Protein AF-A0A0F9SJK7-F1 (afdb_monomer)

Mean predicted aligned error: 19.74 Å

pLDDT: mean 71.4, std 22.25, range [22.94, 97.88]

Secondary structure (DSSP, 8-state):
------STHHHHHHHTT---------------SS---EEE-TTS-EEE---HHHHHHHHHTT---------S---------EEEEEEEE-SSGGGGHHHHHHHHHHHHHTT---EEEE-STT-EEEEEEESS---HHHHHHHHHHHHHHHHHHH-EEETTEEEEEEE-SSSEEEEE-TTSPBPTTS-GGGS--EEEEEEE------TTTTS----SS-SS----S--HHHHTT--TTSPPPHHHHHHHHHHHTTS-STTSHHHHTTS----------SS-THHHHGGG---------STTSHHHHHHS----HHHHHHHHHHHHHHHHHHHHHHHHHHHHHTSHHHHHHHHHHHHSTT-HHHHHHHHHHHHHTT--HHHHHHHIIIII--HHHHHTTTHHHHHHHHHHTTGGG-BSTTSS-TT--S-S-SS--SPBPGGGPPP-TTS--S--TTTSHHHHHHHHHHHHSS-SEEEEEE-TT-SHHHHHHHHHHHTT--EEEEES-HHHHHHHHHHHHHHHHHHH-----EEEE--HHHH-HHHHHHHHHHHHHHSS----SSPPPPP-GGG-HHHHTTTSPPPP--TTS-B-TTTT-TTS-HHHHHHHTGGG-SEEEEEHHHHHHHHH--SHHHHHHHHHHHT-SEEEEETTHHHHSS-SEEEEEEEEESSSSPPEEHHHHHHHHHHHHHHHSTT-HHHHHHHHHHHHHHHHH--GGGPPTT-EEE-SS-HHHHHHHHHHHHHHHHHHHHHHHHH----HHHHHHHHHHTSSEEEEEEE--SSEEEEEEEEEPP-HHHHHHHHHH-SSEEEEEESS--SS-HHHHSTTPEEEEEE-TT-TGGGEEEEE-SS---GGGTTTSHHHHHHHHHHHHHHH-GGGEEEEESSHHHHHHHHHH-TTS-TTTEEETTSTTTSS---S--EEEEES--PPPGGGGHHHHHHHHHH-HHHH-TT-SS--HHHHHHHIIIIIHHHHHHHHHHHHHHHHHGGGS-TTS-S-EEEEEET--HHHHHHHTTT-SSPPEEEEPP---SSSHHHHHHHHHHHHTT----HHHHHHHHHHHTT--HHHHHHHHTTTS-HHHHHHHHHHHTGGGSPPP--GGGSTTS----------

Nearest PDB structures (foldseek):
  2far-assembly2_B  TM=8.060E-01  e=1.080E-01  Pseudomonas aeruginosa
  4kyz-assembly1_A  TM=6.463E-01  e=8.881E-01  synthetic construct
  2r9l-assembly1_A  TM=4.038E-01  e=6.619E-01  Mycobacterium tuberculosis H37Rv
  4nez-assembly1_A-2  TM=4.259E-01  e=1.679E+00  synthetic construct

Sequence (1120 aa):
MGWIIASDALEATARLMGLPRAWGSTIQHRGTDEGVFKRRKAGGERHGILTAEAYGVLVNKGWPIQISITNYDGNNYTDFQRFAIYDFDSDQPDLCKIPLAMVCEFQDSSNVHYLNTDSGVKGYHNWVPFDASIHQDDVRKYQNWVFASLAKQYTTEENGVITGFIQLDENSWYWIPPEHPWNPQTNIKEHPHVHIETLITRGFGSMIKGIFSPHQKDRTRMSLPMTLAQIQKHDRSQPITDADIKRGENLVRRSKRNHYKHILELIGSRERDEPKSKEPRIFQWAREGRTKFTIPAPEEDITKLELLTNRSPEQEQELQTAIQLHNTLQYTLSEMVGRILNVPCLTQCFEISLSRPGVYWERVNLVIALANMGYSREQIAYLFRHEVNDAVDNANRGITEYQVDYWFRRKYRGRCEYFQELKSKHHCCDLPCGRRSPDQLDPDPDFPQLTRAADFSLAYDRSEEILDMDAKFILAEKGTRSGFTTALPITAKGKGLSILFSVPRTSISERTFPEAMRVGRRYKGQTMKGFVWSSNMKTCLIRAQQAADHEKRTGLPLVPSIPVPREDCDKCHYALKHGGRKCLPIVDQPLFQSDLDPSACMQETFRDEKDDFDVGFITYSKLYSLMNTPTDDALEMREYISSFDVIVLDEISQFIDVSPLELILRTVPKEDQPTYNFFDALDREMRQLLHQFPSNYMVEEIVEYIDDFTVTFQDLKWYDHGDPVDNYLNDSEREKLRQKTNPYLMLLYGYELDTGHKVSRIYNVLALLTEERWRVSKIESGNYEEQISFILPTKHMEMMAWLQSLPGKIIVTDATLPYTNMEKILPGIVRYHFGDPNNTAATQIVIADSRHISQSRIFKDMDRLRNYVEDVLRFHGNNNVMFVLPNTLSWKRFKQEFPHIPPENVTYQRSNETIGVANNLRAMVVVGGTYSPQEAFDWVALDMVDANPVDYFPNNPNPTDAEKHDYAIKVLSPKIWEINARNTFVQTIGRVKDPIAKTPSVVYCYGIRQARINQLMKDCVGIPKVIEIPDQPGEMMHVTVGEYWWNEHNVNFNRHEIQIIHLHRKGTTKAMIKRIVENRLPAAFVDNVFDKLRLDDMTFQSYEEKADERDNSDPSTATA

Structure (mmCIF, N/CA/C/O backbone):
data_AF-A0A0F9SJK7-F1
#
_entry.id   AF-A0A0F9SJK7-F1
#
loop_
_atom_site.group_PDB
_atom_site.id
_atom_site.type_symbol
_atom_site.label_atom_id
_atom_site.label_alt_id
_atom_site.label_comp_id
_atom_site.label_asym_id
_atom_site.label_entity_id
_atom_site.label_seq_id
_atom_site.pdbx_PDB_ins_code
_atom_site.Cartn_x
_atom_site.Cartn_y
_atom_site.Cartn_z
_atom_site.occupancy
_atom_site.B_iso_or_equiv
_atom_site.auth_seq_id
_atom_site.auth_comp_id
_atom_site.auth_asym_id
_atom_site.auth_atom_id
_atom_site.pdbx_PDB_model_num
ATOM 1 N N . MET A 1 1 ? -46.941 -20.644 -35.337 1.00 29.86 1 MET A N 1
ATOM 2 C CA . MET A 1 1 ? -45.986 -21.402 -34.495 1.00 29.86 1 MET A CA 1
ATOM 3 C C . MET A 1 1 ? -44.574 -21.003 -34.901 1.00 29.86 1 MET A C 1
ATOM 5 O O . MET A 1 1 ? -44.347 -20.908 -36.098 1.00 29.86 1 MET A O 1
ATOM 9 N N . GLY A 1 2 ? -43.684 -20.774 -33.925 1.00 26.84 2 GLY A N 1
ATOM 10 C CA . GLY A 1 2 ? -42.260 -20.413 -34.096 1.00 26.84 2 GLY A CA 1
ATOM 11 C C . GLY A 1 2 ? -42.011 -18.904 -33.971 1.00 26.84 2 GLY A C 1
ATOM 12 O O . GLY A 1 2 ? -42.116 -18.199 -34.961 1.00 26.84 2 GLY A O 1
ATOM 13 N N . TRP A 1 3 ? -42.055 -18.326 -32.765 1.00 24.39 3 TRP A N 1
ATOM 14 C CA . TRP A 1 3 ? -40.950 -18.107 -31.804 1.00 24.39 3 TRP A CA 1
ATOM 15 C C . TRP A 1 3 ? -39.818 -17.190 -32.305 1.00 24.39 3 TRP A C 1
ATOM 17 O O . TRP A 1 3 ? -39.004 -17.558 -33.144 1.00 24.39 3 TRP A O 1
ATOM 27 N N . ILE A 1 4 ? -39.825 -15.994 -31.708 1.00 30.20 4 ILE A N 1
ATOM 28 C CA . ILE A 1 4 ? -38.821 -14.921 -31.657 1.00 30.20 4 ILE A CA 1
ATOM 29 C C . ILE A 1 4 ? -37.819 -15.242 -30.529 1.00 30.20 4 ILE A C 1
ATOM 31 O O . ILE A 1 4 ? -38.272 -15.768 -29.518 1.00 30.20 4 ILE A O 1
ATOM 35 N N . ILE A 1 5 ? -36.526 -14.905 -30.698 1.00 28.19 5 ILE A N 1
ATOM 36 C CA . ILE A 1 5 ? -35.442 -14.596 -29.712 1.00 28.19 5 ILE A CA 1
ATOM 37 C C . ILE A 1 5 ? -34.135 -14.469 -30.541 1.00 28.19 5 ILE A C 1
ATOM 39 O O . ILE A 1 5 ? -33.936 -15.282 -31.435 1.00 28.19 5 ILE A O 1
ATOM 43 N N . ALA A 1 6 ? -33.146 -13.592 -30.337 1.00 27.98 6 ALA A N 1
ATOM 44 C CA . ALA A 1 6 ? -32.976 -12.283 -29.699 1.00 27.98 6 ALA A CA 1
ATOM 45 C C . ALA A 1 6 ? -31.588 -11.758 -30.152 1.00 27.98 6 ALA A C 1
ATOM 47 O O . ALA A 1 6 ? -30.645 -12.543 -30.258 1.00 27.98 6 ALA A O 1
ATOM 48 N N . SER A 1 7 ? -31.434 -10.449 -30.384 1.00 27.14 7 SER A N 1
ATOM 49 C CA . SER A 1 7 ? -30.139 -9.793 -30.660 1.00 27.14 7 SER A CA 1
ATOM 50 C C . SER A 1 7 ? -29.411 -9.339 -29.381 1.00 27.14 7 SER A C 1
ATOM 52 O O . SER A 1 7 ? -28.491 -8.526 -29.441 1.00 27.14 7 SER A O 1
ATOM 54 N N . ASP A 1 8 ? -29.806 -9.868 -28.220 1.00 28.38 8 ASP A N 1
ATOM 55 C CA . ASP A 1 8 ? -29.382 -9.409 -26.889 1.00 28.38 8 ASP A CA 1
ATOM 56 C C . ASP A 1 8 ? -27.981 -9.899 -26.452 1.00 28.38 8 ASP A C 1
ATOM 58 O O . ASP A 1 8 ? -27.480 -9.501 -25.401 1.00 28.38 8 ASP A O 1
ATOM 62 N N . ALA A 1 9 ? -27.295 -10.728 -27.247 1.00 27.83 9 ALA A N 1
ATOM 63 C CA . ALA A 1 9 ? -26.024 -11.344 -26.838 1.00 27.83 9 ALA A CA 1
ATOM 64 C C . ALA A 1 9 ? -24.772 -10.462 -27.056 1.00 27.83 9 ALA A C 1
ATOM 66 O O . ALA A 1 9 ? -23.782 -10.606 -26.334 1.00 27.83 9 ALA A O 1
ATOM 67 N N . LEU A 1 10 ? -24.784 -9.518 -28.006 1.00 32.28 10 LEU A N 1
ATOM 68 C CA . LEU A 1 10 ? -23.586 -8.711 -28.303 1.00 32.28 10 LEU A CA 1
ATOM 69 C C . LEU A 1 10 ? -23.434 -7.478 -27.395 1.00 32.28 10 LEU A C 1
ATOM 71 O O . LEU A 1 10 ? -22.315 -7.118 -27.033 1.00 32.28 10 LEU A O 1
ATOM 75 N N . GLU A 1 11 ? -24.534 -6.852 -26.967 1.00 33.50 11 GLU A N 1
ATOM 76 C CA . GLU A 1 11 ? -24.478 -5.628 -26.149 1.00 33.50 11 GLU A CA 1
ATOM 77 C C . GLU A 1 11 ? -24.277 -5.922 -24.648 1.00 33.50 11 GLU A C 1
ATOM 79 O O . GLU A 1 11 ? -23.646 -5.135 -23.935 1.00 33.50 11 GLU A O 1
ATOM 84 N N . ALA A 1 12 ? -24.692 -7.106 -24.176 1.00 31.34 12 ALA A N 1
ATOM 85 C CA . ALA A 1 12 ? -24.331 -7.616 -22.850 1.00 31.34 12 ALA A CA 1
ATOM 86 C C . ALA A 1 12 ? -22.808 -7.817 -22.704 1.00 31.34 12 ALA A C 1
ATOM 88 O O . ALA A 1 12 ? -22.242 -7.568 -21.640 1.00 31.34 12 ALA A O 1
ATOM 89 N N . THR A 1 13 ? -22.128 -8.170 -23.800 1.00 32.88 13 THR A N 1
ATOM 90 C CA . THR A 1 13 ? -20.681 -8.435 -23.835 1.00 32.88 13 THR A CA 1
ATOM 91 C C . THR A 1 13 ? -19.856 -7.146 -23.742 1.00 32.88 13 THR A C 1
ATOM 93 O O . THR A 1 13 ? -18.847 -7.108 -23.046 1.00 32.88 13 THR A O 1
ATOM 96 N N . ALA A 1 14 ? -20.314 -6.045 -24.347 1.00 30.39 14 ALA A N 1
ATOM 97 C CA . ALA A 1 14 ? -19.647 -4.744 -24.231 1.00 30.39 14 ALA A CA 1
ATOM 98 C C . ALA A 1 14 ? -19.829 -4.091 -22.845 1.00 30.39 14 ALA A C 1
ATOM 100 O O . ALA A 1 14 ? -18.947 -3.364 -22.389 1.00 30.39 14 ALA A O 1
ATOM 101 N N . ARG A 1 15 ? -20.942 -4.375 -22.146 1.00 28.58 15 ARG A N 1
ATOM 102 C CA . ARG A 1 15 ? -21.181 -3.918 -20.761 1.00 28.58 15 ARG A CA 1
ATOM 103 C C . ARG A 1 15 ? -20.434 -4.738 -19.705 1.00 28.58 15 ARG A C 1
ATOM 105 O O . ARG A 1 15 ? -20.113 -4.193 -18.659 1.00 28.58 15 ARG A O 1
ATOM 112 N N . LEU A 1 16 ? -20.102 -5.997 -19.990 1.00 30.30 16 LEU A N 1
ATOM 113 C CA . LEU A 1 16 ? -19.272 -6.844 -19.121 1.00 30.30 16 LEU A CA 1
ATOM 114 C C . LEU A 1 16 ? -17.769 -6.498 -19.160 1.00 30.30 16 LEU A C 1
ATOM 116 O O . LEU A 1 16 ? -17.026 -6.971 -18.307 1.00 30.30 16 LEU A O 1
ATOM 120 N N . MET A 1 17 ? -17.310 -5.677 -20.117 1.00 28.95 17 MET A N 1
ATOM 121 C CA . MET A 1 17 ? -15.877 -5.416 -20.362 1.00 28.95 17 MET A CA 1
ATOM 122 C C . MET A 1 17 ? -15.343 -4.057 -19.866 1.00 28.95 17 MET A C 1
ATOM 124 O O . MET A 1 17 ? -14.198 -3.728 -20.158 1.00 28.95 17 MET A O 1
ATOM 128 N N . GLY A 1 18 ? -16.129 -3.277 -19.112 1.00 27.56 18 GLY A N 1
ATOM 129 C CA . GLY A 1 18 ? -15.631 -2.185 -18.256 1.00 27.56 18 GLY A CA 1
ATOM 130 C C . GLY A 1 18 ? -14.599 -1.217 -18.860 1.00 27.56 18 GLY A C 1
ATOM 131 O O . GLY A 1 18 ? -13.552 -1.018 -18.257 1.00 27.56 18 GLY A O 1
ATOM 132 N N . LEU A 1 19 ? -14.854 -0.604 -20.024 1.00 26.53 19 LEU A N 1
ATOM 133 C CA . LEU A 1 19 ? -13.910 0.331 -20.665 1.00 26.53 19 LEU A CA 1
ATOM 134 C C . LEU A 1 19 ? -14.070 1.787 -20.157 1.00 26.53 19 LEU A C 1
ATOM 136 O O . LEU A 1 19 ? -15.098 2.410 -20.448 1.00 26.53 19 LEU A O 1
ATOM 140 N N . PRO A 1 20 ? -13.064 2.393 -19.484 1.00 24.22 20 PRO A N 1
ATOM 141 C CA . PRO A 1 20 ? -13.012 3.827 -19.203 1.00 24.22 20 PRO A CA 1
ATOM 142 C C . PRO A 1 20 ? -12.393 4.623 -20.366 1.00 24.22 20 PRO A C 1
ATOM 144 O O . PRO A 1 20 ? -11.614 4.117 -21.173 1.00 24.22 20 PRO A O 1
ATOM 147 N N . ARG A 1 21 ? -12.741 5.914 -20.428 1.00 25.55 21 ARG A N 1
ATOM 148 C CA . ARG A 1 21 ? -12.296 6.903 -21.424 1.00 25.55 21 ARG A CA 1
ATOM 149 C C . ARG A 1 21 ? -10.884 7.463 -21.151 1.00 25.55 21 ARG A C 1
ATOM 151 O O . ARG A 1 21 ? -10.551 7.747 -20.009 1.00 25.55 21 ARG A O 1
ATOM 158 N N . ALA A 1 22 ? -10.213 7.794 -22.264 1.00 28.59 22 ALA A N 1
ATOM 159 C CA . ALA A 1 22 ? -9.240 8.878 -22.505 1.00 28.59 22 ALA A CA 1
ATOM 160 C C . ALA A 1 22 ? -7.787 8.739 -22.006 1.00 28.59 22 ALA A C 1
ATOM 162 O O . ALA A 1 22 ? -7.517 8.966 -20.836 1.00 28.59 22 ALA A O 1
ATOM 163 N N . TRP A 1 23 ? -6.841 8.539 -22.940 1.00 23.27 23 TRP A N 1
ATOM 164 C CA . TRP A 1 23 ? -5.408 8.857 -22.792 1.00 23.27 23 TRP A CA 1
ATOM 165 C C . TRP A 1 23 ? -4.880 9.444 -24.117 1.00 23.27 23 TRP A C 1
ATOM 167 O O . TRP A 1 23 ? -4.962 8.790 -25.155 1.00 23.27 23 TRP A O 1
ATOM 177 N N . GLY A 1 24 ? -4.384 10.687 -24.090 1.00 26.08 24 GLY A N 1
ATOM 178 C CA . GLY A 1 24 ? -3.723 11.356 -25.220 1.00 26.08 24 GLY A CA 1
ATOM 179 C C . GLY A 1 24 ? -2.238 10.989 -25.321 1.00 26.08 24 GLY A C 1
ATOM 180 O O . GLY A 1 24 ? -1.607 10.647 -24.320 1.00 26.08 24 GLY A O 1
ATOM 181 N N . SER A 1 25 ? -1.680 11.018 -26.534 1.00 24.48 25 SER A N 1
ATOM 182 C CA . SER A 1 25 ? -0.238 10.900 -26.782 1.00 24.48 25 SER A CA 1
ATOM 183 C C . SER A 1 25 ? 0.115 11.331 -28.197 1.00 24.48 25 SER A C 1
ATOM 185 O O . SER A 1 25 ? -0.755 11.420 -29.066 1.00 24.48 25 SER A O 1
ATOM 187 N N . THR A 1 26 ? 1.402 11.556 -28.406 1.00 25.91 26 THR A N 1
ATOM 188 C CA . THR A 1 26 ? 1.855 12.527 -29.376 1.00 25.91 26 THR A CA 1
ATOM 189 C C . THR A 1 26 ? 3.380 12.368 -29.657 1.00 25.91 26 THR A C 1
ATOM 191 O O . THR A 1 26 ? 4.095 11.749 -28.862 1.00 25.91 26 THR A O 1
ATOM 194 N N . ILE A 1 27 ? 3.863 12.762 -30.852 1.00 27.23 27 ILE A N 1
ATOM 195 C CA . ILE A 1 27 ? 5.187 12.485 -31.467 1.00 27.23 27 ILE A CA 1
ATOM 196 C C . ILE A 1 27 ? 5.660 13.703 -32.303 1.00 27.23 27 ILE A C 1
ATOM 198 O O . ILE A 1 27 ? 4.853 14.254 -33.044 1.00 27.23 27 ILE A O 1
ATOM 202 N N . GLN A 1 28 ? 6.960 14.052 -32.222 1.00 27.44 28 GLN A N 1
ATOM 203 C CA . GLN A 1 28 ? 7.692 15.027 -33.067 1.00 27.44 28 GLN A CA 1
ATOM 204 C C . GLN A 1 28 ? 8.932 14.390 -33.751 1.00 27.44 28 GLN A C 1
ATOM 206 O O . GLN A 1 28 ? 9.659 13.620 -33.112 1.00 27.44 28 GLN A O 1
ATOM 211 N N . HIS A 1 29 ? 9.239 14.775 -35.000 1.00 29.69 29 HIS A N 1
ATOM 212 C CA . HIS A 1 29 ? 10.356 14.277 -35.823 1.00 29.69 29 HIS A CA 1
ATOM 213 C C . HIS A 1 29 ? 11.537 15.271 -35.852 1.00 29.69 29 HIS A C 1
ATOM 215 O O . HIS A 1 29 ? 11.373 16.442 -36.185 1.00 29.69 29 HIS A O 1
ATOM 221 N N . ARG A 1 30 ? 12.774 14.798 -35.627 1.00 30.83 30 ARG A N 1
ATOM 222 C CA . ARG A 1 30 ? 13.994 15.414 -36.196 1.00 30.83 30 ARG A CA 1
ATOM 223 C C . ARG A 1 30 ? 14.911 14.325 -36.746 1.00 30.83 30 ARG A C 1
ATOM 225 O O . ARG A 1 30 ? 15.092 13.289 -36.112 1.00 30.83 30 ARG A O 1
ATOM 232 N N . GLY A 1 31 ? 15.391 14.558 -37.965 1.00 46.06 31 GLY A N 1
ATOM 233 C CA . GLY A 1 31 ? 15.988 13.567 -38.857 1.00 46.06 31 GLY A CA 1
ATOM 234 C C . GLY A 1 31 ? 17.212 12.835 -38.312 1.00 46.06 31 GLY A C 1
ATOM 235 O O . GLY A 1 31 ? 18.063 13.432 -37.664 1.00 46.06 31 GLY A O 1
ATOM 236 N N . THR A 1 32 ? 17.262 11.536 -38.602 1.00 36.06 32 THR A N 1
ATOM 237 C CA . THR A 1 32 ? 18.455 10.734 -38.931 1.00 36.06 32 THR A CA 1
ATOM 238 C C . THR A 1 32 ? 17.972 9.470 -39.662 1.00 36.06 32 THR A C 1
ATOM 240 O O . THR A 1 32 ? 16.865 8.996 -39.402 1.00 36.06 32 THR A O 1
ATOM 243 N N . ASP A 1 33 ? 18.776 8.970 -40.600 1.00 39.88 33 ASP A N 1
ATOM 244 C CA . ASP A 1 33 ? 18.425 8.036 -41.688 1.00 39.88 33 ASP A CA 1
ATOM 245 C C . ASP A 1 33 ? 18.141 6.565 -41.299 1.00 39.88 33 ASP A C 1
ATOM 247 O O . ASP A 1 33 ? 18.283 5.661 -42.118 1.00 39.88 33 ASP A O 1
ATOM 251 N N . GLU A 1 34 ? 17.674 6.281 -40.082 1.00 36.66 34 GLU A N 1
ATOM 252 C CA . GLU A 1 34 ? 17.334 4.914 -39.659 1.00 36.66 34 GLU A CA 1
ATOM 253 C C . GLU A 1 34 ? 15.912 4.855 -39.082 1.00 36.66 34 GLU A C 1
ATOM 255 O O . GLU A 1 34 ? 15.624 5.348 -37.990 1.00 36.66 34 GLU A O 1
ATOM 260 N N . GLY A 1 35 ? 14.985 4.263 -39.842 1.00 36.41 35 GLY A N 1
ATOM 261 C CA . GLY A 1 35 ? 13.551 4.220 -39.545 1.00 36.41 35 GLY A CA 1
ATOM 262 C C . GLY A 1 35 ? 13.159 3.402 -38.306 1.00 36.41 35 GLY A C 1
ATOM 263 O O . GLY A 1 35 ? 12.636 2.300 -38.438 1.00 36.41 35 GLY A O 1
ATOM 264 N N . VAL A 1 36 ? 13.312 3.973 -37.104 1.00 34.31 36 VAL A N 1
ATOM 265 C CA . VAL A 1 36 ? 12.758 3.446 -35.840 1.00 34.31 36 VAL A CA 1
ATOM 266 C C . VAL A 1 36 ? 12.048 4.558 -35.057 1.00 34.31 36 VAL A C 1
ATOM 268 O O . VAL A 1 36 ? 12.667 5.547 -34.667 1.00 34.31 36 VAL A O 1
ATOM 271 N N . PHE A 1 37 ? 10.753 4.384 -34.760 1.00 34.34 37 PHE A N 1
ATOM 272 C CA . PHE A 1 37 ? 10.004 5.276 -33.865 1.00 34.34 37 PHE A CA 1
ATOM 273 C C . PHE A 1 37 ? 10.436 5.074 -32.406 1.00 34.34 37 PHE A C 1
ATOM 275 O O . PHE A 1 37 ? 10.399 3.952 -31.898 1.00 34.34 37 PHE A O 1
ATOM 282 N N . LYS A 1 38 ? 10.811 6.154 -31.708 1.00 34.91 38 LYS A N 1
ATOM 283 C CA . LYS A 1 38 ? 11.209 6.133 -30.289 1.00 34.91 38 LYS A CA 1
ATOM 284 C C . LYS A 1 38 ? 10.312 7.069 -29.476 1.00 34.91 38 LYS A C 1
ATOM 286 O O . LYS A 1 38 ? 10.111 8.214 -29.868 1.00 34.91 38 LYS A O 1
ATOM 291 N N . ARG A 1 39 ? 9.814 6.613 -28.321 1.00 35.94 39 ARG A N 1
ATOM 292 C CA . ARG A 1 39 ? 9.114 7.460 -27.331 1.00 35.94 39 ARG A CA 1
ATOM 293 C C . ARG A 1 39 ? 10.135 8.114 -26.391 1.00 35.94 39 ARG A C 1
ATOM 295 O O . ARG A 1 39 ? 11.097 7.452 -26.003 1.00 35.94 39 ARG A O 1
ATOM 302 N N . ARG A 1 40 ? 9.914 9.365 -25.969 1.00 31.42 40 ARG A N 1
ATOM 303 C CA . ARG A 1 40 ? 10.643 10.003 -24.851 1.00 31.42 40 ARG A CA 1
ATOM 304 C C . ARG A 1 40 ? 9.717 10.125 -23.633 1.00 31.42 40 ARG A C 1
ATOM 306 O O . ARG A 1 40 ? 8.572 10.537 -23.777 1.00 31.42 40 ARG A O 1
ATOM 313 N N . LYS A 1 41 ? 10.205 9.761 -22.442 1.00 39.06 41 LYS A N 1
ATOM 314 C CA . LYS A 1 41 ? 9.581 10.080 -21.139 1.00 39.06 41 LYS A CA 1
ATOM 315 C C . LYS A 1 41 ? 10.401 11.153 -20.413 1.00 39.06 41 LYS A C 1
ATOM 317 O O . LYS A 1 41 ? 11.550 11.396 -20.777 1.00 39.06 41 LYS A O 1
ATOM 322 N N . ALA A 1 42 ? 9.832 11.701 -19.337 1.00 32.84 42 ALA A N 1
ATOM 323 C CA . ALA A 1 42 ? 10.382 12.726 -18.438 1.00 32.84 42 ALA A CA 1
ATOM 324 C C . ALA A 1 42 ? 11.755 12.422 -17.771 1.00 32.84 42 ALA A C 1
ATOM 326 O O . ALA A 1 42 ? 12.187 13.186 -16.920 1.00 32.84 42 ALA A O 1
ATOM 327 N N . GLY A 1 43 ? 12.456 11.341 -18.151 1.00 35.25 43 GLY A N 1
ATOM 328 C CA . GLY A 1 43 ? 13.768 10.938 -17.616 1.00 35.25 43 GLY A CA 1
ATOM 329 C C . GLY A 1 43 ? 14.840 10.573 -18.661 1.00 35.25 43 GLY A C 1
ATOM 330 O O . GLY A 1 43 ? 15.893 10.078 -18.290 1.00 35.25 43 GLY A O 1
ATOM 331 N N . GLY A 1 44 ? 14.610 10.794 -19.962 1.00 34.88 44 GLY A N 1
ATOM 332 C CA . GLY A 1 44 ? 15.682 10.771 -20.978 1.00 34.88 44 GLY A CA 1
ATOM 333 C C . GLY A 1 44 ? 15.974 9.458 -21.729 1.00 34.88 44 GLY A C 1
ATOM 334 O O . GLY A 1 44 ? 16.519 9.541 -22.832 1.00 34.88 44 GLY A O 1
ATOM 335 N N . GLU A 1 45 ? 15.573 8.277 -21.249 1.00 35.38 45 GLU A N 1
ATOM 336 C CA . GLU A 1 45 ? 15.786 7.003 -21.974 1.00 35.38 45 GLU A CA 1
ATOM 337 C C . GLU A 1 45 ? 14.772 6.752 -23.117 1.00 35.38 45 GLU A C 1
ATOM 339 O O . GLU A 1 45 ? 13.652 7.276 -23.106 1.00 35.38 45 GLU A O 1
ATOM 344 N N . ARG A 1 46 ? 15.170 5.960 -24.134 1.00 33.31 46 ARG A N 1
ATOM 345 C CA . ARG A 1 46 ? 14.426 5.716 -25.393 1.00 33.31 46 ARG A CA 1
ATOM 346 C C . ARG A 1 46 ? 14.082 4.226 -25.585 1.00 33.31 46 ARG A C 1
ATOM 348 O O . ARG A 1 46 ? 14.983 3.397 -25.569 1.00 33.31 46 ARG A O 1
ATOM 355 N N . HIS A 1 47 ? 12.823 3.904 -25.909 1.00 34.91 47 HIS A N 1
ATOM 356 C CA . HIS A 1 47 ? 12.378 2.557 -26.331 1.00 34.91 47 HIS A CA 1
ATOM 357 C C . HIS A 1 47 ? 11.499 2.604 -27.602 1.00 34.91 47 HIS A C 1
ATOM 359 O O . HIS A 1 47 ? 10.893 3.641 -27.890 1.00 34.91 47 HIS A O 1
ATOM 365 N N . GLY A 1 48 ? 11.433 1.489 -28.349 1.00 35.88 48 GLY A N 1
ATOM 366 C CA . GLY A 1 48 ? 10.603 1.305 -29.557 1.00 35.88 48 GLY A CA 1
ATOM 367 C C . GLY A 1 48 ? 9.177 0.803 -29.268 1.00 35.88 48 GLY A C 1
ATOM 368 O O . GLY A 1 48 ? 8.931 0.232 -28.208 1.00 35.88 48 GLY A O 1
ATOM 369 N N . ILE A 1 49 ? 8.230 1.022 -30.194 1.00 33.91 49 ILE A N 1
ATOM 370 C CA . ILE A 1 49 ? 6.804 0.646 -30.057 1.00 33.91 49 ILE A CA 1
ATOM 371 C C . ILE A 1 49 ? 6.395 -0.327 -31.187 1.00 33.91 49 ILE A C 1
ATOM 373 O O . ILE A 1 49 ? 6.511 0.043 -32.348 1.00 33.91 49 ILE A O 1
ATOM 377 N N . LEU A 1 50 ? 5.925 -1.530 -30.802 1.00 32.00 50 LEU A N 1
ATOM 378 C CA . LEU A 1 50 ? 5.242 -2.626 -31.542 1.00 32.00 50 LEU A CA 1
ATOM 379 C C . LEU A 1 50 ? 5.699 -2.984 -32.981 1.00 32.00 50 LEU A C 1
ATOM 381 O O . LEU A 1 50 ? 5.641 -2.184 -33.908 1.00 32.00 50 LEU A O 1
ATOM 385 N N . THR A 1 51 ? 6.055 -4.258 -33.192 1.00 36.91 51 THR A N 1
ATOM 386 C CA . THR A 1 51 ? 6.433 -4.838 -34.496 1.00 36.91 51 THR A CA 1
ATOM 387 C C . THR A 1 51 ? 5.213 -5.200 -35.364 1.00 36.91 51 THR A C 1
ATOM 389 O O . THR A 1 51 ? 4.101 -5.382 -34.863 1.00 36.91 51 THR A O 1
ATOM 392 N N . ALA A 1 52 ? 5.416 -5.342 -36.682 1.00 33.66 52 ALA A N 1
ATOM 393 C CA . ALA A 1 52 ? 4.371 -5.635 -37.678 1.00 33.66 52 ALA A CA 1
ATOM 394 C C . ALA A 1 52 ? 3.558 -6.923 -37.401 1.00 33.66 52 ALA A C 1
ATOM 396 O O . ALA A 1 52 ? 2.402 -7.027 -37.813 1.00 33.66 52 ALA A O 1
ATOM 397 N N . GLU A 1 53 ? 4.126 -7.878 -36.663 1.00 35.91 53 GLU A N 1
ATOM 398 C CA . GLU A 1 53 ? 3.462 -9.127 -36.269 1.00 35.91 53 GLU A CA 1
ATOM 399 C C . GLU A 1 53 ? 2.375 -8.918 -35.208 1.00 35.91 53 GLU A C 1
ATOM 401 O O . GLU A 1 53 ? 1.287 -9.479 -35.327 1.00 35.91 53 GLU A O 1
ATOM 406 N N . ALA A 1 54 ? 2.606 -8.051 -34.218 1.00 35.69 54 ALA A N 1
ATOM 407 C CA . ALA A 1 54 ? 1.631 -7.788 -33.159 1.00 35.69 54 ALA A CA 1
ATOM 408 C C . ALA A 1 54 ? 0.389 -7.027 -33.673 1.00 35.69 54 ALA A C 1
ATOM 410 O O . ALA A 1 54 ? -0.709 -7.189 -33.142 1.00 35.69 54 ALA A O 1
ATOM 411 N N . TYR A 1 55 ? 0.537 -6.255 -34.756 1.00 34.22 55 TYR A N 1
ATOM 412 C CA . TYR A 1 55 ? -0.569 -5.584 -35.448 1.00 34.22 55 TYR A CA 1
ATOM 413 C C . TYR A 1 55 ? -1.387 -6.551 -36.328 1.00 34.22 55 TYR A C 1
ATOM 415 O O . TYR A 1 55 ? -2.617 -6.479 -36.357 1.00 34.22 55 TYR A O 1
ATOM 423 N N . GLY A 1 56 ? -0.731 -7.515 -36.989 1.00 34.78 56 GLY A N 1
ATOM 424 C CA . GLY A 1 56 ? -1.393 -8.550 -37.797 1.00 34.78 56 GLY A CA 1
ATOM 425 C C . GLY A 1 56 ? -2.309 -9.479 -36.988 1.00 34.78 56 GLY A C 1
ATOM 426 O O . GLY A 1 56 ? -3.356 -9.903 -37.481 1.00 34.78 56 GLY A O 1
ATOM 427 N N . VAL A 1 57 ? -1.971 -9.737 -35.722 1.00 35.50 57 VAL A N 1
ATOM 428 C CA . VAL A 1 57 ? -2.778 -10.571 -34.813 1.00 35.50 57 VAL A CA 1
ATOM 429 C C . VAL A 1 57 ? -4.083 -9.879 -34.390 1.00 35.50 57 VAL A C 1
ATOM 431 O O . VAL A 1 57 ? -5.107 -10.547 -34.251 1.00 35.50 57 VAL A O 1
ATOM 434 N N . LEU A 1 58 ? -4.086 -8.552 -34.226 1.00 34.94 58 LEU A N 1
ATOM 435 C CA . LEU A 1 58 ? -5.267 -7.800 -33.776 1.00 34.94 58 LEU A CA 1
ATOM 436 C C . LEU A 1 58 ? -6.314 -7.609 -34.893 1.00 34.94 58 LEU A C 1
ATOM 438 O O . LEU A 1 58 ? -7.511 -7.638 -34.616 1.00 34.94 58 LEU A O 1
ATOM 442 N N . VAL A 1 59 ? -5.882 -7.507 -36.158 1.00 33.06 59 VAL A N 1
ATOM 443 C CA . VAL A 1 59 ? -6.771 -7.409 -37.337 1.00 33.06 59 VAL A CA 1
ATOM 444 C C . VAL A 1 59 ? -7.387 -8.765 -37.714 1.00 33.06 59 VAL A C 1
ATOM 446 O O . VAL A 1 59 ? -8.566 -8.828 -38.058 1.00 33.06 59 VAL A O 1
ATOM 449 N N . ASN A 1 60 ? -6.639 -9.869 -37.598 1.00 34.97 60 ASN A N 1
ATOM 450 C CA . ASN A 1 60 ? -7.148 -11.214 -37.911 1.00 34.97 60 ASN A CA 1
ATOM 451 C C . ASN A 1 60 ? -8.211 -11.721 -36.914 1.00 34.97 60 ASN A C 1
ATOM 453 O O . ASN A 1 60 ? -9.012 -12.582 -37.269 1.00 34.97 60 ASN A O 1
ATOM 457 N N . LYS A 1 61 ? -8.264 -11.159 -35.696 1.00 33.69 61 LYS A N 1
ATOM 458 C CA . LYS A 1 61 ? -9.263 -11.497 -34.665 1.00 33.69 61 LYS A CA 1
ATOM 459 C C . LYS A 1 61 ? -10.579 -10.712 -34.769 1.00 33.69 61 LYS A C 1
ATOM 461 O O . LYS A 1 61 ? -11.455 -10.901 -33.931 1.00 33.69 61 LYS A O 1
ATOM 466 N N . GLY A 1 62 ? -10.735 -9.843 -35.773 1.00 30.56 62 GLY A N 1
ATOM 467 C CA . GLY A 1 62 ? -11.988 -9.117 -36.025 1.00 30.56 62 GLY A CA 1
ATOM 468 C C . GLY A 1 62 ? -12.343 -8.059 -34.974 1.00 30.56 62 GLY A C 1
ATOM 469 O O . GLY A 1 62 ? -13.502 -7.665 -34.872 1.00 30.56 62 GLY A O 1
ATOM 470 N N . TRP A 1 63 ? -11.375 -7.601 -34.176 1.00 31.27 63 TRP A N 1
ATOM 471 C CA . TRP A 1 63 ? -11.617 -6.556 -33.182 1.00 31.27 63 TRP A CA 1
ATOM 472 C C . TRP A 1 63 ? -11.697 -5.186 -33.876 1.00 31.27 63 TRP A C 1
ATOM 474 O O . TRP A 1 63 ? -10.821 -4.868 -34.685 1.00 31.27 63 TRP A O 1
ATOM 484 N N . PRO A 1 64 ? -12.711 -4.350 -33.586 1.00 28.77 64 PRO A N 1
ATOM 485 C CA . PRO A 1 64 ? -12.772 -3.000 -34.123 1.00 28.77 64 PRO A CA 1
ATOM 486 C C . PRO A 1 64 ? -11.658 -2.166 -33.490 1.00 28.77 64 PRO A C 1
ATOM 488 O O . PRO A 1 64 ? -11.700 -1.831 -32.308 1.00 28.77 64 PRO A O 1
ATOM 491 N N . ILE A 1 65 ? -10.646 -1.825 -34.279 1.00 30.69 65 ILE A N 1
ATOM 492 C CA . ILE A 1 65 ? -9.617 -0.875 -33.864 1.00 30.69 65 ILE A CA 1
ATOM 493 C C . ILE A 1 65 ? -10.084 0.509 -34.313 1.00 30.69 65 ILE A C 1
ATOM 495 O O . ILE A 1 65 ? -10.022 0.844 -35.495 1.00 30.69 65 ILE A O 1
ATOM 499 N N . GLN A 1 66 ? -10.569 1.321 -33.375 1.00 28.95 66 GLN A N 1
ATOM 500 C CA . GLN A 1 66 ? -10.876 2.723 -33.639 1.00 28.95 66 GLN A CA 1
ATOM 501 C C . GLN A 1 66 ? -9.578 3.535 -33.575 1.00 28.95 66 GLN A C 1
ATOM 503 O O . GLN A 1 66 ? -9.061 3.812 -32.496 1.00 28.95 66 GLN A O 1
ATOM 508 N N . ILE A 1 67 ? -9.045 3.924 -34.732 1.00 26.91 67 ILE A N 1
ATOM 509 C CA . ILE A 1 67 ? -7.928 4.872 -34.816 1.00 26.91 67 ILE A CA 1
ATOM 510 C C . ILE A 1 67 ? -8.526 6.254 -35.082 1.00 26.91 67 ILE A C 1
ATOM 512 O O . ILE A 1 67 ? -8.943 6.560 -36.195 1.00 26.91 67 ILE A O 1
ATOM 516 N N . SER A 1 68 ? -8.611 7.082 -34.043 1.00 25.39 68 SER A N 1
ATOM 517 C CA . SER A 1 68 ? -9.004 8.488 -34.161 1.00 25.39 68 SER A CA 1
ATOM 518 C C . SER A 1 68 ? -7.773 9.320 -34.514 1.00 25.39 68 SER A C 1
ATOM 520 O O . SER A 1 68 ? -6.980 9.634 -33.629 1.00 25.39 68 SER A O 1
ATOM 522 N N . ILE A 1 69 ? -7.616 9.700 -35.783 1.00 24.94 69 ILE A N 1
ATOM 523 C CA . ILE A 1 69 ? -6.665 10.747 -36.178 1.00 24.94 69 ILE A CA 1
ATOM 524 C C . ILE A 1 69 ? -7.445 12.055 -36.216 1.00 24.94 69 ILE A C 1
ATOM 526 O O . ILE A 1 69 ? -8.292 12.259 -37.080 1.00 24.94 69 ILE A O 1
ATOM 530 N N . THR A 1 70 ? -7.198 12.934 -35.255 1.00 26.41 70 THR A N 1
ATOM 531 C CA . THR A 1 70 ? -7.723 14.297 -35.285 1.00 26.41 70 THR A CA 1
ATOM 532 C C . THR A 1 70 ? -6.670 15.204 -35.930 1.00 26.41 70 THR A C 1
ATOM 534 O O . THR A 1 70 ? -5.503 15.144 -35.565 1.00 26.41 70 THR A O 1
ATOM 537 N N . ASN A 1 71 ? -7.059 16.120 -36.822 1.00 27.02 71 ASN A N 1
ATOM 538 C CA . ASN A 1 71 ? -6.363 17.402 -37.021 1.00 27.02 71 ASN A CA 1
ATOM 539 C C . ASN A 1 71 ? -7.282 18.533 -36.532 1.00 27.02 71 ASN A C 1
ATOM 541 O O . ASN A 1 71 ? -8.482 18.330 -36.364 1.00 27.02 71 ASN A O 1
ATOM 545 N N . TYR A 1 72 ? -6.676 19.623 -36.071 1.00 31.30 72 TYR A N 1
ATOM 546 C CA . TYR A 1 72 ? -7.304 20.661 -35.252 1.00 31.30 72 TYR A CA 1
ATOM 547 C C . TYR A 1 72 ? -8.191 21.540 -36.147 1.00 31.30 72 TYR A C 1
ATOM 549 O O . TYR A 1 72 ? -7.712 22.547 -36.627 1.00 31.30 72 TYR A O 1
ATOM 557 N N . ASP A 1 73 ? -9.408 21.079 -36.463 1.00 27.55 73 ASP A N 1
ATOM 558 C CA . ASP A 1 73 ? -10.611 21.867 -36.800 1.00 27.55 73 ASP A CA 1
ATOM 559 C C . ASP A 1 73 ? -11.744 20.909 -37.215 1.00 27.55 73 ASP A C 1
ATOM 561 O O . ASP A 1 73 ? -11.695 20.229 -38.237 1.00 27.55 73 ASP A O 1
ATOM 565 N N . GLY A 1 74 ? -12.763 20.784 -36.362 1.00 32.94 74 GLY A N 1
ATOM 566 C CA . GLY A 1 74 ? -13.855 19.817 -36.510 1.00 32.94 74 GLY A CA 1
ATOM 567 C C . GLY A 1 74 ? -14.953 20.215 -37.502 1.00 32.94 74 GLY A C 1
ATOM 568 O O . GLY A 1 74 ? -16.084 20.414 -37.073 1.00 32.94 74 GLY A O 1
ATOM 569 N N . ASN A 1 75 ? -14.652 20.302 -38.801 1.00 26.55 75 ASN A N 1
ATOM 570 C CA . ASN A 1 75 ? -15.675 20.328 -39.855 1.00 26.55 75 ASN A CA 1
ATOM 571 C C . ASN A 1 75 ? -15.675 18.988 -40.600 1.00 26.55 75 ASN A C 1
ATOM 573 O O . ASN A 1 75 ? -14.799 18.711 -41.416 1.00 26.55 75 ASN A O 1
ATOM 577 N N . ASN A 1 76 ? -16.682 18.154 -40.335 1.00 24.88 76 ASN A N 1
ATOM 578 C CA . ASN A 1 76 ? -16.973 16.981 -41.154 1.00 24.88 76 ASN A CA 1
ATOM 579 C C . ASN A 1 76 ? -17.767 17.417 -42.396 1.00 24.88 76 ASN A C 1
ATOM 581 O O . ASN A 1 76 ? -18.993 17.452 -42.355 1.00 24.88 76 ASN A O 1
ATOM 585 N N . TYR A 1 77 ? -17.082 17.687 -43.508 1.00 26.94 77 TYR A N 1
ATOM 586 C CA . TYR A 1 77 ? -17.673 17.557 -44.843 1.00 26.94 77 TYR A CA 1
ATOM 587 C C . TYR A 1 77 ? -17.089 16.298 -45.482 1.00 26.94 77 TYR A C 1
ATOM 589 O O . TYR A 1 77 ? -15.901 16.223 -45.783 1.00 26.94 77 TYR A O 1
ATOM 597 N N . THR A 1 78 ? -17.917 15.268 -45.626 1.00 27.64 78 THR A N 1
ATOM 598 C CA . THR A 1 78 ? -17.566 14.054 -46.367 1.00 27.64 78 THR A CA 1
ATOM 599 C C . THR A 1 78 ? -18.056 14.223 -47.797 1.00 27.64 78 THR A C 1
ATOM 601 O O . THR A 1 78 ? -19.197 13.902 -48.081 1.00 27.64 78 THR A O 1
ATOM 604 N N . ASP A 1 79 ? -17.212 14.829 -48.639 1.00 34.31 79 ASP A N 1
ATOM 605 C CA . ASP A 1 79 ? -17.075 14.578 -50.087 1.00 34.31 79 ASP A CA 1
ATOM 606 C C . ASP A 1 79 ? -16.136 15.639 -50.693 1.00 34.31 79 ASP A C 1
ATOM 608 O O . ASP A 1 79 ? -16.504 16.804 -50.818 1.00 34.31 79 ASP A O 1
ATOM 612 N N . PHE A 1 80 ? -14.905 15.265 -51.068 1.00 31.84 80 PHE A N 1
ATOM 613 C CA . PHE A 1 80 ? -13.950 16.196 -51.691 1.00 31.84 80 PHE A CA 1
ATOM 614 C C . PHE A 1 80 ? -13.777 15.934 -53.193 1.00 31.84 80 PHE A C 1
ATOM 616 O O . PHE A 1 80 ? -13.333 14.863 -53.617 1.00 31.84 80 PHE A O 1
ATOM 623 N N . GLN A 1 81 ? -14.070 16.966 -53.988 1.00 39.97 81 GLN A N 1
ATOM 624 C CA . GLN A 1 81 ? -13.570 17.169 -55.352 1.00 39.97 81 GLN A CA 1
ATOM 625 C C . GLN A 1 81 ? -12.130 17.740 -55.320 1.00 39.97 81 GLN A C 1
ATOM 627 O O . GLN A 1 81 ? -11.609 18.086 -54.262 1.00 39.97 81 GLN A O 1
ATOM 632 N N . ARG A 1 82 ? -11.444 17.781 -56.471 1.00 48.41 82 ARG A N 1
ATOM 633 C CA . ARG A 1 82 ? -10.007 18.117 -56.609 1.00 48.41 82 ARG A CA 1
ATOM 634 C C . ARG A 1 82 ? -9.778 19.636 -56.513 1.00 48.41 82 ARG A C 1
ATOM 636 O O . ARG A 1 82 ? -10.526 20.367 -57.150 1.00 48.41 82 ARG A O 1
ATOM 643 N N . PHE A 1 83 ? -8.736 20.110 -55.819 1.00 50.91 83 PHE A N 1
ATOM 644 C CA . PHE A 1 83 ? -8.398 21.546 -55.730 1.00 50.91 83 PHE A CA 1
ATOM 645 C C . PHE A 1 83 ? -6.876 21.825 -55.712 1.00 50.91 83 PHE A C 1
ATOM 647 O O . PHE A 1 83 ? -6.081 20.931 -55.412 1.00 50.91 83 PHE A O 1
ATOM 654 N N . ALA A 1 84 ? -6.466 23.063 -56.011 1.00 52.97 84 ALA A N 1
ATOM 655 C CA . ALA A 1 84 ? -5.111 23.601 -55.791 1.00 52.97 84 ALA A CA 1
ATOM 656 C C . ALA A 1 84 ? -5.086 24.552 -54.590 1.00 52.97 84 ALA A C 1
ATOM 658 O O . ALA A 1 84 ? -6.092 25.204 -54.337 1.00 52.97 84 ALA A O 1
ATOM 659 N N . ILE A 1 85 ? -3.956 24.648 -53.881 1.00 65.81 85 ILE A N 1
ATOM 660 C CA . ILE A 1 85 ? -3.795 25.553 -52.736 1.00 65.81 85 ILE A CA 1
ATOM 661 C C . ILE A 1 85 ? -2.632 26.513 -52.992 1.00 65.81 85 ILE A C 1
ATOM 663 O O . ILE A 1 85 ? -1.536 26.092 -53.375 1.00 65.81 85 ILE A O 1
ATOM 667 N N . TYR A 1 86 ? -2.869 27.791 -52.734 1.00 74.88 86 TYR A N 1
ATOM 668 C CA . TYR A 1 86 ? -1.834 28.800 -52.546 1.00 74.88 86 TYR A CA 1
ATOM 669 C C . TYR A 1 86 ? -1.716 29.090 -51.057 1.00 74.88 86 TYR A C 1
ATOM 671 O O . TYR A 1 86 ? -2.704 29.503 -50.454 1.00 74.88 86 TYR A O 1
ATOM 679 N N . ASP A 1 87 ? -0.548 28.845 -50.477 1.00 77.62 87 ASP A N 1
ATOM 680 C CA . ASP A 1 87 ? -0.269 29.104 -49.069 1.00 77.62 87 ASP A CA 1
ATOM 681 C C . ASP A 1 87 ? 0.601 30.356 -48.942 1.00 77.62 87 ASP A C 1
ATOM 683 O O . ASP A 1 87 ? 1.685 30.397 -49.507 1.00 77.62 87 ASP A O 1
ATOM 687 N N . PHE A 1 88 ? 0.115 31.391 -48.264 1.00 80.31 88 PHE A N 1
ATOM 688 C CA . PHE A 1 88 ? 0.782 32.681 -48.098 1.00 80.31 88 PHE A CA 1
ATOM 689 C C . PHE A 1 88 ? 1.277 32.803 -46.654 1.00 80.31 88 PHE A C 1
ATOM 691 O O . PHE A 1 88 ? 0.516 33.246 -45.793 1.00 80.31 88 PHE A O 1
ATOM 698 N N . ASP A 1 89 ? 2.541 32.459 -46.404 1.00 80.38 89 ASP A N 1
ATOM 699 C CA . ASP A 1 89 ? 3.180 32.443 -45.083 1.00 80.38 89 ASP A CA 1
ATOM 700 C C . ASP A 1 89 ? 4.098 33.659 -44.864 1.00 80.38 89 ASP A C 1
ATOM 702 O O . ASP A 1 89 ? 4.892 34.046 -45.724 1.00 80.38 89 ASP A O 1
ATOM 706 N N . SER A 1 90 ? 3.986 34.291 -43.698 1.00 76.00 90 SER A N 1
ATOM 707 C CA . SER A 1 90 ? 4.860 35.383 -43.267 1.00 76.00 90 SER A CA 1
ATOM 708 C C . SER A 1 90 ? 4.861 35.497 -41.746 1.00 76.00 90 SER A C 1
ATOM 710 O O . SER A 1 90 ? 3.816 35.381 -41.102 1.00 76.00 90 SER A O 1
ATOM 712 N N . ASP A 1 91 ? 6.013 35.864 -41.180 1.00 74.06 91 ASP A N 1
ATOM 713 C CA . ASP A 1 91 ? 6.149 36.237 -39.765 1.00 74.06 91 ASP A CA 1
ATOM 714 C C . ASP A 1 91 ? 5.351 37.515 -39.414 1.00 74.06 91 ASP A C 1
ATOM 716 O O . ASP A 1 91 ? 5.176 37.846 -38.239 1.00 74.06 91 ASP A O 1
ATOM 720 N N . GLN A 1 92 ? 4.844 38.235 -40.427 1.00 78.62 92 GLN A N 1
ATOM 721 C CA . GLN A 1 92 ? 3.899 39.347 -40.295 1.00 78.62 92 GLN A CA 1
ATOM 722 C C . GLN A 1 92 ? 2.618 39.052 -41.104 1.00 78.62 92 GLN A C 1
ATOM 724 O O . GLN A 1 92 ? 2.491 39.509 -42.241 1.00 78.62 92 GLN A O 1
ATOM 729 N N . PRO A 1 93 ? 1.637 38.320 -40.537 1.00 71.62 93 PRO A N 1
ATOM 730 C CA . PRO A 1 93 ? 0.470 37.800 -41.265 1.00 71.62 93 PRO A CA 1
ATOM 731 C C . PRO A 1 93 ? -0.373 38.854 -41.997 1.00 71.62 93 PRO A C 1
ATOM 733 O O . PRO A 1 93 ? -1.014 38.554 -43.003 1.00 71.62 93 PRO A O 1
ATOM 736 N N . ASP A 1 94 ? -0.364 40.106 -41.529 1.00 76.88 94 ASP A N 1
ATOM 737 C CA . ASP A 1 94 ? -1.065 41.205 -42.198 1.00 76.88 94 ASP A CA 1
ATOM 738 C C . ASP A 1 94 ? -0.498 41.512 -43.595 1.00 76.88 94 ASP A C 1
ATOM 740 O O . ASP A 1 94 ? -1.263 41.898 -44.481 1.00 76.88 94 ASP A O 1
ATOM 744 N N . LEU A 1 95 ? 0.797 41.264 -43.833 1.00 78.31 95 LEU A N 1
ATOM 745 C CA . LEU A 1 95 ? 1.419 41.433 -45.150 1.00 78.31 95 LEU A CA 1
ATOM 746 C C . LEU A 1 95 ? 0.875 40.434 -46.180 1.00 78.31 95 LEU A C 1
ATOM 748 O O . LEU A 1 95 ? 0.855 40.746 -47.369 1.00 78.31 95 LEU A O 1
ATOM 752 N N . CYS A 1 96 ? 0.378 39.269 -45.746 1.00 78.94 96 CYS A N 1
ATOM 753 C CA . CYS A 1 96 ? -0.172 38.230 -46.622 1.00 78.94 96 CYS A CA 1
ATOM 754 C C . CYS A 1 96 ? -1.522 38.615 -47.251 1.00 78.94 96 CYS A C 1
ATOM 756 O O . CYS A 1 96 ? -1.901 38.057 -48.281 1.00 78.94 96 CYS A O 1
ATOM 758 N N . LYS A 1 97 ? -2.245 39.589 -46.676 1.00 80.12 97 LYS A N 1
ATOM 759 C CA . LYS A 1 97 ? -3.564 40.028 -47.173 1.00 80.12 97 LYS A CA 1
ATOM 760 C C . LYS A 1 97 ? -3.487 40.649 -48.564 1.00 80.12 97 LYS A C 1
ATOM 762 O O . LYS A 1 97 ? -4.394 40.461 -49.368 1.00 80.12 97 LYS A O 1
ATOM 767 N N . ILE A 1 98 ? -2.410 41.384 -48.838 1.00 83.00 98 ILE A N 1
ATOM 768 C CA . ILE A 1 98 ? -2.201 42.100 -50.100 1.00 83.00 98 ILE A CA 1
ATOM 769 C C . ILE A 1 98 ? -2.010 41.117 -51.272 1.00 83.00 98 ILE A C 1
ATOM 771 O O . ILE A 1 98 ? -2.822 41.159 -52.199 1.00 83.00 98 ILE A O 1
ATOM 775 N N . PRO A 1 99 ? -1.025 40.194 -51.253 1.00 81.12 99 PRO A N 1
ATOM 776 C CA . PRO A 1 99 ? -0.853 39.233 -52.339 1.00 81.12 99 PRO A CA 1
ATOM 777 C C . PRO A 1 99 ? -2.021 38.245 -52.461 1.00 81.12 99 PRO A C 1
ATOM 779 O O . PRO A 1 99 ? -2.357 37.850 -53.576 1.00 81.12 99 PRO A O 1
ATOM 782 N N . LEU A 1 100 ? -2.699 37.902 -51.358 1.00 81.75 100 LEU A N 1
ATOM 783 C CA . LEU A 1 100 ? -3.932 37.111 -51.404 1.00 81.75 100 LEU A CA 1
ATOM 784 C C . LEU A 1 100 ? -5.046 37.838 -52.166 1.00 81.75 100 LEU A C 1
ATOM 786 O O . LEU A 1 100 ? -5.668 37.240 -53.041 1.00 81.75 100 LEU A O 1
ATOM 790 N N . ALA A 1 101 ? -5.296 39.115 -51.854 1.00 82.62 101 ALA A N 1
ATOM 791 C CA . ALA A 1 101 ? -6.319 39.908 -52.532 1.00 82.62 101 ALA A CA 1
ATOM 792 C C . ALA A 1 101 ? -6.042 40.012 -54.040 1.00 82.62 101 ALA A C 1
ATOM 794 O O . ALA A 1 101 ? -6.962 39.843 -54.835 1.00 82.62 101 ALA A O 1
ATOM 795 N N . MET A 1 102 ? -4.775 40.189 -54.430 1.00 87.31 102 MET A N 1
ATOM 796 C CA . MET A 1 102 ? -4.361 40.221 -55.838 1.00 87.31 102 MET A CA 1
ATOM 797 C C . MET A 1 102 ? -4.606 38.884 -56.555 1.00 87.31 102 MET A C 1
ATOM 799 O O . MET A 1 102 ? -5.080 38.873 -57.690 1.00 87.31 102 MET A O 1
ATOM 803 N N . VAL A 1 103 ? -4.331 37.748 -55.902 1.00 82.56 103 VAL A N 1
ATOM 804 C CA . VAL A 1 103 ? -4.631 36.416 -56.461 1.00 82.56 103 VAL A CA 1
ATOM 805 C C . VAL A 1 103 ? -6.137 36.190 -56.599 1.00 82.56 103 VAL A C 1
ATOM 807 O O . VAL A 1 103 ? -6.577 35.668 -57.621 1.00 82.56 103 VAL A O 1
ATOM 810 N N . CYS A 1 104 ? -6.928 36.628 -55.621 1.00 80.81 104 CYS A N 1
ATOM 811 C CA . CYS A 1 104 ? -8.388 36.526 -55.655 1.00 80.81 104 CYS A CA 1
ATOM 812 C C . CYS A 1 104 ? -8.992 37.372 -56.786 1.00 80.81 104 CYS A C 1
ATOM 814 O O . CYS A 1 104 ? -9.789 36.866 -57.569 1.00 80.81 104 CYS A O 1
ATOM 816 N N . GLU A 1 105 ? -8.551 38.624 -56.938 1.00 82.94 105 GLU A N 1
ATOM 817 C CA . GLU A 1 105 ? -8.988 39.515 -58.023 1.00 82.94 105 GLU A CA 1
ATOM 818 C C . GLU A 1 105 ? -8.620 38.946 -59.407 1.00 82.94 105 GLU A C 1
ATOM 820 O O . GLU A 1 105 ? -9.419 38.970 -60.352 1.00 82.94 105 GLU A O 1
ATOM 825 N N . PHE A 1 106 ? -7.428 38.356 -59.528 1.00 83.19 106 PHE A N 1
ATOM 826 C CA . PHE A 1 106 ? -7.005 37.661 -60.743 1.00 83.19 106 PHE A CA 1
ATOM 827 C C . PHE A 1 106 ? -7.875 36.428 -61.049 1.00 83.19 106 PHE A C 1
ATOM 829 O O . PHE A 1 106 ? -8.211 36.169 -62.206 1.00 83.19 106 PHE A O 1
ATOM 836 N N . GLN A 1 107 ? -8.271 35.664 -60.031 1.00 79.19 107 GLN A N 1
ATOM 837 C CA . GLN A 1 107 ? -9.133 34.490 -60.195 1.00 79.19 107 GLN A CA 1
ATOM 838 C C . GLN A 1 107 ? -10.585 34.866 -60.511 1.00 79.19 107 GLN A C 1
ATOM 840 O O . GLN A 1 107 ? -11.173 34.251 -61.402 1.00 79.19 107 GLN A O 1
ATOM 845 N N . ASP A 1 108 ? -11.128 35.909 -59.877 1.00 74.69 108 ASP A N 1
ATOM 846 C CA . ASP A 1 108 ? -12.462 36.446 -60.172 1.00 74.69 108 ASP A CA 1
ATOM 847 C C . ASP A 1 108 ? -12.548 36.951 -61.615 1.00 74.69 108 ASP A C 1
ATOM 849 O O . ASP A 1 108 ? -13.468 36.592 -62.351 1.00 74.69 108 ASP A O 1
ATOM 853 N N . SER A 1 109 ? -11.551 37.719 -62.070 1.00 73.38 109 SER A N 1
ATOM 854 C CA . SER A 1 109 ? -11.480 38.171 -63.470 1.00 73.38 109 SER A CA 1
ATOM 855 C C . SER A 1 109 ? -11.286 37.020 -64.467 1.00 73.38 109 SER A C 1
ATOM 857 O O . SER A 1 109 ? -11.678 37.135 -65.630 1.00 73.38 109 SER A O 1
ATOM 859 N N . SER A 1 110 ? -10.754 35.887 -64.004 1.00 68.44 110 SER A N 1
ATOM 860 C CA . SER A 1 110 ? -10.616 34.649 -64.776 1.00 68.44 110 SER A CA 1
ATOM 861 C C . SER A 1 110 ? -11.829 33.708 -64.658 1.00 68.44 110 SER A C 1
ATOM 863 O O . SER A 1 110 ? -11.797 32.626 -65.244 1.00 68.44 110 SER A O 1
ATOM 865 N N . ASN A 1 111 ? -12.895 34.098 -63.938 1.00 74.44 111 ASN A N 1
ATOM 866 C CA . ASN A 1 111 ? -14.067 33.268 -63.612 1.00 74.44 111 ASN A CA 1
ATOM 867 C C . ASN A 1 111 ? -13.709 31.906 -62.988 1.00 74.44 111 ASN A C 1
ATOM 869 O O . ASN A 1 111 ? -14.348 30.888 -63.263 1.00 74.44 111 ASN A O 1
ATOM 873 N N . VAL A 1 112 ? -12.668 31.870 -62.162 1.00 65.69 112 VAL A N 1
ATOM 874 C CA . VAL A 1 112 ? -12.239 30.657 -61.469 1.00 65.69 112 VAL A CA 1
ATOM 875 C C . VAL A 1 112 ? -12.843 30.660 -60.074 1.00 65.69 112 VAL A C 1
ATOM 877 O O . VAL A 1 112 ? -12.641 31.598 -59.314 1.00 65.69 112 VAL A O 1
ATOM 880 N N . HIS A 1 113 ? -13.593 29.614 -59.727 1.00 61.50 113 HIS A N 1
ATOM 881 C CA . HIS A 1 113 ? -14.129 29.466 -58.377 1.00 61.50 113 HIS A CA 1
ATOM 882 C C . HIS A 1 113 ? -12.992 29.212 -57.385 1.00 61.50 113 HIS A C 1
ATOM 884 O O . HIS A 1 113 ? -12.119 28.389 -57.655 1.00 61.50 113 HIS A O 1
ATOM 890 N N . TYR A 1 114 ? -13.016 29.887 -56.235 1.00 62.81 114 TYR A N 1
ATOM 891 C CA . TYR A 1 114 ? -12.034 29.701 -55.169 1.00 62.81 114 TYR A CA 1
ATOM 892 C C . TYR A 1 114 ? -12.647 29.875 -53.770 1.00 62.81 114 TYR A C 1
ATOM 894 O O . TYR A 1 114 ? -13.754 30.391 -53.610 1.00 62.81 114 TYR A O 1
ATOM 902 N N . LEU A 1 115 ? -11.925 29.419 -52.748 1.00 55.97 115 LEU A N 1
ATOM 903 C CA . LEU A 1 115 ? -12.266 29.521 -51.331 1.00 55.97 115 LEU A CA 1
ATOM 904 C C . LEU A 1 115 ? -11.039 30.011 -50.556 1.00 55.97 115 LEU A C 1
ATOM 906 O O . LEU A 1 115 ? -9.964 29.448 -50.708 1.00 55.97 115 LEU A O 1
ATOM 910 N N . ASN A 1 116 ? -11.189 31.007 -49.685 1.00 59.34 116 ASN A N 1
ATOM 911 C CA . ASN A 1 116 ? -10.097 31.481 -48.828 1.00 59.34 116 ASN A CA 1
ATOM 912 C C . ASN A 1 116 ? -10.266 31.008 -47.386 1.00 59.34 116 ASN A C 1
ATOM 914 O O . ASN A 1 116 ? -11.378 31.002 -46.858 1.00 59.34 116 ASN A O 1
ATOM 918 N N . THR A 1 117 ? -9.158 30.674 -46.730 1.00 50.31 117 THR A N 1
ATOM 919 C CA . THR A 1 117 ? -9.130 30.296 -45.312 1.00 50.31 117 THR A CA 1
ATOM 920 C C . THR A 1 117 ? -7.951 30.965 -44.608 1.00 50.31 117 THR A C 1
ATOM 922 O O . THR A 1 117 ? -6.855 30.998 -45.158 1.00 50.31 117 THR A O 1
ATOM 925 N N . ASP A 1 118 ? -8.157 31.479 -43.397 1.00 53.97 118 ASP A N 1
ATOM 926 C CA . ASP A 1 118 ? -7.107 32.089 -42.567 1.00 53.97 118 ASP A CA 1
ATOM 927 C C . ASP A 1 118 ? -6.511 31.026 -41.626 1.00 53.97 118 ASP A C 1
ATOM 929 O O . ASP A 1 118 ? -7.249 30.399 -40.862 1.00 53.97 118 ASP A O 1
ATOM 933 N N . SER A 1 119 ? -5.194 30.803 -41.687 1.00 52.75 119 SER A N 1
ATOM 934 C CA . SER A 1 119 ? -4.498 29.831 -40.825 1.00 52.75 119 SER A CA 1
ATOM 935 C C . SER A 1 119 ? -4.160 30.397 -39.434 1.00 52.75 119 SER A C 1
ATOM 937 O O . SER A 1 119 ? -3.666 29.690 -38.548 1.00 52.75 119 SER A O 1
ATOM 939 N N . GLY A 1 120 ? -4.429 31.686 -39.208 1.00 60.84 120 GLY A N 1
ATOM 940 C CA . GLY A 1 120 ? -4.131 32.415 -37.988 1.00 60.84 120 GLY A CA 1
ATOM 941 C C . GLY A 1 120 ? -2.680 32.888 -37.934 1.00 60.84 120 GLY A C 1
ATOM 942 O O . GLY A 1 120 ? -2.324 33.916 -38.496 1.00 60.84 120 GLY A O 1
ATOM 943 N N . VAL A 1 121 ? -1.832 32.181 -37.181 1.00 48.66 121 VAL A N 1
ATOM 944 C CA . VAL A 1 121 ? -0.500 32.681 -36.769 1.00 48.66 121 VAL A CA 1
ATOM 945 C C . VAL A 1 121 ? 0.515 32.717 -37.928 1.00 48.66 121 VAL A C 1
ATOM 947 O O . VAL A 1 121 ? 1.578 33.301 -37.765 1.00 48.66 121 VAL A O 1
ATOM 950 N N . LYS A 1 122 ? 0.198 32.106 -39.080 1.00 51.78 122 LYS A N 1
ATOM 951 C CA . LYS A 1 122 ? 1.129 31.882 -40.200 1.00 51.78 122 LYS A CA 1
ATOM 952 C C . LYS A 1 122 ? 0.583 32.280 -41.584 1.00 51.78 122 LYS A C 1
ATOM 954 O O . LYS A 1 122 ? 1.103 31.834 -42.589 1.00 51.78 122 LYS A O 1
ATOM 959 N N . GLY A 1 123 ? -0.465 33.106 -41.663 1.00 64.19 123 GLY A N 1
ATOM 960 C CA . GLY A 1 123 ? -0.952 33.661 -42.938 1.00 64.19 123 GLY A CA 1
ATOM 961 C C . GLY A 1 123 ? -2.163 32.944 -43.561 1.00 64.19 123 GLY A C 1
ATOM 962 O O . GLY A 1 123 ? -2.987 32.384 -42.837 1.00 64.19 123 GLY A O 1
ATOM 963 N N . TYR A 1 124 ? -2.341 33.023 -44.884 1.00 69.38 124 TYR A N 1
ATOM 964 C CA . TYR A 1 124 ? -3.614 32.714 -45.567 1.00 69.38 124 TYR A CA 1
ATOM 965 C C . TYR A 1 124 ? -3.498 31.574 -46.579 1.00 69.38 124 TYR A C 1
ATOM 967 O O . TYR A 1 124 ? -2.457 31.406 -47.198 1.00 69.38 124 TYR A O 1
ATOM 975 N N . HIS A 1 125 ? -4.597 30.859 -46.835 1.00 67.62 125 HIS A N 1
ATOM 976 C CA . HIS A 1 125 ? -4.688 29.888 -47.926 1.00 67.62 125 HIS A CA 1
ATOM 977 C C . HIS A 1 125 ? -5.801 30.249 -48.918 1.00 67.62 125 HIS A C 1
ATOM 979 O O . HIS A 1 125 ? -6.907 30.607 -48.505 1.00 67.62 125 HIS A O 1
ATOM 985 N N . ASN A 1 126 ? -5.539 30.086 -50.215 1.00 70.94 126 ASN A N 1
ATOM 986 C CA . ASN A 1 126 ? -6.529 30.182 -51.294 1.00 70.94 126 ASN A CA 1
ATOM 987 C C . ASN A 1 126 ? -6.661 28.822 -51.993 1.00 70.94 126 ASN A C 1
ATOM 989 O O . ASN A 1 126 ? -5.675 28.270 -52.476 1.00 70.94 126 ASN A O 1
ATOM 993 N N . TRP A 1 127 ? -7.875 28.278 -52.022 1.00 67.69 127 TRP A N 1
ATOM 994 C CA . TRP A 1 127 ? -8.217 26.956 -52.539 1.00 67.69 127 TRP A CA 1
ATOM 995 C C . TRP A 1 127 ? -8.992 27.098 -53.844 1.00 67.69 127 TRP A C 1
ATOM 997 O O . TRP A 1 127 ? -10.055 27.706 -53.855 1.00 67.69 127 TRP A O 1
ATOM 1007 N N . VAL A 1 128 ? -8.523 26.483 -54.924 1.00 65.38 128 VAL A N 1
ATOM 1008 C CA . VAL A 1 128 ? -9.168 26.538 -56.243 1.00 65.38 128 VAL A CA 1
ATOM 1009 C C . VAL A 1 128 ? -9.709 25.161 -56.621 1.00 65.38 128 VAL A C 1
ATOM 1011 O O . VAL A 1 128 ? -8.903 24.294 -56.971 1.00 65.38 128 VAL A O 1
ATOM 1014 N N . PRO A 1 129 ? -11.028 24.907 -56.537 1.00 58.59 129 PRO A N 1
ATOM 1015 C CA . PRO A 1 129 ? -11.641 23.682 -57.040 1.00 58.59 129 PRO A CA 1
ATOM 1016 C C . PRO A 1 129 ? -11.564 23.561 -58.568 1.00 58.59 129 PRO A C 1
ATOM 1018 O O . PRO A 1 129 ? -11.705 24.537 -59.299 1.00 58.59 129 PRO A O 1
ATOM 1021 N N . PHE A 1 130 ? -11.391 22.328 -59.048 1.00 54.38 130 PHE A N 1
ATOM 1022 C CA . PHE A 1 130 ? -11.471 21.984 -60.467 1.00 54.38 130 PHE A CA 1
ATOM 1023 C C . PHE A 1 130 ? -12.595 20.979 -60.715 1.00 54.38 130 PHE A C 1
ATOM 1025 O O . PHE A 1 130 ? -12.629 19.899 -60.120 1.00 54.38 130 PHE A O 1
ATOM 1032 N N . ASP A 1 131 ? -13.445 21.291 -61.690 1.00 45.97 131 ASP A N 1
ATOM 1033 C CA . ASP A 1 131 ? -14.604 20.468 -62.063 1.00 45.97 131 ASP A CA 1
ATOM 1034 C C . ASP A 1 131 ? -14.221 19.159 -62.779 1.00 45.97 131 ASP A C 1
ATOM 1036 O O . ASP A 1 131 ? -15.041 18.254 -62.943 1.00 45.97 131 ASP A O 1
ATOM 1040 N N . ALA A 1 132 ? -12.961 19.033 -63.213 1.00 48.97 132 ALA A N 1
ATOM 1041 C CA . ALA A 1 132 ? -12.451 17.885 -63.951 1.00 48.97 132 ALA A CA 1
ATOM 1042 C C . ALA A 1 132 ? -11.068 17.434 -63.465 1.00 48.97 132 ALA A C 1
ATOM 1044 O O . ALA A 1 132 ? -10.337 18.120 -62.749 1.00 48.97 132 ALA A O 1
ATOM 1045 N N . SER A 1 133 ? -10.685 16.227 -63.874 1.00 49.09 133 SER A N 1
ATOM 1046 C CA . SER A 1 133 ? -9.390 15.646 -63.549 1.00 49.09 133 SER A CA 1
ATOM 1047 C C . SER A 1 133 ? -8.233 16.382 -64.232 1.00 49.09 133 SER A C 1
ATOM 1049 O O . SER A 1 133 ? -7.973 16.131 -65.405 1.00 49.09 133 SER A O 1
ATOM 1051 N N . ILE A 1 134 ? -7.511 17.223 -63.491 1.00 51.09 134 ILE A N 1
ATOM 1052 C CA . ILE A 1 134 ? -6.309 17.930 -63.960 1.00 51.09 134 ILE A CA 1
ATOM 1053 C C . ILE A 1 134 ? -5.019 17.234 -63.476 1.00 51.09 134 ILE A C 1
ATOM 1055 O O . ILE A 1 134 ? -4.988 16.666 -62.379 1.00 51.09 134 ILE A O 1
ATOM 1059 N N . HIS A 1 135 ? -3.970 17.201 -64.309 1.00 61.75 135 HIS A N 1
ATOM 1060 C CA . HIS A 1 135 ? -2.675 16.606 -63.951 1.00 61.75 135 HIS A CA 1
ATOM 1061 C C . HIS A 1 135 ? -1.908 17.538 -63.003 1.00 61.75 135 HIS A C 1
ATOM 1063 O O . HIS A 1 135 ? -2.009 18.756 -63.110 1.00 61.75 135 HIS A O 1
ATOM 1069 N N . GLN A 1 136 ? -1.103 16.984 -62.092 1.00 59.09 136 GLN A N 1
ATOM 1070 C CA . GLN A 1 136 ? -0.343 17.785 -61.121 1.00 59.09 136 GLN A CA 1
ATOM 1071 C C . GLN A 1 136 ? 0.579 18.802 -61.804 1.00 59.09 136 GLN A C 1
ATOM 1073 O O . GLN A 1 136 ? 0.682 19.939 -61.357 1.00 59.09 136 GLN A O 1
ATOM 1078 N N . ASP A 1 137 ? 1.212 18.412 -62.907 1.00 68.00 137 ASP A N 1
ATOM 1079 C CA . ASP A 1 137 ? 2.070 19.327 -63.662 1.00 68.00 137 ASP A CA 1
ATOM 1080 C C . ASP A 1 137 ? 1.270 20.461 -64.308 1.00 68.00 137 ASP A C 1
ATOM 1082 O O . ASP A 1 137 ? 1.784 21.564 -64.448 1.00 68.00 137 ASP A O 1
ATOM 1086 N N . ASP A 1 138 ? 0.005 20.225 -64.656 1.00 67.94 138 ASP A N 1
ATOM 1087 C CA . ASP A 1 138 ? -0.865 21.248 -65.236 1.00 67.94 138 ASP A CA 1
ATOM 1088 C C . ASP A 1 138 ? -1.411 22.195 -64.162 1.00 67.94 138 ASP A C 1
ATOM 1090 O O . ASP A 1 138 ? -1.515 23.393 -64.407 1.00 67.94 138 ASP A O 1
ATOM 1094 N N . VAL A 1 139 ? -1.642 21.700 -62.941 1.00 66.69 139 VAL A N 1
ATOM 1095 C CA . VAL A 1 139 ? -1.922 22.552 -61.774 1.00 66.69 139 VAL A CA 1
ATOM 1096 C C . VAL A 1 139 ? -0.707 23.409 -61.422 1.00 66.69 139 VAL A C 1
ATOM 1098 O O . VAL A 1 139 ? -0.854 24.608 -61.235 1.00 66.69 139 VAL A O 1
ATOM 1101 N N . ARG A 1 140 ? 0.504 22.838 -61.412 1.00 72.06 140 ARG A N 1
ATOM 1102 C CA . ARG A 1 140 ? 1.755 23.592 -61.199 1.00 72.06 140 ARG A CA 1
ATOM 1103 C C . ARG A 1 140 ? 1.952 24.660 -62.266 1.00 72.06 140 ARG A C 1
ATOM 1105 O O . ARG A 1 140 ? 2.264 25.800 -61.943 1.00 72.06 140 ARG A O 1
ATOM 1112 N N . LYS A 1 141 ? 1.736 24.310 -63.539 1.00 78.19 141 LYS A N 1
ATOM 1113 C CA . LYS A 1 141 ? 1.778 25.273 -64.648 1.00 78.19 141 LYS A CA 1
ATOM 1114 C C . LYS A 1 141 ? 0.742 26.374 -64.468 1.00 78.19 141 LYS A C 1
ATOM 1116 O O . LYS A 1 141 ? 1.070 27.525 -64.715 1.00 78.19 141 LYS A O 1
ATOM 1121 N N . TYR A 1 142 ? -0.468 26.040 -64.023 1.00 80.00 142 TYR A N 1
ATOM 1122 C CA . TYR A 1 142 ? -1.509 27.021 -63.728 1.00 80.00 142 TYR A CA 1
ATOM 1123 C C . TYR A 1 142 ? -1.110 27.941 -62.564 1.00 80.00 142 TYR A C 1
ATOM 1125 O O . TYR A 1 142 ? -1.176 29.156 -62.706 1.00 80.00 142 TYR A O 1
ATOM 1133 N N . GLN A 1 143 ? -0.605 27.395 -61.455 1.00 78.31 143 GLN A N 1
ATOM 1134 C CA . GLN A 1 143 ? -0.135 28.171 -60.302 1.00 78.31 143 GLN A CA 1
ATOM 1135 C C . GLN A 1 143 ? 1.016 29.114 -60.680 1.00 78.31 143 GLN A C 1
ATOM 1137 O O . GLN A 1 143 ? 0.946 30.311 -60.409 1.00 78.31 143 GLN A O 1
ATOM 1142 N N . ASN A 1 144 ? 2.027 28.602 -61.387 1.00 82.06 144 ASN A N 1
ATOM 1143 C CA . ASN A 1 144 ? 3.130 29.417 -61.894 1.00 82.06 144 ASN A CA 1
ATOM 1144 C C . ASN A 1 144 ? 2.661 30.447 -62.925 1.00 82.06 144 ASN A C 1
ATOM 1146 O O . ASN A 1 144 ? 3.197 31.548 -62.968 1.00 82.06 144 ASN A O 1
ATOM 1150 N N . TRP A 1 145 ? 1.650 30.133 -63.739 1.00 87.19 145 TRP A N 1
ATOM 1151 C CA . TRP A 1 145 ? 1.067 31.090 -64.676 1.00 87.19 145 TRP A CA 1
ATOM 1152 C C . TRP A 1 145 ? 0.341 32.237 -63.962 1.00 87.19 145 TRP A C 1
ATOM 1154 O O . TRP A 1 145 ? 0.523 33.387 -64.364 1.00 87.19 145 TRP A O 1
ATOM 1164 N N . VAL A 1 146 ? -0.418 31.955 -62.895 1.00 84.12 146 VAL A N 1
ATOM 1165 C CA . VAL A 1 146 ? -1.077 32.983 -62.067 1.00 84.12 146 VAL A CA 1
ATOM 1166 C C . VAL A 1 146 ? -0.032 33.940 -61.491 1.00 84.12 146 VAL A C 1
ATOM 1168 O O . VAL A 1 146 ? -0.098 35.141 -61.747 1.00 84.12 146 VAL A O 1
ATOM 1171 N N . PHE A 1 147 ? 0.990 33.428 -60.801 1.00 89.81 147 PHE A N 1
ATOM 1172 C CA . PHE A 1 147 ? 1.997 34.300 -60.188 1.00 89.81 147 PHE A CA 1
ATOM 1173 C C . PHE A 1 147 ? 2.920 34.980 -61.194 1.00 89.81 147 PHE A C 1
ATOM 1175 O O . PHE A 1 147 ? 3.262 36.139 -60.994 1.00 89.81 147 PHE A O 1
ATOM 1182 N N . ALA A 1 148 ? 3.261 34.342 -62.316 1.00 88.06 148 ALA A N 1
ATOM 1183 C CA . ALA A 1 148 ? 4.010 35.008 -63.381 1.00 88.06 148 ALA A CA 1
ATOM 1184 C C . ALA A 1 148 ? 3.201 36.136 -64.042 1.00 88.06 148 ALA A C 1
ATOM 1186 O O . ALA A 1 148 ? 3.776 37.125 -64.498 1.00 88.06 148 ALA A O 1
ATOM 1187 N N . SER A 1 149 ? 1.873 36.000 -64.105 1.00 88.81 149 SER A N 1
ATOM 1188 C CA . SER A 1 149 ? 0.986 37.049 -64.616 1.00 88.81 149 SER A CA 1
ATOM 1189 C C . SER A 1 149 ? 0.886 38.211 -63.630 1.00 88.81 149 SER A C 1
ATOM 1191 O O . SER A 1 149 ? 1.033 39.361 -64.037 1.00 88.81 149 SER A O 1
ATOM 1193 N N . LEU A 1 150 ? 0.750 37.913 -62.335 1.00 88.62 150 LEU A N 1
ATOM 1194 C CA . LEU A 1 150 ? 0.779 38.925 -61.280 1.00 88.62 150 LEU A CA 1
ATOM 1195 C C . LEU A 1 150 ? 2.142 39.626 -61.188 1.00 88.62 150 LEU A C 1
ATOM 1197 O O . LEU A 1 150 ? 2.192 40.847 -61.106 1.00 88.62 150 LEU A O 1
ATOM 1201 N N . ALA A 1 151 ? 3.253 38.899 -61.295 1.00 90.38 151 ALA A N 1
ATOM 1202 C CA . ALA A 1 151 ? 4.594 39.481 -61.295 1.00 90.38 151 ALA A CA 1
ATOM 1203 C C . ALA A 1 151 ? 4.793 40.477 -62.445 1.00 90.38 151 ALA A C 1
ATOM 1205 O O . ALA A 1 151 ? 5.318 41.565 -62.246 1.00 90.38 151 ALA A O 1
ATOM 1206 N N . LYS A 1 152 ? 4.302 40.170 -63.652 1.00 90.81 152 LYS A N 1
ATOM 1207 C CA . LYS A 1 152 ? 4.376 41.114 -64.783 1.00 90.81 152 LYS A CA 1
ATOM 1208 C C . LYS A 1 152 ? 3.623 42.419 -64.539 1.00 90.81 152 LYS A C 1
ATOM 1210 O O . LYS A 1 152 ? 3.980 43.433 -65.128 1.00 90.81 152 LYS A O 1
ATOM 1215 N N . GLN A 1 153 ? 2.558 42.371 -63.746 1.00 88.88 153 GLN A N 1
ATOM 1216 C CA . GLN A 1 153 ? 1.685 43.513 -63.510 1.00 88.88 153 GLN A CA 1
ATOM 1217 C C . GLN A 1 153 ? 2.099 44.325 -62.279 1.00 88.88 153 GLN A C 1
ATOM 1219 O O . GLN A 1 153 ? 1.920 45.540 -62.272 1.00 88.88 153 GLN A O 1
ATOM 1224 N N . TYR A 1 154 ? 2.645 43.664 -61.257 1.00 87.81 154 TYR A N 1
ATOM 1225 C CA . TYR A 1 154 ? 2.843 44.251 -59.933 1.00 87.81 154 TYR A CA 1
ATOM 1226 C C . TYR A 1 154 ? 4.301 44.262 -59.458 1.00 87.81 154 TYR A C 1
ATOM 1228 O O . TYR A 1 154 ? 4.559 44.776 -58.373 1.00 87.81 154 TYR A O 1
ATOM 1236 N N . THR A 1 155 ? 5.250 43.730 -60.237 1.00 92.44 155 THR A N 1
ATOM 1237 C CA . THR A 1 155 ? 6.679 43.786 -59.897 1.00 92.44 155 THR A CA 1
ATOM 1238 C C . THR A 1 155 ? 7.351 44.986 -60.546 1.00 92.44 155 THR A C 1
ATOM 1240 O O . THR A 1 155 ? 7.317 45.145 -61.766 1.00 92.44 155 THR A O 1
ATOM 1243 N N . THR A 1 156 ? 7.994 45.820 -59.730 1.00 92.12 156 THR A N 1
ATOM 1244 C CA . THR A 1 156 ? 8.790 46.964 -60.188 1.00 92.12 156 THR A CA 1
ATOM 1245 C C . THR A 1 156 ? 10.233 46.819 -59.733 1.00 92.12 156 THR A C 1
ATOM 1247 O O . THR A 1 156 ? 10.494 46.482 -58.579 1.00 92.12 156 THR A O 1
ATOM 1250 N N . GLU A 1 157 ? 11.167 47.090 -60.644 1.00 92.62 157 GLU A N 1
ATOM 1251 C CA . GLU A 1 157 ? 12.594 47.186 -60.351 1.00 92.62 157 GLU A CA 1
ATOM 1252 C C . GLU A 1 157 ? 13.051 48.615 -60.648 1.00 92.62 157 GLU A C 1
ATOM 1254 O O . GLU A 1 157 ? 13.147 49.030 -61.804 1.00 92.62 157 GLU A O 1
ATOM 1259 N N . GLU A 1 158 ? 13.316 49.383 -59.595 1.00 91.12 158 GLU A N 1
ATOM 1260 C CA . GLU A 1 158 ? 13.822 50.750 -59.697 1.00 91.12 158 GLU A CA 1
ATOM 1261 C C . GLU A 1 158 ? 15.085 50.877 -58.847 1.00 91.12 158 GLU A C 1
ATOM 1263 O O . GLU A 1 158 ? 15.125 50.455 -57.696 1.00 91.12 158 GLU A O 1
ATOM 1268 N N . ASN A 1 159 ? 16.148 51.456 -59.411 1.00 89.88 159 ASN A N 1
ATOM 1269 C CA . ASN A 1 159 ? 17.428 51.667 -58.721 1.00 89.88 159 ASN A CA 1
ATOM 1270 C C . ASN A 1 159 ? 18.065 50.393 -58.119 1.00 89.88 159 ASN A C 1
ATOM 1272 O O . ASN A 1 159 ? 18.792 50.472 -57.129 1.00 89.88 159 ASN A O 1
ATOM 1276 N N . GLY A 1 160 ? 17.824 49.225 -58.725 1.00 87.31 160 GLY A N 1
ATOM 1277 C CA . GLY A 1 160 ? 18.411 47.948 -58.301 1.00 87.31 160 GLY A CA 1
ATOM 1278 C C . GLY A 1 160 ? 17.765 47.327 -57.058 1.00 87.31 160 GLY A C 1
ATOM 1279 O O . GLY A 1 160 ? 18.350 46.423 -56.462 1.00 87.31 160 GLY A O 1
ATOM 1280 N N . VAL A 1 161 ? 16.581 47.801 -56.660 1.00 89.62 161 VAL A N 1
ATOM 1281 C CA . VAL A 1 161 ? 15.738 47.158 -55.647 1.00 89.62 161 VAL A CA 1
ATOM 1282 C C . VAL A 1 161 ? 14.405 46.734 -56.261 1.00 89.62 161 VAL A C 1
ATOM 1284 O O . VAL A 1 161 ? 13.904 47.382 -57.180 1.00 89.62 161 VAL A O 1
ATOM 1287 N N . ILE A 1 162 ? 13.850 45.629 -55.766 1.00 91.75 162 ILE A N 1
ATOM 1288 C CA . ILE A 1 162 ? 12.658 44.973 -56.305 1.00 91.75 162 ILE A CA 1
ATOM 1289 C C . ILE A 1 162 ? 11.524 45.031 -55.283 1.00 91.75 162 ILE A C 1
ATOM 1291 O O . ILE A 1 162 ? 11.715 44.722 -54.106 1.00 91.75 162 ILE A O 1
ATOM 1295 N N . THR A 1 163 ? 10.327 45.368 -55.749 1.00 91.94 163 THR A N 1
ATOM 1296 C CA . THR A 1 163 ? 9.058 45.205 -55.024 1.00 91.94 163 THR A CA 1
ATOM 1297 C C . THR A 1 163 ? 8.101 44.398 -55.893 1.00 91.94 163 THR A C 1
ATOM 1299 O O . THR A 1 163 ? 8.185 44.462 -57.118 1.00 91.94 163 THR A O 1
ATOM 1302 N N . GLY A 1 164 ? 7.208 43.621 -55.283 1.00 91.62 164 GLY A N 1
ATOM 1303 C CA . GLY A 1 164 ? 6.215 42.807 -55.984 1.00 91.62 164 GLY A CA 1
ATOM 1304 C C . GLY A 1 164 ? 6.451 41.293 -55.919 1.00 91.62 164 GLY A C 1
ATOM 1305 O O . GLY A 1 164 ? 7.139 40.801 -55.022 1.00 91.62 164 GLY A O 1
ATOM 1306 N N . PHE A 1 165 ? 5.856 40.530 -56.848 1.00 93.31 165 PHE A N 1
ATOM 1307 C CA . PHE A 1 165 ? 5.997 39.068 -56.895 1.00 93.31 165 PHE A CA 1
ATOM 1308 C C . PHE A 1 165 ? 7.305 38.672 -57.580 1.00 93.31 165 PHE A C 1
ATOM 1310 O O . PHE A 1 165 ? 7.568 39.051 -58.724 1.00 93.31 165 PHE A O 1
ATOM 1317 N N . ILE A 1 166 ? 8.098 37.842 -56.917 1.00 92.06 166 ILE A N 1
ATOM 1318 C CA . ILE A 1 166 ? 9.331 37.288 -57.467 1.00 92.06 166 ILE A CA 1
ATOM 1319 C C . ILE A 1 166 ? 9.370 35.780 -57.268 1.00 92.06 166 ILE A C 1
ATOM 1321 O O . ILE A 1 166 ? 8.935 35.255 -56.245 1.00 92.06 166 ILE A O 1
ATOM 1325 N N . GLN A 1 167 ? 9.913 35.082 -58.256 1.00 91.19 167 GLN A N 1
ATOM 1326 C CA . GLN A 1 167 ? 10.193 33.660 -58.160 1.00 91.19 167 GLN A CA 1
ATOM 1327 C C . GLN A 1 167 ? 11.689 33.485 -57.932 1.00 91.19 167 GLN A C 1
ATOM 1329 O O . GLN A 1 167 ? 12.488 33.926 -58.758 1.00 91.19 167 GLN A O 1
ATOM 1334 N N . LEU A 1 168 ? 12.068 32.869 -56.814 1.00 80.31 168 LEU A N 1
ATOM 1335 C CA . LEU A 1 168 ? 13.480 32.620 -56.506 1.00 80.31 168 LEU A CA 1
ATOM 1336 C C . LEU A 1 168 ? 13.916 31.193 -56.829 1.00 80.31 168 LEU A C 1
ATOM 1338 O O . LEU A 1 168 ? 15.090 30.968 -57.114 1.00 80.31 168 LEU A O 1
ATOM 1342 N N . ASP A 1 169 ? 12.980 30.246 -56.826 1.00 80.12 169 ASP A N 1
ATOM 1343 C CA . ASP A 1 169 ? 13.212 28.877 -57.265 1.00 80.12 169 ASP A CA 1
ATOM 1344 C C . ASP A 1 169 ? 11.974 28.296 -57.966 1.00 80.12 169 ASP A C 1
ATOM 1346 O O . ASP A 1 169 ? 10.918 28.923 -58.062 1.00 80.12 169 ASP A O 1
ATOM 1350 N N . GLU A 1 170 ? 12.110 27.088 -58.508 1.00 68.56 170 GLU A N 1
ATOM 1351 C CA . GLU A 1 170 ? 11.080 26.460 -59.340 1.00 68.56 170 GLU A CA 1
ATOM 1352 C C . GLU A 1 170 ? 9.751 26.186 -58.608 1.00 68.56 170 GLU A C 1
ATOM 1354 O O . GLU A 1 170 ? 8.742 25.953 -59.279 1.00 68.56 170 GLU A O 1
ATOM 1359 N N . ASN A 1 171 ? 9.725 26.221 -57.267 1.00 65.94 171 ASN A N 1
ATOM 1360 C CA . ASN A 1 171 ? 8.569 25.825 -56.455 1.00 65.94 171 ASN A CA 1
ATOM 1361 C C . ASN A 1 171 ? 8.062 26.910 -55.487 1.00 65.94 171 ASN A C 1
ATOM 1363 O O . ASN A 1 171 ? 6.953 26.763 -54.966 1.00 65.94 171 ASN A O 1
ATOM 1367 N N . SER A 1 172 ? 8.820 27.989 -55.283 1.00 77.06 172 SER A N 1
ATOM 1368 C CA . SER A 1 172 ? 8.501 29.034 -54.310 1.00 77.06 172 SER A CA 1
ATOM 1369 C C . SER A 1 172 ? 8.411 30.422 -54.937 1.00 77.06 172 SER A C 1
ATOM 1371 O O . SER A 1 172 ? 9.333 30.906 -55.604 1.00 77.06 172 SER A O 1
ATOM 1373 N N . TRP A 1 173 ? 7.292 31.091 -54.659 1.00 90.50 173 TRP A N 1
ATOM 1374 C CA . TRP A 1 173 ? 7.074 32.496 -54.983 1.00 90.50 173 TRP A CA 1
ATOM 1375 C C . TRP A 1 173 ? 7.176 33.342 -53.721 1.00 90.50 173 TRP A C 1
ATOM 1377 O O . TRP A 1 173 ? 6.895 32.880 -52.622 1.00 90.50 173 TRP A O 1
ATOM 1387 N N . TYR A 1 174 ? 7.580 34.594 -53.874 1.00 91.50 174 TYR A N 1
ATOM 1388 C CA . TYR A 1 174 ? 7.685 35.549 -52.783 1.00 91.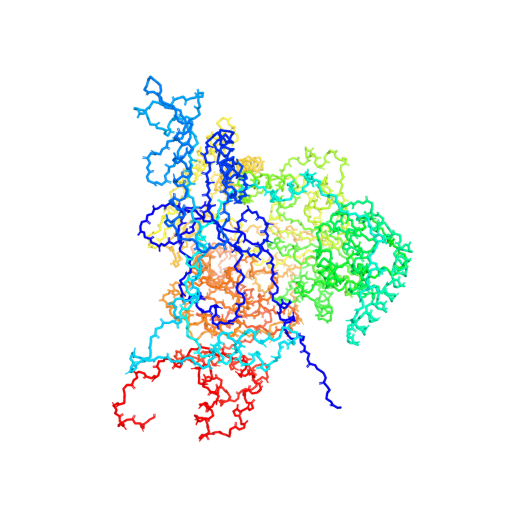50 174 TYR A CA 1
ATOM 1389 C C . TYR A 1 174 ? 6.995 36.844 -53.182 1.00 91.50 174 TYR A C 1
ATOM 1391 O O . TYR A 1 174 ? 7.116 37.283 -54.324 1.00 91.50 174 TYR A O 1
ATOM 1399 N N . TRP A 1 175 ? 6.296 37.471 -52.244 1.00 93.31 175 TRP A N 1
ATOM 1400 C CA . TRP A 1 175 ? 5.798 38.833 -52.395 1.00 93.31 175 TRP A CA 1
ATOM 1401 C C . TRP A 1 175 ? 6.606 39.780 -51.512 1.00 93.31 175 TRP A C 1
ATOM 1403 O O . TRP A 1 175 ? 6.660 39.617 -50.289 1.00 93.31 175 TRP A O 1
ATOM 1413 N N . ILE A 1 176 ? 7.237 40.766 -52.150 1.00 92.44 176 ILE A N 1
ATOM 1414 C CA . ILE A 1 176 ? 8.002 41.824 -51.494 1.00 92.44 176 ILE A CA 1
ATOM 1415 C C . ILE A 1 176 ? 7.130 43.082 -51.402 1.00 92.44 176 ILE A C 1
ATOM 1417 O O . ILE A 1 176 ? 6.773 43.644 -52.444 1.00 92.44 176 ILE A O 1
ATOM 1421 N N . PRO A 1 177 ? 6.776 43.542 -50.192 1.00 88.56 177 PRO A N 1
ATOM 1422 C CA . PRO A 1 177 ? 5.892 44.687 -50.036 1.00 88.56 177 PRO A CA 1
ATOM 1423 C C . PRO A 1 177 ? 6.573 45.994 -50.498 1.00 88.56 177 PRO A C 1
ATOM 1425 O O . PRO A 1 177 ? 7.763 46.180 -50.241 1.00 88.56 177 PRO A O 1
ATOM 1428 N N . PRO A 1 178 ? 5.857 46.928 -51.155 1.00 88.75 178 PRO A N 1
ATOM 1429 C CA . PRO A 1 178 ? 6.438 48.176 -51.664 1.00 88.75 178 PRO A CA 1
ATOM 1430 C C . PRO A 1 178 ? 7.153 49.038 -50.615 1.00 88.75 178 PRO A C 1
ATOM 1432 O O . PRO A 1 178 ? 8.149 49.691 -50.919 1.00 88.75 178 PRO A O 1
ATOM 1435 N N . GLU A 1 179 ? 6.663 49.028 -49.377 1.00 87.38 179 GLU A N 1
ATOM 1436 C CA . GLU A 1 179 ? 7.242 49.724 -48.224 1.00 87.38 179 GLU A CA 1
ATOM 1437 C C . GLU A 1 179 ? 8.603 49.164 -47.778 1.00 87.38 179 GLU A C 1
ATOM 1439 O O . GLU A 1 179 ? 9.358 49.848 -47.082 1.00 87.38 179 GLU A O 1
ATOM 1444 N N . HIS A 1 180 ? 8.943 47.948 -48.210 1.00 87.69 180 HIS A N 1
ATOM 1445 C CA . HIS A 1 180 ? 10.227 47.310 -47.964 1.00 87.69 180 HIS A CA 1
ATOM 1446 C C . HIS A 1 180 ? 10.770 46.755 -49.295 1.00 87.69 180 HIS A C 1
ATOM 1448 O O . HIS A 1 180 ? 10.617 45.567 -49.579 1.00 87.69 180 HIS A O 1
ATOM 1454 N N . PRO A 1 181 ? 11.398 47.592 -50.140 1.00 90.19 181 PRO A N 1
ATOM 1455 C CA . PRO A 1 181 ? 11.993 47.133 -51.389 1.00 90.19 181 PRO A CA 1
ATOM 1456 C C . PRO A 1 181 ? 13.232 46.273 -51.115 1.00 90.19 181 PRO A C 1
ATOM 1458 O O . PRO A 1 181 ? 14.121 46.663 -50.356 1.00 90.19 181 PRO A O 1
ATOM 1461 N N . TRP A 1 182 ? 13.304 45.103 -51.744 1.00 93.88 182 TRP A N 1
ATOM 1462 C CA . TRP A 1 182 ? 14.378 44.136 -51.523 1.00 93.88 182 TRP A CA 1
ATOM 1463 C C . TRP A 1 182 ? 15.538 44.362 -52.497 1.00 93.88 182 TRP A C 1
ATOM 1465 O O . TRP A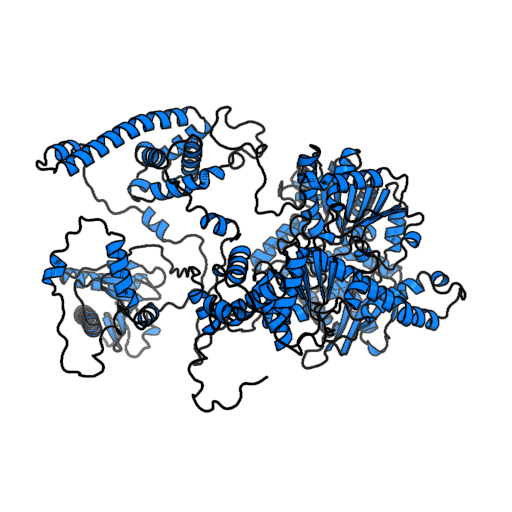 1 182 ? 15.336 44.474 -53.703 1.00 93.88 182 TRP A O 1
ATOM 1475 N N . ASN A 1 183 ? 16.771 44.401 -51.989 1.00 91.00 183 ASN A N 1
ATOM 1476 C CA . ASN A 1 183 ? 17.973 44.403 -52.824 1.00 91.00 183 ASN A CA 1
ATOM 1477 C C . ASN A 1 183 ? 18.384 42.949 -53.122 1.00 91.00 183 ASN A C 1
ATOM 1479 O O . ASN A 1 183 ? 18.736 42.241 -52.179 1.00 91.00 183 ASN A O 1
ATOM 1483 N N . PRO A 1 184 ? 18.444 42.507 -54.392 1.00 89.69 184 PRO A N 1
ATOM 1484 C CA . PRO A 1 184 ? 18.799 41.127 -54.740 1.00 89.69 184 PRO A CA 1
ATOM 1485 C C . PRO A 1 184 ? 20.172 40.653 -54.242 1.00 89.69 184 PRO A C 1
ATOM 1487 O O . PRO A 1 184 ? 20.454 39.456 -54.246 1.00 89.69 184 PRO A O 1
ATOM 1490 N N . GLN A 1 185 ? 21.048 41.572 -53.823 1.00 88.75 185 GLN A N 1
ATOM 1491 C CA . GLN A 1 185 ? 22.348 41.247 -53.234 1.00 88.75 185 GLN A CA 1
ATOM 1492 C C . GLN A 1 185 ? 22.267 40.807 -51.761 1.00 88.75 185 GLN A C 1
ATOM 1494 O O . GLN A 1 185 ? 23.273 40.349 -51.218 1.00 88.75 185 GLN A O 1
ATOM 1499 N N . THR A 1 186 ? 21.113 40.939 -51.098 1.00 83.12 186 THR A N 1
ATOM 1500 C CA . THR A 1 186 ? 20.913 40.534 -49.698 1.00 83.12 186 THR A CA 1
ATOM 1501 C C . THR A 1 186 ? 20.019 39.300 -49.588 1.00 83.12 186 THR A C 1
ATOM 1503 O O . THR A 1 186 ? 19.202 39.011 -50.459 1.00 83.12 186 THR A O 1
ATOM 1506 N N . ASN A 1 187 ? 20.170 38.533 -48.506 1.00 85.50 187 ASN A N 1
ATOM 1507 C CA . ASN A 1 187 ? 19.387 37.318 -48.292 1.00 85.50 187 ASN A CA 1
ATOM 1508 C C . ASN A 1 187 ? 17.911 37.660 -48.037 1.00 85.50 187 ASN A C 1
ATOM 1510 O O . ASN A 1 187 ? 17.584 38.270 -47.020 1.00 85.50 187 ASN A O 1
ATOM 1514 N N . ILE A 1 188 ? 17.014 37.218 -48.924 1.00 82.12 188 ILE A N 1
ATOM 1515 C CA . ILE A 1 188 ? 15.571 37.482 -48.812 1.00 82.12 188 ILE A CA 1
ATOM 1516 C C . ILE A 1 188 ? 14.981 37.009 -47.477 1.00 82.12 188 ILE A C 1
ATOM 1518 O O . ILE A 1 188 ? 14.065 37.637 -46.960 1.00 82.12 188 ILE A O 1
ATOM 1522 N N . LYS A 1 189 ? 15.537 35.945 -46.873 1.00 79.50 189 LYS A N 1
ATOM 1523 C CA . LYS A 1 189 ? 15.042 35.385 -45.604 1.00 79.50 189 LYS A CA 1
ATOM 1524 C C . LYS A 1 189 ? 15.195 36.337 -44.419 1.00 79.50 189 LYS A C 1
ATOM 1526 O O . LYS A 1 189 ? 14.542 36.143 -43.404 1.00 79.50 189 LYS A O 1
ATOM 1531 N N . GLU A 1 190 ? 16.055 37.341 -44.546 1.00 79.56 190 GLU A N 1
ATOM 1532 C CA . GLU A 1 190 ? 16.297 38.367 -43.526 1.00 79.56 190 GLU A CA 1
ATOM 1533 C C . GLU A 1 190 ? 15.496 39.650 -43.799 1.00 79.56 190 GLU A C 1
ATOM 1535 O O . GLU A 1 190 ? 15.577 40.615 -43.041 1.00 79.56 190 GLU A O 1
ATOM 1540 N N . HIS A 1 191 ? 14.718 39.668 -44.882 1.00 80.12 191 HIS A N 1
ATOM 1541 C CA . HIS A 1 191 ? 13.938 40.807 -45.336 1.00 80.12 191 HIS A CA 1
ATOM 1542 C C . HIS A 1 191 ? 12.443 40.575 -45.071 1.00 80.12 191 HIS A C 1
ATOM 1544 O O . HIS A 1 191 ? 11.994 39.443 -45.220 1.00 80.12 191 HIS A O 1
ATOM 1550 N N . PRO A 1 192 ? 11.627 41.587 -44.725 1.00 83.56 192 PRO A N 1
ATOM 1551 C CA . PRO A 1 192 ? 10.175 41.418 -44.675 1.00 83.56 192 PRO A CA 1
ATOM 1552 C C . PRO A 1 192 ? 9.640 40.966 -46.040 1.00 83.56 192 PRO A C 1
ATOM 1554 O O . PRO A 1 192 ? 9.823 41.661 -47.042 1.00 83.56 192 PRO A O 1
ATOM 1557 N N . HIS A 1 193 ? 9.027 39.786 -46.084 1.00 83.06 193 HIS A N 1
ATOM 1558 C CA . HIS A 1 193 ? 8.441 39.195 -47.283 1.00 83.06 193 HIS A CA 1
ATOM 1559 C C . HIS A 1 193 ? 7.278 38.277 -46.901 1.00 83.06 193 HIS A C 1
ATOM 1561 O O . HIS A 1 193 ? 7.141 37.852 -45.751 1.00 83.06 193 HIS A O 1
ATOM 1567 N N . VAL A 1 194 ? 6.449 37.955 -47.886 1.00 80.06 194 VAL A N 1
ATOM 1568 C CA . VAL A 1 194 ? 5.483 36.858 -47.799 1.00 80.06 194 VAL A CA 1
ATOM 1569 C C . VAL A 1 194 ? 5.997 35.724 -48.672 1.00 80.06 194 VAL A C 1
ATOM 1571 O O . VAL A 1 194 ? 6.181 35.909 -49.874 1.00 80.06 194 VAL A O 1
ATOM 1574 N N . HIS A 1 195 ? 6.270 34.570 -48.073 1.00 82.69 195 HIS A N 1
ATOM 1575 C CA . HIS A 1 195 ? 6.597 33.349 -48.795 1.00 82.69 195 HIS A CA 1
ATOM 1576 C C . HIS A 1 195 ? 5.302 32.686 -49.252 1.00 82.69 195 HIS A C 1
ATOM 1578 O O . HIS A 1 195 ? 4.377 32.506 -48.469 1.00 82.69 195 HIS A O 1
ATOM 1584 N N . ILE A 1 196 ? 5.227 32.341 -50.529 1.00 78.00 196 ILE A N 1
ATOM 1585 C CA . ILE A 1 196 ? 4.038 31.772 -51.139 1.00 78.00 196 ILE A CA 1
ATOM 1586 C C . ILE A 1 196 ? 4.370 30.364 -51.610 1.00 78.00 196 ILE A C 1
ATOM 1588 O O . ILE A 1 196 ? 5.018 30.165 -52.644 1.00 78.00 196 ILE A O 1
ATOM 1592 N N . GLU A 1 197 ? 3.935 29.385 -50.826 1.00 69.81 197 GLU A N 1
ATOM 1593 C CA . GLU A 1 197 ? 4.144 27.974 -51.102 1.00 69.81 197 GLU A CA 1
ATOM 1594 C C . GLU A 1 197 ? 2.971 27.423 -51.922 1.00 69.81 197 GLU A C 1
ATOM 1596 O O . GLU A 1 197 ? 1.791 27.618 -51.619 1.00 69.81 197 GLU A O 1
ATOM 1601 N N . THR A 1 198 ? 3.293 26.735 -53.016 1.00 57.56 198 THR A N 1
ATOM 1602 C CA . THR A 1 198 ? 2.281 26.130 -53.886 1.00 57.56 198 THR A CA 1
ATOM 1603 C C . THR A 1 198 ? 2.070 24.673 -53.503 1.00 57.56 198 THR A C 1
ATOM 1605 O O . THR A 1 198 ? 2.913 23.805 -53.735 1.00 57.56 198 THR A O 1
ATOM 1608 N N . LEU A 1 199 ? 0.905 24.378 -52.927 1.00 55.03 199 LEU A N 1
ATOM 1609 C CA . LEU A 1 199 ? 0.565 23.034 -52.479 1.00 55.03 199 LEU A CA 1
ATOM 1610 C C . LEU A 1 199 ? -0.452 22.410 -53.439 1.00 55.03 199 LEU A C 1
ATOM 1612 O O . LEU A 1 199 ? -1.571 22.891 -53.623 1.00 55.03 199 LEU A O 1
ATOM 1616 N N . ILE A 1 200 ? -0.063 21.295 -54.062 1.00 49.28 200 ILE A N 1
ATOM 1617 C CA . ILE A 1 200 ? -0.977 20.464 -54.850 1.00 49.28 200 ILE A CA 1
ATOM 1618 C C . ILE A 1 200 ? -1.323 19.241 -54.025 1.00 49.28 200 ILE A C 1
ATOM 1620 O O . ILE A 1 200 ? -0.502 18.335 -53.864 1.00 49.28 200 ILE A O 1
ATOM 1624 N N . THR A 1 201 ? -2.561 19.179 -53.547 1.00 39.53 201 THR A N 1
ATOM 1625 C CA . THR A 1 201 ? -3.053 17.958 -52.921 1.00 39.53 201 THR A CA 1
ATOM 1626 C C . THR A 1 201 ? -3.504 16.989 -54.013 1.00 39.53 201 THR A C 1
ATOM 1628 O O . THR A 1 201 ? -4.358 17.276 -54.853 1.00 39.53 201 THR A O 1
ATOM 1631 N N . ARG A 1 202 ? -2.902 15.800 -54.052 1.00 36.34 202 ARG A N 1
ATOM 1632 C CA . ARG A 1 202 ? -3.457 14.689 -54.826 1.00 36.34 202 ARG A CA 1
ATOM 1633 C C . ARG A 1 202 ? -4.564 14.071 -53.977 1.00 36.34 202 ARG A C 1
ATOM 1635 O O . ARG A 1 202 ? -4.280 13.445 -52.961 1.00 36.34 202 ARG A O 1
ATOM 1642 N N . GLY A 1 203 ? -5.813 14.205 -54.422 1.00 36.50 203 GLY A N 1
ATOM 1643 C CA . GLY A 1 203 ? -6.899 13.320 -54.000 1.00 36.50 203 GLY A CA 1
ATOM 1644 C C . GLY A 1 203 ? -6.533 11.903 -54.426 1.00 36.50 203 GLY A C 1
ATOM 1645 O O . GLY A 1 203 ? -6.712 11.499 -55.575 1.00 36.50 203 GLY A O 1
ATOM 1646 N N . PHE A 1 204 ? -5.869 11.186 -53.542 1.00 30.47 204 PHE A N 1
ATOM 1647 C CA . PHE A 1 204 ? -5.118 10.019 -53.926 1.00 30.47 204 PHE A CA 1
ATOM 1648 C C . PHE A 1 204 ? -5.995 8.761 -53.790 1.00 30.47 204 PHE A C 1
ATOM 1650 O O . PHE A 1 204 ? -6.151 8.154 -52.732 1.00 30.47 204 PHE A O 1
ATOM 1657 N N . GLY A 1 205 ? -6.577 8.386 -54.930 1.00 31.11 205 GLY A N 1
ATOM 1658 C CA . GLY A 1 205 ? -7.250 7.121 -55.178 1.00 31.11 205 GLY A CA 1
ATOM 1659 C C . GLY A 1 205 ? -6.256 6.020 -55.524 1.00 31.11 205 GLY A C 1
ATOM 1660 O O . GLY A 1 205 ? -5.696 5.951 -56.616 1.00 31.11 205 GLY A O 1
ATOM 1661 N N . SER A 1 206 ? -6.082 5.106 -54.597 1.00 28.78 206 SER A N 1
ATOM 1662 C CA . SER A 1 206 ? -5.154 3.987 -54.728 1.00 28.78 206 SER A CA 1
ATOM 1663 C C . SER A 1 206 ? -5.785 2.645 -54.420 1.00 28.78 206 SER A C 1
ATOM 1665 O O . SER A 1 206 ? -5.145 1.614 -54.560 1.00 28.78 206 SER A O 1
ATOM 1667 N N . MET A 1 207 ? -7.099 2.609 -54.231 1.00 29.25 207 MET A N 1
ATOM 1668 C CA . MET A 1 207 ? -7.853 1.359 -54.177 1.00 29.25 207 MET A CA 1
ATOM 1669 C C . MET A 1 207 ? -7.871 0.561 -55.499 1.00 29.25 207 MET A C 1
ATOM 1671 O O . MET A 1 207 ? -8.537 -0.461 -55.559 1.00 29.25 207 MET A O 1
ATOM 1675 N N . ILE A 1 208 ? -7.213 0.998 -56.587 1.00 30.27 208 ILE A N 1
ATOM 1676 C CA . ILE A 1 208 ? -7.526 0.515 -57.955 1.00 30.27 208 ILE A CA 1
ATOM 1677 C C . ILE A 1 208 ? -6.323 -0.067 -58.740 1.00 30.27 208 ILE A C 1
ATOM 1679 O O . ILE A 1 208 ? -6.515 -0.718 -59.767 1.00 30.27 208 ILE A O 1
ATOM 1683 N N . LYS A 1 209 ? -5.070 0.047 -58.271 1.00 26.72 209 LYS A N 1
ATOM 1684 C CA . LYS A 1 209 ? -3.883 -0.347 -59.075 1.00 26.72 209 LYS A CA 1
ATOM 1685 C C . LYS A 1 209 ? -3.476 -1.832 -59.060 1.00 26.72 209 LYS A C 1
ATOM 1687 O O . LYS A 1 209 ? -2.394 -2.178 -59.521 1.00 26.72 209 LYS A O 1
ATOM 1692 N N . GLY A 1 210 ? -4.344 -2.723 -58.602 1.00 29.53 210 GLY A N 1
ATOM 1693 C CA . GLY A 1 210 ? -4.192 -4.179 -58.729 1.00 29.53 210 GLY A CA 1
ATOM 1694 C C . GLY A 1 210 ? -5.350 -4.889 -59.461 1.00 29.53 210 GLY A C 1
ATOM 1695 O O . GLY A 1 210 ? -5.372 -6.118 -59.438 1.00 29.53 210 GLY A O 1
ATOM 1696 N N . ILE A 1 211 ? -6.338 -4.176 -60.047 1.00 30.25 211 ILE A N 1
ATOM 1697 C CA . ILE A 1 211 ? -7.518 -4.813 -60.682 1.00 30.25 211 ILE A CA 1
ATOM 1698 C C . ILE A 1 211 ? -7.209 -5.162 -62.140 1.00 30.25 211 ILE A C 1
ATOM 1700 O O . ILE A 1 211 ? -7.925 -5.959 -62.734 1.00 30.25 211 ILE A O 1
ATOM 1704 N N . PHE A 1 212 ? -6.117 -4.671 -62.731 1.00 33.16 212 PHE A N 1
ATOM 1705 C CA . PHE A 1 212 ? -5.840 -4.946 -64.141 1.00 33.16 212 PHE A CA 1
ATOM 1706 C C . PHE A 1 212 ? -4.405 -5.418 -64.389 1.00 33.16 212 PHE A C 1
ATOM 1708 O O . PHE A 1 212 ? -3.505 -4.618 -64.632 1.00 33.16 212 PHE A O 1
ATOM 1715 N N . SER A 1 213 ? -4.205 -6.741 -64.397 1.00 28.00 213 SER A N 1
ATOM 1716 C CA . SER A 1 213 ? -3.187 -7.391 -65.237 1.00 28.00 213 SER A CA 1
ATOM 1717 C C . SER A 1 213 ? -3.629 -8.824 -65.651 1.00 28.00 213 SER A C 1
ATOM 1719 O O . SER A 1 213 ? -4.541 -9.380 -65.038 1.00 28.00 213 SER A O 1
ATOM 1721 N N . PRO A 1 214 ? -3.094 -9.367 -66.767 1.00 30.58 214 PRO A N 1
ATOM 1722 C CA . PRO A 1 214 ? -3.823 -10.149 -67.785 1.00 30.58 214 PRO A CA 1
ATOM 1723 C C . PRO A 1 214 ? -3.874 -11.681 -67.579 1.00 30.58 214 PRO A C 1
ATOM 1725 O O . PRO A 1 214 ? -3.160 -12.244 -66.753 1.00 30.58 214 PRO A O 1
ATOM 1728 N N . HIS A 1 215 ? -4.696 -12.362 -68.395 1.00 35.12 215 HIS A N 1
ATOM 1729 C CA . HIS A 1 215 ? -4.918 -13.818 -68.389 1.00 35.12 215 HIS A CA 1
ATOM 1730 C C . HIS A 1 215 ? -3.608 -14.631 -68.505 1.00 35.12 215 HIS A C 1
ATOM 1732 O O . HIS A 1 215 ? -2.763 -14.366 -69.360 1.00 35.12 215 HIS A O 1
ATOM 1738 N N . GLN A 1 216 ? -3.443 -15.656 -67.659 1.00 41.56 216 GLN A N 1
ATOM 1739 C CA . GLN A 1 216 ? -2.159 -16.339 -67.414 1.00 41.56 216 GLN A CA 1
ATOM 1740 C C . GLN A 1 216 ? -1.674 -17.314 -68.510 1.00 41.56 216 GLN A C 1
ATOM 1742 O O . GLN A 1 216 ? -0.607 -17.901 -68.347 1.00 41.56 216 GLN A O 1
ATOM 1747 N N . LYS A 1 217 ? -2.388 -17.492 -69.632 1.00 39.47 217 LYS A N 1
ATOM 1748 C CA . LYS A 1 217 ? -1.929 -18.372 -70.737 1.00 39.47 217 LYS A CA 1
ATOM 1749 C C . LYS A 1 217 ? -2.075 -17.824 -72.163 1.00 39.47 217 LYS A C 1
ATOM 1751 O O . LYS A 1 217 ? -1.500 -18.408 -73.069 1.00 39.47 217 LYS A O 1
ATOM 1756 N N . ASP A 1 218 ? -2.760 -16.702 -72.374 1.00 36.75 218 ASP A N 1
ATOM 1757 C CA . ASP A 1 218 ? -2.794 -16.017 -73.676 1.00 36.75 218 ASP A CA 1
ATOM 1758 C C . ASP A 1 218 ? -3.109 -14.535 -73.446 1.00 36.75 218 ASP A C 1
ATOM 1760 O O . ASP A 1 218 ? -4.080 -14.193 -72.771 1.00 36.75 218 ASP A O 1
ATOM 1764 N N . ARG A 1 219 ? -2.240 -13.658 -73.957 1.00 34.97 219 ARG A N 1
ATOM 1765 C CA . ARG A 1 219 ? -2.249 -12.211 -73.703 1.00 34.97 219 ARG A CA 1
ATOM 1766 C C . ARG A 1 219 ? -3.057 -11.408 -74.723 1.00 34.97 219 ARG A C 1
ATOM 1768 O O . ARG A 1 219 ? -3.056 -10.185 -74.630 1.00 34.97 219 ARG A O 1
ATOM 1775 N N . THR A 1 220 ? -3.735 -12.040 -75.682 1.00 34.06 220 THR A N 1
ATOM 1776 C CA . THR A 1 220 ? -4.314 -11.291 -76.812 1.00 34.06 220 THR A CA 1
ATOM 1777 C C . THR A 1 220 ? -5.830 -11.084 -76.794 1.00 34.06 220 THR A C 1
ATOM 1779 O O . THR A 1 220 ? -6.329 -10.390 -77.678 1.00 34.06 220 THR A O 1
ATOM 1782 N N . ARG A 1 221 ? -6.593 -11.568 -75.798 1.00 30.81 221 ARG A N 1
ATOM 1783 C CA . ARG A 1 221 ? -8.043 -11.275 -75.715 1.00 30.81 221 ARG A CA 1
ATOM 1784 C C . ARG A 1 221 ? -8.605 -11.180 -74.293 1.00 30.81 221 ARG A C 1
ATOM 1786 O O . ARG A 1 221 ? -8.398 -12.076 -73.484 1.00 30.81 221 ARG A O 1
ATOM 1793 N N . MET A 1 222 ? -9.436 -10.159 -74.057 1.00 30.91 222 MET A N 1
ATOM 1794 C CA . MET A 1 222 ? -10.600 -10.221 -73.161 1.00 30.91 222 MET A CA 1
ATOM 1795 C C . MET A 1 222 ? -11.761 -9.420 -73.769 1.00 30.91 222 MET A C 1
ATOM 1797 O O . MET A 1 222 ? -11.578 -8.283 -74.197 1.00 30.91 222 MET A O 1
ATOM 1801 N N . SER A 1 223 ? -12.953 -10.015 -73.785 1.00 28.67 223 SER A N 1
ATOM 1802 C CA . SER A 1 223 ? -14.240 -9.365 -74.059 1.00 28.67 223 SER A CA 1
ATOM 1803 C C . SER A 1 223 ? -15.116 -9.428 -72.802 1.00 28.67 223 SER A C 1
ATOM 1805 O O . SER A 1 223 ? -15.129 -10.448 -72.113 1.00 28.67 223 SER A O 1
ATOM 1807 N N . LEU A 1 224 ? -15.839 -8.344 -72.509 1.00 31.11 224 LEU A N 1
ATOM 1808 C CA . LEU A 1 224 ? -16.734 -8.180 -71.352 1.00 31.11 224 LEU A CA 1
ATOM 1809 C C . LEU A 1 224 ? -18.064 -8.939 -71.530 1.00 31.11 224 LEU A C 1
ATOM 1811 O O . LEU A 1 224 ? -18.556 -8.991 -72.657 1.00 31.11 224 LEU A O 1
ATOM 1815 N N . PRO A 1 225 ? -18.723 -9.416 -70.451 1.00 29.77 225 PRO A N 1
ATOM 1816 C CA . PRO A 1 225 ? -20.101 -9.888 -70.542 1.00 29.77 225 PRO A CA 1
ATOM 1817 C C . PRO A 1 225 ? -21.174 -8.825 -70.246 1.00 29.77 225 PRO A C 1
ATOM 1819 O O . PRO A 1 225 ? -22.345 -9.138 -70.424 1.00 29.77 225 PRO A O 1
ATOM 1822 N N . MET A 1 226 ? -20.848 -7.583 -69.850 1.00 30.06 226 MET A N 1
ATOM 1823 C CA . MET A 1 226 ? -21.858 -6.511 -69.750 1.00 30.06 226 MET A CA 1
ATOM 1824 C C . MET A 1 226 ? -21.312 -5.126 -70.126 1.00 30.06 226 MET A C 1
ATOM 1826 O O . MET A 1 226 ? -20.170 -4.793 -69.814 1.00 30.06 226 MET A O 1
ATOM 1830 N N . THR A 1 227 ? -22.132 -4.324 -70.809 1.00 36.22 227 THR A N 1
ATOM 1831 C CA . THR A 1 227 ? -21.790 -2.977 -71.311 1.00 36.22 227 THR A CA 1
ATOM 1832 C C . THR A 1 227 ? -22.427 -1.872 -70.459 1.00 36.22 227 THR A C 1
ATOM 1834 O O . THR A 1 227 ? -23.427 -2.101 -69.780 1.00 36.22 227 THR A O 1
ATOM 1837 N N . LEU A 1 228 ? -21.880 -0.647 -70.522 1.00 34.41 228 LEU A N 1
ATOM 1838 C CA . LEU A 1 228 ? -22.351 0.537 -69.774 1.00 34.41 228 LEU A CA 1
ATOM 1839 C C . LEU A 1 228 ? -23.862 0.822 -69.926 1.00 34.41 228 LEU A C 1
ATOM 1841 O O . LEU A 1 228 ? -24.493 1.318 -68.995 1.00 34.41 228 LEU A O 1
ATOM 1845 N N . ALA A 1 229 ? -24.458 0.449 -71.061 1.00 33.81 229 ALA A N 1
ATOM 1846 C CA . ALA A 1 229 ? -25.889 0.605 -71.325 1.00 33.81 229 ALA A CA 1
ATOM 1847 C C . ALA A 1 229 ? -26.784 -0.282 -70.432 1.00 33.81 229 ALA A C 1
ATOM 1849 O O . ALA A 1 229 ? -27.958 0.025 -70.236 1.00 33.81 229 ALA A O 1
ATOM 1850 N N . GLN A 1 230 ? -26.250 -1.373 -69.870 1.00 39.72 230 GLN A N 1
ATOM 1851 C CA . GLN A 1 230 ? -26.980 -2.244 -68.939 1.00 39.72 230 GLN A CA 1
ATOM 1852 C C . GLN A 1 230 ? -26.940 -1.719 -67.497 1.00 39.72 230 GLN A C 1
ATOM 1854 O O . GLN A 1 230 ? -27.864 -1.975 -66.734 1.00 39.72 230 GLN A O 1
ATOM 1859 N N . ILE A 1 231 ? -25.915 -0.938 -67.141 1.00 36.84 231 ILE A N 1
ATOM 1860 C CA . ILE A 1 231 ? -25.784 -0.283 -65.828 1.00 36.84 231 ILE A CA 1
ATOM 1861 C C . ILE A 1 231 ? -26.740 0.916 -65.727 1.00 36.84 231 ILE A C 1
ATOM 1863 O O . ILE A 1 231 ? -27.332 1.153 -64.679 1.00 36.84 231 ILE A O 1
ATOM 1867 N N . GLN A 1 232 ? -26.960 1.631 -66.833 1.00 37.69 232 GLN A N 1
ATOM 1868 C CA . GLN A 1 232 ? -27.879 2.775 -66.886 1.00 37.69 232 GLN A CA 1
ATOM 1869 C C . GLN A 1 232 ? -29.369 2.398 -66.785 1.00 37.69 232 GLN A C 1
ATOM 1871 O O . GLN A 1 232 ? -30.192 3.277 -66.559 1.00 37.69 232 GLN A O 1
ATOM 1876 N N . LYS A 1 233 ? -29.730 1.115 -66.929 1.00 37.28 233 LYS A N 1
ATOM 1877 C CA . LYS A 1 233 ? -31.117 0.626 -66.811 1.00 37.28 233 LYS A CA 1
ATOM 1878 C C . LYS A 1 233 ? -31.489 0.096 -65.419 1.00 37.28 233 LYS A C 1
ATOM 1880 O O . LYS A 1 233 ? -32.588 -0.426 -65.263 1.00 37.28 233 LYS A O 1
ATOM 1885 N N . HIS A 1 234 ? -30.611 0.205 -64.421 1.00 36.38 234 HIS A N 1
ATOM 1886 C CA . HIS A 1 234 ? -30.941 -0.223 -63.062 1.00 36.38 234 HIS A CA 1
ATOM 1887 C C . HIS A 1 234 ? -31.750 0.868 -62.344 1.00 36.38 234 HIS A C 1
ATOM 1889 O O . HIS A 1 234 ? -31.219 1.924 -61.999 1.00 36.38 234 HIS A O 1
ATOM 1895 N N . ASP A 1 235 ? -33.043 0.614 -62.155 1.00 38.31 235 ASP A N 1
ATOM 1896 C CA . ASP A 1 235 ? -33.961 1.483 -61.417 1.00 38.31 235 ASP A CA 1
ATOM 1897 C C . ASP A 1 235 ? -33.546 1.546 -59.934 1.00 38.31 235 ASP A C 1
ATOM 1899 O O . ASP A 1 235 ? -33.272 0.516 -59.314 1.00 38.31 235 ASP A O 1
ATOM 1903 N N . ARG A 1 236 ? -33.438 2.762 -59.386 1.00 35.28 236 ARG A N 1
ATOM 1904 C CA . ARG A 1 236 ? -32.935 3.050 -58.029 1.00 35.28 236 ARG A CA 1
ATOM 1905 C C . ARG A 1 236 ? -34.016 2.973 -56.944 1.00 35.28 236 ARG A C 1
ATOM 1907 O O . ARG A 1 236 ? -33.725 3.275 -55.792 1.00 35.28 236 ARG A O 1
ATOM 1914 N N . SER A 1 237 ? -35.242 2.601 -57.299 1.00 32.12 237 SER A N 1
ATOM 1915 C CA . SER A 1 237 ? -36.385 2.586 -56.376 1.00 32.12 237 SER A CA 1
ATOM 1916 C C . SER A 1 237 ? -36.638 1.244 -55.671 1.00 32.12 237 SER A C 1
ATOM 1918 O O . SER A 1 237 ? -37.479 1.191 -54.779 1.00 32.12 237 SER A O 1
ATOM 1920 N N . GLN A 1 238 ? -35.909 0.167 -55.989 1.00 35.44 238 GLN A N 1
ATOM 1921 C CA . GLN A 1 238 ? -36.036 -1.096 -55.247 1.00 35.44 238 GLN A CA 1
ATOM 1922 C C . GLN A 1 238 ? -35.021 -1.200 -54.094 1.00 35.44 238 GLN A C 1
ATOM 1924 O O . GLN A 1 238 ? -33.834 -0.930 -54.306 1.00 35.44 238 GLN A O 1
ATOM 1929 N N . PRO A 1 239 ? -35.447 -1.608 -52.879 1.00 36.72 239 PRO A N 1
ATOM 1930 C CA . PRO A 1 239 ? -34.534 -1.803 -51.762 1.00 36.72 239 PRO A CA 1
ATOM 1931 C C . PRO A 1 239 ? -33.595 -2.982 -52.033 1.00 36.72 239 PRO A C 1
ATOM 1933 O O . PRO A 1 239 ? -34.006 -4.027 -52.537 1.00 36.72 239 PRO A O 1
ATOM 1936 N N . ILE A 1 240 ? -32.323 -2.797 -51.678 1.00 33.12 240 ILE A N 1
ATOM 1937 C CA . ILE A 1 240 ? -31.266 -3.803 -51.812 1.00 33.12 240 ILE A CA 1
ATOM 1938 C C . ILE A 1 240 ? -31.680 -5.060 -51.043 1.00 33.12 240 ILE A C 1
ATOM 1940 O O . ILE A 1 240 ? -31.921 -4.998 -49.837 1.00 33.12 240 ILE A O 1
ATOM 1944 N N . THR A 1 241 ? -31.755 -6.198 -51.732 1.00 37.41 241 THR A N 1
ATOM 1945 C CA . THR A 1 241 ? -32.168 -7.460 -51.111 1.00 37.41 241 THR A CA 1
ATOM 1946 C C . THR A 1 241 ? -30.966 -8.252 -50.599 1.00 37.41 241 THR A C 1
ATOM 1948 O O . THR A 1 241 ? -29.851 -8.128 -51.111 1.00 37.41 241 THR A O 1
ATOM 1951 N N . ASP A 1 242 ? -31.185 -9.161 -49.647 1.00 36.94 242 ASP A N 1
ATOM 1952 C CA . ASP A 1 242 ? -30.139 -10.077 -49.164 1.00 36.94 242 ASP A CA 1
ATOM 1953 C C . ASP A 1 242 ? -29.556 -10.963 -50.283 1.00 36.94 242 ASP A C 1
ATOM 1955 O O . ASP A 1 242 ? -28.425 -11.442 -50.183 1.00 36.94 242 ASP A O 1
ATOM 1959 N N . ALA A 1 243 ? -30.295 -11.163 -51.382 1.00 39.25 243 ALA A N 1
ATOM 1960 C CA . ALA A 1 243 ? -29.812 -11.860 -52.570 1.00 39.25 243 ALA A CA 1
ATOM 1961 C C . ALA A 1 243 ? -28.826 -11.007 -53.389 1.00 39.25 243 ALA A C 1
ATOM 1963 O O . ALA A 1 243 ? -27.863 -11.557 -53.927 1.00 39.25 243 ALA A O 1
ATOM 1964 N N . ASP A 1 244 ? -29.014 -9.684 -53.431 1.00 38.09 244 ASP A N 1
ATOM 1965 C CA . ASP A 1 244 ? -28.096 -8.723 -54.058 1.00 38.09 244 ASP A CA 1
ATOM 1966 C C . ASP A 1 244 ? -26.836 -8.526 -53.213 1.00 38.09 244 ASP A C 1
ATOM 1968 O O . ASP A 1 244 ? -25.727 -8.485 -53.754 1.00 38.09 244 ASP A O 1
ATOM 1972 N N . ILE A 1 245 ? -26.987 -8.539 -51.885 1.00 35.75 245 ILE A N 1
ATOM 1973 C CA . ILE A 1 245 ? -25.875 -8.556 -50.927 1.00 35.75 245 ILE A CA 1
ATOM 1974 C C . ILE A 1 245 ? -25.067 -9.850 -51.087 1.00 35.75 245 ILE A C 1
ATOM 1976 O O . ILE A 1 245 ? -23.857 -9.782 -51.284 1.00 35.75 245 ILE A O 1
ATOM 1980 N N . LYS A 1 246 ? -25.707 -11.028 -51.170 1.00 38.25 246 LYS A N 1
ATOM 1981 C CA . LYS A 1 246 ? -25.016 -12.302 -51.466 1.00 38.25 246 LYS A CA 1
ATOM 1982 C C . LYS A 1 246 ? -24.366 -12.337 -52.852 1.00 38.25 246 LYS A C 1
ATOM 1984 O O . LYS A 1 246 ? -23.360 -13.027 -53.046 1.00 38.25 246 LYS A O 1
ATOM 1989 N N . ARG A 1 247 ? -24.923 -11.625 -53.838 1.00 36.66 247 ARG A N 1
ATOM 1990 C CA . ARG A 1 247 ? -24.328 -11.476 -55.179 1.00 36.66 247 ARG A CA 1
ATOM 1991 C C . ARG A 1 247 ? -23.078 -10.600 -55.129 1.00 36.66 247 ARG A C 1
ATOM 1993 O O . ARG A 1 247 ? -22.066 -10.988 -55.712 1.00 36.66 247 ARG A O 1
ATOM 2000 N N . GLY A 1 248 ? -23.127 -9.490 -54.391 1.00 35.06 248 GLY A N 1
ATOM 2001 C CA . GLY A 1 248 ? -21.992 -8.609 -54.109 1.00 35.06 248 GLY A CA 1
ATOM 2002 C C . GLY A 1 248 ? -20.897 -9.297 -53.291 1.00 35.06 248 GLY A C 1
ATOM 2003 O O . GLY A 1 248 ? -19.724 -9.228 -53.646 1.00 35.06 248 GLY A O 1
ATOM 2004 N N . GLU A 1 249 ? -21.265 -10.073 -52.274 1.00 36.16 249 GLU A N 1
ATOM 2005 C CA . GLU A 1 249 ? -20.338 -10.871 -51.465 1.00 36.16 249 GLU A CA 1
ATOM 2006 C C . GLU A 1 249 ? -19.657 -11.976 -52.278 1.00 36.16 249 GLU A C 1
ATOM 2008 O O . GLU A 1 249 ? -18.455 -12.192 -52.133 1.00 36.16 249 GLU A O 1
ATOM 2013 N N . ASN A 1 250 ? -20.376 -12.651 -53.180 1.00 37.09 250 ASN A N 1
ATOM 2014 C CA . ASN A 1 250 ? -19.774 -13.629 -54.093 1.00 37.09 250 ASN A CA 1
ATOM 2015 C C . ASN A 1 250 ? -18.841 -12.978 -55.133 1.00 37.09 250 ASN A C 1
ATOM 2017 O O . ASN A 1 250 ? -17.901 -13.628 -55.599 1.00 37.09 250 ASN A O 1
ATOM 2021 N N . LEU A 1 251 ? -19.068 -11.704 -55.472 1.00 35.53 251 LEU A N 1
ATOM 2022 C CA . LEU A 1 251 ? -18.197 -10.887 -56.325 1.00 35.53 251 LEU A CA 1
ATOM 2023 C C . LEU A 1 251 ? -16.926 -10.442 -55.579 1.00 35.53 251 LEU A C 1
ATOM 2025 O O . LEU A 1 251 ? -15.828 -10.563 -56.122 1.00 35.53 251 LEU A O 1
ATOM 2029 N N . VAL A 1 252 ? -17.050 -10.031 -54.313 1.00 35.03 252 VAL A N 1
ATOM 2030 C CA . VAL A 1 252 ? -15.926 -9.629 -53.448 1.00 35.03 252 VAL A CA 1
ATOM 2031 C C . VAL A 1 252 ? -15.070 -10.833 -53.038 1.00 35.03 252 VAL A C 1
ATOM 2033 O O . VAL A 1 252 ? -13.844 -10.759 -53.133 1.00 35.03 252 VAL A O 1
ATOM 2036 N N . ARG A 1 253 ? -15.687 -11.983 -52.712 1.00 36.75 253 ARG A N 1
ATOM 2037 C CA . ARG A 1 253 ? -15.002 -13.259 -52.397 1.00 36.75 253 ARG A CA 1
ATOM 2038 C C . ARG A 1 253 ? -14.106 -13.780 -53.523 1.00 36.75 253 ARG A C 1
ATOM 2040 O O . ARG A 1 253 ? -13.249 -14.622 -53.274 1.00 36.75 253 ARG A O 1
ATOM 2047 N N . ARG A 1 254 ? -14.283 -13.293 -54.754 1.00 32.44 254 ARG A N 1
ATOM 2048 C CA . ARG A 1 254 ? -13.477 -13.679 -55.921 1.00 32.44 254 ARG A CA 1
ATOM 2049 C C . ARG A 1 254 ? -12.381 -12.663 -56.292 1.00 32.44 254 ARG A C 1
ATOM 2051 O O . ARG A 1 254 ? -11.639 -12.924 -57.236 1.00 32.44 254 ARG A O 1
ATOM 2058 N N . SER A 1 255 ? -12.217 -11.552 -55.562 1.00 32.38 255 SER A N 1
ATOM 2059 C CA . SER A 1 255 ? -11.232 -10.490 -55.869 1.00 32.38 255 SER A CA 1
ATOM 2060 C C . SER A 1 255 ? -10.076 -10.414 -54.842 1.00 32.38 255 SER A C 1
ATOM 2062 O O . SER A 1 255 ? -10.304 -10.540 -53.643 1.00 32.38 255 SER A O 1
ATOM 2064 N N . LYS A 1 256 ? -8.809 -10.268 -55.289 1.00 30.88 256 LYS A N 1
ATOM 2065 C CA . LYS A 1 256 ? -7.585 -10.409 -54.450 1.00 30.88 256 LYS A CA 1
ATOM 2066 C C . LYS A 1 256 ? -7.012 -9.090 -53.871 1.00 30.88 256 LYS A C 1
ATOM 2068 O O . LYS A 1 256 ? -7.183 -8.001 -54.411 1.00 30.88 256 LYS A O 1
ATOM 2073 N N . ARG A 1 257 ? -6.243 -9.267 -52.783 1.00 36.72 257 ARG A N 1
ATOM 2074 C CA . ARG A 1 257 ? -5.805 -8.375 -51.675 1.00 36.72 257 ARG A CA 1
ATOM 2075 C C . ARG A 1 257 ? -4.926 -7.130 -51.970 1.00 36.72 257 ARG A C 1
ATOM 2077 O O . ARG A 1 257 ? -4.595 -6.423 -51.025 1.00 36.72 257 ARG A O 1
ATOM 2084 N N . ASN A 1 258 ? -4.564 -6.801 -53.216 1.00 34.41 258 ASN A N 1
ATOM 2085 C CA . ASN A 1 258 ? -3.570 -5.736 -53.506 1.00 34.41 258 ASN A CA 1
ATOM 2086 C C . ASN A 1 258 ? -4.130 -4.307 -53.676 1.00 34.41 258 ASN A C 1
ATOM 2088 O O . ASN A 1 258 ? -3.380 -3.384 -53.977 1.00 34.41 258 ASN A O 1
ATOM 2092 N N . HIS A 1 259 ? -5.422 -4.093 -53.430 1.00 33.50 259 HIS A N 1
ATOM 2093 C CA . HIS A 1 259 ? -6.055 -2.775 -53.562 1.00 33.50 259 HIS A CA 1
ATOM 2094 C C . HIS A 1 259 ? -5.960 -1.883 -52.340 1.00 33.50 259 HIS A C 1
ATOM 2096 O O . HIS A 1 259 ? -5.906 -0.670 -52.466 1.00 33.50 259 HIS A O 1
ATOM 2102 N N . TYR A 1 260 ? -5.905 -2.458 -51.148 1.00 35.19 260 TYR A N 1
ATOM 2103 C CA . TYR A 1 260 ? -6.134 -1.671 -49.941 1.00 35.19 260 TYR A CA 1
ATOM 2104 C C . TYR A 1 260 ? -4.867 -0.984 -49.403 1.00 35.19 260 TYR A C 1
ATOM 2106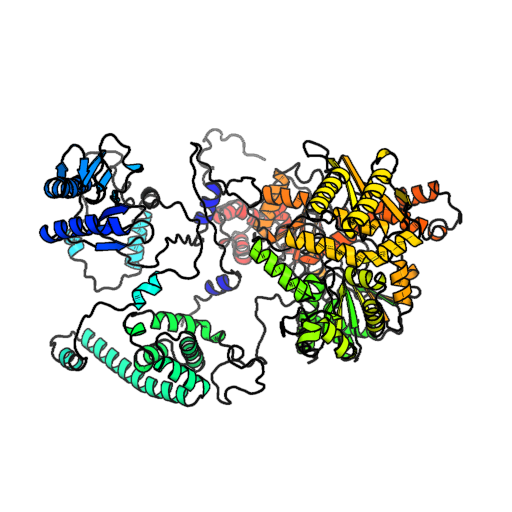 O O . TYR A 1 260 ? -4.932 0.087 -48.807 1.00 35.19 260 TYR A O 1
ATOM 2114 N N . LYS A 1 261 ? -3.691 -1.564 -49.684 1.00 34.44 261 LYS A N 1
ATOM 2115 C CA . LYS A 1 261 ? -2.377 -1.073 -49.229 1.00 34.44 261 LYS A CA 1
ATOM 2116 C C . LYS A 1 261 ? -2.027 0.312 -49.775 1.00 34.44 261 LYS A C 1
ATOM 2118 O O . LYS A 1 261 ? -1.359 1.098 -49.122 1.00 34.44 261 LYS A O 1
ATOM 2123 N N . HIS A 1 262 ? -2.514 0.621 -50.962 1.00 33.25 262 HIS A N 1
ATOM 2124 C CA . HIS A 1 262 ? -2.106 1.805 -51.690 1.00 33.25 262 HIS A CA 1
ATOM 2125 C C . HIS A 1 262 ? -2.868 3.049 -51.135 1.00 33.25 262 HIS A C 1
ATOM 2127 O O . HIS A 1 262 ? -2.400 4.169 -51.310 1.00 33.25 262 HIS A O 1
ATOM 2133 N N . ILE A 1 263 ? -3.988 2.886 -50.396 1.00 33.16 263 ILE A N 1
ATOM 2134 C CA . ILE A 1 263 ? -4.859 3.967 -49.837 1.00 33.16 263 ILE A CA 1
ATOM 2135 C C . ILE A 1 263 ? -4.300 4.645 -48.605 1.00 33.16 263 ILE A C 1
ATOM 2137 O O . ILE A 1 263 ? -4.441 5.855 -48.460 1.00 33.16 263 ILE A O 1
ATOM 2141 N N . LEU A 1 264 ? -3.642 3.896 -47.729 1.00 35.62 264 LEU A N 1
ATOM 2142 C CA . LEU A 1 264 ? -3.133 4.456 -46.478 1.00 35.62 264 LEU A CA 1
ATOM 2143 C C . LEU A 1 264 ? -1.776 5.155 -46.659 1.00 35.62 264 LEU A C 1
ATOM 2145 O O . LEU A 1 264 ? -1.449 6.048 -45.886 1.00 35.62 264 LEU A O 1
ATOM 2149 N N . GLU A 1 265 ? -1.033 4.839 -47.727 1.00 34.16 265 GLU A N 1
ATOM 2150 C CA . GLU A 1 265 ? 0.198 5.551 -48.124 1.00 34.16 265 GLU A CA 1
ATOM 2151 C C . GLU A 1 265 ? -0.067 6.990 -48.607 1.00 34.16 265 GLU A C 1
ATOM 2153 O O . GLU A 1 265 ? 0.865 7.773 -48.765 1.00 34.16 265 GLU A O 1
ATOM 2158 N N . LEU A 1 266 ? -1.331 7.360 -48.822 1.00 32.25 266 LEU A N 1
ATOM 2159 C CA . LEU A 1 266 ? -1.704 8.570 -49.548 1.00 32.25 266 LEU A CA 1
ATOM 2160 C C . LEU A 1 266 ? -2.292 9.705 -48.734 1.00 32.25 266 LEU A C 1
ATOM 2162 O O . LEU A 1 266 ? -2.442 10.815 -49.236 1.00 32.25 266 LEU A O 1
ATOM 2166 N N . ILE A 1 267 ? -2.575 9.428 -47.474 1.00 32.44 267 ILE A N 1
ATOM 2167 C CA .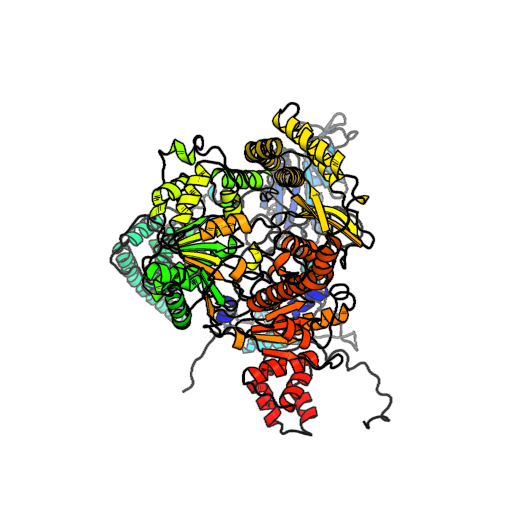 ILE A 1 267 ? -3.141 10.400 -46.543 1.00 32.44 267 ILE A CA 1
ATOM 2168 C C . ILE A 1 267 ? -2.157 10.788 -45.435 1.00 32.44 267 ILE A C 1
ATOM 2170 O O . ILE A 1 267 ? -2.509 11.549 -44.547 1.00 32.44 267 ILE A O 1
ATOM 2174 N N . GLY A 1 268 ? -0.902 10.330 -45.537 1.00 38.16 268 GLY A N 1
ATOM 2175 C CA . GLY A 1 268 ? 0.296 11.090 -45.166 1.00 38.16 268 GLY A CA 1
ATOM 2176 C C . GLY A 1 268 ? 0.436 11.680 -43.756 1.00 38.16 268 GLY A C 1
ATOM 2177 O O . GLY A 1 268 ? 1.354 12.466 -43.568 1.00 38.16 268 GLY A O 1
ATOM 2178 N N . SER A 1 269 ? -0.388 11.350 -42.757 1.00 35.19 269 SER A N 1
ATOM 2179 C CA . SER A 1 269 ? -0.285 11.978 -41.430 1.00 35.19 269 SER A CA 1
ATOM 2180 C C . SER A 1 269 ? 0.470 11.112 -40.407 1.00 35.19 269 SER A C 1
ATOM 2182 O O . SER A 1 269 ? -0.095 10.211 -39.783 1.00 35.19 269 SER A O 1
ATOM 2184 N N . ARG A 1 270 ? 1.752 11.435 -40.198 1.00 31.84 270 ARG A N 1
ATOM 2185 C CA . ARG A 1 270 ? 2.371 11.578 -38.860 1.00 31.84 270 ARG A CA 1
ATOM 2186 C C . ARG A 1 270 ? 2.301 13.094 -38.591 1.00 31.84 270 ARG A C 1
ATOM 2188 O O . ARG A 1 270 ? 2.708 13.840 -39.467 1.00 31.84 270 ARG A O 1
ATOM 2195 N N . GLU A 1 271 ? 1.659 13.644 -37.568 1.00 35.19 271 GLU A N 1
ATOM 2196 C CA . GLU A 1 271 ? 2.033 13.703 -36.149 1.00 35.19 271 GLU A CA 1
ATOM 2197 C C . GLU A 1 271 ? 0.924 14.444 -35.374 1.00 35.19 271 GLU A C 1
ATOM 2199 O O . GLU A 1 271 ? 0.132 15.180 -35.960 1.00 35.19 271 GLU A O 1
ATOM 2204 N N . ARG A 1 272 ? 0.940 14.352 -34.044 1.00 37.44 272 ARG A N 1
ATOM 2205 C CA . ARG A 1 272 ? 0.549 15.468 -33.169 1.00 37.44 272 ARG A CA 1
ATOM 2206 C C . ARG A 1 272 ? 1.524 15.532 -32.004 1.00 37.44 272 ARG A C 1
ATOM 2208 O O . ARG A 1 272 ? 1.893 14.461 -31.559 1.00 37.44 272 ARG A O 1
ATOM 2215 N N . ASP A 1 273 ? 1.857 16.734 -31.528 1.00 32.44 273 ASP A N 1
ATOM 2216 C CA . ASP A 1 273 ? 2.066 17.169 -30.123 1.00 32.44 273 ASP A CA 1
ATOM 2217 C C . ASP A 1 273 ? 2.123 18.709 -30.119 1.00 32.44 273 ASP A C 1
ATOM 2219 O O . ASP A 1 273 ? 3.129 19.268 -30.539 1.00 32.44 273 ASP A O 1
ATOM 2223 N N . GLU A 1 274 ? 0.984 19.418 -30.081 1.00 41.81 274 GLU A N 1
ATOM 2224 C CA . GLU A 1 274 ? 0.367 20.083 -28.900 1.00 41.81 274 GLU A CA 1
ATOM 2225 C C . GLU A 1 274 ? 1.213 21.260 -28.339 1.00 41.81 274 GLU A C 1
ATOM 2227 O O . GLU A 1 274 ? 2.432 21.118 -28.278 1.00 41.81 274 GLU A O 1
ATOM 2232 N N . PRO A 1 275 ? 0.637 22.404 -27.855 1.00 43.91 275 PRO A N 1
ATOM 2233 C CA . PRO A 1 275 ? -0.445 22.348 -26.855 1.00 43.91 275 PRO A CA 1
ATOM 2234 C C . PRO A 1 275 ? -1.350 23.615 -26.651 1.00 43.91 275 PRO A C 1
ATOM 2236 O O . PRO A 1 275 ? -1.128 24.680 -27.218 1.00 43.91 275 PRO A O 1
ATOM 2239 N N . LYS A 1 276 ? -2.308 23.514 -25.706 1.00 32.88 276 LYS A N 1
ATOM 2240 C CA . LYS A 1 276 ? -2.893 24.614 -24.879 1.00 32.88 276 LYS A CA 1
ATOM 2241 C C . LYS A 1 276 ? -4.080 25.462 -25.407 1.00 32.88 276 LYS A C 1
ATOM 2243 O O . LYS A 1 276 ? -3.987 26.684 -25.420 1.00 32.88 276 LYS A O 1
ATOM 2248 N N . SER A 1 277 ? -5.267 24.881 -25.610 1.00 33.47 277 SER A N 1
ATOM 2249 C CA . SER A 1 277 ? -6.535 25.502 -25.144 1.00 33.47 277 SER A CA 1
ATOM 2250 C C . SER A 1 277 ? -7.692 24.491 -25.119 1.00 33.47 277 SER A C 1
ATOM 2252 O O . SER A 1 277 ? -7.741 23.559 -25.915 1.00 33.47 277 SER A O 1
ATOM 2254 N N . LYS A 1 278 ? -8.617 24.655 -24.163 1.00 37.22 278 LYS A N 1
ATOM 2255 C CA . LYS A 1 278 ? -9.741 23.743 -23.866 1.00 37.22 278 LYS A CA 1
ATOM 2256 C C . LYS A 1 278 ? -10.969 23.905 -24.791 1.00 37.22 278 LYS A C 1
ATOM 2258 O O . LYS A 1 278 ? -12.045 23.446 -24.428 1.00 37.22 278 LYS A O 1
ATOM 2263 N N . GLU A 1 279 ? -10.831 24.489 -25.982 1.00 34.03 279 GLU A N 1
ATOM 2264 C CA . GLU A 1 279 ? -11.928 24.580 -26.963 1.00 34.03 279 GLU A CA 1
ATOM 2265 C C . GLU A 1 279 ? -11.379 24.734 -28.404 1.00 34.03 279 GLU A C 1
ATOM 2267 O O . GLU A 1 279 ? -10.542 25.611 -28.636 1.00 34.03 279 GLU A O 1
ATOM 2272 N N . PRO A 1 280 ? -11.806 23.911 -29.387 1.00 36.62 280 PRO A N 1
ATOM 2273 C CA . PRO A 1 280 ? -11.542 24.147 -30.809 1.00 36.62 280 PRO A CA 1
ATOM 2274 C C . PRO A 1 280 ? -12.248 25.425 -31.294 1.00 36.62 280 PRO A C 1
ATOM 2276 O O . PRO A 1 280 ? -13.458 25.575 -31.113 1.00 36.62 280 PRO A O 1
ATOM 2279 N N . ARG A 1 281 ? -11.506 26.324 -31.958 1.00 34.69 281 ARG A N 1
ATOM 2280 C CA . ARG A 1 281 ? -11.957 27.641 -32.470 1.00 34.69 281 ARG A CA 1
ATOM 2281 C C . ARG A 1 281 ? -13.140 27.594 -33.447 1.00 34.69 281 ARG A C 1
ATOM 2283 O O . ARG A 1 281 ? -13.764 28.623 -33.694 1.00 34.69 281 ARG A O 1
ATOM 2290 N N . ILE A 1 282 ? -13.514 26.412 -33.930 1.00 30.84 282 ILE A N 1
ATOM 2291 C CA . ILE A 1 282 ? -14.651 26.202 -34.831 1.00 30.84 282 ILE A CA 1
ATOM 2292 C C . ILE A 1 282 ? -16.005 26.612 -34.228 1.00 30.84 282 ILE A C 1
ATOM 2294 O O . ILE A 1 282 ? -16.904 27.038 -34.949 1.00 30.84 282 ILE A O 1
ATOM 2298 N N . PHE A 1 283 ? -16.131 26.582 -32.896 1.00 35.66 283 PHE A N 1
ATOM 2299 C CA . PHE A 1 283 ? -17.317 27.069 -32.183 1.00 35.66 283 PHE A CA 1
ATOM 2300 C C . PHE A 1 283 ? -17.336 28.594 -31.983 1.00 35.66 283 PHE A C 1
ATOM 2302 O O . PHE A 1 283 ? -18.386 29.158 -31.675 1.00 35.66 283 PHE A O 1
ATOM 2309 N N . GLN A 1 284 ? -16.207 29.285 -32.176 1.00 34.31 284 GLN A N 1
ATOM 2310 C CA . GLN A 1 284 ? -16.115 30.732 -31.979 1.00 34.31 284 GLN A CA 1
ATOM 2311 C C . GLN A 1 284 ? -16.536 31.515 -33.236 1.00 34.31 284 GLN A C 1
ATOM 2313 O O . GLN A 1 284 ? -17.197 32.540 -33.108 1.00 34.31 284 GLN A O 1
ATOM 2318 N N . TRP A 1 285 ? -16.267 31.005 -34.444 1.00 36.38 285 TRP A N 1
ATOM 2319 C CA . TRP A 1 285 ? -16.610 31.693 -35.704 1.00 36.38 285 TRP A CA 1
ATOM 2320 C C . TRP A 1 285 ? -18.037 31.454 -36.202 1.00 36.38 285 TRP A C 1
ATOM 2322 O O . TRP A 1 285 ? -18.640 32.354 -36.783 1.00 36.38 285 TRP A O 1
ATOM 2332 N N . ALA A 1 286 ? -18.640 30.307 -35.878 1.00 32.00 286 ALA A N 1
ATOM 2333 C CA . ALA A 1 286 ? -20.078 30.097 -36.078 1.00 32.00 286 ALA A CA 1
ATOM 2334 C C . ALA A 1 286 ? -20.933 31.112 -35.284 1.00 32.00 286 ALA A C 1
ATOM 2336 O O . ALA A 1 286 ? -22.070 31.406 -35.649 1.00 32.00 286 ALA A O 1
ATOM 2337 N N . ARG A 1 287 ? -20.370 31.674 -34.204 1.00 33.75 287 ARG A N 1
ATOM 2338 C CA . ARG A 1 287 ? -21.037 32.575 -33.257 1.00 33.75 287 ARG A CA 1
ATOM 2339 C C . ARG A 1 287 ? -21.159 34.027 -33.735 1.00 33.75 287 ARG A C 1
ATOM 2341 O O . ARG A 1 287 ? -21.947 34.769 -33.159 1.00 33.75 287 ARG A O 1
ATOM 2348 N N . GLU A 1 288 ? -20.426 34.443 -34.769 1.00 34.94 288 GLU A N 1
ATOM 2349 C CA . GLU A 1 288 ? -20.349 35.863 -35.165 1.00 34.94 288 GLU A CA 1
ATOM 2350 C C . GLU A 1 288 ? -21.216 36.252 -36.376 1.00 34.94 288 GLU A C 1
ATOM 2352 O O . GLU A 1 288 ? -21.227 37.416 -36.770 1.00 34.94 288 GLU A O 1
ATOM 2357 N N . GLY A 1 289 ? -22.015 35.322 -36.912 1.00 32.59 289 GLY A N 1
ATOM 2358 C CA . GLY A 1 289 ? -23.275 35.622 -37.608 1.00 32.59 289 GLY A CA 1
ATOM 2359 C C . GLY A 1 289 ? -23.276 36.804 -38.590 1.00 32.59 289 GLY A C 1
ATOM 2360 O O . GLY A 1 289 ? -24.103 37.708 -38.461 1.00 32.59 289 GLY A O 1
ATOM 2361 N N . ARG A 1 290 ? -22.402 36.811 -39.606 1.00 29.22 290 ARG A N 1
ATOM 2362 C CA . ARG A 1 290 ? -22.494 37.768 -40.723 1.00 29.22 290 ARG A CA 1
ATOM 2363 C C . ARG A 1 290 ? -22.456 37.076 -42.076 1.00 29.22 290 ARG A C 1
ATOM 2365 O O . ARG A 1 290 ? -21.445 37.079 -42.760 1.00 29.22 290 ARG A O 1
ATOM 2372 N N . THR A 1 291 ? -23.609 36.573 -42.493 1.00 25.91 291 THR A N 1
ATOM 2373 C CA . THR A 1 291 ? -24.058 36.651 -43.890 1.00 25.91 291 THR A CA 1
ATOM 2374 C C . THR A 1 291 ? -25.574 36.474 -43.908 1.00 25.91 291 THR A C 1
ATOM 2376 O O . THR A 1 291 ? -26.116 35.446 -43.515 1.00 25.91 291 THR A O 1
ATOM 2379 N N . LYS A 1 292 ? -26.273 37.546 -44.289 1.00 27.97 292 LYS A N 1
ATOM 2380 C CA . LYS A 1 292 ? -27.722 37.567 -44.487 1.00 27.97 292 LYS A CA 1
ATOM 2381 C C . LYS A 1 292 ? -28.062 36.738 -45.722 1.00 27.97 292 LYS A C 1
ATOM 2383 O O . LYS A 1 292 ? -27.612 37.084 -46.808 1.00 27.97 292 LYS A O 1
ATOM 2388 N N . PHE A 1 293 ? -28.933 35.751 -45.563 1.00 22.94 293 PHE A N 1
ATOM 2389 C CA . PHE A 1 293 ? -29.747 35.234 -46.656 1.00 22.94 293 PHE A CA 1
ATOM 2390 C C . PHE A 1 293 ? -31.212 35.287 -46.233 1.00 22.94 293 PHE A C 1
ATOM 2392 O O . PHE A 1 293 ? -31.606 34.729 -45.213 1.00 22.94 293 PHE A O 1
ATOM 2399 N N . THR A 1 294 ? -32.000 36.028 -47.001 1.00 31.64 294 THR A N 1
ATOM 2400 C CA . THR A 1 294 ? -33.445 36.175 -46.829 1.00 31.64 294 THR A CA 1
ATOM 2401 C C . THR A 1 294 ? -34.132 35.118 -47.688 1.00 31.64 294 THR A C 1
ATOM 2403 O O . THR A 1 294 ? -33.928 35.114 -48.899 1.00 31.64 294 THR A O 1
ATOM 2406 N N . ILE A 1 295 ? -34.946 34.243 -47.092 1.00 29.02 295 ILE A N 1
ATOM 2407 C CA . ILE A 1 295 ? -35.831 33.286 -47.787 1.00 29.02 295 ILE A CA 1
ATOM 2408 C C . ILE A 1 295 ? -37.179 33.265 -47.017 1.00 29.02 295 ILE A C 1
ATOM 2410 O O . ILE A 1 295 ? -37.150 33.434 -45.797 1.00 29.02 295 ILE A O 1
ATOM 2414 N N . PRO A 1 296 ? -38.348 33.208 -47.698 1.00 28.67 296 PRO A N 1
ATOM 2415 C CA . PRO A 1 296 ? -39.596 33.839 -47.245 1.00 28.67 296 PRO A CA 1
ATOM 2416 C C . PRO A 1 296 ? -40.421 33.015 -46.238 1.00 28.67 296 PRO A C 1
ATOM 2418 O O . PRO A 1 296 ? -40.122 31.860 -45.953 1.00 28.67 296 PRO A O 1
ATOM 2421 N N . ALA A 1 297 ? -41.460 33.660 -45.693 1.00 30.62 297 ALA A N 1
ATOM 2422 C CA . ALA A 1 297 ? -42.363 33.154 -44.656 1.00 30.62 297 ALA A CA 1
ATOM 2423 C C . ALA A 1 297 ? -43.112 31.846 -45.034 1.00 30.62 297 ALA A C 1
ATOM 2425 O O . ALA A 1 297 ? -43.319 31.583 -46.218 1.00 30.62 297 ALA A O 1
ATOM 2426 N N . PRO A 1 298 ? -43.560 31.042 -44.043 1.00 38.56 298 PRO A N 1
ATOM 2427 C CA . PRO A 1 298 ? -43.912 29.627 -44.204 1.00 38.56 298 PRO A CA 1
ATOM 2428 C C . PRO A 1 298 ? -45.376 29.326 -44.581 1.00 38.56 298 PRO A C 1
ATOM 2430 O O . PRO A 1 298 ? -45.795 28.175 -44.505 1.00 38.56 298 PRO A O 1
ATOM 2433 N N . GLU A 1 299 ? -46.182 30.308 -44.987 1.00 37.03 299 GLU A N 1
ATOM 2434 C CA . GLU A 1 299 ? -47.633 30.098 -45.153 1.00 37.03 299 GLU A CA 1
ATOM 2435 C C . GLU A 1 299 ? -48.073 29.535 -46.521 1.00 37.03 299 GLU A C 1
ATOM 2437 O O . GLU A 1 299 ? -49.258 29.279 -46.712 1.00 37.03 299 GLU A O 1
ATOM 2442 N N . GLU A 1 300 ? -47.165 29.273 -47.471 1.00 39.59 300 GLU A N 1
ATOM 2443 C CA . GLU A 1 300 ? -47.571 28.954 -48.855 1.00 39.59 300 GLU A CA 1
ATOM 2444 C C . GLU A 1 300 ? -47.464 27.490 -49.339 1.00 39.59 300 GLU A C 1
ATOM 2446 O O . GLU A 1 300 ? -47.875 27.239 -50.474 1.00 39.59 300 GLU A O 1
ATOM 2451 N N . ASP A 1 301 ? -46.980 26.506 -48.564 1.00 48.47 301 ASP A N 1
ATOM 2452 C CA . ASP A 1 301 ? -46.558 25.221 -49.181 1.00 48.47 301 ASP A CA 1
ATOM 2453 C C . ASP A 1 301 ? -47.386 23.947 -48.908 1.00 48.47 301 ASP A C 1
ATOM 2455 O O . ASP A 1 301 ? -47.232 22.970 -49.641 1.00 48.47 301 ASP A O 1
ATOM 2459 N N . ILE A 1 302 ? -48.337 23.917 -47.964 1.00 44.34 302 ILE A N 1
ATOM 2460 C CA . ILE A 1 302 ? -49.228 22.735 -47.840 1.00 44.34 302 ILE A CA 1
ATOM 2461 C C . ILE A 1 302 ? -50.287 22.736 -48.954 1.00 44.34 302 ILE A C 1
ATOM 2463 O O . ILE A 1 302 ? -50.528 21.712 -49.592 1.00 44.34 302 ILE A O 1
ATOM 2467 N N . THR A 1 303 ? -50.830 23.905 -49.292 1.00 43.94 303 THR A N 1
ATOM 2468 C CA . THR A 1 303 ? -51.812 24.071 -50.375 1.00 43.94 303 THR A CA 1
ATOM 2469 C C . THR A 1 303 ? -51.202 23.817 -51.764 1.00 43.94 303 THR A C 1
ATOM 2471 O O . THR A 1 303 ? -51.901 23.411 -52.690 1.00 43.94 303 THR A O 1
ATOM 2474 N N . LYS A 1 304 ? -49.879 23.992 -51.929 1.00 44.78 304 LYS A N 1
ATOM 2475 C CA . LYS A 1 304 ? -49.150 23.638 -53.165 1.00 44.78 304 LYS A CA 1
ATOM 2476 C C . LYS A 1 304 ? -48.883 22.135 -53.297 1.00 44.78 304 LYS A C 1
ATOM 2478 O O . LYS A 1 304 ? -48.824 21.640 -54.423 1.00 44.78 304 LYS A O 1
ATOM 2483 N N . LEU A 1 305 ? -48.798 21.387 -52.192 1.00 44.69 305 LEU A N 1
ATOM 2484 C CA . LEU A 1 305 ? -48.677 19.923 -52.229 1.00 44.69 305 LEU A CA 1
ATOM 2485 C C . LEU A 1 305 ? -49.964 19.244 -52.733 1.00 44.69 305 LEU A C 1
ATOM 2487 O O . LEU A 1 305 ? -49.859 18.223 -53.415 1.00 44.69 305 LEU A O 1
ATOM 2491 N N . GLU A 1 306 ? -51.141 19.824 -52.483 1.00 48.62 306 GLU A N 1
ATOM 2492 C CA . GLU A 1 306 ? -52.424 19.361 -53.047 1.00 48.62 306 GLU A CA 1
ATOM 2493 C C . GLU A 1 306 ? -52.569 19.675 -54.550 1.00 48.62 306 GLU A C 1
ATOM 2495 O O . GLU A 1 306 ? -53.252 18.951 -55.274 1.00 48.62 306 GLU A O 1
ATOM 2500 N N . LEU A 1 307 ? -51.898 20.720 -55.052 1.00 47.22 307 LEU A N 1
ATOM 2501 C CA . LEU A 1 307 ? -52.029 21.190 -56.440 1.00 47.22 307 LEU A CA 1
ATOM 2502 C C . LEU A 1 307 ? -51.104 20.488 -57.453 1.00 47.22 307 LEU A C 1
ATOM 2504 O O . LEU A 1 307 ? -51.272 20.669 -58.662 1.00 47.22 307 LEU A O 1
ATOM 2508 N N . LEU A 1 308 ? -50.168 19.645 -57.007 1.00 44.81 308 LEU A N 1
ATOM 2509 C CA . LEU A 1 308 ? -49.328 18.829 -57.893 1.00 44.81 308 LEU A CA 1
ATOM 2510 C C . LEU A 1 308 ? -50.012 17.487 -58.195 1.00 44.81 308 LEU A C 1
ATOM 2512 O O . LEU A 1 308 ? -49.816 16.471 -57.527 1.00 44.81 308 LEU A O 1
ATOM 2516 N N . THR A 1 309 ? -50.850 17.521 -59.228 1.00 49.88 309 THR A N 1
ATOM 2517 C CA . THR A 1 309 ? -51.648 16.407 -59.749 1.00 49.88 309 THR A CA 1
ATOM 2518 C C . THR A 1 309 ? -50.801 15.410 -60.550 1.00 49.88 309 THR A C 1
ATOM 2520 O O . THR A 1 309 ? -50.354 15.703 -61.655 1.00 49.88 309 THR A O 1
ATOM 2523 N N . ASN A 1 310 ? -50.589 14.232 -59.948 1.00 56.81 310 ASN A N 1
ATOM 2524 C CA . ASN A 1 310 ? -50.459 12.869 -60.513 1.00 56.81 310 ASN A CA 1
ATOM 2525 C C . ASN A 1 310 ? -49.605 12.013 -59.562 1.00 56.81 310 ASN A C 1
ATOM 2527 O O . ASN A 1 310 ? -48.506 11.580 -59.908 1.00 56.81 310 ASN A O 1
ATOM 2531 N N . ARG A 1 311 ? -50.098 11.800 -58.336 1.00 60.56 311 ARG A N 1
ATOM 2532 C CA . ARG A 1 311 ? -49.468 10.883 -57.377 1.00 60.56 311 ARG A CA 1
ATOM 2533 C C . ARG A 1 311 ? -49.939 9.458 -57.654 1.00 60.56 311 ARG A C 1
ATOM 2535 O O . ARG A 1 311 ? -51.117 9.241 -57.942 1.00 60.56 311 ARG A O 1
ATOM 2542 N N . SER A 1 312 ? -49.028 8.489 -57.605 1.00 75.00 312 SER A N 1
ATOM 2543 C CA . SER A 1 312 ? -49.416 7.076 -57.656 1.00 75.00 312 SER A CA 1
ATOM 2544 C C . SER A 1 312 ? -50.240 6.707 -56.406 1.00 75.00 312 SER A C 1
ATOM 2546 O O . SER A 1 312 ? -50.117 7.377 -55.379 1.00 75.00 312 SER A O 1
ATOM 2548 N N . PRO A 1 313 ? -51.055 5.634 -56.436 1.00 71.94 313 PRO A N 1
ATOM 2549 C CA . PRO A 1 313 ? -51.778 5.162 -55.251 1.00 71.94 313 PRO A CA 1
ATOM 2550 C C . PRO A 1 313 ? -50.872 4.915 -54.032 1.00 71.94 313 PRO A C 1
ATOM 2552 O O . PRO A 1 313 ? -51.295 5.133 -52.902 1.00 71.94 313 PRO A O 1
ATOM 2555 N N . GLU A 1 314 ? -49.616 4.518 -54.258 1.00 66.69 314 GLU A N 1
ATOM 2556 C CA . GLU A 1 314 ? -48.607 4.339 -53.206 1.00 66.69 314 GLU A CA 1
ATOM 2557 C C . GLU A 1 314 ? -48.168 5.677 -52.597 1.00 66.69 314 GLU A C 1
ATOM 2559 O O . GLU A 1 314 ? -48.123 5.800 -51.378 1.00 66.69 314 GLU A O 1
ATOM 2564 N N . GLN A 1 315 ? -47.940 6.708 -53.415 1.00 64.50 315 GLN A N 1
ATOM 2565 C CA . GLN A 1 315 ? -47.605 8.055 -52.932 1.00 64.50 315 GLN A CA 1
ATOM 2566 C C . GLN A 1 315 ? -48.777 8.723 -52.200 1.00 64.50 315 GLN A C 1
ATOM 2568 O O . GLN A 1 315 ? -48.565 9.492 -51.262 1.00 64.50 315 GLN A O 1
ATOM 2573 N N . GLU A 1 316 ? -50.012 8.432 -52.613 1.00 73.88 316 GLU A N 1
ATOM 2574 C CA . GLU A 1 316 ? -51.215 8.877 -51.906 1.00 73.88 316 GLU A CA 1
ATOM 2575 C C . GLU A 1 316 ? -51.343 8.162 -50.554 1.00 73.88 316 GLU A C 1
ATOM 2577 O O . GLU A 1 316 ? -51.598 8.796 -49.536 1.00 73.88 316 GLU A O 1
ATOM 2582 N N . GLN A 1 317 ? -51.080 6.854 -50.502 1.00 71.25 317 GLN A N 1
ATOM 2583 C CA . GLN A 1 317 ? -51.089 6.095 -49.253 1.00 71.25 317 GLN A CA 1
ATOM 2584 C C . GLN A 1 317 ? -49.967 6.529 -48.294 1.00 71.25 317 GLN A C 1
ATOM 2586 O O . GLN A 1 317 ? -50.207 6.642 -47.089 1.00 71.25 317 GLN A O 1
ATOM 2591 N N . GLU A 1 318 ? -48.767 6.822 -48.798 1.00 63.22 318 GLU A N 1
ATOM 2592 C CA . GLU A 1 318 ? -47.673 7.407 -48.014 1.00 63.22 318 GLU A CA 1
ATOM 2593 C C . GLU A 1 318 ? -48.047 8.791 -47.469 1.00 63.22 318 GLU A C 1
ATOM 2595 O O . GLU A 1 318 ? -47.809 9.068 -46.292 1.00 63.22 318 GLU A O 1
ATOM 2600 N N . LEU A 1 319 ? -48.701 9.633 -48.278 1.00 69.31 319 LEU A N 1
ATOM 2601 C CA . LEU A 1 319 ? -49.191 10.943 -47.848 1.00 69.31 319 LEU A CA 1
ATOM 2602 C C . LEU A 1 319 ? -50.266 10.817 -46.762 1.00 69.31 319 LEU A C 1
ATOM 2604 O O . LEU A 1 319 ? -50.164 11.477 -45.731 1.00 69.31 319 LEU A O 1
ATOM 2608 N N . GLN A 1 320 ? -51.262 9.949 -46.951 1.00 71.81 320 GLN A N 1
ATOM 2609 C CA . GLN A 1 320 ? -52.312 9.704 -45.957 1.00 71.81 320 GLN A CA 1
ATOM 2610 C C . GLN A 1 320 ? -51.726 9.146 -44.653 1.00 71.81 320 GLN A C 1
ATOM 2612 O O . GLN A 1 320 ? -52.118 9.568 -43.565 1.00 71.81 320 GLN A O 1
ATOM 2617 N N . THR A 1 321 ? -50.721 8.269 -44.744 1.00 69.19 321 THR A N 1
ATOM 2618 C CA . THR A 1 321 ? -49.989 7.747 -43.578 1.00 69.19 321 THR A CA 1
ATOM 2619 C C . THR A 1 321 ? -49.209 8.857 -42.867 1.00 69.19 321 THR A C 1
ATOM 2621 O O . THR A 1 321 ? -49.236 8.935 -41.639 1.00 69.19 321 THR A O 1
ATOM 2624 N N . ALA A 1 322 ? -48.557 9.754 -43.612 1.00 63.84 322 ALA A N 1
ATOM 2625 C CA . ALA A 1 322 ? -47.836 10.896 -43.055 1.00 63.84 322 ALA A CA 1
ATOM 2626 C C . ALA A 1 322 ? -48.780 11.914 -42.389 1.00 63.84 322 ALA A C 1
ATOM 2628 O O . ALA A 1 322 ? -48.482 12.388 -41.294 1.00 63.84 322 ALA A O 1
ATOM 2629 N N . ILE A 1 323 ? -49.939 12.197 -42.997 1.00 71.88 323 ILE A N 1
ATOM 2630 C CA . ILE A 1 323 ? -50.988 13.062 -42.432 1.00 71.88 323 ILE A CA 1
ATOM 2631 C C . ILE A 1 323 ? -51.555 12.443 -41.149 1.00 71.88 323 ILE A C 1
ATOM 2633 O O . ILE A 1 323 ? -51.672 13.118 -40.127 1.00 71.88 323 ILE A O 1
ATOM 2637 N N . GLN A 1 324 ? -51.861 11.144 -41.161 1.00 73.12 324 GLN A N 1
ATOM 2638 C CA . GLN A 1 324 ? -52.382 10.445 -39.987 1.00 73.12 324 GLN A CA 1
ATOM 2639 C C . GLN A 1 324 ? -51.353 10.395 -38.845 1.00 73.12 324 GLN A C 1
ATOM 2641 O O . GLN A 1 324 ? -51.710 10.592 -37.679 1.00 73.12 324 GLN A O 1
ATOM 2646 N N . LEU A 1 325 ? -50.072 10.194 -39.170 1.00 70.75 325 LEU A N 1
ATOM 2647 C CA . LEU A 1 325 ? -48.971 10.242 -38.209 1.00 70.75 325 LEU A CA 1
ATOM 2648 C C . LEU A 1 325 ? -48.791 11.653 -37.630 1.00 70.75 325 LEU A C 1
ATOM 2650 O O . LEU A 1 325 ? -48.665 11.790 -36.415 1.00 70.75 325 LEU A O 1
ATOM 2654 N N . HIS A 1 326 ? -48.844 12.695 -38.464 1.00 73.00 326 HIS A N 1
ATOM 2655 C CA . HIS A 1 326 ? -48.764 14.091 -38.028 1.00 73.00 326 HIS A CA 1
ATOM 2656 C C . HIS A 1 326 ? -49.901 14.448 -37.061 1.00 73.00 326 HIS A C 1
ATOM 2658 O O . HIS A 1 326 ? -49.638 14.932 -35.962 1.00 73.00 326 HIS A O 1
ATOM 2664 N N . ASN A 1 327 ? -51.146 14.105 -37.406 1.00 74.25 327 ASN A N 1
ATOM 2665 C CA . ASN A 1 327 ? -52.314 14.354 -36.555 1.00 74.25 327 ASN A CA 1
ATOM 2666 C C . ASN A 1 327 ? -52.218 13.612 -35.207 1.00 74.25 327 ASN A C 1
ATOM 2668 O O . ASN A 1 327 ? -52.548 14.164 -34.157 1.00 74.25 327 ASN A O 1
ATOM 2672 N N . THR A 1 328 ? -51.711 12.374 -35.217 1.00 73.94 328 THR A N 1
ATOM 2673 C CA . THR A 1 328 ? -51.489 11.579 -33.994 1.00 73.94 328 THR A CA 1
ATOM 2674 C C . THR A 1 328 ? -50.397 12.195 -33.113 1.00 73.94 328 THR A C 1
ATOM 2676 O O . THR A 1 328 ? -50.541 12.269 -31.890 1.00 73.94 328 THR A O 1
ATOM 2679 N N . LEU A 1 329 ? -49.308 12.678 -33.714 1.00 73.06 329 LEU A N 1
ATOM 2680 C CA . LEU A 1 329 ? -48.213 13.321 -32.989 1.00 73.06 329 LEU A CA 1
ATOM 2681 C C . LEU A 1 329 ? -48.609 14.706 -32.458 1.00 73.06 329 LEU A C 1
ATOM 2683 O O . LEU A 1 329 ? -48.202 15.054 -31.355 1.00 73.06 329 LEU A O 1
ATOM 2687 N N . GLN A 1 330 ? -49.458 15.455 -33.167 1.00 74.69 330 GLN A N 1
ATOM 2688 C CA . GLN A 1 330 ? -49.969 16.753 -32.718 1.00 74.69 330 GLN A CA 1
ATOM 2689 C C . GLN A 1 330 ? -50.883 16.629 -31.487 1.00 74.69 330 GLN A C 1
ATOM 2691 O O . GLN A 1 330 ? -50.745 17.406 -30.546 1.00 74.69 330 GLN A O 1
ATOM 2696 N N . TYR A 1 331 ? -51.761 15.621 -31.436 1.00 75.88 331 TYR A N 1
ATOM 2697 C CA . TYR A 1 331 ? -52.550 15.335 -30.229 1.00 75.88 331 TYR A CA 1
ATOM 2698 C C . TYR A 1 331 ? -51.649 14.944 -29.044 1.00 75.88 331 TYR A C 1
ATOM 2700 O O . TYR A 1 331 ? -51.804 15.452 -27.932 1.00 75.88 331 TYR A O 1
ATOM 2708 N N . THR A 1 332 ? -50.654 14.090 -29.308 1.00 80.19 332 THR A N 1
ATOM 2709 C CA . THR A 1 332 ? -49.656 13.666 -28.313 1.00 80.19 332 THR A CA 1
ATOM 2710 C C . THR A 1 332 ? -48.841 14.853 -27.782 1.00 80.19 332 THR A C 1
ATOM 2712 O O . THR A 1 332 ? -48.503 14.898 -26.601 1.00 80.19 332 THR A O 1
ATOM 2715 N N . LEU A 1 333 ? -48.545 15.837 -28.634 1.00 85.94 333 LEU A N 1
ATOM 2716 C CA . LEU A 1 333 ? -47.757 17.017 -28.290 1.00 85.94 333 LEU A CA 1
ATOM 2717 C C . LEU A 1 333 ? -48.418 17.844 -27.182 1.00 85.94 333 LEU A C 1
ATOM 2719 O O . LEU A 1 333 ? -47.777 18.158 -26.179 1.00 85.94 333 LEU A O 1
ATOM 2723 N N . SER A 1 334 ? -49.713 18.137 -27.326 1.00 84.19 334 SER A N 1
ATOM 2724 C CA . SER A 1 334 ? -50.475 18.878 -26.317 1.00 84.19 334 SER A CA 1
ATOM 2725 C C . SER A 1 334 ? -50.560 18.123 -24.987 1.00 84.19 334 SER A C 1
ATOM 2727 O O . SER A 1 334 ? -50.462 18.739 -23.925 1.00 84.19 334 SER A O 1
ATOM 2729 N N . GLU A 1 335 ? -50.679 16.790 -25.020 1.00 90.94 335 GLU A N 1
ATOM 2730 C CA . GLU A 1 335 ? -50.624 15.959 -23.810 1.00 90.94 335 GLU A CA 1
ATOM 2731 C C . GLU A 1 335 ? -49.246 16.043 -23.129 1.00 90.94 335 GLU A C 1
ATOM 2733 O O . GLU A 1 335 ? -49.163 16.260 -21.917 1.00 90.94 335 GLU A O 1
ATOM 2738 N N . MET A 1 336 ? -48.160 15.905 -23.898 1.00 91.19 336 MET A N 1
ATOM 2739 C CA . MET A 1 336 ? -46.785 15.966 -23.392 1.00 91.19 336 MET A CA 1
ATOM 2740 C C . MET A 1 336 ? -46.485 17.310 -22.729 1.00 91.19 336 MET A C 1
ATOM 2742 O O . MET A 1 336 ? -45.988 17.325 -21.602 1.00 91.19 336 MET A O 1
ATOM 2746 N N . VAL A 1 337 ? -46.836 18.422 -23.383 1.00 92.81 337 VAL A N 1
ATOM 2747 C CA . VAL A 1 337 ? -46.693 19.770 -22.813 1.00 92.81 337 VAL A CA 1
ATOM 2748 C C . VAL A 1 337 ? -47.530 19.899 -21.540 1.00 92.81 337 VAL A C 1
ATOM 2750 O O . VAL A 1 337 ? -47.009 20.329 -20.515 1.00 92.81 337 VAL A O 1
ATOM 2753 N N . GLY A 1 338 ? -48.781 19.426 -21.539 1.00 90.00 338 GLY A N 1
ATOM 2754 C CA . GLY A 1 338 ? -49.623 19.421 -20.339 1.00 90.00 338 GLY A CA 1
ATOM 2755 C C . GLY A 1 338 ? -48.998 18.661 -19.162 1.00 90.00 338 GLY A C 1
ATOM 2756 O O . GLY A 1 338 ? -49.016 19.144 -18.030 1.00 90.00 338 GLY A O 1
ATOM 2757 N N . ARG A 1 339 ? -48.382 17.495 -19.403 1.00 86.06 339 ARG A N 1
ATOM 2758 C CA . ARG A 1 339 ? -47.678 16.740 -18.349 1.00 86.06 339 ARG A CA 1
ATOM 2759 C C . ARG A 1 339 ? -46.412 17.435 -17.860 1.00 86.06 339 ARG A C 1
ATOM 2761 O O . ARG A 1 339 ? -46.131 17.369 -16.667 1.00 86.06 339 ARG A O 1
ATOM 2768 N N . ILE A 1 340 ? -45.667 18.087 -18.753 1.00 89.88 340 ILE A N 1
ATOM 2769 C CA . ILE A 1 340 ? -44.483 18.872 -18.386 1.00 89.88 340 ILE A CA 1
ATOM 2770 C C . ILE A 1 340 ? -44.885 20.028 -17.470 1.00 89.88 340 ILE A C 1
ATOM 2772 O O . ILE A 1 340 ? -44.311 20.161 -16.394 1.00 89.88 340 ILE A O 1
ATOM 2776 N N . LEU A 1 341 ? -45.908 20.796 -17.859 1.00 88.38 341 LEU A N 1
ATOM 2777 C CA . LEU A 1 341 ? -46.373 21.973 -17.120 1.00 88.38 341 LEU A CA 1
ATOM 2778 C C . LEU A 1 341 ? -46.971 21.631 -15.742 1.00 88.38 341 LEU A C 1
ATOM 2780 O O . LEU A 1 341 ? -46.943 22.464 -14.837 1.00 88.38 341 LEU A O 1
ATOM 2784 N N . ASN A 1 342 ? -47.457 20.398 -15.557 1.00 82.44 342 ASN A N 1
ATOM 2785 C CA . ASN A 1 342 ? -47.971 19.896 -14.278 1.00 82.44 342 ASN A CA 1
ATOM 2786 C C . ASN A 1 342 ? -46.873 19.438 -13.293 1.00 82.44 342 ASN A C 1
ATOM 2788 O O . ASN A 1 342 ? -47.188 19.090 -12.155 1.00 82.44 342 ASN A O 1
ATOM 2792 N N . VAL A 1 343 ? -45.597 19.415 -13.698 1.00 78.06 343 VAL A N 1
ATOM 2793 C CA . VAL A 1 343 ? -44.468 19.021 -12.840 1.00 78.06 343 VAL A CA 1
ATOM 2794 C C . VAL A 1 343 ? -43.504 20.208 -12.713 1.00 78.06 343 VAL A C 1
ATOM 2796 O O . VAL A 1 343 ? -42.722 20.434 -13.634 1.00 78.06 343 VAL A O 1
ATOM 2799 N N . PRO A 1 344 ? -43.471 20.931 -11.572 1.00 79.25 344 PRO A N 1
ATOM 2800 C CA . PRO A 1 344 ? -42.782 22.224 -11.453 1.00 79.25 344 PRO A CA 1
ATOM 2801 C C . PRO A 1 344 ? -41.326 22.242 -11.941 1.00 79.25 344 PRO A C 1
ATOM 2803 O O . PRO A 1 344 ? -40.898 23.174 -12.618 1.00 79.25 344 PRO A O 1
ATOM 2806 N N . CYS A 1 345 ? -40.556 21.189 -11.652 1.00 73.19 345 CYS A N 1
ATOM 2807 C CA . CYS A 1 345 ? -39.161 21.100 -12.083 1.00 73.19 345 CYS A CA 1
ATOM 2808 C C . CYS A 1 345 ? -38.998 20.829 -13.591 1.00 73.19 345 CYS A C 1
ATOM 2810 O O . CYS A 1 345 ? -37.996 21.240 -14.176 1.00 73.19 345 CYS A O 1
ATOM 2812 N N . LEU A 1 346 ? -39.962 20.158 -14.233 1.00 84.69 346 LEU A N 1
ATOM 2813 C CA . LEU A 1 346 ? -39.977 19.979 -15.687 1.00 84.69 346 LEU A CA 1
ATOM 2814 C C . LEU A 1 346 ? -40.496 21.235 -16.385 1.00 84.69 346 LEU A C 1
ATOM 2816 O O . LEU A 1 346 ? -39.921 21.601 -17.405 1.00 84.69 346 LEU A O 1
ATOM 2820 N N . THR A 1 347 ? -41.484 21.927 -15.807 1.00 88.38 347 THR A N 1
ATOM 2821 C CA . THR A 1 347 ? -41.925 23.262 -16.242 1.00 88.38 347 THR A CA 1
ATOM 2822 C C . THR A 1 347 ? -40.739 24.211 -16.327 1.00 88.38 347 THR A C 1
ATOM 2824 O O . THR A 1 347 ? -40.488 24.781 -17.382 1.00 88.38 347 THR A O 1
ATOM 2827 N N . GLN A 1 348 ? -39.929 24.287 -15.267 1.00 82.88 348 GLN A N 1
ATOM 2828 C CA . GLN A 1 348 ? -38.734 25.128 -15.252 1.00 82.88 348 GLN A CA 1
ATOM 2829 C C . GLN A 1 348 ? -37.721 24.727 -16.339 1.00 82.88 348 GLN A C 1
ATOM 2831 O O . GLN A 1 348 ? -37.198 25.590 -17.040 1.00 82.88 348 GLN A O 1
ATOM 2836 N N . CYS A 1 349 ? -37.449 23.427 -16.519 1.00 84.44 349 CYS A N 1
ATOM 2837 C CA . CYS A 1 349 ? -36.550 22.963 -17.585 1.00 84.44 349 CYS A CA 1
ATOM 2838 C C . CYS A 1 349 ? -37.087 23.327 -18.978 1.00 84.44 349 CYS A C 1
ATOM 2840 O O . CYS A 1 349 ? -36.315 23.712 -19.855 1.00 84.44 349 CYS A O 1
ATOM 2842 N N . PHE A 1 350 ? -38.399 23.213 -19.180 1.00 92.19 350 PHE A N 1
ATOM 2843 C CA . PHE A 1 350 ? -39.079 23.546 -20.426 1.00 92.19 350 PHE A CA 1
ATOM 2844 C C . PHE A 1 350 ? -39.021 25.043 -20.713 1.00 92.19 350 PHE A C 1
ATOM 2846 O O . PHE A 1 350 ? -38.504 25.430 -21.753 1.00 92.19 350 PHE A O 1
ATOM 2853 N N . GLU A 1 351 ? -39.402 25.890 -19.760 1.00 88.75 351 GLU A N 1
ATOM 2854 C CA . GLU A 1 351 ? -39.325 27.349 -19.884 1.00 88.75 351 GLU A CA 1
ATOM 2855 C C . GLU A 1 351 ? -37.892 27.843 -20.132 1.00 88.75 351 GLU A C 1
ATOM 2857 O O . GLU A 1 351 ? -37.674 28.720 -20.971 1.00 88.75 351 GLU A O 1
ATOM 2862 N N . ILE A 1 352 ? -36.888 27.261 -19.463 1.00 82.31 352 ILE A N 1
ATOM 2863 C CA . ILE A 1 352 ? -35.474 27.574 -19.724 1.00 82.31 352 ILE A CA 1
ATOM 2864 C C . ILE A 1 352 ? -35.081 27.146 -21.143 1.00 82.31 352 ILE A C 1
ATOM 2866 O O . ILE A 1 352 ? -34.418 27.910 -21.843 1.00 82.31 352 ILE A O 1
ATOM 2870 N N . SER A 1 353 ? -35.526 25.965 -21.583 1.00 85.38 353 SER A N 1
ATOM 2871 C CA . SER A 1 353 ? -35.245 25.445 -22.928 1.00 85.38 353 SER A CA 1
ATOM 2872 C C . SER A 1 353 ? -35.875 26.276 -24.047 1.00 85.38 353 SER A C 1
ATOM 2874 O O . SER A 1 353 ? -35.299 26.322 -25.133 1.00 85.38 353 SER A O 1
ATOM 2876 N N . LEU A 1 354 ? -37.005 26.939 -23.770 1.00 85.19 354 LEU A N 1
ATOM 2877 C CA . LEU A 1 354 ? -37.683 27.876 -24.673 1.00 85.19 354 LEU A CA 1
ATOM 2878 C C . LEU A 1 354 ? -37.042 29.268 -24.679 1.00 85.19 354 LEU A C 1
ATOM 2880 O O . LEU A 1 354 ? -36.935 29.911 -25.719 1.00 85.19 354 LEU A O 1
ATOM 2884 N N . SER A 1 355 ? -36.649 29.766 -23.505 1.00 80.06 355 SER A N 1
ATOM 2885 C CA . SER A 1 355 ? -36.216 31.160 -23.333 1.00 80.06 355 SER A CA 1
ATOM 2886 C C . SER A 1 355 ? -34.725 31.387 -23.584 1.00 80.06 355 SER A C 1
ATOM 2888 O O . SER A 1 355 ? -34.311 32.529 -23.802 1.00 80.06 355 SER A O 1
ATOM 2890 N N . ARG A 1 356 ? -33.895 30.335 -23.543 1.00 80.31 356 ARG A N 1
ATOM 2891 C CA . ARG A 1 356 ? -32.434 30.443 -23.661 1.00 80.31 356 ARG A CA 1
ATOM 2892 C C . ARG A 1 356 ? -31.907 29.515 -24.762 1.00 80.31 356 ARG A C 1
ATOM 2894 O O . ARG A 1 356 ? -31.919 28.300 -24.576 1.00 80.31 356 ARG A O 1
ATOM 2901 N N . PRO A 1 357 ? -31.385 30.060 -25.876 1.00 74.44 357 PRO A N 1
ATOM 2902 C CA . PRO A 1 357 ? -30.835 29.238 -26.946 1.00 74.44 357 PRO A CA 1
ATOM 2903 C C . PRO A 1 357 ? -29.645 28.391 -26.479 1.00 74.44 357 PRO A C 1
ATOM 2905 O O . PRO A 1 357 ? -28.787 28.879 -25.737 1.00 74.44 357 PRO A O 1
ATOM 2908 N N . GLY A 1 358 ? -29.566 27.139 -26.937 1.00 64.00 358 GLY A N 1
ATOM 2909 C CA . GLY A 1 358 ? -28.405 26.264 -26.708 1.00 64.00 358 GLY A CA 1
ATOM 2910 C C . GLY A 1 358 ? -28.228 25.722 -25.280 1.00 64.00 358 GLY A C 1
ATOM 2911 O O . GLY A 1 358 ? -27.131 25.282 -24.925 1.00 64.00 358 GLY A O 1
ATOM 2912 N N . VAL A 1 359 ? -29.270 25.737 -24.443 1.00 78.06 359 VAL A N 1
ATOM 2913 C CA . VAL A 1 359 ? -29.220 25.126 -23.103 1.00 78.06 359 VAL A CA 1
ATOM 2914 C C . VAL A 1 359 ? -29.283 23.602 -23.185 1.00 78.06 359 VAL A C 1
ATOM 2916 O O . VAL A 1 359 ? -30.276 23.004 -23.590 1.00 78.06 359 VAL A O 1
ATOM 2919 N N . TYR A 1 360 ? -28.181 22.953 -22.824 1.00 76.69 360 TYR A N 1
ATOM 2920 C CA . TYR A 1 360 ? -28.022 21.517 -23.026 1.00 76.69 360 TYR A CA 1
ATOM 2921 C C . TYR A 1 360 ? -28.696 20.681 -21.931 1.00 76.69 360 TYR A C 1
ATOM 2923 O O . TYR A 1 360 ? -29.436 19.746 -22.227 1.00 76.69 360 TYR A O 1
ATOM 2931 N N . TRP A 1 361 ? -28.459 20.991 -20.655 1.00 75.38 361 TRP A N 1
ATOM 2932 C CA . TRP A 1 361 ? -28.806 20.085 -19.554 1.00 75.38 361 TRP A CA 1
ATOM 2933 C C . TRP A 1 361 ? -30.306 20.024 -19.257 1.00 75.38 361 TRP A C 1
ATOM 2935 O O . TRP A 1 361 ? -30.842 18.948 -18.996 1.00 75.38 361 TRP A O 1
ATOM 2945 N N . GLU A 1 362 ? -31.005 21.147 -19.362 1.00 83.75 362 GLU A N 1
ATOM 2946 C CA . GLU A 1 362 ? -32.454 21.250 -19.200 1.00 83.75 362 GLU A CA 1
ATOM 2947 C C . GLU A 1 362 ? -33.183 20.424 -20.268 1.00 83.75 362 GLU A C 1
ATOM 2949 O O . GLU A 1 362 ? -34.143 19.709 -19.971 1.00 83.75 362 GLU A O 1
ATOM 2954 N N . ARG A 1 363 ? -32.640 20.412 -21.488 1.00 86.38 363 ARG A N 1
ATOM 2955 C CA . ARG A 1 363 ? -33.110 19.584 -22.600 1.00 86.38 363 ARG A CA 1
ATOM 2956 C C . ARG A 1 363 ? -32.856 18.098 -22.368 1.00 86.38 363 ARG A C 1
ATOM 2958 O O . ARG A 1 363 ? -33.771 17.292 -22.537 1.00 86.38 363 ARG A O 1
ATOM 2965 N N . VAL A 1 364 ? -31.662 17.723 -21.897 1.00 81.31 364 VAL A N 1
ATOM 2966 C CA . VAL A 1 364 ? -31.363 16.335 -21.485 1.00 81.31 364 VAL A CA 1
ATOM 2967 C C . VAL A 1 364 ? -32.362 15.845 -20.434 1.00 81.31 364 VAL A C 1
ATOM 2969 O O . VAL A 1 364 ? -32.858 14.718 -20.518 1.00 81.31 364 VAL A O 1
ATOM 2972 N N . ASN A 1 365 ? -32.702 16.704 -19.474 1.00 78.19 365 ASN A N 1
ATOM 2973 C CA . ASN A 1 365 ? -33.631 16.375 -18.400 1.00 78.19 365 ASN A CA 1
ATOM 2974 C C . ASN A 1 365 ? -35.056 16.130 -18.906 1.00 78.19 365 ASN A C 1
ATOM 2976 O O . ASN A 1 365 ? -35.686 15.162 -18.474 1.00 78.19 365 ASN A O 1
ATOM 2980 N N . LEU A 1 366 ? -35.544 16.940 -19.850 1.00 87.81 366 LEU A N 1
ATOM 2981 C CA . LEU A 1 366 ? -36.845 16.720 -20.487 1.00 87.81 366 LEU A CA 1
ATOM 2982 C C . LEU A 1 366 ? -36.885 15.380 -21.231 1.00 87.81 366 LEU A C 1
ATOM 2984 O O . LEU A 1 366 ? -37.821 14.607 -21.036 1.00 87.81 366 LEU A O 1
ATOM 2988 N N . VAL A 1 367 ? -35.847 15.058 -22.014 1.00 89.06 367 VAL A N 1
ATOM 2989 C CA . VAL A 1 367 ? -35.769 13.785 -22.754 1.00 89.06 367 VAL A CA 1
ATOM 2990 C C . VAL A 1 367 ? -35.812 12.586 -21.807 1.00 89.06 367 VAL A C 1
ATOM 2992 O O . VAL A 1 367 ? -36.586 11.654 -22.025 1.00 89.06 367 VAL A O 1
ATOM 2995 N N . ILE A 1 368 ? -35.011 12.601 -20.737 1.00 83.25 368 ILE A N 1
ATOM 2996 C CA . ILE A 1 368 ? -34.955 11.496 -19.770 1.00 83.25 368 ILE A CA 1
ATOM 2997 C C . ILE A 1 368 ? -36.284 11.345 -19.019 1.00 83.25 368 ILE A C 1
ATOM 2999 O O . ILE A 1 368 ? -36.764 10.222 -18.848 1.00 83.25 368 ILE A O 1
ATOM 3003 N N . ALA A 1 369 ? -36.888 12.451 -18.576 1.00 84.69 369 ALA A N 1
ATOM 3004 C CA . ALA A 1 369 ? -38.148 12.421 -17.841 1.00 84.69 369 ALA A CA 1
ATOM 3005 C C . ALA A 1 369 ? -39.295 11.889 -18.711 1.00 84.69 369 ALA A C 1
ATOM 3007 O O . ALA A 1 369 ? -39.981 10.950 -18.310 1.00 84.69 369 ALA A O 1
ATOM 3008 N N . LEU A 1 370 ? -39.447 12.403 -19.935 1.00 88.88 370 LEU A N 1
ATOM 3009 C CA . LEU A 1 370 ? -40.484 11.953 -20.867 1.00 88.88 370 LEU A CA 1
ATOM 3010 C C . LEU A 1 370 ? -40.299 10.479 -21.260 1.00 88.88 370 LEU A C 1
ATOM 3012 O O . LEU A 1 370 ? -41.271 9.725 -21.318 1.00 88.88 370 LEU A O 1
ATOM 3016 N N . ALA A 1 371 ? -39.055 10.028 -21.439 1.00 86.38 371 ALA A N 1
ATOM 3017 C CA . ALA A 1 371 ? -38.759 8.627 -21.730 1.00 86.38 371 ALA A CA 1
ATOM 3018 C C . ALA A 1 371 ? -39.118 7.678 -20.568 1.00 86.38 371 ALA A C 1
ATOM 3020 O O . ALA A 1 371 ? -39.467 6.517 -20.805 1.00 86.38 371 ALA A O 1
ATOM 3021 N N . ASN A 1 372 ? -39.026 8.151 -19.318 1.00 78.44 372 ASN A N 1
ATOM 3022 C CA . ASN A 1 372 ? -39.462 7.414 -18.126 1.00 78.44 372 ASN A CA 1
ATOM 3023 C C . ASN A 1 372 ? -40.980 7.507 -17.894 1.00 78.44 372 ASN A C 1
ATOM 3025 O O . ASN A 1 372 ? -41.555 6.593 -17.313 1.00 78.44 372 ASN A O 1
ATOM 3029 N N . MET A 1 373 ? -41.642 8.554 -18.399 1.00 83.81 373 MET A N 1
ATOM 3030 C CA . MET A 1 373 ? -43.109 8.663 -18.435 1.00 83.81 373 MET A CA 1
ATOM 3031 C C . MET A 1 373 ? -43.762 7.769 -19.503 1.00 83.81 373 MET A C 1
ATOM 3033 O O . MET A 1 373 ? -44.987 7.693 -19.564 1.00 83.81 373 MET A O 1
ATOM 3037 N N . GLY A 1 374 ? -42.959 7.075 -20.317 1.00 86.19 374 GLY A N 1
ATOM 3038 C CA . GLY A 1 374 ? -43.422 6.098 -21.303 1.00 86.19 374 GLY A CA 1
ATOM 3039 C C . GLY A 1 374 ? -43.581 6.639 -22.723 1.00 86.19 374 GLY A C 1
ATOM 3040 O O . GLY A 1 374 ? -44.000 5.882 -23.595 1.00 86.19 374 GLY A O 1
ATOM 3041 N N . TYR A 1 375 ? -43.221 7.899 -22.983 1.00 90.56 375 TYR A N 1
ATOM 3042 C CA . TYR A 1 375 ? -43.244 8.446 -24.340 1.00 90.56 375 TYR A CA 1
ATOM 3043 C C . TYR A 1 375 ? -42.170 7.791 -25.212 1.00 90.56 375 TYR A C 1
ATOM 3045 O O . TYR A 1 375 ? -41.078 7.468 -24.734 1.00 90.56 375 TYR A O 1
ATOM 3053 N N . SER A 1 376 ? -42.474 7.579 -26.492 1.00 88.56 376 SER A N 1
ATOM 3054 C CA . SER A 1 376 ? -41.528 7.036 -27.463 1.00 88.56 376 SER A CA 1
ATOM 3055 C C . SER A 1 376 ? -40.476 8.074 -27.852 1.00 88.56 376 SER A C 1
ATOM 3057 O O . SER A 1 376 ? -40.647 9.284 -27.677 1.00 88.56 376 SER A O 1
ATOM 3059 N N . ARG A 1 377 ? -39.370 7.599 -28.426 1.00 86.88 377 ARG A N 1
ATOM 3060 C CA . ARG A 1 377 ? -38.309 8.464 -28.945 1.00 86.88 377 ARG A CA 1
ATOM 3061 C C . ARG A 1 377 ? -38.846 9.429 -30.005 1.00 86.88 377 ARG A C 1
ATOM 3063 O O . ARG A 1 377 ? -38.477 10.597 -30.008 1.00 86.88 377 ARG A O 1
ATOM 3070 N N . GLU A 1 378 ? -39.718 8.944 -30.882 1.00 84.06 378 GLU A N 1
ATOM 3071 C CA . GLU A 1 378 ? -40.317 9.705 -31.979 1.00 84.06 378 GLU A CA 1
ATOM 3072 C C . GLU A 1 378 ? -41.231 10.815 -31.448 1.00 84.06 378 GLU A C 1
ATOM 3074 O O . GLU A 1 378 ? -41.164 11.939 -31.936 1.00 84.06 378 GLU A O 1
ATOM 3079 N N . GLN A 1 379 ? -42.013 10.536 -30.399 1.00 86.62 379 GLN A N 1
ATOM 3080 C CA . GLN A 1 379 ? -42.861 11.529 -29.729 1.00 86.62 379 GLN A CA 1
ATOM 3081 C C . GLN A 1 379 ? -42.023 12.630 -29.059 1.00 86.62 379 GLN A C 1
ATOM 3083 O O . GLN A 1 379 ? -42.329 13.814 -29.185 1.00 86.62 379 GLN A O 1
ATOM 3088 N N . ILE A 1 380 ? -40.919 12.262 -28.401 1.00 91.38 380 ILE A N 1
ATOM 3089 C CA . ILE A 1 380 ? -40.007 13.225 -27.763 1.00 91.38 380 ILE A CA 1
ATOM 3090 C C . ILE A 1 380 ? -39.270 14.060 -28.809 1.00 91.38 380 ILE A C 1
ATOM 3092 O O . ILE A 1 380 ? -39.190 15.275 -28.664 1.00 91.38 380 ILE A O 1
ATOM 3096 N N . ALA A 1 381 ? -38.777 13.451 -29.888 1.00 85.44 381 ALA A N 1
ATOM 3097 C CA . ALA A 1 381 ? -38.158 14.190 -30.985 1.00 85.44 381 ALA A CA 1
ATOM 3098 C C . ALA A 1 381 ? -39.151 15.167 -31.636 1.00 85.44 381 ALA A C 1
ATOM 3100 O O . ALA A 1 381 ? -38.776 16.287 -31.975 1.00 85.44 381 ALA A O 1
ATOM 3101 N N . TYR A 1 382 ? -40.421 14.770 -31.760 1.00 84.62 382 TYR A N 1
ATOM 3102 C CA . TYR A 1 382 ? -41.486 15.631 -32.265 1.00 84.62 382 TYR A CA 1
ATOM 3103 C C . TYR A 1 382 ? -41.751 16.831 -31.341 1.00 84.62 382 TYR A C 1
ATOM 3105 O O . TYR A 1 382 ? -41.759 17.961 -31.822 1.00 84.62 382 TYR A O 1
ATOM 3113 N N . LEU A 1 383 ? -41.853 16.620 -30.019 1.00 91.00 383 LEU A N 1
ATOM 3114 C CA . LEU A 1 383 ? -41.913 17.714 -29.036 1.00 91.00 383 LEU A CA 1
ATOM 3115 C C . LEU A 1 383 ? -40.738 18.674 -29.198 1.00 91.00 383 LEU A C 1
ATOM 3117 O O . LEU A 1 383 ? -40.921 19.889 -29.237 1.00 91.00 383 LEU A O 1
ATOM 3121 N N . PHE A 1 384 ? -39.531 18.127 -29.317 1.00 89.38 384 PHE A N 1
ATOM 3122 C CA . PHE A 1 384 ? -38.344 18.949 -29.445 1.00 89.38 384 PHE A CA 1
ATOM 3123 C C . PHE A 1 384 ? -38.356 19.779 -30.720 1.00 89.38 384 PHE A C 1
ATOM 3125 O O . PHE A 1 384 ? -38.064 20.956 -30.626 1.00 89.38 384 PHE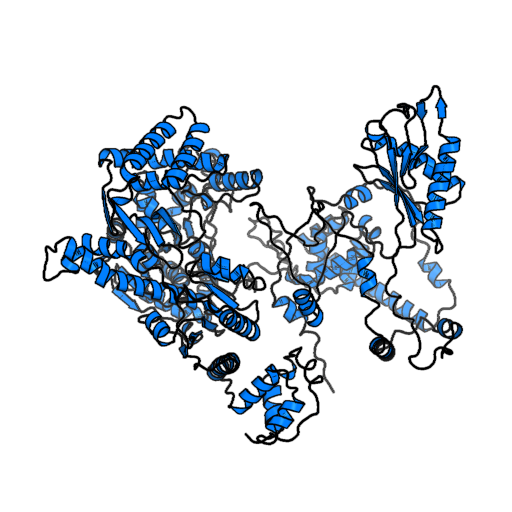 A O 1
ATOM 3132 N N . ARG A 1 385 ? -38.758 19.222 -31.868 1.00 82.62 385 ARG A N 1
ATOM 3133 C CA . ARG A 1 385 ? -38.829 19.940 -33.153 1.00 82.62 385 ARG A CA 1
ATOM 3134 C C . ARG A 1 385 ? -39.852 21.072 -33.189 1.00 82.62 385 ARG A C 1
ATOM 3136 O O . ARG A 1 385 ? -39.608 22.054 -33.886 1.00 82.62 385 ARG A O 1
ATOM 3143 N N . HIS A 1 386 ? -40.989 20.893 -32.520 1.00 83.38 386 HIS A N 1
ATOM 3144 C CA . HIS A 1 386 ? -42.142 21.785 -32.656 1.00 83.38 386 HIS A CA 1
ATOM 3145 C C . HIS A 1 386 ? -42.290 22.784 -31.510 1.00 83.38 386 HIS A C 1
ATOM 3147 O O . HIS A 1 386 ? -42.748 23.893 -31.754 1.00 83.38 386 HIS A O 1
ATOM 3153 N N . GLU A 1 387 ? -41.876 22.418 -30.296 1.00 87.94 387 GLU A N 1
ATOM 3154 C CA . GLU A 1 387 ? -42.052 23.269 -29.116 1.00 87.94 387 GLU A CA 1
ATOM 3155 C C . GLU A 1 387 ? -40.716 23.782 -28.577 1.00 87.94 387 GLU A C 1
ATOM 3157 O O . GLU A 1 387 ? -40.628 24.946 -28.229 1.00 87.94 387 GLU A O 1
ATOM 3162 N N . VAL A 1 388 ? -39.661 22.957 -28.527 1.00 83.94 388 VAL A N 1
ATOM 3163 C CA . VAL A 1 388 ? -38.383 23.325 -27.866 1.00 83.94 388 VAL A CA 1
ATOM 3164 C C . VAL A 1 388 ? -37.344 23.926 -28.826 1.00 83.94 388 VAL A C 1
ATOM 3166 O O . VAL A 1 388 ? -36.442 24.640 -28.391 1.00 83.94 388 VAL A O 1
ATOM 3169 N N . ASN A 1 389 ? -37.456 23.607 -30.114 1.00 77.75 389 ASN A N 1
ATOM 3170 C CA . ASN A 1 389 ? -36.508 23.924 -31.181 1.00 77.75 389 ASN A CA 1
ATOM 3171 C C . ASN A 1 389 ? -36.264 25.433 -31.277 1.00 77.75 389 ASN A C 1
ATOM 3173 O O . ASN A 1 389 ? -37.197 26.206 -31.493 1.00 77.75 389 ASN A O 1
ATOM 3177 N N . ASP A 1 390 ? -35.007 25.851 -31.161 1.00 72.62 390 ASP A N 1
ATOM 3178 C CA . ASP A 1 390 ? -34.621 27.251 -31.318 1.00 72.62 390 ASP A CA 1
ATOM 3179 C C . ASP A 1 390 ? -33.979 27.525 -32.696 1.00 72.62 390 ASP A C 1
ATOM 3181 O O . ASP A 1 390 ? -33.887 26.664 -33.576 1.00 72.62 390 ASP A O 1
ATOM 3185 N N . ALA A 1 391 ? -33.554 28.766 -32.941 1.00 66.19 391 ALA A N 1
ATOM 3186 C CA . ALA A 1 391 ? -32.894 29.130 -34.198 1.00 66.19 391 ALA A CA 1
ATOM 3187 C C . ALA A 1 391 ? -31.560 28.382 -34.420 1.00 66.19 391 ALA A C 1
ATOM 3189 O O . ALA A 1 391 ? -31.147 28.199 -35.565 1.00 66.19 391 ALA A O 1
ATOM 3190 N N . VAL A 1 392 ? -30.894 27.944 -33.346 1.00 60.12 392 VAL A N 1
ATOM 3191 C CA . VAL A 1 392 ? -29.623 27.208 -33.384 1.00 60.12 392 VAL A CA 1
ATOM 3192 C C . VAL A 1 392 ? -29.864 25.749 -33.761 1.00 60.12 392 VAL A C 1
ATOM 3194 O O . VAL A 1 392 ? -29.136 25.212 -34.591 1.00 60.12 392 VAL A O 1
ATOM 3197 N N . ASP A 1 393 ? -30.891 25.111 -33.213 1.00 59.03 393 ASP A N 1
ATOM 3198 C CA . ASP A 1 393 ? -31.301 23.752 -33.581 1.00 59.03 393 ASP A CA 1
ATOM 3199 C C . ASP A 1 393 ? -31.799 23.686 -35.037 1.00 59.03 393 ASP A C 1
ATOM 3201 O O . ASP A 1 393 ? -31.405 22.800 -35.798 1.00 59.03 393 ASP A O 1
ATOM 3205 N N . ASN A 1 394 ? -32.586 24.677 -35.473 1.00 57.84 394 ASN A N 1
ATOM 3206 C CA . ASN A 1 394 ? -33.036 24.791 -36.864 1.00 57.84 394 ASN A CA 1
ATOM 3207 C C . ASN A 1 394 ? -31.875 24.978 -37.854 1.00 57.84 394 ASN A C 1
ATOM 3209 O O . ASN A 1 394 ? -31.939 24.469 -38.977 1.00 57.84 394 ASN A O 1
ATOM 3213 N N . ALA A 1 395 ? -30.809 25.670 -37.436 1.00 50.28 395 ALA A N 1
ATOM 3214 C CA . ALA A 1 395 ? -29.568 25.791 -38.201 1.00 50.28 395 ALA A CA 1
ATOM 3215 C C . ALA A 1 395 ? -28.751 24.483 -38.225 1.00 50.28 395 ALA A C 1
ATOM 3217 O O . ALA A 1 395 ? -27.920 24.297 -39.110 1.00 50.28 395 ALA A O 1
ATOM 3218 N N . ASN A 1 396 ? -29.016 23.559 -37.296 1.00 51.94 396 ASN A N 1
ATOM 3219 C CA . ASN A 1 396 ? -28.269 22.322 -37.071 1.00 51.94 396 ASN A CA 1
ATOM 3220 C C . ASN A 1 396 ? -29.158 21.067 -37.205 1.00 51.94 396 ASN A C 1
ATOM 3222 O O . ASN A 1 396 ? -29.189 20.203 -36.319 1.00 51.94 396 ASN A O 1
ATOM 3226 N N . ARG A 1 397 ? -29.889 20.953 -38.325 1.00 50.78 397 ARG A N 1
ATOM 3227 C CA . ARG A 1 397 ? -30.816 19.832 -38.588 1.00 50.78 397 ARG A CA 1
ATOM 3228 C C . ARG A 1 397 ? -30.167 18.464 -38.317 1.00 50.78 397 ARG A C 1
ATOM 3230 O O . ARG A 1 397 ? -29.107 18.161 -38.858 1.00 50.78 397 ARG A O 1
ATOM 3237 N N . GLY A 1 398 ? -30.832 17.618 -37.522 1.00 52.59 398 GLY A N 1
ATOM 3238 C CA . GLY A 1 398 ? -30.399 16.250 -37.200 1.00 52.59 398 GLY A CA 1
ATOM 3239 C C . GLY A 1 398 ? -29.661 16.098 -35.863 1.00 52.59 398 GLY A C 1
ATOM 3240 O O . GLY A 1 398 ? -29.605 14.991 -35.319 1.00 52.59 398 GLY A O 1
ATOM 3241 N N . ILE A 1 399 ? -29.110 17.183 -35.301 1.00 62.41 399 ILE A N 1
ATOM 3242 C CA . ILE A 1 399 ? -28.399 17.133 -34.011 1.00 62.41 399 ILE A CA 1
ATOM 3243 C C . ILE A 1 399 ? -29.379 16.916 -32.856 1.00 62.41 399 ILE A C 1
ATOM 3245 O O . ILE A 1 399 ? -29.106 16.115 -31.959 1.00 62.41 399 ILE A O 1
ATOM 3249 N N . THR A 1 400 ? -30.532 17.582 -32.887 1.00 64.25 400 THR A N 1
ATOM 3250 C CA . THR A 1 400 ? -31.563 17.462 -31.852 1.00 64.25 400 THR A CA 1
ATOM 3251 C C . THR A 1 400 ? -32.084 16.025 -31.761 1.00 64.25 400 THR A C 1
ATOM 3253 O O . THR A 1 400 ? -32.180 15.466 -30.672 1.00 64.25 400 THR A O 1
ATOM 3256 N N . GLU A 1 401 ? -32.330 15.363 -32.891 1.00 67.88 401 GLU A N 1
ATOM 3257 C CA . GLU A 1 401 ? -32.772 13.967 -32.945 1.00 67.88 401 GLU A CA 1
ATOM 3258 C C . GLU A 1 401 ? -31.707 12.996 -32.444 1.00 67.88 401 GLU A C 1
ATOM 3260 O O . GLU A 1 401 ? -32.024 12.048 -31.722 1.00 67.88 401 GLU A O 1
ATOM 3265 N N . TYR A 1 402 ? -30.441 13.248 -32.782 1.00 69.94 402 TYR A N 1
ATOM 3266 C CA . TYR A 1 402 ? -29.320 12.475 -32.259 1.00 69.94 402 TYR A CA 1
ATOM 3267 C C . TYR A 1 402 ? -29.208 12.609 -30.734 1.00 69.94 402 TYR A C 1
ATOM 3269 O O . TYR A 1 402 ? -29.017 11.612 -30.036 1.00 69.94 402 TYR A O 1
ATOM 3277 N N . GLN A 1 403 ? -29.364 13.820 -30.194 1.00 72.88 403 GLN A N 1
ATOM 3278 C CA . GLN A 1 403 ? -29.337 14.056 -28.750 1.00 72.88 403 GLN A CA 1
ATOM 3279 C C . GLN A 1 403 ? -30.524 13.393 -28.046 1.00 72.88 403 GLN A C 1
ATOM 3281 O O . GLN A 1 403 ? -30.327 12.732 -27.022 1.00 72.88 403 GLN A O 1
ATOM 3286 N N . VAL A 1 404 ? -31.732 13.502 -28.609 1.00 81.12 404 VAL A N 1
ATOM 3287 C CA . VAL A 1 404 ? -32.917 12.805 -28.095 1.00 81.12 404 VAL A CA 1
ATOM 3288 C C . VAL A 1 404 ? -32.666 11.297 -28.067 1.00 81.12 404 VAL A C 1
ATOM 3290 O O . VAL A 1 404 ? -32.832 10.688 -27.016 1.00 81.12 404 VAL A O 1
ATOM 3293 N N . ASP A 1 405 ? -32.181 10.686 -29.152 1.00 73.19 405 ASP A N 1
ATOM 3294 C CA . ASP A 1 405 ? -31.874 9.247 -29.200 1.00 73.19 405 ASP A CA 1
ATOM 3295 C C . ASP A 1 405 ? -30.788 8.841 -28.186 1.00 73.19 405 ASP A C 1
ATOM 3297 O O . ASP A 1 405 ? -30.945 7.870 -27.437 1.00 73.19 405 ASP A O 1
ATOM 3301 N N . TYR A 1 406 ? -29.706 9.617 -28.100 1.00 75.62 406 TYR A N 1
ATOM 3302 C CA . TYR A 1 406 ? -28.588 9.369 -27.190 1.00 75.62 406 TYR A CA 1
ATOM 3303 C C . TYR A 1 406 ? -29.021 9.358 -25.717 1.00 75.62 406 TYR A C 1
ATOM 3305 O O . TYR A 1 406 ? -28.563 8.509 -24.937 1.00 75.62 406 TYR A O 1
ATOM 3313 N N . TRP A 1 407 ? -29.889 10.293 -25.326 1.00 76.69 407 TRP A N 1
ATOM 3314 C CA . TRP A 1 407 ? -30.354 10.436 -23.946 1.00 76.69 407 TRP A CA 1
ATOM 3315 C C . TRP A 1 407 ? -31.553 9.548 -23.626 1.00 76.69 407 TRP A C 1
ATOM 3317 O O . TRP A 1 407 ? -31.611 8.993 -22.528 1.00 76.69 407 TRP A O 1
ATOM 3327 N N . PHE A 1 408 ? -32.426 9.287 -24.599 1.00 82.31 408 PHE A N 1
ATOM 3328 C CA . PHE A 1 408 ? -33.510 8.312 -24.486 1.00 82.31 408 PHE A CA 1
ATOM 3329 C C . PHE A 1 408 ? -32.980 6.923 -24.104 1.00 82.31 408 PHE A C 1
ATOM 3331 O O . PHE A 1 408 ? -33.480 6.286 -23.174 1.00 82.31 408 PHE A O 1
ATOM 3338 N N . ARG A 1 409 ? -31.883 6.481 -24.739 1.00 73.50 409 ARG A N 1
ATOM 3339 C CA . ARG A 1 409 ? -31.196 5.213 -24.416 1.00 73.50 409 ARG A CA 1
ATOM 3340 C C . ARG A 1 409 ? -30.533 5.203 -23.032 1.00 73.50 409 ARG A C 1
ATOM 3342 O O . ARG A 1 409 ? -30.190 4.140 -22.518 1.00 73.50 409 ARG A O 1
ATOM 3349 N N . ARG A 1 410 ? -30.355 6.372 -22.408 1.00 70.25 410 ARG A N 1
ATOM 3350 C CA . ARG A 1 410 ? -29.755 6.560 -21.075 1.00 70.25 410 ARG A CA 1
ATOM 3351 C C . ARG A 1 410 ? -30.765 6.972 -20.007 1.00 70.25 410 ARG A C 1
ATOM 3353 O O . ARG A 1 410 ? -30.346 7.364 -18.922 1.00 70.25 410 ARG A O 1
ATOM 3360 N N . LYS A 1 411 ? -32.070 6.826 -20.257 1.00 68.50 411 LYS A N 1
ATOM 3361 C CA . LYS A 1 411 ? -33.139 7.225 -19.323 1.00 68.50 411 LYS A CA 1
ATOM 3362 C C . LYS A 1 411 ? -33.002 6.676 -17.893 1.00 68.50 411 LYS A C 1
ATOM 3364 O O . LYS A 1 411 ? -33.426 7.323 -16.943 1.00 68.50 411 LYS A O 1
ATOM 3369 N N . TYR A 1 412 ? -32.315 5.544 -17.722 1.00 59.44 412 TYR A N 1
ATOM 3370 C CA . TYR A 1 412 ? -32.011 4.935 -16.419 1.00 59.44 412 TYR A CA 1
ATOM 3371 C C . TYR A 1 412 ? -30.894 5.631 -15.619 1.00 59.44 412 TYR A C 1
ATOM 3373 O O . TYR A 1 412 ? -30.658 5.268 -14.471 1.00 59.44 412 TYR A O 1
ATOM 3381 N N . ARG A 1 413 ? -30.183 6.603 -16.209 1.00 58.72 413 ARG A N 1
ATOM 3382 C CA . ARG A 1 413 ? -29.092 7.358 -15.566 1.00 58.72 413 ARG A CA 1
ATOM 3383 C C . ARG A 1 413 ? -29.527 8.719 -15.009 1.00 58.72 413 ARG A C 1
ATOM 3385 O O . ARG A 1 413 ? -28.707 9.399 -14.401 1.00 58.72 413 ARG A O 1
ATOM 3392 N N . GLY A 1 414 ? -30.783 9.127 -15.200 1.00 56.88 414 GLY A N 1
ATOM 3393 C CA . GLY A 1 414 ? -31.305 10.367 -14.621 1.00 56.88 414 GLY A CA 1
ATOM 3394 C C . GLY A 1 414 ? -31.538 10.228 -13.119 1.00 56.88 414 GLY A C 1
ATOM 3395 O O . GLY A 1 414 ? -32.457 9.522 -12.709 1.00 56.88 414 GLY A O 1
ATOM 3396 N N . ARG A 1 415 ? -30.720 10.898 -12.301 1.00 56.22 415 ARG A N 1
ATOM 3397 C CA . ARG A 1 415 ? -30.835 10.897 -10.833 1.00 56.22 415 ARG A CA 1
ATOM 3398 C C . ARG A 1 415 ? -31.442 12.214 -10.340 1.00 56.22 415 ARG A C 1
ATOM 3400 O O . ARG A 1 415 ? -31.172 13.257 -10.927 1.00 56.22 415 ARG A O 1
ATOM 3407 N N . CYS A 1 416 ? -32.241 12.186 -9.270 1.00 51.19 416 CYS A N 1
ATOM 3408 C CA . CYS A 1 416 ? -32.717 13.419 -8.620 1.00 51.19 416 CYS A CA 1
ATOM 3409 C C . CYS A 1 416 ? -31.591 14.169 -7.885 1.00 51.19 416 CYS A C 1
ATOM 3411 O O . CYS A 1 416 ? -31.622 15.395 -7.825 1.00 51.19 416 CYS A O 1
ATOM 3413 N N . GLU A 1 417 ? -30.585 13.445 -7.382 1.00 46.34 417 GLU A N 1
ATOM 3414 C CA . GLU A 1 417 ? -29.493 13.980 -6.551 1.00 46.34 417 GLU A CA 1
ATOM 3415 C C . GLU A 1 417 ? -28.609 15.019 -7.255 1.00 46.34 417 GLU A C 1
ATOM 3417 O O . GLU A 1 417 ? -28.096 15.920 -6.605 1.00 46.34 417 GLU A O 1
ATOM 3422 N N . TYR A 1 418 ? -28.477 14.961 -8.583 1.00 46.72 418 TYR A N 1
ATOM 3423 C CA . TYR A 1 418 ? -27.692 15.949 -9.334 1.00 46.72 418 TYR A CA 1
ATOM 3424 C C . TYR A 1 418 ? -28.350 17.336 -9.395 1.00 46.72 418 TYR A C 1
ATOM 3426 O O . TYR A 1 418 ? -27.741 18.273 -9.903 1.00 46.72 418 TYR A O 1
ATOM 3434 N N . PHE A 1 419 ? -29.593 17.467 -8.917 1.00 50.19 419 PHE A N 1
ATOM 3435 C CA . PHE A 1 419 ? -30.429 18.648 -9.144 1.00 50.19 419 PHE A CA 1
ATOM 3436 C C . PHE A 1 419 ? -31.165 19.143 -7.892 1.00 50.19 419 PHE A C 1
ATOM 3438 O O . PHE A 1 419 ? -31.917 20.111 -7.975 1.00 50.19 419 PHE A O 1
ATOM 3445 N N . GLN A 1 420 ? -30.970 18.500 -6.739 1.00 48.53 420 GLN A N 1
ATOM 3446 C CA . GLN A 1 420 ? -31.315 19.100 -5.452 1.00 48.53 420 GLN A CA 1
ATOM 3447 C C . GLN A 1 420 ? -30.140 19.972 -5.003 1.00 48.53 420 GLN A C 1
ATOM 3449 O O . GLN A 1 420 ? -28.983 19.595 -5.186 1.00 48.53 420 GLN A O 1
ATOM 3454 N N . GLU A 1 421 ? -30.408 21.119 -4.371 1.00 42.91 421 GLU A N 1
ATOM 3455 C CA . GLU A 1 421 ? -29.389 21.684 -3.486 1.00 42.91 421 GLU A CA 1
ATOM 3456 C C . GLU A 1 421 ? -28.981 20.574 -2.513 1.00 42.91 421 GLU A C 1
ATOM 3458 O O . GLU A 1 421 ? -29.855 19.947 -1.913 1.00 42.91 421 GLU A O 1
ATOM 3463 N N . LEU A 1 422 ? -27.672 20.348 -2.346 1.00 41.34 422 LEU A N 1
ATOM 3464 C CA . LEU A 1 422 ? -27.061 19.312 -1.492 1.00 41.34 422 LEU A CA 1
ATOM 3465 C C . LEU A 1 422 ? -27.618 19.250 -0.049 1.00 41.34 422 LEU A C 1
ATOM 3467 O O . LEU A 1 422 ? -27.295 18.334 0.700 1.00 41.34 422 LEU A O 1
ATOM 3471 N N . LYS A 1 423 ? -28.446 20.223 0.352 1.00 36.38 423 LYS A N 1
ATOM 3472 C CA . LYS A 1 423 ? -29.060 20.384 1.673 1.00 36.38 423 LYS A CA 1
ATOM 3473 C C . LYS A 1 423 ? -30.578 20.129 1.720 1.00 36.38 423 LYS A C 1
ATOM 3475 O O . LYS A 1 423 ? -31.144 20.178 2.812 1.00 36.38 423 LYS A O 1
ATOM 3480 N N . SER A 1 424 ? -31.262 19.877 0.599 1.00 38.59 424 SER A N 1
ATOM 3481 C CA . SER A 1 424 ? -32.722 19.688 0.605 1.00 38.59 424 SER A CA 1
ATOM 3482 C C . SER A 1 424 ? -33.118 18.301 1.120 1.00 38.59 424 SER A C 1
ATOM 3484 O O . SER A 1 424 ? -32.785 17.285 0.518 1.00 38.59 424 SER A O 1
ATOM 3486 N N . LYS A 1 425 ? -33.889 18.260 2.216 1.00 37.59 425 LYS A N 1
ATOM 3487 C CA . LYS A 1 425 ? -34.517 17.038 2.758 1.00 37.59 425 LYS A CA 1
ATOM 3488 C C . LYS A 1 425 ? -35.885 16.721 2.128 1.00 37.59 425 LYS A C 1
ATOM 3490 O O . LYS A 1 425 ? -36.536 15.772 2.556 1.00 37.59 425 LYS A O 1
ATOM 3495 N N . HIS A 1 426 ? -36.344 17.506 1.149 1.00 41.62 426 HIS A N 1
ATOM 3496 C CA . HIS A 1 426 ? -37.677 17.374 0.552 1.00 41.62 426 HIS A CA 1
ATOM 3497 C C . HIS A 1 426 ? -37.620 16.993 -0.932 1.00 41.62 426 HIS A C 1
ATOM 3499 O O . HIS A 1 426 ? -36.736 17.429 -1.677 1.00 41.62 426 HIS A O 1
ATOM 3505 N N . HIS A 1 427 ? -38.590 16.178 -1.359 1.00 51.25 427 HIS A N 1
ATOM 3506 C CA . HIS A 1 427 ? -38.827 15.826 -2.759 1.00 51.25 427 HIS A CA 1
ATOM 3507 C C . HIS A 1 427 ? -38.915 17.100 -3.615 1.00 51.25 427 HIS A C 1
ATOM 3509 O O . HIS A 1 427 ? -39.535 18.076 -3.203 1.00 51.25 427 HIS A O 1
ATOM 3515 N N . CYS A 1 428 ? -38.322 17.121 -4.815 1.00 56.06 428 CYS A N 1
ATOM 3516 C CA . CYS A 1 428 ? -38.514 18.273 -5.708 1.00 56.06 428 CYS A CA 1
ATOM 3517 C C . CYS A 1 428 ? -39.938 18.329 -6.301 1.00 56.06 428 CYS A C 1
ATOM 3519 O O . CYS A 1 428 ? -40.334 19.370 -6.819 1.00 56.06 428 CYS A O 1
ATOM 3521 N N . CYS A 1 429 ? -40.699 17.225 -6.235 1.00 54.66 429 CYS A N 1
ATOM 3522 C CA . CYS A 1 429 ? -42.142 17.156 -6.494 1.00 54.66 429 CYS A CA 1
ATOM 3523 C C . CYS A 1 429 ? -42.736 15.828 -5.970 1.00 54.66 429 CYS A C 1
ATOM 3525 O O . CYS A 1 429 ? -42.059 14.802 -6.016 1.00 54.66 429 CYS A O 1
ATOM 3527 N N . ASP A 1 430 ? -43.998 15.843 -5.521 1.00 52.19 430 ASP A N 1
ATOM 3528 C CA . ASP A 1 430 ? -44.749 14.656 -5.051 1.00 52.19 430 ASP A CA 1
ATOM 3529 C C . ASP A 1 430 ? -45.364 13.827 -6.200 1.00 52.19 430 ASP A C 1
ATOM 3531 O O . ASP A 1 430 ? -45.983 12.785 -5.984 1.00 52.19 430 ASP A O 1
ATOM 3535 N N . LEU A 1 431 ? -45.207 14.289 -7.444 1.00 53.97 431 LEU A N 1
ATOM 3536 C CA . LEU A 1 431 ? -45.733 13.640 -8.644 1.00 53.97 431 LEU A CA 1
ATOM 3537 C C . LEU A 1 431 ? -44.645 12.795 -9.332 1.00 53.97 431 LEU A C 1
ATOM 3539 O O . LEU A 1 431 ? -43.475 13.189 -9.344 1.00 53.97 431 LEU A O 1
ATOM 3543 N N . PRO A 1 432 ? -44.995 11.646 -9.945 1.00 55.19 432 PRO A N 1
ATOM 3544 C CA . PRO A 1 432 ? -44.031 10.734 -10.552 1.00 55.19 432 PRO A CA 1
ATOM 3545 C C . PRO A 1 432 ? -43.374 11.364 -11.787 1.00 55.19 432 PRO A C 1
ATOM 3547 O O . PRO A 1 432 ? -43.819 11.196 -12.918 1.00 55.19 432 PRO A O 1
ATOM 3550 N N . CYS A 1 433 ? -42.253 12.056 -11.581 1.00 58.44 433 CYS A N 1
ATOM 3551 C CA . CYS A 1 433 ? -41.406 12.559 -12.664 1.00 58.44 433 CYS A CA 1
ATOM 3552 C C . CYS A 1 433 ? -40.527 11.462 -13.308 1.00 58.44 433 CYS A C 1
ATOM 3554 O O . CYS A 1 433 ? -39.700 11.760 -14.168 1.00 58.44 433 CYS A O 1
ATOM 3556 N N . GLY A 1 434 ? -40.677 10.199 -12.876 1.00 54.69 434 GLY A N 1
ATOM 3557 C CA . GLY A 1 434 ? -39.979 9.031 -13.425 1.00 54.69 434 GLY A CA 1
ATOM 3558 C C . GLY A 1 434 ? -38.524 8.838 -12.965 1.00 54.69 434 GLY A C 1
ATOM 3559 O O . GLY A 1 434 ? -37.852 7.943 -13.471 1.00 54.69 434 GLY A O 1
ATOM 3560 N N . ARG A 1 435 ? -38.018 9.649 -12.023 1.00 60.09 435 ARG A N 1
ATOM 3561 C CA . ARG A 1 435 ? -36.652 9.553 -11.460 1.00 60.09 435 ARG A CA 1
ATOM 3562 C C . ARG A 1 435 ? -36.639 8.716 -10.166 1.00 60.09 435 ARG A C 1
ATOM 3564 O O . ARG A 1 435 ? -37.576 8.810 -9.381 1.00 60.09 435 ARG A O 1
ATOM 3571 N N . ARG A 1 436 ? -35.599 7.892 -9.947 1.00 51.38 436 ARG A N 1
ATOM 3572 C CA . ARG A 1 436 ? -35.459 7.004 -8.763 1.00 51.38 436 ARG A CA 1
ATOM 3573 C C . ARG A 1 436 ? -35.085 7.790 -7.500 1.00 51.38 436 ARG A C 1
ATOM 3575 O O . ARG A 1 436 ? -34.299 8.737 -7.601 1.00 51.38 436 ARG A O 1
ATOM 3582 N N . SER A 1 437 ? -35.596 7.383 -6.333 1.00 51.81 437 SER A N 1
ATOM 3583 C CA . SER A 1 437 ? -35.146 7.939 -5.048 1.00 51.81 437 SER A CA 1
ATOM 3584 C C . SER A 1 437 ? -33.733 7.440 -4.687 1.00 51.81 437 SER A C 1
ATOM 3586 O O . SER A 1 437 ? -33.349 6.353 -5.133 1.00 51.81 437 SER A O 1
ATOM 3588 N N . PRO A 1 438 ? -32.943 8.196 -3.897 1.00 46.78 438 PRO A N 1
ATOM 3589 C CA . PRO A 1 438 ? -31.639 7.742 -3.387 1.00 46.78 438 PRO A CA 1
ATOM 3590 C C . PRO A 1 438 ? -31.714 6.407 -2.621 1.00 46.78 438 PRO A C 1
ATOM 3592 O O . PRO A 1 438 ? -30.803 5.587 -2.655 1.00 46.78 438 PRO A O 1
ATOM 3595 N N . ASP A 1 439 ? -32.841 6.182 -1.961 1.00 42.47 439 ASP A N 1
ATOM 3596 C CA . ASP A 1 439 ? -33.224 5.018 -1.163 1.00 42.47 439 ASP A CA 1
ATOM 3597 C C . ASP A 1 439 ? -33.698 3.814 -2.009 1.00 42.47 439 ASP A C 1
ATOM 3599 O O . ASP A 1 439 ? -33.726 2.688 -1.518 1.00 42.47 439 ASP A O 1
ATOM 3603 N N . GLN A 1 440 ? -33.988 4.015 -3.301 1.00 43.06 440 GLN A N 1
ATOM 3604 C CA . GLN A 1 440 ? -34.332 2.967 -4.278 1.00 43.06 440 GLN A CA 1
ATOM 3605 C C . GLN A 1 440 ? -33.132 2.500 -5.125 1.00 43.06 440 GLN A C 1
ATOM 3607 O O . GLN A 1 440 ? -33.303 1.843 -6.159 1.00 43.06 440 GLN A O 1
ATOM 3612 N N . LEU A 1 441 ? -31.908 2.851 -4.728 1.00 49.47 441 LEU A N 1
ATOM 3613 C CA . LEU A 1 441 ? -30.696 2.482 -5.451 1.00 49.47 441 LEU A CA 1
ATOM 3614 C C . LEU A 1 441 ? -30.165 1.114 -4.993 1.00 49.47 441 LEU A C 1
ATOM 3616 O O . LEU A 1 441 ? -29.678 0.964 -3.875 1.00 49.47 441 LEU A O 1
ATOM 3620 N N . ASP A 1 442 ? -30.155 0.137 -5.902 1.00 39.06 442 ASP A N 1
ATOM 3621 C CA . ASP A 1 442 ? -29.087 -0.868 -5.906 1.00 39.06 442 ASP A CA 1
ATOM 3622 C C . ASP A 1 442 ? -27.804 -0.166 -6.411 1.00 39.06 442 ASP A C 1
ATOM 3624 O O . ASP A 1 442 ? -27.858 0.496 -7.455 1.00 39.06 442 ASP A O 1
ATOM 3628 N N . PRO A 1 443 ? -26.667 -0.243 -5.694 1.00 40.62 443 PRO A N 1
ATOM 3629 C CA . PRO A 1 443 ? -25.440 0.446 -6.088 1.00 40.62 443 PRO A CA 1
ATOM 3630 C C . PRO A 1 443 ? -24.821 -0.145 -7.365 1.00 40.62 443 PRO A C 1
ATOM 3632 O O . PRO A 1 443 ? -25.000 -1.325 -7.671 1.00 40.62 443 PRO A O 1
ATOM 3635 N N . ASP A 1 444 ? -24.087 0.713 -8.083 1.00 39.75 444 ASP A N 1
ATOM 3636 C CA . ASP A 1 444 ? -23.429 0.471 -9.376 1.00 39.75 444 ASP A CA 1
ATOM 3637 C C . ASP A 1 444 ? -22.738 -0.912 -9.459 1.00 39.75 444 ASP A C 1
ATOM 3639 O O . ASP A 1 444 ? -21.961 -1.255 -8.562 1.00 39.75 444 ASP A O 1
ATOM 3643 N N . PRO A 1 445 ? -22.950 -1.702 -10.532 1.00 39.84 445 PRO A N 1
ATOM 3644 C CA . PRO A 1 445 ? -22.275 -2.988 -10.739 1.00 39.84 445 PRO A CA 1
ATOM 3645 C C . PRO A 1 445 ? -20.745 -2.892 -10.901 1.00 39.84 445 PRO A C 1
ATOM 3647 O O . PRO A 1 445 ? -20.078 -3.924 -10.842 1.00 39.84 445 PRO A O 1
ATOM 3650 N N . ASP A 1 446 ? -20.183 -1.690 -11.072 1.00 38.06 446 ASP A N 1
ATOM 3651 C CA . ASP A 1 446 ? -18.747 -1.479 -11.313 1.00 38.06 446 ASP A CA 1
ATOM 3652 C C . ASP A 1 446 ? -17.870 -1.625 -10.052 1.00 38.06 446 ASP A C 1
ATOM 3654 O O . ASP A 1 446 ? -16.647 -1.748 -10.162 1.00 38.06 446 ASP A O 1
ATOM 3658 N N . PHE A 1 447 ? -18.465 -1.683 -8.853 1.00 39.47 447 PHE A N 1
ATOM 3659 C CA . PHE A 1 447 ? -17.749 -2.102 -7.648 1.00 39.47 447 PHE A CA 1
ATOM 3660 C C . PHE A 1 447 ? -18.088 -3.564 -7.329 1.00 39.47 447 PHE A C 1
ATOM 3662 O O . PHE A 1 447 ? -19.238 -3.853 -6.983 1.00 39.47 447 PHE A O 1
ATOM 3669 N N . PRO A 1 448 ? -17.125 -4.506 -7.402 1.00 43.50 448 PRO A N 1
ATOM 3670 C CA . PRO A 1 448 ? -17.348 -5.867 -6.922 1.00 43.50 448 PRO A CA 1
ATOM 3671 C C . PRO A 1 448 ? -17.839 -5.793 -5.475 1.00 43.50 448 PRO A C 1
ATOM 3673 O O . PRO A 1 448 ? -17.141 -5.290 -4.594 1.00 43.50 448 PRO A O 1
ATOM 3676 N N . GLN A 1 449 ? -19.060 -6.262 -5.225 1.00 47.81 449 GLN A N 1
ATOM 3677 C CA . GLN A 1 449 ? -19.600 -6.324 -3.872 1.00 47.81 449 GLN A CA 1
ATOM 3678 C C . GLN A 1 449 ? -18.688 -7.233 -3.041 1.00 47.81 449 GLN A C 1
ATOM 3680 O O . GLN A 1 449 ? -18.688 -8.448 -3.230 1.00 47.81 449 GLN A O 1
ATOM 3685 N N . LEU A 1 450 ? -17.900 -6.638 -2.143 1.00 48.38 450 LEU A N 1
ATOM 3686 C CA . LEU A 1 450 ? -16.989 -7.353 -1.244 1.00 48.38 450 LEU A CA 1
ATOM 3687 C C . LEU A 1 450 ? -17.754 -8.247 -0.265 1.00 48.38 450 LEU A C 1
ATOM 3689 O O . LEU A 1 450 ? -17.234 -9.266 0.172 1.00 48.38 450 LEU A O 1
ATOM 3693 N N . THR A 1 451 ? -19.008 -7.902 0.024 1.00 51.00 451 THR A N 1
ATOM 3694 C CA . THR A 1 451 ? -19.856 -8.679 0.924 1.00 51.00 451 THR A CA 1
ATOM 3695 C C . THR A 1 451 ? -21.321 -8.573 0.501 1.00 51.00 451 THR A C 1
ATOM 3697 O O . THR A 1 451 ? -21.852 -7.467 0.321 1.00 51.00 451 THR A O 1
ATOM 3700 N N . ARG A 1 452 ? -21.995 -9.720 0.314 1.00 49.66 452 ARG A N 1
ATOM 3701 C CA . ARG A 1 452 ? -23.463 -9.788 0.207 1.00 49.66 452 ARG A CA 1
ATOM 3702 C C . ARG A 1 452 ? -24.047 -10.064 1.589 1.00 49.66 452 ARG A C 1
ATOM 3704 O O . ARG A 1 452 ? -23.527 -10.894 2.320 1.00 49.66 452 ARG A O 1
ATOM 3711 N N . ALA A 1 453 ? -25.168 -9.416 1.901 1.00 50.69 453 ALA A N 1
ATOM 3712 C CA . ALA A 1 453 ? -25.832 -9.497 3.205 1.00 50.69 453 ALA A CA 1
ATOM 3713 C C . ALA A 1 453 ? -26.153 -10.936 3.670 1.00 50.69 453 ALA A C 1
ATOM 3715 O O . ALA A 1 453 ? -26.104 -11.205 4.861 1.00 50.69 453 ALA A O 1
ATOM 3716 N N . ALA A 1 454 ? -26.443 -11.859 2.744 1.00 49.56 454 ALA A N 1
ATOM 3717 C CA . ALA A 1 454 ? -26.755 -13.254 3.073 1.00 49.56 454 ALA A CA 1
ATOM 3718 C C . ALA A 1 454 ? -25.531 -14.079 3.518 1.00 49.56 454 ALA A C 1
ATOM 3720 O O . ALA A 1 454 ? -25.690 -15.010 4.294 1.00 49.56 454 ALA A O 1
ATOM 3721 N N . ASP A 1 455 ? -24.329 -13.720 3.055 1.00 62.22 455 ASP A N 1
ATOM 3722 C CA . ASP A 1 455 ? -23.082 -14.445 3.347 1.00 62.22 455 ASP A CA 1
ATOM 3723 C C . ASP A 1 455 ? -22.315 -13.796 4.523 1.00 62.22 455 ASP A C 1
ATOM 3725 O O . ASP A 1 455 ? -21.289 -14.290 4.968 1.00 62.22 455 ASP A O 1
ATOM 3729 N N . PHE A 1 456 ? -22.814 -12.666 5.036 1.00 78.56 456 PHE A N 1
ATOM 3730 C CA . PHE A 1 456 ? -22.175 -11.845 6.067 1.00 78.56 456 PHE A CA 1
ATOM 3731 C C . PHE A 1 456 ? -22.585 -12.223 7.503 1.00 78.56 456 PHE A C 1
ATOM 3733 O O . PHE A 1 456 ? -21.891 -11.853 8.449 1.00 78.56 456 PHE A O 1
ATOM 3740 N N . SER A 1 457 ? -23.682 -12.971 7.683 1.00 84.00 457 SER A N 1
ATOM 3741 C CA . SER A 1 457 ? -24.226 -13.293 9.010 1.00 84.00 457 SER A CA 1
ATOM 3742 C C . SER A 1 457 ? -23.223 -14.028 9.893 1.00 84.00 457 SER A C 1
ATOM 3744 O O . SER A 1 457 ? -23.023 -13.631 11.028 1.00 84.00 457 SER A O 1
ATOM 3746 N N . LEU A 1 458 ? -22.508 -15.020 9.355 1.00 86.50 458 LEU A N 1
ATOM 3747 C CA . LEU A 1 458 ? -21.550 -15.789 10.147 1.00 86.50 458 LEU A CA 1
ATOM 3748 C C . LEU A 1 458 ? -20.363 -14.934 10.614 1.00 86.50 458 LEU A C 1
ATOM 3750 O O . LEU A 1 458 ? -19.917 -15.076 11.748 1.00 86.50 458 LEU A O 1
ATOM 3754 N N . ALA A 1 459 ? -19.853 -14.035 9.766 1.00 89.44 459 ALA A N 1
ATOM 3755 C CA . ALA A 1 459 ? -18.794 -13.112 10.169 1.00 89.44 459 ALA A CA 1
ATOM 3756 C C . ALA A 1 459 ? -19.279 -12.141 11.260 1.00 89.44 459 ALA A C 1
ATOM 3758 O O . ALA A 1 459 ? -18.528 -11.853 12.188 1.00 89.44 459 ALA A O 1
ATOM 3759 N N . TYR A 1 460 ? -20.531 -11.680 11.166 1.00 92.44 460 TYR A N 1
ATOM 3760 C CA . TYR A 1 460 ? -21.181 -10.851 12.182 1.00 92.44 460 TYR A CA 1
ATOM 3761 C C . TYR A 1 460 ? -21.338 -11.596 13.515 1.00 92.44 460 TYR A C 1
ATOM 3763 O O . TYR A 1 460 ? -20.867 -11.107 14.535 1.00 92.44 460 TYR A O 1
ATOM 3771 N N . ASP A 1 461 ? -21.902 -12.806 13.500 1.00 93.12 461 ASP A N 1
ATOM 3772 C CA . ASP A 1 461 ? -22.132 -13.620 14.700 1.00 93.12 461 ASP A CA 1
ATOM 3773 C C . ASP A 1 461 ? -20.801 -13.939 15.414 1.00 93.12 461 ASP A C 1
ATOM 3775 O O . ASP A 1 461 ? -20.677 -13.814 16.630 1.00 93.12 461 ASP A O 1
ATOM 3779 N N . ARG A 1 462 ? -19.746 -14.258 14.651 1.00 93.38 462 ARG A N 1
ATOM 3780 C CA . ARG A 1 462 ? -18.390 -14.467 15.189 1.00 93.38 462 ARG A CA 1
ATOM 3781 C C . ARG A 1 462 ? -17.781 -13.189 15.770 1.00 93.38 462 ARG A C 1
ATOM 3783 O O . ARG A 1 462 ? -17.052 -13.241 16.758 1.00 93.38 462 ARG A O 1
ATOM 3790 N N . SER A 1 463 ? -18.061 -12.032 15.171 1.00 95.50 463 SER A N 1
ATOM 3791 C CA . SER A 1 463 ? -17.685 -10.744 15.756 1.00 95.50 463 SER A CA 1
ATOM 3792 C C . SER A 1 463 ? -18.460 -10.453 17.046 1.00 95.50 463 SER A C 1
ATOM 3794 O O . SER A 1 463 ? -17.872 -9.873 17.955 1.00 95.50 463 SER A O 1
ATOM 3796 N N . GLU A 1 464 ? -19.724 -10.879 17.169 1.00 96.44 464 GLU A N 1
ATOM 3797 C CA . GLU A 1 464 ? -20.487 -10.757 18.422 1.00 96.44 464 GLU A CA 1
ATOM 3798 C C . GLU A 1 464 ? -19.845 -11.590 19.524 1.00 96.44 464 GLU A C 1
ATOM 3800 O O . GLU A 1 464 ? -19.565 -11.051 20.593 1.00 96.44 464 GLU A O 1
ATOM 3805 N N . GLU A 1 465 ? -19.518 -12.852 19.227 1.00 96.94 465 GLU A N 1
ATOM 3806 C CA . GLU A 1 465 ? -18.825 -13.748 20.156 1.00 96.94 465 GLU A CA 1
ATOM 3807 C C . GLU A 1 465 ? -17.527 -13.117 20.686 1.00 96.94 465 GLU A C 1
ATOM 3809 O O . GLU A 1 465 ? -17.332 -13.057 21.897 1.00 96.94 465 GLU A O 1
ATOM 3814 N N . ILE A 1 466 ? -16.664 -12.584 19.808 1.00 96.50 466 ILE A N 1
ATOM 3815 C CA . ILE A 1 466 ? -15.409 -11.916 20.210 1.00 96.50 466 ILE A CA 1
ATOM 3816 C C . ILE A 1 466 ? -15.674 -10.717 21.131 1.00 96.50 466 ILE A C 1
ATOM 3818 O O . ILE A 1 466 ? -14.973 -10.508 22.130 1.00 96.50 466 ILE A O 1
ATOM 3822 N N . LEU A 1 467 ? -16.670 -9.895 20.795 1.00 97.38 467 LEU A N 1
ATOM 3823 C CA . LEU A 1 467 ? -17.004 -8.711 21.582 1.00 97.38 467 LEU A CA 1
ATOM 3824 C C . LEU A 1 467 ? -17.613 -9.071 22.944 1.00 97.38 467 LEU A C 1
ATOM 3826 O O . LEU A 1 467 ? -17.367 -8.336 23.897 1.00 97.38 467 LEU A O 1
ATOM 3830 N N . ASP A 1 468 ? -18.279 -10.220 23.069 1.00 97.50 468 ASP A N 1
ATOM 3831 C CA . ASP A 1 468 ? -18.866 -10.717 24.323 1.00 97.50 468 ASP A CA 1
ATOM 3832 C C . ASP A 1 468 ? -17.892 -11.490 25.224 1.00 97.50 468 ASP A C 1
ATOM 3834 O O . ASP A 1 468 ? -18.190 -11.727 26.393 1.00 97.50 468 ASP A O 1
ATOM 3838 N N . MET A 1 469 ? -16.713 -11.875 24.723 1.00 96.94 469 MET A N 1
ATOM 3839 C CA . MET A 1 469 ? -15.705 -12.557 25.543 1.00 96.94 469 MET A CA 1
ATOM 3840 C C . MET A 1 469 ? -15.243 -11.685 26.717 1.00 96.94 469 MET A C 1
ATOM 3842 O O . MET A 1 469 ? -14.817 -10.547 26.517 1.00 96.94 469 MET A O 1
ATOM 3846 N N . ASP A 1 470 ? -15.217 -12.245 27.925 1.00 96.50 470 ASP A N 1
ATOM 3847 C CA . ASP A 1 470 ? -14.639 -11.603 29.114 1.00 96.50 470 ASP A CA 1
ATOM 3848 C C . ASP A 1 470 ? -13.103 -11.721 29.110 1.00 96.50 470 ASP A C 1
ATOM 3850 O O . ASP A 1 470 ? -12.484 -12.413 29.916 1.00 96.50 470 ASP A O 1
ATOM 3854 N N . ALA A 1 471 ? -12.483 -11.126 28.092 1.00 96.56 471 ALA A N 1
ATOM 3855 C CA . ALA A 1 471 ? -11.044 -11.116 27.891 1.00 96.56 471 ALA A CA 1
ATOM 3856 C C . ALA A 1 471 ? -10.602 -9.732 27.424 1.00 96.56 471 ALA A C 1
ATOM 3858 O O . ALA A 1 471 ? -11.117 -9.206 26.434 1.00 96.56 471 ALA A O 1
ATOM 3859 N N . LYS A 1 472 ? -9.615 -9.156 28.120 1.00 96.12 472 LYS A N 1
ATOM 3860 C CA . LYS A 1 472 ? -9.029 -7.867 27.738 1.00 96.12 472 LYS A CA 1
ATOM 3861 C C . LYS A 1 472 ? -8.273 -7.966 26.416 1.00 96.12 472 LYS A C 1
ATOM 3863 O O . LYS A 1 472 ? -8.449 -7.112 25.556 1.00 96.12 472 LYS A O 1
ATOM 3868 N N . PHE A 1 473 ? -7.443 -8.995 26.258 1.00 97.25 473 PHE A N 1
ATOM 3869 C CA . PHE A 1 473 ? -6.643 -9.224 25.058 1.00 97.25 473 PHE A CA 1
ATOM 3870 C C . PHE A 1 473 ? -7.181 -10.445 24.313 1.00 97.25 473 PHE A C 1
ATOM 3872 O O . PHE A 1 473 ? -7.312 -11.522 24.898 1.00 97.25 473 PHE A O 1
ATOM 3879 N N . ILE A 1 474 ? -7.472 -10.296 23.022 1.00 97.25 474 ILE A N 1
ATOM 3880 C CA . ILE A 1 474 ? -7.980 -11.379 22.174 1.00 97.25 474 ILE A CA 1
ATOM 3881 C C . ILE A 1 474 ? -7.112 -11.493 20.926 1.00 97.25 474 ILE A C 1
ATOM 3883 O O . ILE A 1 474 ? -6.902 -10.508 20.225 1.00 97.25 474 ILE A O 1
ATOM 3887 N N . LEU A 1 475 ? -6.647 -12.701 20.614 1.00 95.19 475 LEU A N 1
ATOM 3888 C CA . LEU A 1 475 ? -5.995 -13.021 19.347 1.00 95.19 475 LEU A CA 1
ATOM 3889 C C . LEU A 1 475 ? -7.008 -13.673 18.407 1.00 95.19 475 LEU A C 1
ATOM 3891 O O . LEU A 1 475 ? -7.305 -14.859 18.548 1.00 95.19 475 LEU A O 1
ATOM 3895 N N . ALA A 1 476 ? -7.536 -12.906 17.457 1.00 94.06 476 ALA A N 1
ATOM 3896 C CA . ALA A 1 476 ? -8.485 -13.388 16.461 1.00 94.06 476 ALA A CA 1
ATOM 3897 C C . ALA A 1 476 ? -7.744 -14.003 15.260 1.00 94.06 476 ALA A C 1
ATOM 3899 O O . ALA A 1 476 ? -7.231 -13.290 14.392 1.00 94.06 476 ALA A O 1
ATOM 3900 N N . GLU A 1 477 ? -7.709 -15.334 15.200 1.00 90.56 477 GLU A N 1
ATOM 3901 C CA . GLU A 1 477 ? -7.105 -16.105 14.108 1.00 90.56 477 GLU A CA 1
ATOM 3902 C C . GLU A 1 477 ? -8.084 -16.206 12.932 1.00 90.56 477 GLU A C 1
ATOM 3904 O O . GLU A 1 477 ? -9.043 -16.985 12.969 1.00 90.56 477 GLU A O 1
ATOM 3909 N N . LYS A 1 478 ? -7.857 -15.409 11.882 1.00 89.56 478 LYS A N 1
ATOM 3910 C CA . LYS A 1 478 ? -8.748 -15.312 10.715 1.00 89.56 478 LYS A CA 1
ATOM 3911 C C . LYS A 1 478 ? -8.060 -15.753 9.429 1.00 89.56 478 LYS A C 1
ATOM 3913 O O . LYS A 1 478 ? -6.866 -15.552 9.254 1.00 89.56 478 LYS A O 1
ATOM 3918 N N . GLY A 1 479 ? -8.830 -16.279 8.480 1.00 85.25 479 GLY A N 1
ATOM 3919 C CA . GLY A 1 479 ? -8.373 -16.411 7.097 1.00 85.25 479 GLY A CA 1
ATOM 3920 C C . GLY A 1 479 ? -8.291 -15.053 6.388 1.00 85.25 479 GLY A C 1
ATOM 3921 O O . GLY A 1 479 ? -8.937 -14.072 6.774 1.00 85.25 479 GLY A O 1
ATOM 3922 N N . THR A 1 480 ? -7.541 -14.988 5.287 1.00 84.75 480 THR A N 1
ATOM 3923 C CA . THR A 1 480 ? -7.638 -13.847 4.364 1.00 84.75 480 THR A CA 1
ATOM 3924 C C . THR A 1 480 ? -9.060 -13.760 3.808 1.00 84.75 480 THR A C 1
ATOM 3926 O O . THR A 1 480 ? -9.632 -14.777 3.433 1.00 84.75 480 THR A O 1
ATOM 3929 N N . ARG A 1 481 ? -9.628 -12.547 3.725 1.00 80.88 481 ARG A N 1
ATOM 3930 C CA . ARG A 1 481 ? -11.010 -12.301 3.242 1.00 80.88 481 ARG A CA 1
ATOM 3931 C C . ARG A 1 481 ? -12.133 -12.901 4.088 1.00 80.88 481 ARG A C 1
ATOM 3933 O O . ARG A 1 481 ? -13.241 -13.055 3.592 1.00 80.88 481 ARG A O 1
ATOM 3940 N N . SER A 1 482 ? -11.895 -13.138 5.371 1.00 84.38 482 SER A N 1
ATOM 3941 C CA . SER A 1 482 ? -12.908 -13.672 6.287 1.00 84.38 482 SER A CA 1
ATOM 3942 C C . SER A 1 482 ? -14.114 -12.747 6.546 1.00 84.38 482 SER A C 1
ATOM 3944 O O . SER A 1 482 ? -15.043 -13.142 7.237 1.00 84.38 482 SER A O 1
ATOM 3946 N N . GLY A 1 483 ? -14.097 -11.497 6.070 1.00 86.06 483 GLY A N 1
ATOM 3947 C CA . GLY A 1 483 ? -15.123 -10.492 6.380 1.00 86.06 483 GLY A CA 1
ATOM 3948 C C . GLY A 1 483 ? -14.976 -9.839 7.762 1.00 86.06 483 GLY A C 1
ATOM 3949 O O . GLY A 1 483 ? -15.703 -8.894 8.053 1.00 86.06 483 GLY A O 1
ATOM 3950 N N . PHE A 1 484 ? -14.005 -10.270 8.578 1.00 89.75 484 PHE A N 1
ATOM 3951 C CA . PHE A 1 484 ? -13.785 -9.786 9.948 1.00 89.75 484 PHE A CA 1
ATOM 3952 C C . PHE A 1 484 ? -13.685 -8.257 10.063 1.00 89.75 484 PHE A C 1
ATOM 3954 O O . PHE A 1 484 ? -14.456 -7.646 10.797 1.00 89.75 484 PHE A O 1
ATOM 3961 N N . THR A 1 485 ? -12.782 -7.623 9.304 1.00 89.44 485 THR A N 1
ATOM 3962 C CA . THR A 1 485 ? -12.533 -6.170 9.395 1.00 89.44 485 THR A CA 1
ATOM 3963 C C . THR A 1 485 ? -13.752 -5.337 8.956 1.00 89.44 485 THR A C 1
ATOM 3965 O O . THR A 1 485 ? -13.879 -4.178 9.334 1.00 89.44 485 THR A O 1
ATOM 3968 N N . THR A 1 486 ? -14.677 -5.924 8.186 1.00 89.50 486 THR A N 1
ATOM 3969 C CA . THR A 1 486 ? -15.960 -5.303 7.819 1.00 89.50 486 THR A CA 1
ATOM 3970 C C . THR A 1 486 ? -17.038 -5.580 8.868 1.00 89.50 486 THR A C 1
ATOM 3972 O O . THR A 1 486 ? -17.827 -4.691 9.170 1.00 89.50 486 THR A O 1
ATOM 3975 N N . ALA A 1 487 ? -17.073 -6.789 9.438 1.00 92.31 487 ALA A N 1
ATOM 3976 C CA . ALA A 1 487 ? -18.113 -7.223 10.367 1.00 92.31 487 ALA A CA 1
ATOM 3977 C C . ALA A 1 487 ? -17.987 -6.632 11.767 1.00 92.31 487 ALA A C 1
ATOM 3979 O O . ALA A 1 487 ? -18.980 -6.203 12.360 1.00 92.31 487 ALA A O 1
ATOM 3980 N N . LEU A 1 488 ? -16.761 -6.561 12.270 1.00 95.44 488 LEU A N 1
ATOM 3981 C CA . LEU A 1 488 ? -16.485 -6.109 13.620 1.00 95.44 488 LEU A CA 1
ATOM 3982 C C . LEU A 1 488 ? -16.973 -4.673 13.918 1.00 95.44 488 LEU A C 1
ATOM 3984 O O . LEU A 1 488 ? -17.630 -4.516 14.945 1.00 95.44 488 LEU A O 1
ATOM 3988 N N . PRO A 1 489 ? -16.770 -3.643 13.063 1.00 95.25 489 PRO A N 1
ATOM 3989 C CA . PRO A 1 489 ? -17.279 -2.299 13.359 1.00 95.25 489 PRO A CA 1
ATOM 3990 C C . PRO A 1 489 ? -18.809 -2.212 13.383 1.00 95.25 489 PRO A C 1
ATOM 3992 O O . PRO A 1 489 ? -19.376 -1.543 14.242 1.00 95.25 489 PRO A O 1
ATOM 3995 N N . ILE A 1 490 ? -19.489 -2.940 12.492 1.00 95.19 490 ILE A N 1
ATOM 3996 C CA . ILE A 1 490 ? -20.960 -3.017 12.459 1.00 95.19 490 ILE A CA 1
ATOM 3997 C C . ILE A 1 490 ? -21.470 -3.665 13.755 1.00 95.19 490 ILE A C 1
ATOM 3999 O O . ILE A 1 490 ? -22.453 -3.242 14.363 1.00 95.19 490 ILE A O 1
ATOM 4003 N N . THR A 1 491 ? -20.772 -4.702 14.208 1.00 96.56 491 THR A N 1
ATOM 4004 C CA . THR A 1 491 ? -21.126 -5.419 15.430 1.00 96.56 491 THR A CA 1
ATOM 4005 C C . THR A 1 491 ? -20.911 -4.562 16.676 1.00 96.56 491 THR A C 1
ATOM 4007 O O . THR A 1 491 ? -21.815 -4.461 17.505 1.00 96.56 491 THR A O 1
ATOM 4010 N N . ALA A 1 492 ? -19.761 -3.887 16.770 1.00 96.94 492 ALA A N 1
ATOM 4011 C CA . ALA A 1 492 ? -19.445 -2.955 17.849 1.00 96.94 492 ALA A CA 1
ATOM 4012 C C . ALA A 1 492 ? -20.507 -1.852 17.954 1.00 96.94 492 ALA A C 1
ATOM 4014 O O . ALA A 1 492 ? -21.104 -1.684 19.019 1.00 96.94 492 ALA A O 1
ATOM 4015 N N . LYS A 1 493 ? -20.867 -1.215 16.827 1.00 95.62 493 LYS A N 1
ATOM 4016 C CA . LYS A 1 493 ? -21.951 -0.223 16.787 1.00 95.62 493 LYS A CA 1
ATOM 4017 C C . LYS A 1 493 ? -23.278 -0.788 17.295 1.00 95.62 493 LYS A C 1
ATOM 4019 O O . LYS A 1 493 ? -23.984 -0.115 18.042 1.00 95.62 493 LYS A O 1
ATOM 4024 N N . GLY A 1 494 ? -23.626 -2.017 16.908 1.00 95.62 494 GLY A N 1
ATOM 4025 C CA . GLY A 1 494 ? -24.845 -2.689 17.372 1.00 95.62 494 GLY A CA 1
ATOM 4026 C C . GLY A 1 494 ? -24.904 -2.911 18.882 1.00 95.62 494 GLY A C 1
ATOM 4027 O O . GLY A 1 494 ? -25.994 -2.900 19.448 1.00 95.62 494 GLY A O 1
ATOM 4028 N N . LYS A 1 495 ? -23.743 -3.051 19.526 1.00 96.75 495 LYS A N 1
ATOM 4029 C CA . LYS A 1 495 ? -23.597 -3.164 20.982 1.00 96.75 495 LYS A CA 1
ATOM 4030 C C . LYS A 1 495 ? -23.404 -1.810 21.680 1.00 96.75 495 LYS A C 1
ATOM 4032 O O . LYS A 1 495 ? -23.272 -1.783 22.897 1.00 96.75 495 LYS A O 1
ATOM 4037 N N . GLY A 1 496 ? -23.404 -0.701 20.935 1.00 96.38 496 GLY A N 1
ATOM 4038 C CA . GLY A 1 496 ? -23.139 0.634 21.476 1.00 96.38 496 GLY A CA 1
ATOM 4039 C C . GLY A 1 496 ? -21.679 0.856 21.877 1.00 96.38 496 GLY A C 1
ATOM 4040 O O . GLY A 1 496 ? -21.426 1.689 22.737 1.00 96.38 496 GLY A O 1
ATOM 4041 N N . LEU A 1 497 ? -20.746 0.106 21.284 1.00 97.00 497 LEU A N 1
ATOM 4042 C CA . LEU A 1 497 ? -19.309 0.216 21.527 1.00 97.00 497 LEU A CA 1
ATOM 4043 C C . LEU A 1 497 ? -18.641 1.051 20.432 1.00 97.00 497 LEU A C 1
ATOM 4045 O O . LEU A 1 497 ? -18.930 0.877 19.243 1.00 97.00 497 LEU A O 1
ATOM 4049 N N . SER A 1 498 ? -17.702 1.894 20.838 1.00 96.25 498 SER A N 1
ATOM 4050 C CA . SER A 1 498 ? -16.757 2.583 19.963 1.00 96.25 498 SER A CA 1
ATOM 4051 C C . SER A 1 498 ? -15.578 1.667 19.613 1.00 96.25 498 SER A C 1
ATOM 4053 O O . SER A 1 498 ? -15.104 0.877 20.435 1.00 96.25 498 SER A O 1
ATOM 4055 N N . ILE A 1 499 ? -15.084 1.744 18.374 1.00 97.31 499 ILE A N 1
ATOM 4056 C CA . ILE A 1 499 ? -13.972 0.899 17.916 1.00 97.31 499 ILE A CA 1
ATOM 4057 C C . ILE A 1 499 ? -12.920 1.662 17.111 1.00 97.31 499 ILE A C 1
ATOM 4059 O O . ILE A 1 499 ? -13.247 2.425 16.207 1.00 97.31 499 ILE A O 1
ATOM 4063 N N . LEU A 1 500 ? -11.639 1.409 17.384 1.00 96.00 500 LEU A N 1
ATOM 4064 C CA . LEU A 1 500 ? -10.507 1.965 16.643 1.00 96.00 500 LEU A CA 1
ATOM 4065 C C . LEU A 1 500 ? -9.693 0.857 15.971 1.00 96.00 500 LEU A C 1
ATOM 4067 O O . LEU A 1 500 ? -9.143 -0.014 16.636 1.00 96.00 500 LEU A O 1
ATOM 4071 N N . PHE A 1 501 ? -9.533 0.931 14.654 1.00 96.00 501 PHE A N 1
ATOM 4072 C CA . PHE A 1 501 ? -8.649 0.057 13.888 1.00 96.00 501 PHE A CA 1
ATOM 4073 C C . PHE A 1 501 ? -7.279 0.697 13.680 1.00 96.00 501 PHE A C 1
ATOM 4075 O O . PHE A 1 501 ? -7.169 1.721 13.012 1.00 96.00 501 PHE A O 1
ATOM 4082 N N . SER A 1 502 ? -6.224 0.049 14.162 1.00 93.94 502 SER A N 1
ATOM 4083 C CA . SER A 1 502 ? -4.845 0.319 13.766 1.00 93.94 502 SER A CA 1
ATOM 4084 C C . SER A 1 502 ? -4.441 -0.637 12.647 1.00 93.94 502 SER A C 1
ATOM 4086 O O . SER A 1 502 ? -4.462 -1.855 12.825 1.00 93.94 502 SER A O 1
ATOM 4088 N N . VAL A 1 503 ? -4.125 -0.085 11.476 1.00 91.75 503 VAL A N 1
ATOM 4089 C CA . VAL A 1 503 ? -3.828 -0.842 10.250 1.00 91.75 503 VAL A CA 1
ATOM 4090 C C . VAL A 1 503 ? -2.447 -0.481 9.697 1.00 91.75 503 VAL A C 1
ATOM 4092 O O . VAL A 1 503 ? -1.964 0.636 9.898 1.00 91.75 503 VAL A O 1
ATOM 4095 N N . PRO A 1 504 ? -1.796 -1.343 8.902 1.00 85.81 504 PRO A N 1
ATOM 4096 C CA . PRO A 1 504 ? -0.480 -1.021 8.354 1.00 85.81 504 PRO A CA 1
ATOM 4097 C C . PRO A 1 504 ? -0.521 0.071 7.282 1.00 85.81 504 PRO A C 1
ATOM 4099 O O . PRO A 1 504 ? 0.476 0.755 7.059 1.00 85.81 504 PRO A O 1
ATOM 4102 N N . ARG A 1 505 ? -1.650 0.239 6.577 1.00 84.12 505 ARG A N 1
ATOM 4103 C CA . ARG A 1 505 ? -1.744 1.126 5.407 1.00 84.12 505 ARG A CA 1
ATOM 4104 C C . ARG A 1 505 ? -3.085 1.838 5.330 1.00 84.12 505 ARG A C 1
ATOM 4106 O O . ARG A 1 505 ? -4.133 1.225 5.500 1.00 84.12 505 ARG A O 1
ATOM 4113 N N . THR A 1 506 ? -3.053 3.109 4.936 1.00 83.00 506 THR A N 1
ATOM 4114 C CA . THR A 1 506 ? -4.252 3.942 4.741 1.00 83.00 506 THR A CA 1
ATOM 4115 C C . THR A 1 506 ? -5.233 3.364 3.720 1.00 83.00 506 THR A C 1
ATOM 4117 O O . THR A 1 506 ? -6.439 3.502 3.885 1.00 83.00 506 THR A O 1
ATOM 4120 N N . SER A 1 507 ? -4.736 2.679 2.685 1.00 80.19 507 SER A N 1
ATOM 4121 C CA . SER A 1 507 ? -5.581 2.076 1.647 1.00 80.19 507 SER A CA 1
ATOM 4122 C C . SER A 1 507 ? -6.522 0.994 2.182 1.00 80.19 507 SER A C 1
ATOM 4124 O O . SER A 1 507 ? -7.533 0.710 1.542 1.00 80.19 507 SER A O 1
ATOM 4126 N N . ILE A 1 508 ? -6.192 0.380 3.326 1.00 83.38 508 ILE A N 1
ATOM 4127 C CA . ILE A 1 508 ? -7.076 -0.562 4.019 1.00 83.38 508 ILE A CA 1
ATOM 4128 C C . ILE A 1 508 ? -8.252 0.219 4.606 1.00 83.38 508 ILE A C 1
ATOM 4130 O O . ILE A 1 508 ? -9.398 -0.084 4.297 1.00 83.38 508 ILE A O 1
ATOM 4134 N N . SER A 1 509 ? -7.979 1.283 5.362 1.00 85.25 509 SER A N 1
ATOM 4135 C CA . SER A 1 509 ? -9.003 2.150 5.956 1.00 85.25 509 SER A CA 1
ATOM 4136 C C . SER A 1 509 ? -9.937 2.767 4.908 1.00 85.25 509 SER A C 1
ATOM 4138 O O . SER A 1 509 ? -11.155 2.705 5.056 1.00 85.25 509 SER A O 1
ATOM 4140 N N . GLU A 1 510 ? -9.373 3.300 3.816 1.00 80.06 510 GLU A N 1
ATOM 4141 C CA . GLU A 1 510 ? -10.115 3.942 2.715 1.00 80.06 510 GLU A CA 1
ATOM 4142 C C . GLU A 1 510 ? -11.102 2.996 2.016 1.00 80.06 510 GLU A C 1
ATOM 4144 O O . GLU A 1 510 ? -12.086 3.447 1.435 1.00 80.06 510 GLU A O 1
ATOM 4149 N N . ARG A 1 511 ? -10.860 1.681 2.067 1.00 78.81 511 ARG A N 1
ATOM 4150 C CA . ARG A 1 511 ? -11.718 0.669 1.433 1.00 78.81 511 ARG A CA 1
ATOM 4151 C C . ARG A 1 511 ? -12.654 -0.006 2.420 1.00 78.81 511 ARG A C 1
ATOM 4153 O O . ARG A 1 511 ? -13.815 -0.236 2.094 1.00 78.81 511 ARG A O 1
ATOM 4160 N N . THR A 1 512 ? -12.153 -0.340 3.604 1.00 83.44 512 THR A N 1
ATOM 4161 C CA . THR A 1 512 ? -12.904 -1.107 4.597 1.00 83.44 512 THR A CA 1
ATOM 4162 C C . THR A 1 512 ? -14.007 -0.278 5.231 1.00 83.44 512 THR A C 1
ATOM 4164 O O . THR A 1 512 ? -15.104 -0.798 5.411 1.00 83.44 512 THR A O 1
ATOM 4167 N N . PHE A 1 513 ? -13.760 1.005 5.525 1.00 86.06 513 PHE A N 1
ATOM 4168 C CA . PHE A 1 513 ? -14.772 1.832 6.176 1.00 86.06 513 PHE A CA 1
ATOM 4169 C C . PHE A 1 513 ? -16.033 1.994 5.310 1.00 86.06 513 PHE A C 1
ATOM 4171 O O . PHE A 1 513 ? -17.101 1.607 5.785 1.00 86.06 513 PHE A O 1
ATOM 4178 N N . PRO A 1 514 ? -15.969 2.475 4.045 1.00 83.06 514 PRO A N 1
ATOM 4179 C CA . PRO A 1 514 ? -17.179 2.641 3.234 1.00 83.06 514 PRO A CA 1
ATOM 4180 C C . PRO A 1 514 ? -17.936 1.325 3.026 1.00 83.06 514 PRO A C 1
ATOM 4182 O O . PRO A 1 514 ? -19.166 1.305 2.991 1.00 83.06 514 PRO A O 1
ATOM 4185 N N . GLU A 1 515 ? -17.206 0.211 2.934 1.00 82.06 515 GLU A N 1
ATOM 4186 C CA . GLU A 1 515 ? -17.804 -1.116 2.831 1.00 82.06 515 GLU A CA 1
ATOM 4187 C C . GLU A 1 515 ? -18.540 -1.517 4.118 1.00 82.06 515 GLU A C 1
ATOM 4189 O O . GLU A 1 515 ? -19.673 -1.989 4.038 1.00 82.06 515 GLU A O 1
ATOM 4194 N N . ALA A 1 516 ? -17.958 -1.277 5.297 1.00 87.62 516 ALA A N 1
ATOM 4195 C CA . ALA A 1 516 ? -18.622 -1.516 6.578 1.00 87.62 516 ALA A CA 1
ATOM 4196 C C . ALA A 1 516 ? -19.899 -0.677 6.723 1.00 87.62 516 ALA A C 1
ATOM 4198 O O . ALA A 1 516 ? -20.932 -1.203 7.125 1.00 87.62 516 ALA A O 1
ATOM 4199 N N . MET A 1 517 ? -19.879 0.595 6.316 1.00 84.75 517 MET A N 1
ATOM 4200 C CA . MET A 1 517 ? -21.080 1.443 6.326 1.00 84.75 517 MET A CA 1
ATOM 4201 C C . MET A 1 517 ? -22.180 0.866 5.437 1.00 84.75 517 MET A C 1
ATOM 4203 O O . MET A 1 517 ? -23.320 0.666 5.858 1.00 84.75 517 MET A O 1
ATOM 4207 N N . ARG A 1 518 ? -21.818 0.545 4.190 1.00 82.88 518 ARG A N 1
ATOM 4208 C CA . ARG A 1 518 ? -22.734 0.003 3.184 1.00 82.88 518 ARG A CA 1
ATOM 4209 C C . ARG A 1 518 ? -23.364 -1.307 3.654 1.00 82.88 518 ARG A C 1
ATOM 4211 O O . ARG A 1 518 ? -24.574 -1.498 3.512 1.00 82.88 518 ARG A O 1
ATOM 4218 N N . VAL A 1 519 ? -22.550 -2.213 4.198 1.00 83.94 519 VAL A N 1
ATOM 4219 C CA . VAL A 1 519 ? -23.009 -3.509 4.707 1.00 83.94 519 VAL A CA 1
ATOM 4220 C C . VAL A 1 519 ? -23.849 -3.324 5.971 1.00 83.94 519 VAL A C 1
ATOM 4222 O O . VAL A 1 519 ? -24.927 -3.907 6.042 1.00 83.94 519 VAL A O 1
ATOM 4225 N N . GLY A 1 520 ? -23.439 -2.470 6.911 1.00 87.75 520 GLY A N 1
ATOM 4226 C CA . GLY A 1 520 ? -24.179 -2.182 8.144 1.00 87.75 520 GLY A CA 1
ATOM 4227 C C . GLY A 1 520 ? -25.565 -1.595 7.883 1.00 87.75 520 GLY A C 1
ATOM 4228 O O . GLY A 1 520 ? -26.558 -2.091 8.425 1.00 87.75 520 GLY A O 1
ATOM 4229 N N . ARG A 1 521 ? -25.666 -0.632 6.958 1.00 85.00 521 ARG A N 1
ATOM 4230 C CA . ARG A 1 521 ? -26.947 -0.050 6.535 1.00 85.00 521 ARG A CA 1
ATOM 4231 C C . ARG A 1 521 ? -27.860 -1.100 5.905 1.00 85.00 521 ARG A C 1
ATOM 4233 O O . ARG A 1 521 ? -29.034 -1.185 6.248 1.00 85.00 521 ARG A O 1
ATOM 4240 N N . ARG A 1 522 ? -27.326 -1.935 5.008 1.00 82.81 522 ARG A N 1
ATOM 4241 C CA . ARG A 1 522 ? -28.111 -2.966 4.309 1.00 82.81 522 ARG A CA 1
ATOM 4242 C C . ARG A 1 522 ? -28.531 -4.122 5.220 1.00 82.81 522 ARG A C 1
ATOM 4244 O O . ARG A 1 522 ? -29.623 -4.650 5.047 1.00 82.81 522 ARG A O 1
ATOM 4251 N N . TYR A 1 523 ? -27.652 -4.555 6.120 1.00 82.56 523 TYR A N 1
ATOM 4252 C CA . TYR A 1 523 ? -27.841 -5.765 6.924 1.00 82.56 523 TYR A CA 1
ATOM 4253 C C . TYR A 1 523 ? -28.549 -5.491 8.257 1.00 82.56 523 TYR A C 1
ATOM 4255 O O . TYR A 1 523 ? -29.369 -6.300 8.682 1.00 82.56 523 TYR A O 1
ATOM 4263 N N . LYS A 1 524 ? -28.264 -4.356 8.911 1.00 87.88 524 LYS A N 1
ATOM 4264 C CA . LYS A 1 524 ? -28.800 -4.008 10.242 1.00 87.88 524 LYS A CA 1
ATOM 4265 C C . LYS A 1 524 ? -29.534 -2.666 10.291 1.00 87.88 524 LYS A C 1
ATOM 4267 O O . LYS A 1 524 ? -29.994 -2.287 11.363 1.00 87.88 524 LYS A O 1
ATOM 4272 N N . GLY A 1 525 ? -29.635 -1.932 9.178 1.00 87.94 525 GLY A N 1
ATOM 4273 C CA . GLY A 1 525 ? -30.191 -0.573 9.183 1.00 87.94 525 GLY A CA 1
ATOM 4274 C C . GLY A 1 525 ? -29.354 0.413 10.003 1.00 87.94 525 GLY A C 1
ATOM 4275 O O . GLY A 1 525 ? -29.858 1.456 10.407 1.00 87.94 525 GLY A O 1
ATOM 4276 N N . GLN A 1 526 ? -28.097 0.067 10.289 1.00 89.44 526 GLN A N 1
ATOM 4277 C CA . GLN A 1 526 ? -27.218 0.869 11.125 1.00 89.44 526 GLN A CA 1
ATOM 4278 C C . GLN A 1 526 ? -26.534 1.948 10.303 1.00 89.44 526 GLN A C 1
ATOM 4280 O O . GLN A 1 526 ? -26.070 1.707 9.190 1.00 89.44 526 GLN A O 1
ATOM 4285 N N . THR A 1 527 ? -26.444 3.118 10.911 1.00 89.12 527 THR A N 1
ATOM 4286 C CA . THR A 1 527 ? -25.658 4.252 10.447 1.00 89.12 527 THR A CA 1
ATOM 4287 C C . THR A 1 527 ? -24.499 4.457 11.404 1.00 89.12 527 THR A C 1
ATOM 4289 O O . THR A 1 527 ? -24.714 4.402 12.619 1.00 89.12 527 THR A O 1
ATOM 4292 N N . MET A 1 528 ? -23.302 4.719 10.891 1.00 88.94 528 MET A N 1
ATOM 4293 C CA . MET A 1 528 ? -22.133 4.969 11.735 1.00 88.94 528 MET A CA 1
ATOM 4294 C C . MET A 1 528 ? -21.467 6.295 11.369 1.00 88.94 528 MET A C 1
ATOM 4296 O O . MET A 1 528 ? -21.428 6.709 10.206 1.00 88.94 528 MET A O 1
ATOM 4300 N N . LYS A 1 529 ? -20.930 6.960 12.389 1.00 89.69 529 LYS A N 1
ATOM 4301 C CA . LYS A 1 529 ? -19.997 8.076 12.247 1.00 89.69 529 LYS A CA 1
ATOM 4302 C C . LYS A 1 529 ? -18.581 7.548 12.418 1.00 89.69 529 LYS A C 1
ATOM 4304 O O . LYS A 1 529 ? -18.319 6.733 13.299 1.00 89.69 529 LYS A O 1
ATOM 4309 N N . GLY A 1 530 ? -17.645 8.033 11.617 1.00 89.81 530 GLY A N 1
ATOM 4310 C CA . GLY A 1 530 ? -16.258 7.644 11.813 1.00 89.81 530 GLY A CA 1
ATOM 4311 C C . GLY A 1 530 ? -15.249 8.515 11.106 1.00 89.81 530 GLY A C 1
ATOM 4312 O O . GLY A 1 530 ? -15.601 9.470 10.416 1.00 89.81 530 GLY A O 1
ATOM 4313 N N . PHE A 1 531 ? -13.979 8.175 11.283 1.00 89.12 531 PHE A N 1
ATOM 4314 C CA . PHE A 1 531 ? -12.856 8.913 10.715 1.00 89.12 531 PHE A CA 1
ATOM 4315 C C . PHE A 1 531 ? -11.763 7.972 10.221 1.00 89.12 531 PHE A C 1
ATOM 4317 O O . PHE A 1 531 ? -11.614 6.843 10.696 1.00 89.12 531 PHE A O 1
ATOM 4324 N N . VAL A 1 532 ? -10.946 8.471 9.292 1.00 87.94 532 VAL A N 1
ATOM 4325 C CA . VAL A 1 532 ? -9.698 7.814 8.899 1.00 87.94 532 VAL A CA 1
ATOM 4326 C C . VAL A 1 532 ? -8.536 8.773 9.079 1.00 87.94 532 VAL A C 1
ATOM 4328 O O . VAL A 1 532 ? -8.351 9.734 8.331 1.00 87.94 532 VAL A O 1
ATOM 4331 N N . TRP A 1 533 ? -7.695 8.458 10.052 1.00 85.19 533 TRP A N 1
ATOM 4332 C CA . TRP A 1 533 ? -6.518 9.228 10.378 1.00 85.19 533 TRP A CA 1
ATOM 4333 C C . TRP A 1 533 ? -5.277 8.661 9.686 1.00 85.19 533 TRP A C 1
ATOM 4335 O O . TRP A 1 533 ? -4.675 7.671 10.103 1.00 85.19 533 TRP A O 1
ATOM 4345 N N . SER A 1 534 ? -4.890 9.318 8.595 1.00 81.81 534 SER A N 1
ATOM 4346 C CA . SER A 1 534 ? -3.774 8.910 7.743 1.00 81.81 534 SER A CA 1
ATOM 4347 C C . SER A 1 534 ? -2.622 9.925 7.741 1.00 81.81 534 SER A C 1
ATOM 4349 O O . SER A 1 534 ? -2.412 10.654 8.712 1.00 81.81 534 SER A O 1
ATOM 4351 N N . SER A 1 535 ? -1.831 9.959 6.661 1.00 78.06 535 SER A N 1
ATOM 4352 C CA . SER A 1 535 ? -0.742 10.922 6.486 1.00 78.06 535 SER A CA 1
ATOM 4353 C C . SER A 1 535 ? -1.257 12.362 6.488 1.00 78.06 535 SER A C 1
ATOM 4355 O O . SER A 1 535 ? -2.296 12.642 5.889 1.00 78.06 535 SER A O 1
ATOM 4357 N N . ASN A 1 536 ? -0.473 13.295 7.035 1.00 80.12 536 ASN A N 1
ATOM 4358 C CA . ASN A 1 536 ? -0.829 14.716 7.027 1.00 80.12 536 ASN A CA 1
ATOM 4359 C C . ASN A 1 536 ? -1.016 15.276 5.603 1.00 80.12 536 ASN A C 1
ATOM 4361 O O . ASN A 1 536 ? -1.806 16.196 5.435 1.00 80.12 536 ASN A O 1
ATOM 4365 N N . MET A 1 537 ? -0.375 14.689 4.581 1.00 77.88 537 MET A N 1
ATOM 4366 C CA . MET A 1 537 ? -0.604 15.043 3.170 1.00 77.88 537 MET A CA 1
ATOM 4367 C C . MET A 1 537 ? -2.066 14.874 2.746 1.00 77.88 537 MET A C 1
ATOM 4369 O O . MET A 1 537 ? -2.592 15.656 1.963 1.00 77.88 537 MET A O 1
ATOM 4373 N N . LYS A 1 538 ? -2.715 13.832 3.274 1.00 75.19 538 LYS A N 1
ATOM 4374 C CA . LYS A 1 538 ? -4.117 13.522 3.007 1.00 75.19 538 LYS A CA 1
ATOM 4375 C C . LYS A 1 538 ? -5.043 14.219 3.997 1.00 75.19 538 LYS A C 1
ATOM 4377 O O . LYS A 1 538 ? -6.123 14.620 3.617 1.00 75.19 538 LYS A O 1
ATOM 4382 N N . THR A 1 539 ? -4.669 14.378 5.263 1.00 75.94 539 THR A N 1
ATOM 4383 C CA . THR A 1 539 ? -5.612 14.899 6.272 1.00 75.94 539 THR A CA 1
ATOM 4384 C C . THR A 1 539 ? -5.550 16.415 6.488 1.00 75.94 539 THR A C 1
ATOM 4386 O O . THR A 1 539 ? -6.447 16.958 7.122 1.00 75.94 539 THR A O 1
ATOM 4389 N N . CYS A 1 540 ? -4.505 17.112 6.025 1.00 80.88 540 CYS A N 1
ATOM 4390 C CA . CYS A 1 540 ? -4.340 18.556 6.223 1.00 80.88 540 CYS A CA 1
ATOM 4391 C C . CYS A 1 540 ? -4.569 19.338 4.923 1.00 80.88 540 CYS A C 1
ATOM 4393 O O . CYS A 1 540 ? -3.819 19.169 3.962 1.00 80.88 540 CYS A O 1
ATOM 4395 N N . LEU A 1 541 ? -5.541 20.258 4.935 1.00 78.94 541 LEU A N 1
ATOM 4396 C CA . LEU A 1 541 ? -5.873 21.150 3.814 1.00 78.94 541 LEU A CA 1
ATOM 4397 C C . LEU A 1 541 ? -4.678 21.906 3.259 1.00 78.94 541 LEU A C 1
ATOM 4399 O O . LEU A 1 541 ? -4.465 21.931 2.053 1.00 78.94 541 LEU A O 1
ATOM 4403 N N . ILE A 1 542 ? -3.889 22.513 4.146 1.00 83.50 542 ILE A N 1
ATOM 4404 C CA . ILE A 1 542 ? -2.725 23.305 3.744 1.00 83.50 542 ILE A CA 1
ATOM 4405 C C . ILE A 1 542 ? -1.734 22.426 2.984 1.00 83.50 542 ILE A C 1
ATOM 4407 O O . ILE A 1 542 ? -1.203 22.839 1.958 1.00 83.50 542 ILE A O 1
ATOM 4411 N N . ARG A 1 543 ? -1.524 21.190 3.447 1.00 85.62 543 ARG A N 1
ATOM 4412 C CA . ARG A 1 543 ? -0.585 20.255 2.817 1.00 85.62 543 ARG A CA 1
ATOM 4413 C C . ARG A 1 543 ? -1.115 19.708 1.501 1.00 85.62 543 ARG A C 1
ATOM 4415 O O . ARG A 1 543 ? -0.361 19.664 0.535 1.00 85.62 543 ARG A O 1
ATOM 4422 N N . ALA A 1 544 ? -2.400 19.373 1.440 1.00 81.75 544 ALA A N 1
ATOM 4423 C CA . ALA A 1 544 ? -3.054 18.974 0.200 1.00 81.75 544 ALA A CA 1
ATOM 4424 C C . ALA A 1 544 ? -2.993 20.097 -0.853 1.00 81.75 544 ALA A C 1
ATOM 4426 O O . ALA A 1 544 ? -2.638 19.840 -2.002 1.00 81.75 544 ALA A O 1
ATOM 4427 N N . GLN A 1 545 ? -3.250 21.347 -0.452 1.00 84.31 545 GLN A N 1
ATOM 4428 C CA . GLN A 1 545 ? -3.153 22.515 -1.328 1.00 84.31 545 GLN A CA 1
ATOM 4429 C C . GLN A 1 545 ? -1.714 22.740 -1.808 1.00 84.31 545 GLN A C 1
ATOM 4431 O O . GLN A 1 545 ? -1.493 22.906 -3.001 1.00 84.31 545 GLN A O 1
ATOM 4436 N N . GLN A 1 546 ? -0.729 22.663 -0.910 1.00 86.56 546 GLN A N 1
ATOM 4437 C CA . GLN A 1 546 ? 0.691 22.757 -1.265 1.00 86.56 546 GLN A CA 1
ATOM 4438 C C . GLN A 1 546 ? 1.109 21.668 -2.263 1.00 86.56 546 GLN A C 1
ATOM 4440 O O . GLN A 1 546 ? 1.809 21.961 -3.229 1.00 86.56 546 GLN A O 1
ATOM 4445 N N . ALA A 1 547 ? 0.657 20.426 -2.076 1.00 84.00 547 ALA A N 1
ATOM 4446 C CA . ALA A 1 547 ? 0.920 19.340 -3.015 1.00 84.00 547 ALA A CA 1
ATOM 4447 C C . ALA A 1 547 ? 0.280 19.586 -4.390 1.00 84.00 547 ALA A C 1
ATOM 4449 O O . ALA A 1 547 ? 0.933 19.370 -5.411 1.00 84.00 547 ALA A O 1
ATOM 4450 N N . ALA A 1 548 ? -0.960 20.083 -4.420 1.00 85.00 548 ALA A N 1
ATOM 4451 C CA . ALA A 1 548 ? -1.649 20.443 -5.656 1.00 85.00 548 ALA A CA 1
ATOM 4452 C C . ALA A 1 548 ? -0.968 21.622 -6.375 1.00 85.00 548 ALA A C 1
ATOM 4454 O O . ALA A 1 548 ? -0.809 21.599 -7.597 1.00 85.00 548 ALA A O 1
ATOM 4455 N N . ASP A 1 549 ? -0.518 22.634 -5.632 1.00 87.38 549 ASP A N 1
ATOM 4456 C CA . ASP A 1 549 ? 0.219 23.779 -6.173 1.00 87.38 549 ASP A CA 1
ATOM 4457 C C . ASP A 1 549 ? 1.594 23.356 -6.707 1.00 87.38 549 ASP A C 1
ATOM 4459 O O . ASP A 1 549 ? 2.007 23.808 -7.780 1.00 87.38 549 ASP A O 1
ATOM 4463 N N . HIS A 1 550 ? 2.275 22.435 -6.016 1.00 86.69 550 HIS A N 1
ATOM 4464 C CA . HIS A 1 550 ? 3.500 21.810 -6.504 1.00 86.69 550 HIS A CA 1
ATOM 4465 C C . HIS A 1 550 ? 3.253 21.082 -7.827 1.00 86.69 550 HIS A C 1
ATOM 4467 O O . HIS A 1 550 ? 3.943 21.371 -8.801 1.00 86.69 550 HIS A O 1
ATOM 4473 N N . GLU A 1 551 ? 2.247 20.206 -7.899 1.00 86.94 551 GLU A N 1
ATOM 4474 C CA . GLU A 1 551 ? 1.910 19.465 -9.120 1.00 86.94 551 GLU A CA 1
ATOM 4475 C C . GLU A 1 551 ? 1.538 20.397 -10.274 1.00 86.94 551 GLU A C 1
ATOM 4477 O O . GLU A 1 551 ? 1.991 20.211 -11.403 1.00 86.94 551 GLU A O 1
ATOM 4482 N N . LYS A 1 552 ? 0.788 21.464 -9.992 1.00 86.81 552 LYS A N 1
ATOM 4483 C CA . LYS A 1 552 ? 0.458 22.495 -10.980 1.00 86.81 552 LYS A CA 1
ATOM 4484 C C . LYS A 1 552 ? 1.703 23.217 -11.505 1.00 86.81 552 LYS A C 1
ATOM 4486 O O . LYS A 1 552 ? 1.740 23.572 -12.683 1.00 86.81 552 LYS A O 1
ATOM 4491 N N . ARG A 1 553 ? 2.705 23.455 -10.651 1.00 88.38 553 ARG A N 1
ATOM 4492 C CA . ARG A 1 553 ? 3.957 24.142 -11.011 1.00 88.38 553 ARG A CA 1
ATOM 4493 C C . ARG A 1 553 ? 4.934 23.232 -11.757 1.00 88.38 553 ARG A C 1
ATOM 4495 O O . ARG A 1 553 ? 5.568 23.692 -12.702 1.00 88.38 553 ARG A O 1
ATOM 4502 N N . THR A 1 554 ? 5.079 21.975 -11.340 1.00 83.12 554 THR A N 1
ATOM 4503 C CA . THR A 1 554 ? 6.111 21.050 -11.850 1.00 83.12 554 THR A CA 1
ATOM 4504 C C . THR A 1 554 ? 5.588 20.067 -12.898 1.00 83.12 554 THR A C 1
ATOM 4506 O O . THR A 1 554 ? 6.379 19.476 -13.631 1.00 83.12 554 THR A O 1
ATOM 4509 N N . GLY A 1 555 ? 4.269 19.877 -12.985 1.00 84.44 555 GLY A N 1
ATOM 4510 C CA . GLY A 1 555 ? 3.641 18.823 -13.783 1.00 84.44 555 GLY A CA 1
ATOM 4511 C C . GLY A 1 555 ? 3.832 17.416 -13.205 1.00 84.44 555 GLY A C 1
ATOM 4512 O O . GLY A 1 555 ? 3.544 16.438 -13.896 1.00 84.44 555 GLY A O 1
ATOM 4513 N N . LEU A 1 556 ? 4.346 17.297 -11.976 1.00 78.94 556 LEU A N 1
ATOM 4514 C CA . LEU A 1 556 ? 4.604 16.031 -11.293 1.00 78.94 556 LEU A CA 1
ATOM 4515 C C . LEU A 1 556 ? 3.925 16.031 -9.917 1.00 78.94 556 LEU A C 1
ATOM 4517 O O . LEU A 1 556 ? 4.057 17.012 -9.187 1.00 78.94 556 LEU A O 1
ATOM 4521 N N . PRO A 1 557 ? 3.244 14.942 -9.517 1.00 82.31 557 PRO A N 1
ATOM 4522 C CA . PRO A 1 557 ? 2.651 14.865 -8.190 1.00 82.31 557 PRO A CA 1
ATOM 4523 C C . PRO A 1 557 ? 3.744 14.945 -7.121 1.00 82.31 557 PRO A C 1
ATOM 4525 O O . PRO A 1 557 ? 4.789 14.295 -7.242 1.00 82.31 557 PRO A O 1
ATOM 4528 N N . LEU A 1 558 ? 3.491 15.709 -6.056 1.00 81.69 558 LEU A N 1
ATOM 4529 C CA . LEU A 1 558 ? 4.383 15.738 -4.902 1.00 81.69 558 LEU A CA 1
ATOM 4530 C C . LEU A 1 558 ? 4.351 14.368 -4.215 1.00 81.69 558 LEU A C 1
ATOM 4532 O O . LEU A 1 558 ? 3.347 13.974 -3.620 1.00 81.69 558 LEU A O 1
ATOM 4536 N N . VAL A 1 559 ? 5.464 13.643 -4.292 1.00 83.12 559 VAL A N 1
ATOM 4537 C CA . VAL A 1 559 ? 5.669 12.387 -3.565 1.00 83.12 559 VAL A CA 1
ATOM 4538 C C . VAL A 1 559 ? 6.684 12.676 -2.463 1.00 83.12 559 VAL A C 1
ATOM 4540 O O . VAL A 1 559 ? 7.880 12.538 -2.724 1.00 83.12 559 VAL A O 1
ATOM 4543 N N . PRO A 1 560 ? 6.228 13.120 -1.275 1.00 77.94 560 PRO A N 1
ATOM 4544 C CA . PRO A 1 560 ? 7.124 13.559 -0.215 1.00 77.94 560 PRO A CA 1
ATOM 4545 C C . PRO A 1 560 ? 8.058 12.415 0.177 1.00 77.94 560 PRO A C 1
ATOM 4547 O O . PRO A 1 560 ? 7.618 11.288 0.418 1.00 77.94 560 PRO A O 1
ATOM 4550 N N . SER A 1 561 ? 9.353 12.708 0.219 1.00 83.12 561 SER A N 1
ATOM 4551 C CA . SER A 1 561 ? 10.388 11.752 0.605 1.00 83.12 561 SER A CA 1
ATOM 4552 C C . SER A 1 561 ? 10.536 11.616 2.127 1.00 83.12 561 SER A C 1
ATOM 4554 O O . SER A 1 561 ? 11.172 10.675 2.599 1.00 83.12 561 SER A O 1
ATOM 4556 N N . ILE A 1 562 ? 9.900 12.515 2.884 1.00 84.44 562 ILE A N 1
ATOM 4557 C CA . ILE A 1 562 ? 9.910 12.593 4.351 1.00 84.44 562 ILE A CA 1
ATOM 4558 C C . ILE A 1 562 ? 8.481 12.683 4.914 1.00 84.44 562 ILE A C 1
ATOM 4560 O O . ILE A 1 562 ? 7.544 13.016 4.177 1.00 84.44 562 ILE A O 1
ATOM 4564 N N . PRO A 1 563 ? 8.264 12.415 6.216 1.00 83.81 563 PRO A N 1
ATOM 4565 C CA . PRO A 1 563 ? 6.971 12.644 6.848 1.00 83.81 563 PRO A CA 1
ATOM 4566 C C . PRO A 1 563 ? 6.512 14.092 6.682 1.00 83.81 563 PRO A C 1
ATOM 4568 O O . PRO A 1 563 ? 7.271 15.032 6.879 1.00 83.81 563 PRO A O 1
ATOM 4571 N N . VAL A 1 564 ? 5.247 14.291 6.324 1.00 82.12 564 VAL A N 1
ATOM 4572 C CA . VAL A 1 564 ? 4.716 15.643 6.122 1.00 82.12 564 VAL A CA 1
ATOM 4573 C C . VAL A 1 564 ? 4.444 16.279 7.484 1.00 82.12 564 VAL A C 1
ATOM 4575 O O . VAL A 1 564 ? 3.573 15.777 8.202 1.00 82.12 564 VAL A O 1
ATOM 4578 N N . PRO A 1 565 ? 5.129 17.367 7.862 1.00 81.88 565 PRO A N 1
ATOM 4579 C CA . PRO A 1 565 ? 4.938 18.001 9.159 1.00 81.88 565 PRO A CA 1
ATOM 4580 C C . PRO A 1 565 ? 3.607 18.758 9.209 1.00 81.88 565 PRO A C 1
ATOM 4582 O O . PRO A 1 565 ? 3.045 19.151 8.178 1.00 81.88 565 PRO A O 1
ATOM 4585 N N . ARG A 1 566 ? 3.092 19.003 10.415 1.00 72.38 566 ARG A N 1
ATOM 4586 C CA . ARG A 1 566 ? 1.963 19.926 10.616 1.00 72.38 566 ARG A CA 1
ATOM 4587 C C . ARG A 1 566 ? 2.497 21.339 10.846 1.00 72.38 566 ARG A C 1
ATOM 4589 O O . ARG A 1 566 ? 3.542 21.502 11.461 1.00 72.38 566 ARG A O 1
ATOM 4596 N N . GLU A 1 567 ? 1.792 22.336 10.317 1.00 70.19 567 GLU A N 1
ATOM 4597 C CA . GLU A 1 567 ? 1.993 23.725 10.749 1.00 70.19 567 GLU A CA 1
ATOM 4598 C C . GLU A 1 567 ? 1.469 23.915 12.177 1.00 70.19 567 GLU A C 1
ATOM 4600 O O . GLU A 1 567 ? 0.671 23.099 12.649 1.00 70.19 567 GLU A O 1
ATOM 4605 N N . ASP A 1 568 ? 1.882 25.009 12.827 1.00 68.06 568 ASP A N 1
ATOM 4606 C CA . ASP A 1 568 ? 1.252 25.502 14.056 1.00 68.06 568 ASP A CA 1
ATOM 4607 C C . ASP A 1 568 ? -0.252 25.663 13.798 1.00 68.06 568 ASP A C 1
ATOM 4609 O O . ASP A 1 568 ? -0.690 26.620 13.149 1.00 68.06 568 ASP A O 1
ATOM 4613 N N . CYS A 1 569 ? -1.052 24.710 14.283 1.00 70.25 569 CYS A N 1
ATOM 4614 C CA . CYS A 1 569 ? -2.501 24.713 14.085 1.00 70.25 569 CYS A CA 1
ATOM 4615 C C . CYS A 1 569 ? -3.130 25.979 14.683 1.00 70.25 569 CYS A C 1
ATOM 4617 O O . CYS A 1 569 ? -4.047 26.541 14.089 1.00 70.25 569 CYS A O 1
ATOM 4619 N N . ASP A 1 570 ? -2.526 26.516 15.743 1.00 67.44 570 ASP A N 1
ATOM 4620 C CA . ASP A 1 570 ? -2.892 27.779 16.388 1.00 67.44 570 ASP A CA 1
ATOM 4621 C C . ASP A 1 570 ? -2.798 28.998 15.468 1.00 67.44 570 ASP A C 1
ATOM 4623 O O . ASP A 1 570 ? -3.424 30.017 15.734 1.00 67.44 570 ASP A O 1
ATOM 4627 N N . LYS A 1 571 ? -2.010 28.921 14.389 1.00 72.44 571 LYS A N 1
ATOM 4628 C CA . LYS A 1 571 ? -1.858 29.979 13.374 1.00 72.44 571 LYS A CA 1
ATOM 4629 C C . LYS A 1 571 ? -2.527 29.608 12.051 1.00 72.44 571 LYS A C 1
ATOM 4631 O O . LYS A 1 571 ? -2.523 30.400 11.106 1.00 72.44 571 LYS A O 1
ATOM 4636 N N . CYS A 1 572 ? -3.102 28.411 11.961 1.00 76.75 572 CYS A N 1
ATOM 4637 C CA . CYS A 1 572 ? -3.732 27.911 10.753 1.00 76.75 572 CYS A CA 1
ATOM 4638 C C . CYS A 1 572 ? -4.996 28.720 10.451 1.00 76.75 572 CYS A C 1
ATOM 4640 O O . CYS A 1 572 ? -5.935 28.769 11.242 1.00 76.75 572 CYS A O 1
ATOM 4642 N N . HIS A 1 573 ? -5.074 29.321 9.265 1.00 75.31 573 HIS A N 1
ATOM 4643 C CA . HIS A 1 573 ? -6.254 30.095 8.876 1.00 75.31 573 HIS A CA 1
ATOM 4644 C C . HIS A 1 573 ? -7.515 29.230 8.713 1.00 75.31 573 HIS A C 1
ATOM 4646 O O . HIS A 1 573 ? -8.610 29.757 8.865 1.00 75.31 573 HIS A O 1
ATOM 4652 N N . TYR A 1 574 ? -7.394 27.922 8.470 1.00 75.00 574 TYR A N 1
ATOM 4653 C CA . TYR A 1 574 ? -8.550 27.017 8.497 1.00 75.00 574 TYR A CA 1
ATOM 4654 C C . TYR A 1 574 ? -9.057 26.748 9.919 1.00 75.00 574 TYR A C 1
ATOM 4656 O O . TYR A 1 574 ? -10.252 26.543 10.100 1.00 75.00 574 TYR A O 1
ATOM 4664 N N . ALA A 1 575 ? -8.183 26.806 10.930 1.00 71.44 575 ALA A N 1
ATOM 4665 C CA . ALA A 1 575 ? -8.589 26.752 12.334 1.00 71.44 575 ALA A CA 1
ATOM 4666 C C . ALA A 1 575 ? -9.159 28.110 12.805 1.00 71.44 575 ALA A C 1
ATOM 4668 O O . ALA A 1 575 ? -10.230 28.173 13.404 1.00 71.44 575 ALA A O 1
ATOM 4669 N N . LEU A 1 576 ? -8.495 29.221 12.454 1.00 65.38 576 LEU A N 1
ATOM 4670 C CA . LEU A 1 576 ? -8.791 30.562 12.976 1.00 65.38 576 LEU A CA 1
ATOM 4671 C C . LEU A 1 576 ? -9.851 31.366 12.192 1.00 65.38 576 LEU A C 1
ATOM 4673 O O . LEU A 1 576 ? -10.727 31.996 12.783 1.00 65.38 576 LEU A O 1
ATOM 4677 N N . LYS A 1 577 ? -9.768 31.417 10.853 1.00 53.34 577 LYS A N 1
ATOM 4678 C CA . LYS A 1 577 ? -10.426 32.448 10.012 1.00 53.34 577 LYS A CA 1
ATOM 4679 C C . LYS A 1 577 ? -11.936 32.250 9.849 1.00 53.34 577 LYS A C 1
ATOM 4681 O O . LYS A 1 577 ? -12.635 33.174 9.440 1.00 53.34 577 LYS A O 1
ATOM 4686 N N . HIS A 1 578 ? -12.445 31.070 10.185 1.00 52.59 578 HIS A N 1
ATOM 4687 C CA . HIS A 1 578 ? -13.867 30.744 10.097 1.00 52.59 578 HIS A CA 1
ATOM 4688 C C . HIS A 1 578 ? -14.533 30.531 11.463 1.00 52.59 578 HIS A C 1
ATOM 4690 O O . HIS A 1 578 ? -15.652 30.029 11.508 1.00 52.59 578 HIS A O 1
ATOM 4696 N N . GLY A 1 579 ? -13.877 30.922 12.563 1.00 57.53 579 GLY A N 1
ATOM 4697 C CA . GLY A 1 579 ? -14.412 30.739 13.916 1.00 57.53 579 GLY A CA 1
ATOM 4698 C C . GLY A 1 579 ? -14.566 29.266 14.301 1.00 57.53 579 GLY A C 1
ATOM 4699 O O . GLY A 1 579 ? -15.567 28.916 14.917 1.00 57.53 579 GLY A O 1
ATOM 4700 N N . GLY A 1 580 ? -13.637 28.402 13.873 1.00 57.19 580 GLY A N 1
ATOM 4701 C CA . GLY A 1 580 ? -13.740 26.961 14.107 1.00 57.19 580 GLY A CA 1
ATOM 4702 C C . GLY A 1 580 ? -14.860 26.290 13.307 1.00 57.19 580 GLY A C 1
ATOM 4703 O O . GLY A 1 580 ? -15.576 25.447 13.843 1.00 57.19 580 GLY A O 1
ATOM 4704 N N . ARG A 1 581 ? -15.070 26.661 12.030 1.00 61.53 581 ARG A N 1
ATOM 4705 C CA . ARG A 1 581 ? -15.991 25.893 11.173 1.00 61.53 581 ARG A CA 1
ATOM 4706 C C . ARG A 1 581 ? -15.514 24.446 11.093 1.00 61.53 581 ARG A C 1
ATOM 4708 O O . ARG A 1 581 ? -14.396 24.169 10.661 1.00 61.53 581 ARG A O 1
ATOM 4715 N N . LYS A 1 582 ? -16.401 23.551 11.509 1.00 69.19 582 LYS A N 1
ATOM 4716 C CA . LYS A 1 582 ? -16.185 22.110 11.566 1.00 69.19 582 LYS A CA 1
ATOM 4717 C C . LYS A 1 582 ? -16.703 21.484 10.279 1.00 69.19 582 LYS A C 1
ATOM 4719 O O . LYS A 1 582 ? -17.744 21.895 9.760 1.00 69.19 582 LYS A O 1
ATOM 4724 N N . CYS A 1 583 ? -16.004 20.474 9.784 1.00 68.25 583 CYS A N 1
ATOM 4725 C CA . CYS A 1 583 ? -16.601 19.537 8.851 1.00 68.25 583 CYS A CA 1
ATOM 4726 C C . CYS A 1 583 ? -17.737 18.850 9.609 1.00 68.25 583 CYS A C 1
ATOM 4728 O O . CYS A 1 583 ? -17.510 18.303 10.679 1.00 68.25 583 CYS A O 1
ATOM 4730 N N . LEU A 1 584 ? -18.964 18.862 9.098 1.00 66.19 584 LEU A N 1
ATOM 4731 C CA . LEU A 1 584 ? -19.989 18.024 9.714 1.00 66.19 584 LEU A CA 1
ATOM 4732 C C . LEU A 1 584 ? -19.658 16.568 9.363 1.00 66.19 584 LEU A C 1
ATOM 4734 O O . LEU A 1 584 ? -19.599 16.267 8.167 1.00 66.19 584 LEU A O 1
ATOM 4738 N N . PRO A 1 585 ? -19.424 15.670 10.341 1.00 66.12 585 PRO A N 1
ATOM 4739 C CA . PRO A 1 585 ? -19.227 14.262 10.038 1.00 66.12 585 PRO A CA 1
ATOM 4740 C C . PRO A 1 585 ? -20.485 13.743 9.339 1.00 66.12 585 PRO A C 1
ATOM 4742 O O . PRO A 1 585 ? -21.585 13.753 9.898 1.00 66.12 585 PRO A O 1
ATOM 4745 N N . ILE A 1 586 ? -20.335 13.345 8.076 1.00 67.62 586 ILE A N 1
ATOM 4746 C CA . ILE A 1 586 ? -21.443 12.798 7.302 1.00 67.62 586 ILE A CA 1
ATOM 4747 C C . ILE A 1 586 ? -21.654 11.357 7.730 1.00 67.62 586 ILE A C 1
ATOM 4749 O O . ILE A 1 586 ? -20.737 10.546 7.766 1.00 67.62 586 ILE A O 1
ATOM 4753 N N . VAL A 1 587 ? -22.902 11.033 8.034 1.00 67.38 587 VAL A N 1
ATOM 4754 C CA . VAL A 1 587 ? -23.302 9.665 8.335 1.00 67.38 587 VAL A CA 1
ATOM 4755 C C . VAL A 1 587 ? -22.950 8.749 7.162 1.00 67.38 587 VAL A C 1
ATOM 4757 O O . VAL A 1 587 ? -23.296 9.042 6.017 1.00 67.38 587 VAL A O 1
ATOM 4760 N N . ASP A 1 588 ? -22.298 7.625 7.458 1.00 67.38 588 ASP A N 1
ATOM 4761 C CA . ASP A 1 588 ? -21.867 6.616 6.486 1.00 67.38 588 ASP A CA 1
ATOM 4762 C C . ASP A 1 588 ? -20.807 7.092 5.476 1.00 67.38 588 ASP A C 1
ATOM 4764 O O . ASP A 1 588 ? -20.583 6.458 4.440 1.00 67.38 588 ASP A O 1
ATOM 4768 N N . GLN A 1 589 ? -20.106 8.179 5.795 1.00 70.12 589 GLN A N 1
ATOM 4769 C CA . GLN A 1 589 ? -18.863 8.580 5.147 1.00 70.12 589 GLN A CA 1
ATOM 4770 C C . GLN A 1 589 ? -17.859 8.892 6.247 1.00 70.12 589 GLN A C 1
ATOM 4772 O O . GLN A 1 589 ? -18.155 9.697 7.128 1.00 70.12 589 GLN A O 1
ATOM 4777 N N . PRO A 1 590 ? -16.677 8.270 6.260 1.00 71.31 590 PRO A N 1
ATOM 4778 C CA . PRO A 1 590 ? -15.733 8.647 7.279 1.00 71.31 590 PRO A CA 1
ATOM 4779 C C . PRO A 1 590 ? -15.228 10.035 6.926 1.00 71.31 590 PRO A C 1
ATOM 4781 O O . PRO A 1 590 ? -15.144 10.430 5.758 1.00 71.31 590 PRO A O 1
ATOM 4784 N N . LEU A 1 591 ? -14.854 10.758 7.963 1.00 71.69 591 LEU A N 1
ATOM 4785 C CA . LEU A 1 591 ? -14.143 12.000 7.806 1.00 71.69 591 LEU A CA 1
ATOM 4786 C C . LEU A 1 591 ? -12.779 11.696 7.151 1.00 71.69 591 LEU A C 1
ATOM 4788 O O . LEU A 1 591 ? -11.827 11.275 7.813 1.00 71.69 591 LEU A O 1
ATOM 4792 N N . PHE A 1 592 ? -12.732 11.839 5.824 1.00 67.19 592 PHE A N 1
ATOM 4793 C CA . PHE A 1 592 ? -11.544 11.792 4.976 1.00 67.19 592 PHE A CA 1
ATOM 4794 C C . PHE A 1 592 ? -11.340 13.171 4.387 1.00 67.19 592 PHE A C 1
ATOM 4796 O O . PHE A 1 592 ? -12.301 13.754 3.890 1.00 67.19 592 PHE A O 1
ATOM 4803 N N . GLN A 1 593 ? -10.097 13.647 4.349 1.00 53.19 593 GLN A N 1
ATOM 4804 C CA . GLN A 1 593 ? -9.804 14.963 3.791 1.00 53.19 593 GLN A CA 1
ATOM 4805 C C . GLN A 1 593 ? -10.756 16.056 4.339 1.00 53.19 593 GLN A C 1
ATOM 4807 O O . GLN A 1 593 ? -11.552 15.900 5.259 1.00 53.19 593 GLN A O 1
ATOM 4812 N N . SER A 1 594 ? -10.605 17.240 3.811 1.00 47.06 594 SER A N 1
ATOM 4813 C CA . SER A 1 594 ? -11.464 18.407 3.970 1.00 47.06 594 SER A CA 1
ATOM 4814 C C . SER A 1 594 ? -12.566 18.467 2.913 1.00 47.06 594 SER A C 1
ATOM 4816 O O . SER A 1 594 ? -13.077 19.538 2.604 1.00 47.06 594 SER A O 1
ATOM 4818 N N . ASP A 1 595 ? -12.896 17.333 2.296 1.00 44.75 595 ASP A N 1
ATOM 4819 C CA . ASP A 1 595 ? -13.677 17.288 1.053 1.00 44.75 595 ASP A CA 1
ATOM 4820 C C . ASP A 1 595 ? -15.164 17.620 1.242 1.00 44.75 595 ASP A C 1
ATOM 4822 O O . ASP A 1 595 ? -15.893 17.790 0.267 1.00 44.75 595 ASP A O 1
ATOM 4826 N N . LEU A 1 596 ? -15.626 17.760 2.486 1.00 51.25 596 LEU A N 1
ATOM 4827 C CA . LEU A 1 596 ? -16.995 18.184 2.788 1.00 51.25 596 LEU A CA 1
ATOM 4828 C C . LEU A 1 596 ? -17.132 19.708 2.829 1.00 51.25 596 LEU A C 1
ATOM 4830 O O . LEU A 1 596 ? -18.186 20.246 2.487 1.00 51.25 596 LEU A O 1
ATOM 4834 N N . ASP A 1 597 ? -16.057 20.393 3.223 1.00 63.56 597 ASP A N 1
ATOM 4835 C CA . ASP A 1 597 ? -15.943 21.844 3.215 1.00 63.56 597 ASP A CA 1
ATOM 4836 C C . ASP A 1 597 ? -14.450 22.235 3.154 1.00 63.56 597 ASP A C 1
ATOM 4838 O O . ASP A 1 597 ? -13.743 22.109 4.160 1.00 63.56 597 ASP A O 1
ATOM 4842 N N . PRO A 1 598 ? -13.948 22.753 2.014 1.00 65.88 598 PRO A N 1
ATOM 4843 C CA . PRO A 1 598 ? -12.553 23.170 1.883 1.00 65.88 598 PRO A CA 1
ATOM 4844 C C . PRO A 1 598 ? -12.198 24.355 2.794 1.00 65.88 598 PRO A C 1
ATOM 4846 O O . PRO A 1 598 ? -11.043 24.762 2.829 1.00 65.88 598 PRO A O 1
ATOM 4849 N N . SER A 1 599 ? -13.169 24.923 3.518 1.00 69.62 599 SER A N 1
ATOM 4850 C CA . SER A 1 599 ? -12.965 25.966 4.523 1.00 69.62 599 SER A CA 1
ATOM 4851 C C . SER A 1 599 ? -12.867 25.450 5.967 1.00 69.62 599 SER A C 1
ATOM 4853 O O . SER A 1 599 ? -12.656 26.264 6.868 1.00 69.62 599 SER A O 1
ATOM 4855 N N . ALA A 1 600 ? -12.980 24.137 6.207 1.00 73.00 600 ALA A N 1
ATOM 4856 C CA . ALA A 1 600 ? -13.040 23.553 7.548 1.00 73.00 600 ALA A CA 1
ATOM 4857 C C . ALA A 1 600 ? -11.834 22.662 7.895 1.00 73.00 600 ALA A C 1
ATOM 4859 O O . ALA A 1 600 ? -11.316 21.904 7.072 1.00 73.00 600 ALA A O 1
ATOM 4860 N N . CYS A 1 601 ? -11.388 22.728 9.153 1.00 78.06 601 CYS A N 1
ATOM 4861 C CA . CYS A 1 601 ? -10.272 21.924 9.647 1.00 78.06 601 CYS A CA 1
ATOM 4862 C C . CYS A 1 601 ? -10.759 20.562 10.168 1.00 78.06 601 CYS A C 1
ATOM 4864 O O . CYS A 1 601 ? -11.526 20.480 11.131 1.00 78.06 601 CYS A O 1
ATOM 4866 N N . MET A 1 602 ? -10.254 19.474 9.575 1.00 78.44 602 MET A N 1
ATOM 4867 C CA . MET A 1 602 ? -10.541 18.109 10.034 1.00 78.44 602 MET A CA 1
ATOM 4868 C C . MET A 1 602 ? -10.113 17.890 11.490 1.00 78.44 602 MET A C 1
ATOM 4870 O O . MET A 1 602 ? -10.821 17.224 12.230 1.00 78.44 602 MET A O 1
ATOM 4874 N N . GLN A 1 603 ? -8.967 18.431 11.911 1.00 77.00 603 GLN A N 1
ATOM 4875 C CA . GLN A 1 603 ? -8.460 18.219 13.270 1.00 77.00 603 GLN A CA 1
ATOM 4876 C C . GLN A 1 603 ? -9.347 18.889 14.323 1.00 77.00 603 GLN A C 1
ATOM 4878 O O . GLN A 1 603 ? -9.609 18.282 15.352 1.00 77.00 603 GLN A O 1
ATOM 4883 N N . GLU A 1 604 ? -9.849 20.092 14.049 1.00 78.25 604 GLU A N 1
ATOM 4884 C CA . GLU A 1 604 ? -10.798 20.767 14.944 1.00 78.25 604 GLU A CA 1
ATOM 4885 C C . GLU A 1 604 ? -12.119 20.001 15.010 1.00 78.25 604 GLU A C 1
ATOM 4887 O O . GLU A 1 604 ? -12.627 19.722 16.087 1.00 78.25 604 GLU A O 1
ATOM 4892 N N . THR A 1 605 ? -12.610 19.532 13.858 1.00 77.75 605 THR A N 1
ATOM 4893 C CA . THR A 1 605 ? -13.774 18.632 13.810 1.00 77.75 605 THR A CA 1
ATOM 4894 C C . THR A 1 605 ? -13.550 17.391 14.662 1.00 77.75 605 THR A C 1
ATOM 4896 O O . THR A 1 605 ? -14.418 16.991 15.424 1.00 77.75 605 THR A O 1
ATOM 4899 N N . PHE A 1 606 ? -12.377 16.778 14.523 1.00 79.38 606 PHE A N 1
ATOM 4900 C CA . PHE A 1 606 ? -12.019 15.589 15.265 1.00 79.38 606 PHE A CA 1
ATOM 4901 C C . PHE A 1 606 ? -12.002 15.855 16.765 1.00 79.38 606 PHE A C 1
ATOM 4903 O O . PHE A 1 606 ? -12.573 15.064 17.493 1.00 79.38 606 PHE A O 1
ATOM 4910 N N . ARG A 1 607 ? -11.392 16.959 17.214 1.00 77.94 607 ARG A N 1
ATOM 4911 C CA . ARG A 1 607 ? -11.347 17.366 18.627 1.00 77.94 607 ARG A CA 1
ATOM 4912 C C . ARG A 1 607 ? -12.731 17.570 19.218 1.00 77.94 607 ARG A C 1
ATOM 4914 O O . ARG A 1 607 ? -13.000 17.117 20.325 1.00 77.94 607 ARG A O 1
ATOM 4921 N N . ASP A 1 608 ? -13.583 18.244 18.464 1.00 78.94 608 ASP A N 1
ATOM 4922 C CA . ASP A 1 608 ? -14.897 18.663 18.922 1.00 78.94 608 ASP A CA 1
ATOM 4923 C C . ASP A 1 608 ? -15.938 17.544 18.902 1.00 78.94 608 ASP A C 1
ATOM 4925 O O . ASP A 1 608 ? -16.830 17.518 19.743 1.00 78.94 608 ASP A O 1
ATOM 4929 N N . GLU A 1 609 ? -15.832 16.632 17.937 1.00 81.69 609 GLU A N 1
ATOM 4930 C CA . GLU A 1 609 ? -16.756 15.510 17.738 1.00 81.69 609 GLU A CA 1
ATOM 4931 C C . GLU A 1 609 ? -16.134 14.186 18.210 1.00 81.69 609 GLU A C 1
ATOM 4933 O O . GLU A 1 609 ? -16.599 13.111 17.833 1.00 81.69 609 GLU A O 1
ATOM 4938 N N . LYS A 1 610 ? -15.053 14.239 19.001 1.00 82.50 610 LYS A N 1
ATOM 4939 C CA . LYS A 1 610 ? -14.281 13.051 19.388 1.00 82.50 610 LYS A CA 1
ATOM 4940 C C . LYS A 1 610 ? -15.161 12.007 20.082 1.00 82.50 610 LYS A C 1
ATOM 4942 O O . LYS A 1 610 ? -15.107 10.829 19.734 1.00 82.50 610 LYS A O 1
ATOM 4947 N N . ASP A 1 611 ? -16.062 12.455 20.949 1.00 83.44 611 ASP A N 1
ATOM 4948 C CA . ASP A 1 611 ? -16.982 11.594 21.703 1.00 83.44 611 ASP A CA 1
ATOM 4949 C C . ASP A 1 611 ? -18.149 11.042 20.852 1.00 83.44 611 ASP A C 1
ATOM 4951 O O . ASP A 1 611 ? -18.932 10.219 21.319 1.00 83.44 611 ASP A O 1
ATOM 4955 N N . ASP A 1 612 ? -18.260 11.473 19.593 1.00 86.00 612 ASP A N 1
ATOM 4956 C CA . ASP A 1 612 ? -19.384 11.197 18.695 1.00 86.00 612 ASP A CA 1
ATOM 4957 C C . ASP A 1 612 ? -19.048 10.158 17.603 1.00 86.00 612 ASP A C 1
ATOM 4959 O O . ASP A 1 612 ? -19.909 9.800 16.790 1.00 86.00 612 ASP A O 1
ATOM 4963 N N . PHE A 1 613 ? -17.800 9.676 17.543 1.00 90.62 613 PHE A N 1
ATOM 4964 C CA . PHE A 1 613 ? -17.365 8.693 16.549 1.00 90.62 613 PHE A CA 1
ATOM 4965 C C . PHE A 1 613 ? -17.577 7.251 17.014 1.00 90.62 613 PHE A C 1
ATOM 4967 O O . PHE A 1 613 ? -17.097 6.827 18.059 1.00 90.62 613 PHE A O 1
ATOM 4974 N N . ASP A 1 614 ? -18.210 6.455 16.154 1.00 93.25 614 ASP A N 1
ATOM 4975 C CA . ASP A 1 614 ? -18.420 5.026 16.382 1.00 93.25 614 ASP A CA 1
ATOM 4976 C C . ASP A 1 614 ? -17.198 4.200 15.976 1.00 93.25 614 ASP A C 1
ATOM 4978 O O . ASP A 1 614 ? -16.877 3.185 16.590 1.00 93.25 614 ASP A O 1
ATOM 4982 N N . VAL A 1 615 ? -16.542 4.607 14.885 1.00 93.38 615 VAL A N 1
ATOM 4983 C CA . VAL A 1 615 ? -15.488 3.828 14.231 1.00 93.38 615 VAL A CA 1
ATOM 4984 C C . VAL A 1 615 ? -14.337 4.739 13.804 1.00 93.38 615 VAL A C 1
ATOM 4986 O O . VAL A 1 615 ? -14.502 5.622 12.962 1.00 93.38 615 VAL A O 1
ATOM 4989 N N . GLY A 1 616 ? -13.142 4.489 14.324 1.00 93.06 616 GLY A N 1
ATOM 4990 C CA . GLY A 1 616 ? -11.902 5.131 13.902 1.00 93.06 616 GLY A CA 1
ATOM 4991 C C . GLY A 1 616 ? -11.002 4.186 13.111 1.00 93.06 616 GLY A C 1
ATOM 4992 O O . GLY A 1 616 ? -10.961 2.985 13.368 1.00 93.06 616 GLY A O 1
ATOM 4993 N N . PHE A 1 617 ? -10.213 4.726 12.186 1.00 93.19 617 PHE A N 1
ATOM 4994 C CA . PHE A 1 617 ? -9.055 4.036 11.614 1.00 93.19 617 PHE A CA 1
ATOM 4995 C C . PHE A 1 617 ? -7.803 4.904 11.746 1.00 93.19 617 PHE A C 1
ATOM 4997 O O . PHE A 1 617 ? -7.841 6.091 11.435 1.00 93.19 617 PHE A O 1
ATOM 5004 N N . ILE A 1 618 ? -6.677 4.308 12.123 1.00 92.12 618 ILE A N 1
ATOM 5005 C CA . ILE A 1 618 ? -5.359 4.942 12.211 1.00 92.12 618 ILE A CA 1
ATOM 5006 C C . ILE A 1 618 ? -4.299 4.020 11.600 1.00 92.12 618 ILE A C 1
ATOM 5008 O O . ILE A 1 618 ? -4.438 2.800 11.630 1.00 92.12 618 ILE A O 1
ATOM 5012 N N . THR A 1 619 ? -3.237 4.570 11.006 1.00 89.69 619 THR A N 1
ATOM 5013 C CA . THR A 1 619 ? -2.107 3.736 10.568 1.00 89.69 619 THR A CA 1
ATOM 5014 C C . THR A 1 619 ? -1.121 3.474 11.702 1.00 89.69 619 THR A C 1
ATOM 5016 O O . THR A 1 619 ? -0.905 4.352 12.537 1.00 89.69 619 THR A O 1
ATOM 5019 N N . TYR A 1 620 ? -0.425 2.333 11.686 1.00 86.75 620 TYR A N 1
ATOM 5020 C CA . TYR A 1 620 ? 0.657 2.055 12.644 1.00 86.75 620 TYR A CA 1
ATOM 5021 C C . TYR A 1 620 ? 1.718 3.157 12.678 1.00 86.75 620 TYR A C 1
ATOM 5023 O O . TYR A 1 620 ? 2.133 3.583 13.750 1.00 86.75 620 TYR A O 1
ATOM 5031 N N . SER A 1 621 ? 2.102 3.685 11.512 1.00 80.31 621 SER A N 1
ATOM 5032 C CA . SER A 1 621 ? 3.038 4.810 11.423 1.00 80.31 621 SER A CA 1
ATOM 5033 C C . SER A 1 621 ? 2.530 6.053 12.154 1.00 80.31 621 SER A C 1
ATOM 5035 O O . SER A 1 621 ? 3.301 6.726 12.837 1.00 80.31 621 SER A O 1
ATOM 5037 N N . LYS A 1 622 ? 1.229 6.351 12.047 1.00 84.50 622 LYS A N 1
ATOM 5038 C CA . LYS A 1 622 ? 0.625 7.506 12.707 1.00 84.50 622 LYS A CA 1
ATOM 5039 C C . LYS A 1 622 ? 0.510 7.280 14.209 1.00 84.50 622 LYS A C 1
ATOM 5041 O O . LYS A 1 622 ? 0.819 8.200 14.960 1.00 84.50 622 LYS A O 1
ATOM 5046 N N . LEU A 1 623 ? 0.137 6.073 14.630 1.00 86.25 623 LEU A N 1
ATOM 5047 C CA . LEU A 1 623 ? 0.115 5.690 16.038 1.00 86.25 623 LEU A CA 1
ATOM 5048 C C . LEU A 1 623 ? 1.514 5.815 16.660 1.00 86.25 623 LEU A C 1
ATOM 5050 O O . LEU A 1 623 ? 1.669 6.486 17.673 1.00 86.25 623 LEU A O 1
ATOM 5054 N N . TYR A 1 624 ? 2.546 5.289 15.997 1.00 80.75 624 TYR A N 1
ATOM 5055 C CA . TYR A 1 624 ? 3.939 5.416 16.434 1.00 80.75 624 TYR A CA 1
ATOM 5056 C C . TYR A 1 624 ? 4.392 6.878 16.521 1.00 80.75 624 TYR A C 1
ATOM 5058 O O . TYR A 1 624 ? 5.008 7.284 17.503 1.00 80.75 624 TYR A O 1
ATOM 5066 N N . SER A 1 625 ? 4.046 7.704 15.526 1.00 78.44 625 SER A N 1
ATOM 5067 C CA . SER A 1 625 ? 4.330 9.143 15.584 1.00 78.44 625 SER A CA 1
ATOM 5068 C C . SER A 1 625 ? 3.652 9.816 16.780 1.00 78.44 625 SER A C 1
ATOM 5070 O O . SER A 1 625 ? 4.279 10.644 17.429 1.00 78.44 625 SER A O 1
ATOM 5072 N N . LEU A 1 626 ? 2.397 9.469 17.095 1.00 82.00 626 LEU A N 1
ATOM 5073 C CA . LEU A 1 626 ? 1.684 10.022 18.254 1.00 82.00 626 LEU A CA 1
ATOM 5074 C C . LEU A 1 626 ? 2.345 9.627 19.578 1.00 82.00 626 LEU A C 1
ATOM 5076 O O . LEU A 1 626 ? 2.438 10.456 20.477 1.00 82.00 626 LEU A O 1
ATOM 5080 N N . MET A 1 627 ? 2.838 8.392 19.685 1.00 81.19 627 MET A N 1
ATOM 5081 C CA . MET A 1 627 ? 3.526 7.923 20.891 1.00 81.19 627 MET A CA 1
ATOM 5082 C C . MET A 1 627 ? 4.844 8.656 21.144 1.00 81.19 627 MET A C 1
ATOM 5084 O O . MET A 1 627 ? 5.154 8.955 22.294 1.00 81.19 627 MET A O 1
ATOM 5088 N N . ASN A 1 628 ? 5.573 8.994 20.078 1.00 72.50 628 ASN A N 1
ATOM 5089 C CA . ASN A 1 628 ? 6.897 9.615 20.163 1.00 72.50 628 ASN A CA 1
ATOM 5090 C C . ASN A 1 628 ? 6.887 11.149 20.108 1.00 72.50 628 ASN A C 1
ATOM 5092 O O . ASN A 1 628 ? 7.941 11.766 20.227 1.00 72.50 628 ASN A O 1
ATOM 5096 N N . THR A 1 629 ? 5.728 11.781 19.905 1.00 76.62 629 THR A N 1
ATOM 5097 C CA . THR A 1 629 ? 5.629 13.245 19.832 1.00 76.62 629 THR A CA 1
ATOM 5098 C C . THR A 1 629 ? 5.245 13.810 21.206 1.00 76.62 629 THR A C 1
ATOM 5100 O O . THR A 1 629 ? 4.135 13.549 21.672 1.00 76.62 629 THR A O 1
ATOM 5103 N N . PRO A 1 630 ? 6.106 14.608 21.868 1.00 73.31 630 PRO A N 1
ATOM 5104 C CA . PRO A 1 630 ? 5.836 15.158 23.196 1.00 73.31 630 PRO A CA 1
ATOM 5105 C C . PRO A 1 630 ? 5.097 16.508 23.122 1.00 73.31 630 PRO A C 1
ATOM 5107 O O . PRO A 1 630 ? 5.497 17.473 23.764 1.00 73.31 630 PRO A O 1
ATOM 5110 N N . THR A 1 631 ? 4.049 16.610 22.301 1.00 75.88 631 THR A N 1
ATOM 5111 C CA . THR A 1 631 ? 3.212 17.822 22.225 1.00 75.88 631 THR A CA 1
ATOM 5112 C C . THR A 1 631 ? 1.902 17.626 22.980 1.00 75.88 631 THR A C 1
ATOM 5114 O O . THR A 1 631 ? 1.393 16.504 23.044 1.00 75.88 631 THR A O 1
ATOM 5117 N N . ASP A 1 632 ? 1.327 18.712 23.501 1.00 79.38 632 ASP A N 1
ATOM 5118 C CA . ASP A 1 632 ? 0.007 18.694 24.152 1.00 79.38 632 ASP A CA 1
ATOM 5119 C C . ASP A 1 632 ? -1.062 18.115 23.215 1.00 79.38 632 ASP A C 1
ATOM 5121 O O . ASP A 1 632 ? -1.832 17.243 23.608 1.00 79.38 632 ASP A O 1
ATOM 5125 N N . ASP A 1 633 ? -1.011 18.484 21.932 1.00 75.44 633 ASP A N 1
ATOM 5126 C CA . ASP A 1 633 ? -1.814 17.878 20.868 1.00 75.44 633 ASP A CA 1
ATOM 5127 C C . ASP A 1 633 ? -1.676 16.349 20.821 1.00 75.44 633 ASP A C 1
ATOM 5129 O O . ASP A 1 633 ? -2.663 15.629 20.727 1.00 75.44 633 ASP A O 1
ATOM 5133 N N . ALA A 1 634 ? -0.454 15.815 20.849 1.00 82.19 634 ALA A N 1
ATOM 5134 C CA . ALA A 1 634 ? -0.241 14.372 20.786 1.00 82.19 634 ALA A CA 1
ATOM 5135 C C . ALA A 1 634 ? -0.683 13.667 22.079 1.00 82.19 634 ALA A C 1
ATOM 5137 O O . ALA A 1 634 ? -1.153 12.531 22.024 1.00 82.19 634 ALA A O 1
ATOM 5138 N N . LEU A 1 635 ? -0.554 14.324 23.236 1.00 85.12 635 LEU A N 1
ATOM 5139 C CA . LEU A 1 635 ? -1.070 13.838 24.519 1.00 85.12 635 LEU A CA 1
ATOM 5140 C C . LEU A 1 635 ? -2.601 13.758 24.515 1.00 85.12 635 LEU A C 1
ATOM 5142 O O . LEU A 1 635 ? -3.140 12.688 24.790 1.00 85.12 635 LEU A O 1
ATOM 5146 N N . GLU A 1 636 ? -3.283 14.831 24.109 1.00 85.50 636 GLU A N 1
ATOM 5147 C CA . GLU A 1 636 ? -4.746 14.886 23.980 1.00 85.50 636 GLU A CA 1
ATOM 5148 C C . GLU A 1 636 ? -5.265 13.760 23.072 1.00 85.50 636 GLU A C 1
ATOM 5150 O O . GLU A 1 636 ? -6.245 13.076 23.365 1.00 85.50 636 GLU A O 1
ATOM 5155 N N . MET A 1 637 ? -4.573 13.520 21.960 1.00 85.56 637 MET A N 1
ATOM 5156 C CA . MET A 1 637 ? -4.972 12.509 20.983 1.00 85.56 637 MET A CA 1
ATOM 5157 C C . MET A 1 637 ? -4.723 11.083 21.485 1.00 85.56 637 MET A C 1
ATOM 5159 O O . MET A 1 637 ? -5.492 10.178 21.162 1.00 85.56 637 MET A O 1
ATOM 5163 N N . ARG A 1 638 ? -3.679 10.865 22.296 1.00 89.25 638 ARG A N 1
ATOM 5164 C CA . ARG A 1 638 ? -3.462 9.586 22.992 1.00 89.25 638 ARG A CA 1
ATOM 5165 C C . ARG A 1 638 ? -4.546 9.324 24.029 1.00 89.25 638 ARG A C 1
ATOM 5167 O O . ARG A 1 638 ? -5.031 8.197 24.114 1.00 89.25 638 ARG A O 1
ATOM 5174 N N . GLU A 1 639 ? -4.944 10.343 24.784 1.00 89.88 639 GLU A N 1
ATOM 5175 C CA . GLU A 1 639 ? -6.054 10.249 25.737 1.00 89.88 639 GLU A CA 1
ATOM 5176 C C . GLU A 1 639 ? -7.359 9.901 25.015 1.00 89.88 639 GLU A C 1
ATOM 5178 O O . GLU A 1 639 ? -8.056 8.971 25.411 1.00 89.88 639 GLU A O 1
ATOM 5183 N N . TYR A 1 640 ? -7.628 10.545 23.878 1.00 88.62 640 TYR A N 1
ATOM 5184 C CA . TYR A 1 640 ? -8.781 10.200 23.059 1.00 88.62 640 TYR A CA 1
ATOM 5185 C C . TYR A 1 640 ? -8.738 8.755 22.537 1.00 88.62 640 TYR A C 1
ATOM 5187 O O . TYR A 1 640 ? -9.719 8.029 22.669 1.00 88.62 640 TYR A O 1
ATOM 5195 N N . ILE A 1 641 ? -7.607 8.284 22.000 1.00 90.44 641 ILE A N 1
ATOM 5196 C CA . ILE A 1 641 ? -7.481 6.877 21.574 1.00 90.44 641 ILE A CA 1
ATOM 5197 C C . ILE A 1 641 ? -7.752 5.919 22.746 1.00 90.44 641 ILE A C 1
ATOM 5199 O O . ILE A 1 641 ? -8.358 4.867 22.556 1.00 90.44 641 ILE A O 1
ATOM 5203 N N . SER A 1 642 ? -7.355 6.306 23.958 1.00 91.56 642 SER A N 1
ATOM 5204 C CA . SER A 1 642 ? -7.580 5.525 25.179 1.00 91.56 642 SER A CA 1
ATOM 5205 C C . SER A 1 642 ? -9.059 5.418 25.575 1.00 91.56 642 SER A C 1
ATOM 5207 O O . SER A 1 642 ? -9.396 4.546 26.373 1.00 91.56 642 SER A O 1
ATOM 5209 N N . SER A 1 643 ? -9.926 6.285 25.034 1.00 93.00 643 SER A N 1
ATOM 5210 C CA . SER A 1 643 ? -11.371 6.293 25.305 1.00 93.00 643 SER A CA 1
ATOM 5211 C C . SER A 1 643 ? -12.166 5.262 24.498 1.00 93.00 643 SER A C 1
ATOM 5213 O O . SER A 1 643 ? -13.311 4.990 24.843 1.00 93.00 643 SER A O 1
ATOM 5215 N N . PHE A 1 644 ? -11.573 4.665 23.457 1.00 95.31 644 PHE A N 1
ATOM 5216 C CA . PHE A 1 644 ? -12.246 3.641 22.660 1.00 95.31 644 PHE A CA 1
ATOM 5217 C C . PHE A 1 644 ? -12.482 2.359 23.461 1.00 95.31 644 PHE A C 1
ATOM 5219 O O . PHE A 1 644 ? -11.561 1.818 24.078 1.00 95.31 644 PHE A O 1
ATOM 5226 N N . ASP A 1 645 ? -13.697 1.816 23.367 1.00 97.38 645 ASP A N 1
ATOM 5227 C CA . ASP A 1 645 ? -14.070 0.568 24.044 1.00 97.38 645 ASP A CA 1
ATOM 5228 C C . ASP A 1 645 ? -13.291 -0.630 23.488 1.00 97.38 645 ASP A C 1
ATOM 5230 O O . ASP A 1 645 ? -12.963 -1.574 24.214 1.00 97.38 645 ASP A O 1
ATOM 5234 N N . VAL A 1 646 ? -12.998 -0.597 22.182 1.00 97.88 646 VAL A N 1
ATOM 5235 C CA . VAL A 1 646 ? -12.306 -1.663 21.456 1.00 97.88 646 VAL A CA 1
ATOM 5236 C C . VAL A 1 646 ? -11.208 -1.089 20.562 1.00 97.88 646 VAL A C 1
ATOM 5238 O O . VAL A 1 646 ? -11.458 -0.236 19.714 1.00 97.88 646 VAL A O 1
ATOM 5241 N N . ILE A 1 647 ? -9.992 -1.618 20.675 1.00 97.00 647 ILE A N 1
ATOM 5242 C CA . ILE A 1 647 ? -8.867 -1.300 19.790 1.00 97.00 647 ILE A CA 1
ATOM 5243 C C . ILE A 1 647 ? -8.459 -2.559 19.037 1.00 97.00 647 ILE A C 1
ATOM 5245 O O . ILE A 1 647 ? -8.179 -3.598 19.628 1.00 97.00 647 ILE A O 1
ATOM 5249 N N . VAL A 1 648 ? -8.402 -2.464 17.714 1.00 96.56 648 VAL A N 1
ATOM 5250 C CA . VAL A 1 648 ? -8.036 -3.568 16.831 1.00 96.56 648 VAL A CA 1
ATOM 5251 C C . VAL A 1 648 ? -6.663 -3.311 16.236 1.00 96.56 648 VAL A C 1
ATOM 5253 O O . VAL A 1 648 ? -6.447 -2.281 15.607 1.00 96.56 648 VAL A O 1
ATOM 5256 N N . LEU A 1 649 ? -5.740 -4.254 16.386 1.00 94.44 649 LEU A N 1
ATOM 5257 C CA . LEU A 1 649 ? -4.449 -4.252 15.703 1.00 94.44 649 LEU A CA 1
ATOM 5258 C C . LEU A 1 649 ? -4.526 -5.262 14.546 1.00 94.44 649 LEU A C 1
ATOM 5260 O O . LEU A 1 649 ? -4.364 -6.463 14.767 1.00 94.44 649 LEU A O 1
ATOM 5264 N N . ASP A 1 650 ? -4.830 -4.782 13.336 1.00 92.56 650 ASP A N 1
ATOM 5265 C CA . ASP A 1 650 ? -5.000 -5.622 12.138 1.00 92.56 650 ASP A CA 1
ATOM 5266 C C . ASP A 1 650 ? -3.683 -5.767 11.368 1.00 92.56 650 ASP A C 1
ATOM 5268 O O . ASP A 1 650 ? -3.020 -4.774 11.076 1.00 92.56 650 ASP A O 1
ATOM 5272 N N . GLU A 1 651 ? -3.339 -7.001 10.993 1.00 87.69 651 GLU A N 1
ATOM 5273 C CA . GLU A 1 651 ? -2.064 -7.372 10.362 1.00 87.69 651 GLU A CA 1
ATOM 5274 C C . GLU A 1 651 ? -0.853 -7.068 11.267 1.00 87.69 651 GLU A C 1
ATOM 5276 O O . GLU A 1 651 ? 0.129 -6.448 10.844 1.00 87.69 651 GLU A O 1
ATOM 5281 N N . ILE A 1 652 ? -0.925 -7.503 12.534 1.00 89.06 652 ILE A N 1
ATOM 5282 C CA . ILE A 1 652 ? 0.061 -7.180 13.581 1.00 89.06 652 ILE A CA 1
ATOM 5283 C C . ILE A 1 652 ? 1.505 -7.575 13.233 1.00 89.06 652 ILE A C 1
ATOM 5285 O O . ILE A 1 652 ? 2.442 -6.921 13.693 1.00 89.06 652 ILE A O 1
ATOM 5289 N N . SER A 1 653 ? 1.727 -8.591 12.393 1.00 84.38 653 SER A N 1
ATOM 5290 C CA . SER A 1 653 ? 3.081 -8.941 11.943 1.00 84.38 653 SER A CA 1
ATOM 5291 C C . SER A 1 653 ? 3.766 -7.785 11.207 1.00 84.38 653 SER A C 1
ATOM 5293 O O . SER A 1 653 ? 4.978 -7.624 11.311 1.00 84.38 653 SER A O 1
ATOM 5295 N N . GLN A 1 654 ? 3.007 -6.914 10.528 1.00 83.12 654 GLN A N 1
ATOM 5296 C CA . GLN A 1 654 ? 3.551 -5.699 9.906 1.00 83.12 654 GLN A CA 1
ATOM 5297 C C . GLN A 1 654 ? 3.996 -4.648 10.928 1.00 83.12 654 GLN A C 1
ATOM 5299 O O . GLN A 1 654 ? 4.738 -3.740 10.569 1.00 83.12 654 GLN A O 1
ATOM 5304 N N . PHE A 1 655 ? 3.517 -4.738 12.168 1.00 83.12 655 PHE A N 1
ATOM 5305 C CA . PHE A 1 655 ? 3.899 -3.839 13.248 1.00 83.12 655 PHE A CA 1
ATOM 5306 C C . PHE A 1 655 ? 5.120 -4.346 14.026 1.00 83.12 655 PHE A C 1
ATOM 5308 O O . PHE A 1 655 ? 5.980 -3.550 14.389 1.00 83.12 655 PHE A O 1
ATOM 5315 N N . ILE A 1 656 ? 5.193 -5.655 14.287 1.00 81.81 656 ILE A N 1
ATOM 5316 C CA . ILE A 1 656 ? 6.229 -6.250 15.148 1.00 81.81 656 ILE A CA 1
ATOM 5317 C C . ILE A 1 656 ? 7.466 -6.677 14.346 1.00 81.81 656 ILE A C 1
ATOM 5319 O O . ILE A 1 656 ? 8.583 -6.504 14.818 1.00 81.81 656 ILE A O 1
ATOM 5323 N N . ASP A 1 657 ? 7.289 -7.200 13.128 1.00 76.38 657 ASP A N 1
ATOM 5324 C CA . ASP A 1 657 ? 8.369 -7.875 12.388 1.00 76.38 657 ASP A CA 1
ATOM 5325 C C . ASP A 1 657 ? 8.963 -7.008 11.253 1.00 76.38 657 ASP A C 1
ATOM 5327 O O . ASP A 1 657 ? 9.705 -7.507 10.402 1.00 76.38 657 ASP A O 1
ATOM 5331 N N . VAL A 1 658 ? 8.614 -5.716 11.181 1.00 77.31 658 VAL A N 1
ATOM 5332 C CA . VAL A 1 658 ? 9.073 -4.789 10.131 1.00 77.31 658 VAL A CA 1
ATOM 5333 C C . VAL A 1 658 ? 9.727 -3.571 10.764 1.00 77.31 658 VAL A C 1
ATOM 5335 O O . VAL A 1 658 ? 9.108 -2.890 11.575 1.00 77.31 658 VAL A O 1
ATOM 5338 N N . SER A 1 659 ? 10.960 -3.259 10.355 1.00 78.88 659 SER A N 1
ATOM 5339 C CA . SER A 1 659 ? 11.655 -2.075 10.862 1.00 78.88 659 SER A CA 1
ATOM 5340 C C . SER A 1 659 ? 10.895 -0.787 10.507 1.00 78.88 659 SER A C 1
ATOM 5342 O O . SER A 1 659 ? 10.493 -0.615 9.350 1.00 78.88 659 SER A O 1
ATOM 5344 N N . PRO A 1 660 ? 10.733 0.148 11.462 1.00 75.81 660 PRO A N 1
ATOM 5345 C CA . PRO A 1 660 ? 10.198 1.475 11.179 1.00 75.81 660 PRO A CA 1
ATOM 5346 C C . PRO A 1 660 ? 11.125 2.319 10.287 1.00 75.81 660 PRO A C 1
ATOM 5348 O O . PRO A 1 660 ? 10.635 3.249 9.643 1.00 75.81 660 PRO A O 1
ATOM 5351 N N . LEU A 1 661 ? 12.433 2.023 10.239 1.00 84.12 661 LEU A N 1
ATOM 5352 C CA . LEU A 1 661 ? 13.421 2.768 9.457 1.00 84.12 661 LEU A CA 1
ATOM 5353 C C . LEU A 1 661 ? 14.653 1.910 9.103 1.00 84.12 661 LEU A C 1
ATOM 5355 O O . LEU A 1 661 ? 15.382 1.459 9.983 1.00 84.12 661 LEU A O 1
ATOM 5359 N N . GLU A 1 662 ? 14.934 1.781 7.803 1.00 88.81 662 GLU A N 1
ATOM 5360 C CA . GLU A 1 662 ? 16.171 1.202 7.259 1.00 88.81 662 GLU A CA 1
ATOM 5361 C C . GLU A 1 662 ? 16.918 2.265 6.438 1.00 88.81 662 GLU A C 1
ATOM 5363 O O . GLU A 1 662 ? 16.399 2.797 5.451 1.00 88.81 662 GLU A O 1
ATOM 5368 N N . LEU A 1 663 ? 18.154 2.571 6.835 1.00 90.88 663 LEU A N 1
ATOM 5369 C CA . LEU A 1 663 ? 19.052 3.487 6.143 1.00 90.88 663 LEU A CA 1
ATOM 5370 C C . LEU A 1 663 ? 20.125 2.704 5.389 1.00 90.88 663 LEU A C 1
ATOM 5372 O O . LEU A 1 663 ? 21.108 2.252 5.970 1.00 90.88 663 LEU A O 1
ATOM 5376 N N . ILE A 1 664 ? 19.960 2.569 4.076 1.00 90.44 664 ILE A N 1
ATOM 5377 C CA . ILE A 1 664 ? 20.952 1.914 3.216 1.00 90.44 664 ILE A CA 1
ATOM 5378 C C . ILE A 1 664 ? 22.177 2.824 3.083 1.00 90.44 664 ILE A C 1
ATOM 5380 O O . ILE A 1 664 ? 22.064 3.929 2.551 1.00 90.44 664 ILE A O 1
ATOM 5384 N N . LEU A 1 665 ? 23.338 2.340 3.527 1.00 90.25 665 LEU A N 1
ATOM 5385 C CA . LEU A 1 665 ? 24.612 3.064 3.523 1.00 90.25 665 LEU A CA 1
ATOM 5386 C C . LEU A 1 665 ? 25.424 2.774 2.259 1.00 90.25 665 LEU A C 1
ATOM 5388 O O . LEU A 1 665 ? 26.019 3.670 1.657 1.00 90.25 665 LEU A O 1
ATOM 5392 N N . ARG A 1 666 ? 25.436 1.509 1.835 1.00 89.25 666 ARG A N 1
ATOM 5393 C CA . ARG A 1 666 ? 26.205 1.055 0.678 1.00 89.25 666 ARG A CA 1
ATOM 5394 C C . ARG A 1 666 ? 25.497 -0.090 -0.025 1.00 89.25 666 ARG A C 1
ATOM 5396 O O . ARG A 1 666 ? 24.928 -0.965 0.621 1.00 89.25 666 ARG A O 1
ATOM 5403 N N . THR A 1 667 ? 25.579 -0.115 -1.350 1.00 85.56 667 THR A N 1
ATOM 5404 C CA . THR A 1 667 ? 25.141 -1.265 -2.149 1.00 85.56 667 THR A CA 1
ATOM 5405 C C . THR A 1 667 ? 26.189 -1.588 -3.200 1.00 85.56 667 THR A C 1
ATOM 5407 O O . THR A 1 667 ? 26.467 -0.754 -4.062 1.00 85.56 667 THR A O 1
ATOM 5410 N N . VAL A 1 668 ? 26.753 -2.793 -3.128 1.00 84.25 668 VAL A N 1
ATOM 5411 C CA . VAL A 1 668 ? 27.705 -3.351 -4.089 1.00 84.25 668 VAL A CA 1
ATOM 5412 C C . VAL A 1 668 ? 26.960 -4.348 -4.984 1.00 84.25 668 VAL A C 1
ATOM 5414 O O . VAL A 1 668 ? 26.539 -5.402 -4.508 1.00 84.25 668 VAL A O 1
ATOM 5417 N N . PRO A 1 669 ? 26.699 -4.016 -6.257 1.00 79.62 669 PRO A N 1
ATOM 5418 C CA . PRO A 1 669 ? 26.033 -4.920 -7.191 1.00 79.62 669 P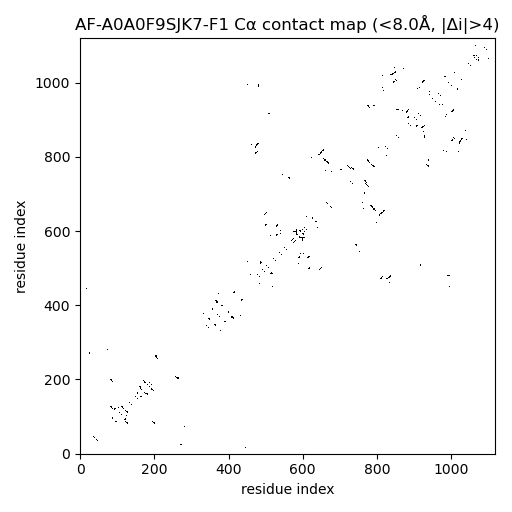RO A CA 1
ATOM 5419 C C . PRO A 1 669 ? 26.980 -6.010 -7.712 1.00 79.62 669 PRO A C 1
ATOM 5421 O O . PRO A 1 669 ? 28.187 -5.808 -7.736 1.00 79.62 669 PRO A O 1
ATOM 5424 N N . LYS A 1 670 ? 26.424 -7.143 -8.171 1.00 76.44 670 LYS A N 1
ATOM 5425 C CA . LYS A 1 670 ? 27.214 -8.282 -8.687 1.00 76.44 670 LYS A CA 1
ATOM 5426 C C . LYS A 1 670 ? 27.936 -8.012 -10.014 1.00 76.44 670 LYS A C 1
ATOM 5428 O O . LYS A 1 670 ? 29.040 -8.504 -10.176 1.00 76.44 670 LYS A O 1
ATOM 5433 N N . GLU A 1 671 ? 27.360 -7.242 -10.946 1.00 78.38 671 GLU A N 1
ATOM 5434 C CA . GLU A 1 671 ? 27.986 -6.883 -12.240 1.00 78.38 671 GLU A CA 1
ATOM 5435 C C . GLU A 1 671 ? 27.386 -5.565 -12.800 1.00 78.38 671 GLU A C 1
ATOM 5437 O O . GLU A 1 671 ? 26.196 -5.306 -12.601 1.00 78.38 671 GLU A O 1
ATOM 5442 N N . ASP A 1 672 ? 28.196 -4.744 -13.495 1.00 57.03 672 ASP A N 1
ATOM 5443 C CA . ASP A 1 672 ? 27.849 -3.599 -14.381 1.00 57.03 672 ASP A CA 1
ATOM 5444 C C . ASP A 1 672 ? 26.868 -2.508 -13.884 1.00 57.03 672 ASP A C 1
ATOM 5446 O O . ASP A 1 672 ? 26.448 -1.642 -14.658 1.00 57.03 672 ASP A O 1
ATOM 5450 N N . GLN A 1 673 ? 26.511 -2.480 -12.599 1.00 58.94 673 GLN A N 1
ATOM 5451 C CA . GLN A 1 673 ? 25.686 -1.414 -12.020 1.00 58.94 673 GLN A CA 1
ATOM 5452 C C . GLN A 1 673 ? 26.520 -0.451 -11.166 1.00 58.94 673 GLN A C 1
ATOM 5454 O O . GLN A 1 673 ? 27.474 -0.869 -10.511 1.00 58.94 673 GLN A O 1
ATOM 5459 N N . PRO A 1 674 ? 26.171 0.848 -11.142 1.00 61.94 674 PRO A N 1
ATOM 5460 C CA . PRO A 1 674 ? 26.847 1.805 -10.282 1.00 61.94 674 PRO A CA 1
ATOM 5461 C C . PRO A 1 674 ? 26.611 1.459 -8.810 1.00 61.94 674 PRO A C 1
ATOM 5463 O O . PRO A 1 674 ? 25.473 1.276 -8.370 1.00 61.94 674 PRO A O 1
ATOM 5466 N N . THR A 1 675 ? 27.700 1.406 -8.050 1.00 80.62 675 THR A N 1
ATOM 5467 C CA . THR A 1 675 ? 27.688 1.296 -6.592 1.00 80.62 675 THR A CA 1
ATOM 5468 C C . THR A 1 675 ? 26.922 2.475 -6.006 1.00 80.62 675 THR A C 1
ATOM 5470 O O . THR A 1 675 ? 27.133 3.626 -6.396 1.00 80.62 675 THR A O 1
ATOM 5473 N N . TYR A 1 676 ? 26.040 2.208 -5.049 1.00 84.81 676 TYR A N 1
ATOM 5474 C CA . TYR A 1 676 ? 25.406 3.275 -4.286 1.00 84.81 676 TYR A CA 1
ATOM 5475 C C . TYR A 1 676 ? 26.247 3.585 -3.045 1.00 84.81 676 TYR A C 1
ATOM 5477 O O . TYR A 1 676 ? 26.556 2.676 -2.273 1.00 84.81 676 TYR A O 1
ATOM 5485 N N . ASN A 1 677 ? 26.592 4.863 -2.864 1.00 88.38 677 ASN A N 1
ATOM 5486 C CA . ASN A 1 677 ? 27.231 5.398 -1.664 1.00 88.38 677 ASN A CA 1
ATOM 5487 C C . ASN A 1 677 ? 26.312 6.450 -1.031 1.00 88.38 677 ASN A C 1
ATOM 5489 O O . ASN A 1 677 ? 26.013 7.482 -1.642 1.00 88.38 677 ASN A O 1
ATOM 5493 N N . PHE A 1 678 ? 25.845 6.162 0.181 1.00 92.12 678 PHE A N 1
ATOM 5494 C CA . PHE A 1 678 ? 24.957 7.031 0.939 1.00 92.12 678 PHE A CA 1
ATOM 5495 C C . PHE A 1 678 ? 25.605 8.363 1.300 1.00 92.12 678 PHE A C 1
ATOM 5497 O O . PHE A 1 678 ? 24.974 9.395 1.089 1.00 92.12 678 PHE A O 1
ATOM 5504 N N . PHE A 1 679 ? 26.850 8.353 1.780 1.00 92.88 679 PHE A N 1
ATOM 5505 C CA . PHE A 1 679 ? 27.531 9.559 2.256 1.00 92.88 679 PHE A CA 1
ATOM 5506 C C . PHE A 1 679 ? 27.778 10.554 1.118 1.00 92.88 679 PHE A C 1
ATOM 5508 O O . PHE A 1 679 ? 27.501 11.738 1.273 1.00 92.88 679 PHE A O 1
ATOM 5515 N N . ASP A 1 680 ? 28.149 10.075 -0.075 1.00 91.62 680 ASP A N 1
ATOM 5516 C CA . ASP A 1 680 ? 28.283 10.936 -1.262 1.00 91.62 680 ASP A CA 1
ATOM 5517 C C . ASP A 1 680 ? 26.942 11.561 -1.674 1.00 91.62 680 ASP A C 1
ATOM 5519 O O . ASP A 1 680 ? 26.881 12.677 -2.192 1.00 91.62 680 ASP A O 1
ATOM 5523 N N . ALA A 1 681 ? 25.844 10.814 -1.524 1.00 92.31 681 ALA A N 1
ATOM 5524 C CA . ALA A 1 681 ? 24.513 11.321 -1.825 1.00 92.31 681 ALA A CA 1
ATOM 5525 C C . ALA A 1 681 ? 24.019 12.307 -0.758 1.00 92.31 681 ALA A C 1
ATOM 5527 O O . ALA A 1 681 ? 23.381 13.294 -1.119 1.00 92.31 681 ALA A O 1
ATOM 5528 N N . LEU A 1 682 ? 24.344 12.058 0.511 1.00 95.19 682 LEU A N 1
ATOM 5529 C CA . LEU A 1 682 ? 24.055 12.937 1.636 1.00 95.19 682 LEU A CA 1
ATOM 5530 C C . LEU A 1 682 ? 24.818 14.263 1.516 1.00 95.19 682 LEU A C 1
ATOM 5532 O O . LEU A 1 682 ? 24.181 15.305 1.578 1.00 95.19 682 LEU A O 1
ATOM 5536 N N . ASP A 1 683 ? 26.126 14.248 1.226 1.00 94.06 683 ASP A N 1
ATOM 5537 C CA . ASP A 1 683 ? 26.928 15.465 0.992 1.00 94.06 683 ASP A CA 1
ATOM 5538 C C . ASP A 1 683 ? 26.335 16.321 -0.140 1.00 94.06 683 ASP A C 1
ATOM 5540 O O . ASP A 1 683 ? 26.201 17.539 -0.019 1.00 94.06 683 ASP A O 1
ATOM 5544 N N . ARG A 1 684 ? 25.885 15.691 -1.236 1.00 93.81 684 ARG A N 1
ATOM 5545 C CA . ARG A 1 684 ? 25.200 16.415 -2.320 1.00 93.81 684 ARG A CA 1
ATOM 5546 C C . ARG A 1 684 ? 23.897 17.070 -1.861 1.00 93.81 684 ARG A C 1
ATOM 5548 O O . ARG A 1 684 ? 23.680 18.230 -2.205 1.00 93.81 684 ARG A O 1
ATOM 5555 N N . GLU A 1 685 ? 23.048 16.359 -1.117 1.00 94.19 685 GLU A N 1
ATOM 5556 C CA . GLU A 1 685 ? 21.811 16.930 -0.557 1.00 94.19 685 GLU A CA 1
ATOM 5557 C C . GLU A 1 685 ? 22.124 18.082 0.411 1.00 94.19 685 GLU A C 1
ATOM 5559 O O . GLU A 1 685 ? 21.511 19.145 0.321 1.00 94.19 685 GLU A O 1
ATOM 5564 N N . MET A 1 686 ? 23.134 17.921 1.270 1.00 95.38 686 MET A N 1
ATOM 5565 C CA . MET A 1 686 ? 23.560 18.940 2.231 1.00 95.38 686 MET A CA 1
ATOM 5566 C C . MET A 1 686 ? 24.071 20.208 1.553 1.00 95.38 686 MET A C 1
ATOM 5568 O O . MET A 1 686 ? 23.650 21.307 1.911 1.00 95.38 686 MET A O 1
ATOM 5572 N N . ARG A 1 687 ? 24.918 20.089 0.524 1.00 93.88 687 ARG A N 1
ATOM 5573 C CA . ARG A 1 687 ? 25.394 21.249 -0.249 1.00 93.88 687 ARG A CA 1
ATOM 5574 C C . ARG A 1 687 ? 24.258 21.980 -0.950 1.00 93.88 687 ARG A C 1
ATOM 5576 O O . ARG A 1 687 ? 24.281 23.206 -1.024 1.00 93.88 687 ARG A O 1
ATOM 5583 N N . GLN A 1 688 ? 23.276 21.245 -1.469 1.00 93.81 688 GLN A N 1
ATOM 5584 C CA . GLN A 1 688 ? 22.098 21.843 -2.094 1.00 93.81 688 GLN A CA 1
ATOM 5585 C C . GLN A 1 688 ? 21.228 22.582 -1.068 1.00 93.81 688 GLN A C 1
ATOM 5587 O O . GLN A 1 688 ? 20.777 23.693 -1.352 1.00 93.81 688 GLN A O 1
ATOM 5592 N N . LEU A 1 689 ? 21.044 22.013 0.129 1.00 94.31 689 LEU A N 1
ATOM 5593 C CA . LEU A 1 689 ? 20.318 22.654 1.227 1.00 94.31 689 LEU A CA 1
ATOM 5594 C C . LEU A 1 689 ? 21.032 23.931 1.706 1.00 94.31 689 LEU A C 1
ATOM 5596 O O . LEU A 1 689 ? 20.407 24.986 1.808 1.00 94.31 689 LEU A O 1
ATOM 5600 N N . LEU A 1 690 ? 22.349 23.860 1.921 1.00 95.06 690 LEU A N 1
ATOM 5601 C CA . LEU A 1 690 ? 23.202 24.996 2.291 1.00 95.06 690 LEU A CA 1
ATOM 5602 C C . LEU A 1 690 ? 23.194 26.108 1.240 1.00 95.06 690 LEU A C 1
ATOM 5604 O O . LEU A 1 690 ? 23.136 27.286 1.585 1.00 95.06 690 LEU A O 1
ATOM 5608 N N . HIS A 1 691 ? 23.238 25.747 -0.046 1.00 94.06 691 HIS A N 1
ATOM 5609 C CA . HIS A 1 691 ? 23.188 26.718 -1.136 1.00 94.06 691 HIS A CA 1
ATOM 5610 C C . HIS A 1 691 ? 21.862 27.485 -1.168 1.00 94.06 691 HIS A C 1
ATOM 5612 O O . HIS A 1 691 ? 21.854 28.679 -1.459 1.00 94.06 691 HIS A O 1
ATOM 5618 N N . GLN A 1 692 ? 20.752 26.810 -0.858 1.00 93.88 692 GLN A N 1
ATOM 5619 C CA . GLN A 1 692 ? 19.425 27.421 -0.841 1.00 93.88 692 GLN A CA 1
ATOM 5620 C C . GLN A 1 692 ? 19.199 28.311 0.388 1.00 93.88 692 GLN A C 1
ATOM 5622 O O . GLN A 1 692 ? 18.486 29.311 0.297 1.00 93.88 692 GLN A O 1
ATOM 5627 N N . PHE A 1 693 ? 19.800 27.963 1.527 1.00 93.94 693 PHE A N 1
ATOM 5628 C CA . PHE A 1 693 ? 19.624 28.672 2.795 1.00 93.94 693 PHE A CA 1
ATOM 5629 C C . PHE A 1 693 ? 20.967 29.071 3.426 1.00 93.94 693 PHE A C 1
ATOM 5631 O O . PHE A 1 693 ? 21.276 28.635 4.542 1.00 93.94 693 PHE A O 1
ATOM 5638 N N . PRO A 1 694 ? 21.769 29.916 2.749 1.00 86.38 694 PRO A N 1
ATOM 5639 C CA . PRO A 1 694 ? 23.016 30.397 3.318 1.00 86.38 694 PRO A CA 1
ATOM 5640 C C . PRO A 1 694 ? 22.681 31.231 4.560 1.00 86.38 694 PRO A C 1
ATOM 5642 O O . PRO A 1 694 ? 21.879 32.161 4.482 1.00 86.38 694 PRO A O 1
ATOM 5645 N N . SER A 1 695 ? 23.263 30.880 5.708 1.00 91.06 695 SER A N 1
ATOM 5646 C CA . SER A 1 695 ? 23.046 31.553 7.002 1.00 91.06 695 SER A CA 1
ATOM 5647 C C . SER A 1 695 ? 21.718 31.258 7.721 1.00 91.06 695 SER A C 1
ATOM 5649 O O . SER A 1 695 ? 21.300 32.030 8.587 1.00 91.06 695 SER A O 1
ATOM 5651 N N . ASN A 1 696 ? 21.027 30.158 7.402 1.00 95.94 696 ASN A N 1
ATOM 5652 C CA . ASN A 1 696 ? 19.934 29.679 8.251 1.00 95.94 696 ASN A CA 1
ATOM 5653 C C . ASN A 1 696 ? 20.496 28.844 9.413 1.00 95.94 696 ASN A C 1
ATOM 5655 O O . ASN A 1 696 ? 21.011 27.752 9.188 1.00 95.94 696 ASN A O 1
ATOM 5659 N N . TYR A 1 697 ? 20.338 29.321 10.652 1.00 96.12 697 TYR A N 1
ATOM 5660 C CA . TYR A 1 697 ? 20.885 28.655 11.843 1.00 96.12 697 TYR A CA 1
ATOM 5661 C C . TYR A 1 697 ? 20.406 27.199 12.016 1.00 96.12 697 TYR A C 1
ATOM 5663 O O . TYR A 1 697 ? 21.147 26.373 12.533 1.00 96.12 697 TYR A O 1
ATOM 5671 N N . MET A 1 698 ? 19.184 26.851 11.583 1.00 95.75 698 MET A N 1
ATOM 5672 C CA . MET A 1 698 ? 18.714 25.459 11.644 1.00 95.75 698 MET A CA 1
ATOM 5673 C C . MET A 1 698 ? 19.438 24.587 10.623 1.00 95.75 698 MET A C 1
ATOM 5675 O O . MET A 1 698 ? 19.702 23.426 10.907 1.00 95.75 698 MET A O 1
ATOM 5679 N N . VAL A 1 699 ? 19.758 25.129 9.443 1.00 96.19 699 VAL A N 1
ATOM 5680 C CA . VAL A 1 699 ? 20.575 24.411 8.457 1.00 96.19 699 VAL A CA 1
ATOM 5681 C C . VAL A 1 699 ? 21.988 24.219 8.990 1.00 96.19 699 VAL A C 1
ATOM 5683 O O . VAL A 1 699 ? 22.518 23.129 8.841 1.00 96.19 699 VAL A O 1
ATOM 5686 N N . GLU A 1 700 ? 22.567 25.219 9.655 1.00 95.69 700 GLU A N 1
ATOM 5687 C CA . GLU A 1 700 ? 23.883 25.099 10.302 1.00 95.69 700 GLU A CA 1
ATOM 5688 C C . GLU A 1 700 ? 23.898 23.995 11.373 1.00 95.69 700 GLU A C 1
ATOM 5690 O O . GLU A 1 700 ? 24.792 23.156 11.363 1.00 95.69 700 GLU A O 1
ATOM 5695 N N . GLU A 1 701 ? 22.873 23.920 12.229 1.00 96.50 701 GLU A N 1
ATOM 5696 C CA . GLU A 1 701 ? 22.746 22.828 13.209 1.00 96.50 701 GLU A CA 1
ATOM 5697 C C . GLU A 1 701 ? 22.538 21.456 12.545 1.00 96.50 701 GLU A C 1
ATOM 5699 O O . GLU A 1 701 ? 23.110 20.462 12.984 1.00 96.50 701 GLU A O 1
ATOM 5704 N N . ILE A 1 702 ? 21.727 21.371 11.480 1.00 96.81 702 ILE A N 1
ATOM 5705 C CA . ILE A 1 702 ? 21.568 20.120 10.722 1.00 96.81 702 ILE A CA 1
ATOM 5706 C C . ILE A 1 702 ? 22.915 19.703 10.124 1.00 96.81 702 ILE A C 1
ATOM 5708 O O . ILE A 1 702 ? 23.254 18.528 10.186 1.00 96.81 702 ILE A O 1
ATOM 5712 N N . VAL A 1 703 ? 23.685 20.641 9.566 1.00 96.06 703 VAL A N 1
ATOM 5713 C CA . VAL A 1 703 ? 25.027 20.372 9.030 1.00 96.06 703 VAL A CA 1
ATOM 5714 C C . VAL A 1 703 ? 25.939 19.813 10.109 1.00 96.06 703 VAL A C 1
ATOM 5716 O O . VAL A 1 703 ? 26.561 18.793 9.858 1.00 96.06 703 VAL A O 1
ATOM 5719 N N . GLU A 1 704 ? 25.954 20.398 11.307 1.00 95.88 704 GLU A N 1
ATOM 5720 C CA . GLU A 1 704 ? 26.745 19.891 12.435 1.00 95.88 704 GLU A CA 1
ATOM 5721 C C . GLU A 1 704 ? 26.397 18.427 12.756 1.00 95.88 704 GLU A C 1
ATOM 5723 O O . GLU A 1 704 ? 27.278 17.568 12.753 1.00 95.88 704 GLU A O 1
ATOM 5728 N N . TYR A 1 705 ? 25.107 18.099 12.907 1.00 97.06 705 TYR A N 1
ATOM 5729 C CA . TYR A 1 705 ? 24.679 16.714 13.145 1.00 97.06 705 TYR A CA 1
ATOM 5730 C C . TYR A 1 705 ? 25.056 15.761 12.001 1.00 97.06 705 TYR A C 1
ATOM 5732 O O . TYR A 1 705 ? 25.441 14.618 12.246 1.00 97.06 705 TYR A O 1
ATOM 5740 N N . ILE A 1 706 ? 24.921 16.197 10.747 1.00 96.75 706 ILE A N 1
ATOM 5741 C CA . ILE A 1 706 ? 25.219 15.365 9.576 1.00 96.75 706 ILE A CA 1
ATOM 5742 C C . ILE A 1 706 ? 26.729 15.168 9.385 1.00 96.75 706 ILE A C 1
ATOM 5744 O O . ILE A 1 706 ? 27.155 14.064 9.029 1.00 96.75 706 ILE A O 1
ATOM 5748 N N . ASP A 1 707 ? 27.533 16.197 9.633 1.00 95.69 707 ASP A N 1
ATOM 5749 C CA . ASP A 1 707 ? 28.991 16.137 9.556 1.00 95.69 707 ASP A CA 1
ATOM 5750 C C . ASP A 1 707 ? 29.538 15.224 10.651 1.00 95.69 707 ASP A C 1
ATOM 5752 O O . ASP A 1 707 ? 30.310 14.313 10.345 1.00 95.69 707 ASP A O 1
ATOM 5756 N N . ASP A 1 708 ? 29.065 15.370 11.891 1.00 95.06 708 ASP A N 1
ATOM 5757 C CA . ASP A 1 708 ? 29.441 14.484 12.995 1.00 95.06 708 ASP A CA 1
ATOM 5758 C C . ASP A 1 708 ? 29.065 13.027 12.701 1.00 95.06 708 ASP A C 1
ATOM 5760 O O . ASP A 1 708 ? 29.884 12.115 12.869 1.00 95.06 708 ASP A O 1
ATOM 5764 N N . PHE A 1 709 ? 27.852 12.796 12.185 1.00 95.19 709 PHE A N 1
ATOM 5765 C CA . PHE A 1 709 ? 27.403 11.468 11.768 1.00 95.19 709 PHE A CA 1
ATOM 5766 C C . PHE A 1 709 ? 28.301 10.897 10.666 1.00 95.19 709 PHE A C 1
ATOM 5768 O O . PHE A 1 709 ? 28.712 9.738 10.726 1.00 95.19 709 PHE A O 1
ATOM 5775 N N . THR A 1 710 ? 28.642 11.705 9.663 1.00 94.44 710 THR A N 1
ATOM 5776 C CA . THR A 1 710 ? 29.493 11.281 8.547 1.00 94.44 710 THR A CA 1
ATOM 5777 C C . THR A 1 710 ? 30.897 10.947 9.034 1.00 94.44 710 THR A C 1
ATOM 5779 O O . THR A 1 710 ? 31.402 9.870 8.730 1.00 94.44 710 THR A O 1
ATOM 5782 N N . VAL A 1 711 ? 31.516 11.806 9.846 1.00 93.50 711 VAL A N 1
ATOM 5783 C CA . VAL A 1 711 ? 32.850 11.567 10.415 1.00 93.50 711 VAL A CA 1
ATOM 5784 C C . VAL A 1 711 ? 32.871 10.290 11.253 1.00 93.50 711 VAL A C 1
ATOM 5786 O O . VAL A 1 711 ? 33.800 9.492 11.111 1.00 93.50 711 VAL A O 1
ATOM 5789 N N . THR A 1 712 ? 31.837 10.076 12.069 1.00 91.88 712 THR A N 1
ATOM 5790 C CA . THR A 1 712 ? 31.733 8.925 12.974 1.00 91.88 712 THR A CA 1
ATOM 5791 C C . THR A 1 712 ? 31.505 7.614 12.218 1.00 91.88 712 THR A C 1
ATOM 5793 O O . THR A 1 712 ? 32.158 6.618 12.520 1.00 91.88 712 THR A O 1
ATOM 5796 N N . PHE A 1 713 ? 30.616 7.597 11.217 1.00 90.94 713 PHE A N 1
ATOM 5797 C CA . PHE A 1 713 ? 30.099 6.350 10.636 1.00 90.94 713 PHE A CA 1
ATOM 5798 C C . PHE A 1 713 ? 30.545 6.064 9.192 1.00 90.94 713 PHE A C 1
ATOM 5800 O O . PHE A 1 713 ? 30.206 5.007 8.659 1.00 90.94 713 PHE A O 1
ATOM 5807 N N . GLN A 1 714 ? 31.309 6.950 8.538 1.00 87.62 714 GLN A N 1
ATOM 5808 C CA . GLN A 1 714 ? 31.743 6.739 7.144 1.00 87.62 714 GLN A CA 1
ATOM 5809 C C . GLN A 1 714 ? 32.626 5.501 6.939 1.00 87.62 714 GLN A C 1
ATOM 5811 O O . GLN A 1 714 ? 32.650 4.930 5.846 1.00 87.62 714 GLN A O 1
ATOM 5816 N N . ASP A 1 715 ? 33.371 5.075 7.962 1.00 85.69 715 ASP A N 1
ATOM 5817 C CA . ASP A 1 715 ? 34.309 3.962 7.841 1.00 85.69 715 ASP A CA 1
ATOM 5818 C C . ASP A 1 715 ? 33.592 2.621 8.062 1.00 85.69 715 ASP A C 1
ATOM 5820 O O . ASP A 1 715 ? 33.741 1.942 9.074 1.00 85.69 715 ASP A O 1
ATOM 5824 N N . LEU A 1 716 ? 32.779 2.233 7.077 1.00 72.69 716 LEU A N 1
ATOM 5825 C CA . LEU A 1 716 ? 31.881 1.074 7.155 1.00 72.69 716 LEU A CA 1
ATOM 5826 C C . LEU A 1 716 ? 32.589 -0.274 7.383 1.00 72.69 716 LEU A C 1
ATOM 5828 O O . LEU A 1 716 ? 31.928 -1.254 7.716 1.00 72.69 716 LEU A O 1
ATOM 5832 N N . LYS A 1 717 ? 33.914 -0.351 7.194 1.00 75.19 717 LYS A N 1
ATOM 5833 C CA . LYS A 1 717 ? 34.683 -1.599 7.343 1.00 75.19 717 LYS A CA 1
ATOM 5834 C C . LYS A 1 717 ? 34.772 -2.097 8.789 1.00 75.19 717 LYS A C 1
ATOM 5836 O O . LYS A 1 717 ? 35.194 -3.229 8.990 1.00 75.19 717 LYS A O 1
ATOM 5841 N N . TRP A 1 718 ? 34.430 -1.254 9.764 1.00 74.94 718 TRP A N 1
ATOM 5842 C CA . TRP A 1 718 ? 34.502 -1.585 11.189 1.00 74.94 718 TRP A CA 1
ATOM 5843 C C . TRP A 1 718 ? 33.235 -2.218 11.747 1.00 74.94 718 TRP A C 1
ATOM 5845 O O . TRP A 1 718 ? 33.269 -2.687 12.877 1.00 74.94 718 TRP A O 1
ATOM 5855 N N . TYR A 1 719 ? 32.140 -2.214 10.988 1.00 83.12 719 TYR A N 1
ATOM 5856 C CA . TYR A 1 719 ? 30.886 -2.802 11.440 1.00 83.12 719 TYR A CA 1
ATOM 5857 C C . TYR A 1 719 ? 30.718 -4.178 10.832 1.00 83.12 719 TYR A C 1
ATOM 5859 O O . TYR A 1 719 ? 30.780 -4.310 9.609 1.00 83.12 719 TYR A O 1
ATOM 5867 N N . ASP A 1 720 ? 30.458 -5.178 11.658 1.00 84.75 720 ASP A N 1
ATOM 5868 C CA . ASP A 1 720 ? 30.023 -6.504 11.254 1.00 84.75 720 ASP A CA 1
ATOM 5869 C C . ASP A 1 720 ? 28.495 -6.607 11.217 1.00 84.75 720 ASP A C 1
ATOM 5871 O O . ASP A 1 720 ? 27.753 -5.705 11.613 1.00 84.75 720 ASP A O 1
ATOM 5875 N N . HIS A 1 721 ? 27.996 -7.682 10.608 1.00 86.81 721 HIS A N 1
ATOM 5876 C CA . HIS A 1 721 ? 26.560 -7.907 10.549 1.00 86.81 721 HIS A CA 1
ATOM 5877 C C . HIS A 1 721 ? 26.007 -8.166 11.951 1.00 86.81 721 HIS A C 1
ATOM 5879 O O . HIS A 1 721 ? 26.509 -9.033 12.654 1.00 86.81 721 HIS A O 1
ATOM 5885 N N . GLY A 1 722 ? 24.948 -7.452 12.330 1.00 83.88 722 GLY A N 1
ATOM 5886 C CA . GLY A 1 722 ? 24.281 -7.625 13.616 1.00 83.88 722 GLY A CA 1
ATOM 5887 C C . GLY A 1 722 ? 24.817 -6.733 14.731 1.00 83.88 722 GLY A C 1
ATOM 5888 O O . GLY A 1 722 ? 24.139 -6.608 15.759 1.00 83.88 722 GLY A O 1
ATOM 5889 N N . ASP A 1 723 ? 25.960 -6.078 14.508 1.00 86.69 723 ASP A N 1
ATOM 5890 C CA . ASP A 1 723 ? 26.589 -5.206 15.493 1.00 86.69 723 ASP A CA 1
ATOM 5891 C C . ASP A 1 723 ? 25.602 -4.142 15.987 1.00 86.69 723 ASP A C 1
ATOM 5893 O O . ASP A 1 723 ? 24.958 -3.463 15.167 1.00 86.69 723 ASP A O 1
ATOM 5897 N N . PRO A 1 724 ? 25.460 -3.983 17.317 1.00 87.94 724 PRO A N 1
ATOM 5898 C CA . PRO A 1 724 ? 24.801 -2.819 17.863 1.00 87.94 724 PRO A CA 1
ATOM 5899 C C . PRO A 1 724 ? 25.672 -1.601 17.568 1.00 87.94 724 PRO A C 1
ATOM 5901 O O . PRO A 1 724 ? 26.896 -1.632 17.690 1.00 87.94 724 PRO A O 1
ATOM 5904 N N . VAL A 1 725 ? 25.027 -0.512 17.193 1.00 89.19 725 VAL A N 1
ATOM 5905 C CA . VAL A 1 725 ? 25.687 0.771 17.028 1.00 89.19 725 VAL A CA 1
ATOM 5906 C C . VAL A 1 725 ? 25.068 1.717 18.036 1.00 89.19 725 VAL A C 1
ATOM 5908 O O . VAL A 1 725 ? 23.875 2.030 17.972 1.00 89.19 725 VAL A O 1
ATOM 5911 N N . ASP A 1 726 ? 25.894 2.127 18.989 1.00 88.62 726 ASP A N 1
ATOM 5912 C CA . ASP A 1 726 ? 25.514 3.123 19.973 1.00 88.62 726 ASP A CA 1
ATOM 5913 C C . ASP A 1 726 ? 25.521 4.511 19.328 1.00 88.62 726 ASP A C 1
ATOM 5915 O O . ASP A 1 726 ? 26.393 4.857 18.521 1.00 88.62 726 ASP A O 1
ATOM 5919 N N . ASN A 1 727 ? 24.534 5.320 19.696 1.00 89.94 727 ASN A N 1
ATOM 5920 C CA . ASN A 1 727 ? 24.485 6.706 19.271 1.00 89.94 727 ASN A CA 1
ATOM 5921 C C . ASN A 1 727 ? 25.571 7.521 19.991 1.00 89.94 727 ASN A C 1
ATOM 5923 O O . ASN A 1 727 ? 25.698 7.454 21.214 1.00 89.94 727 ASN A O 1
ATOM 5927 N N . TYR A 1 728 ? 26.342 8.309 19.238 1.00 92.50 728 TYR A N 1
ATOM 5928 C CA . TYR A 1 728 ? 27.384 9.165 19.809 1.00 92.50 728 TYR A CA 1
ATOM 5929 C C . TYR A 1 728 ? 26.812 10.355 20.593 1.00 92.50 728 TYR A C 1
ATOM 5931 O O . TYR A 1 728 ? 27.504 10.906 21.448 1.00 92.50 728 TYR A O 1
ATOM 5939 N N . LEU A 1 729 ? 25.561 10.745 20.323 1.00 93.69 729 LEU A N 1
ATOM 5940 C CA . LEU A 1 729 ? 24.850 11.763 21.088 1.00 93.69 729 LEU A CA 1
ATOM 5941 C C . LEU A 1 729 ? 24.435 11.200 22.445 1.00 93.69 729 LEU A C 1
ATOM 5943 O O . LEU A 1 729 ? 23.835 10.125 22.523 1.00 93.69 729 LEU A O 1
ATOM 5947 N N . ASN A 1 730 ? 24.664 11.958 23.515 1.00 93.69 730 ASN A N 1
ATOM 5948 C CA . ASN A 1 730 ? 24.167 11.600 24.844 1.00 93.69 730 ASN A CA 1
ATOM 5949 C C . ASN A 1 730 ? 22.648 11.843 24.981 1.00 93.69 730 ASN A C 1
ATOM 5951 O O . ASN A 1 730 ? 22.031 12.502 24.146 1.00 93.69 730 ASN A O 1
ATOM 5955 N N . ASP A 1 731 ? 22.029 11.340 26.053 1.00 90.50 731 ASP A N 1
ATOM 5956 C CA . ASP A 1 731 ? 20.574 11.414 26.272 1.00 90.50 731 ASP A CA 1
ATOM 5957 C C . ASP A 1 731 ? 20.015 12.844 26.180 1.00 90.50 731 ASP A C 1
ATOM 5959 O O . ASP A 1 731 ? 18.949 13.057 25.605 1.00 90.50 731 ASP A O 1
ATOM 5963 N N . SER A 1 732 ? 20.752 13.829 26.704 1.00 94.38 732 SER A N 1
ATOM 5964 C CA . SER A 1 732 ? 20.363 15.245 26.683 1.00 94.38 732 SER A CA 1
ATOM 5965 C C . SER A 1 732 ? 20.398 15.821 25.264 1.00 94.38 732 SER A C 1
ATOM 5967 O O . SER A 1 732 ? 19.484 16.535 24.850 1.00 94.38 732 SER A O 1
ATOM 5969 N N . GLU A 1 733 ? 21.423 15.480 24.482 1.00 94.56 733 GLU A N 1
ATOM 5970 C CA . GLU A 1 733 ? 21.546 15.894 23.080 1.00 94.56 733 GLU A CA 1
ATOM 5971 C C . GLU A 1 733 ? 20.493 15.234 22.194 1.00 94.56 733 GLU A C 1
ATOM 5973 O O . GLU A 1 733 ? 19.894 15.910 21.356 1.00 94.56 733 GLU A O 1
ATOM 5978 N N . ARG A 1 734 ? 20.216 13.942 22.411 1.00 92.88 734 ARG A N 1
ATOM 5979 C CA . ARG A 1 734 ? 19.143 13.228 21.708 1.00 92.88 734 ARG A CA 1
ATOM 5980 C C . ARG A 1 734 ? 17.785 13.837 22.023 1.00 92.88 734 ARG A C 1
ATOM 5982 O O . ARG A 1 734 ? 16.991 14.049 21.112 1.00 92.88 734 ARG A O 1
ATOM 5989 N N . GLU A 1 735 ? 17.523 14.175 23.282 1.00 88.12 735 GLU A N 1
ATOM 5990 C CA . GLU A 1 735 ? 16.280 14.836 23.680 1.00 88.12 735 GLU A CA 1
ATOM 5991 C C . GLU A 1 735 ? 16.159 16.241 23.071 1.00 88.12 735 GLU A C 1
ATOM 5993 O O . GLU A 1 735 ? 15.116 16.597 22.519 1.00 88.12 735 GLU A O 1
ATOM 5998 N N . LYS A 1 736 ? 17.251 17.014 23.047 1.00 91.88 736 LYS A N 1
ATOM 5999 C CA . LYS A 1 736 ? 17.308 18.302 22.339 1.00 91.88 736 LYS A CA 1
ATOM 6000 C C . LYS A 1 736 ? 17.009 18.137 20.843 1.00 91.88 736 LYS A C 1
ATOM 6002 O O . LYS A 1 736 ? 16.251 18.931 20.283 1.00 91.88 736 LYS A O 1
ATOM 6007 N N . LEU A 1 737 ? 17.564 17.112 20.195 1.00 91.56 737 LEU A N 1
ATOM 6008 C CA . LEU A 1 737 ? 17.296 16.799 18.790 1.00 91.56 737 LEU A CA 1
ATOM 6009 C C . LEU A 1 737 ? 15.830 16.387 18.569 1.00 91.56 737 LEU A C 1
ATOM 6011 O O . LEU A 1 737 ? 15.193 16.882 17.636 1.00 91.56 737 LEU A O 1
ATOM 6015 N N . ARG A 1 738 ? 15.247 15.561 19.449 1.00 87.19 738 ARG A N 1
ATOM 6016 C CA . ARG A 1 738 ? 13.818 15.190 19.411 1.00 87.19 738 ARG A CA 1
ATOM 6017 C C . ARG A 1 738 ? 12.918 16.419 19.473 1.00 87.19 738 ARG A C 1
ATOM 6019 O O . ARG A 1 738 ? 12.041 16.580 18.626 1.00 87.19 738 ARG A O 1
ATOM 6026 N N . GLN A 1 739 ? 13.190 17.336 20.399 1.00 86.25 739 GLN A N 1
ATOM 6027 C CA . GLN A 1 739 ? 12.439 18.589 20.542 1.00 86.25 739 GLN A CA 1
ATOM 6028 C C . GLN A 1 739 ? 12.537 19.485 19.294 1.00 86.25 739 GLN A C 1
ATOM 6030 O O . GLN A 1 739 ? 11.583 20.187 18.955 1.00 86.25 739 GLN A O 1
ATOM 6035 N N . LYS A 1 740 ? 13.658 19.430 18.564 1.00 90.38 740 LYS A N 1
ATOM 6036 C CA . LYS A 1 740 ? 13.880 20.182 17.316 1.00 90.38 740 LYS A CA 1
ATOM 6037 C C . LYS A 1 740 ? 13.483 19.441 16.037 1.00 90.38 740 LYS A C 1
ATOM 6039 O O . LYS A 1 740 ? 13.477 20.044 14.963 1.00 90.38 740 LYS A O 1
ATOM 6044 N N . THR A 1 741 ? 13.090 18.172 16.130 1.00 85.94 741 THR A N 1
ATOM 6045 C CA . THR A 1 741 ? 12.797 17.335 14.958 1.00 85.94 741 THR A CA 1
ATOM 6046 C C . THR A 1 741 ? 11.653 17.905 14.119 1.00 85.94 741 THR A C 1
ATOM 6048 O O . THR A 1 741 ? 11.745 17.910 12.895 1.00 85.94 741 THR A O 1
ATOM 6051 N N . ASN A 1 742 ? 10.593 18.441 14.738 1.00 83.94 742 ASN A N 1
ATOM 6052 C CA . ASN A 1 742 ? 9.484 19.038 13.985 1.00 83.94 742 ASN A CA 1
ATOM 6053 C C . ASN A 1 742 ? 9.893 20.333 13.241 1.00 83.94 742 ASN A C 1
ATOM 6055 O O . ASN A 1 742 ? 9.616 20.422 12.044 1.00 83.94 742 ASN A O 1
ATOM 6059 N N . PRO A 1 743 ? 10.600 21.301 13.864 1.00 89.94 743 PRO A N 1
ATOM 6060 C CA . PRO A 1 743 ? 11.215 22.419 13.140 1.00 89.94 743 PRO A CA 1
ATOM 6061 C C . PRO A 1 743 ? 12.108 22.000 11.962 1.00 89.94 743 PRO A C 1
ATOM 6063 O O . PRO A 1 743 ? 11.972 22.550 10.867 1.00 89.94 743 PRO A O 1
ATOM 6066 N N . TYR A 1 744 ? 12.975 20.999 12.142 1.00 93.44 744 TYR A N 1
ATOM 6067 C CA . TYR A 1 744 ? 13.820 20.492 11.055 1.00 93.44 744 TYR A CA 1
ATOM 6068 C C . TYR A 1 744 ? 12.989 19.849 9.942 1.00 93.44 744 TYR A C 1
ATOM 6070 O O . TYR A 1 744 ? 13.208 20.125 8.766 1.00 93.44 744 TYR A O 1
ATOM 6078 N N . LEU A 1 745 ? 11.974 19.058 10.295 1.00 90.06 745 LEU A N 1
ATOM 6079 C CA . LEU A 1 745 ? 11.060 18.453 9.332 1.00 90.06 745 LEU A CA 1
ATOM 6080 C C . LEU A 1 745 ? 10.290 19.511 8.528 1.00 90.06 745 LEU A C 1
ATOM 6082 O O . LEU A 1 745 ? 10.137 19.364 7.319 1.00 90.06 745 LEU A O 1
ATOM 6086 N N . MET A 1 746 ? 9.840 20.590 9.177 1.00 89.69 746 MET A N 1
ATOM 6087 C CA . MET A 1 746 ? 9.203 21.748 8.534 1.00 89.69 746 MET A CA 1
ATOM 6088 C C . MET A 1 746 ? 10.117 22.410 7.503 1.00 89.69 746 MET A C 1
ATOM 6090 O O . MET A 1 746 ? 9.679 22.671 6.381 1.00 89.69 746 MET A O 1
ATOM 6094 N N . LEU A 1 747 ? 11.379 22.642 7.866 1.00 94.00 747 LEU A N 1
ATOM 6095 C CA . LEU A 1 747 ? 12.388 23.223 6.982 1.00 94.00 747 LEU A CA 1
ATOM 6096 C C . LEU A 1 747 ? 12.663 22.324 5.767 1.00 94.00 747 LEU A C 1
ATOM 6098 O O . LEU A 1 747 ? 12.590 22.782 4.627 1.00 94.00 747 LEU A O 1
ATOM 6102 N N . LEU A 1 748 ? 12.927 21.037 6.010 1.00 94.00 748 LEU A N 1
ATOM 6103 C CA . LEU A 1 748 ? 13.223 20.046 4.973 1.00 94.00 748 LEU A CA 1
ATOM 6104 C C . LEU A 1 748 ? 12.030 19.829 4.031 1.00 94.00 748 LEU A C 1
ATOM 6106 O O . LEU A 1 748 ? 12.202 19.760 2.816 1.00 94.00 748 LEU A O 1
ATOM 6110 N N . TYR A 1 749 ? 10.811 19.782 4.571 1.00 91.38 749 TYR A N 1
ATOM 6111 C CA . TYR A 1 749 ? 9.600 19.643 3.766 1.00 91.38 749 TYR A CA 1
ATOM 6112 C C . TYR A 1 749 ? 9.354 20.880 2.897 1.00 91.38 749 TYR A C 1
ATOM 6114 O O . TYR A 1 749 ? 9.016 20.737 1.725 1.00 91.38 749 TYR A O 1
ATOM 6122 N N . GLY A 1 750 ? 9.551 22.085 3.445 1.00 91.00 750 GLY A N 1
ATOM 6123 C CA . GLY A 1 750 ? 9.473 23.330 2.676 1.00 91.00 750 GLY A CA 1
ATOM 6124 C C . GLY A 1 750 ? 10.470 23.345 1.516 1.00 91.00 750 GLY A C 1
ATOM 6125 O O . GLY A 1 750 ? 10.102 23.661 0.388 1.00 91.00 750 GLY A O 1
ATOM 6126 N N . TYR A 1 751 ? 11.701 22.893 1.760 1.00 91.81 751 TYR A N 1
ATOM 6127 C CA . TYR A 1 751 ? 12.716 22.761 0.718 1.00 91.81 751 TYR A CA 1
ATOM 6128 C C . TYR A 1 751 ? 12.327 21.774 -0.396 1.00 91.81 751 TYR A C 1
ATOM 6130 O O . TYR A 1 751 ? 12.438 22.110 -1.580 1.00 91.81 751 TYR A O 1
ATOM 6138 N N . GLU A 1 752 ? 11.849 20.575 -0.044 1.00 91.56 752 GLU A N 1
ATOM 6139 C CA . GLU A 1 752 ? 11.389 19.579 -1.025 1.00 91.56 752 GLU A CA 1
ATOM 6140 C C . GLU A 1 752 ? 10.178 20.094 -1.813 1.00 91.56 752 GLU A C 1
ATOM 6142 O O . GLU A 1 752 ? 10.104 19.924 -3.032 1.00 91.56 752 GLU A O 1
ATOM 6147 N N . LEU A 1 753 ? 9.261 20.794 -1.139 1.00 87.88 753 LEU A N 1
ATOM 6148 C CA . LEU A 1 753 ? 8.120 21.436 -1.774 1.00 87.88 753 LEU A CA 1
ATOM 6149 C C . LEU A 1 753 ? 8.573 22.478 -2.800 1.00 87.88 753 LEU A C 1
ATOM 6151 O O . LEU A 1 753 ? 8.067 22.464 -3.922 1.00 87.88 753 LEU A O 1
ATOM 6155 N N . ASP A 1 754 ? 9.515 23.351 -2.443 1.00 86.88 754 ASP A N 1
ATOM 6156 C CA . ASP A 1 754 ? 9.961 24.478 -3.265 1.00 86.88 754 ASP A CA 1
ATOM 6157 C C . ASP A 1 754 ? 10.814 24.057 -4.460 1.00 86.88 754 ASP A C 1
ATOM 6159 O O . ASP A 1 754 ? 10.640 24.600 -5.553 1.00 86.88 754 ASP A O 1
ATOM 6163 N N . THR A 1 755 ? 11.689 23.072 -4.274 1.00 86.62 755 THR A N 1
ATOM 6164 C CA . THR A 1 755 ? 12.701 22.696 -5.272 1.00 86.62 755 THR A CA 1
ATOM 6165 C C . THR A 1 755 ? 12.397 21.388 -6.002 1.00 86.62 755 THR A C 1
ATOM 6167 O O . THR A 1 755 ? 12.905 21.160 -7.098 1.00 86.62 755 THR A O 1
ATOM 6170 N N . GLY A 1 756 ? 11.576 20.511 -5.414 1.00 84.56 756 GLY A N 1
ATOM 6171 C CA . GLY A 1 756 ? 11.396 19.130 -5.867 1.00 84.56 756 GLY A CA 1
ATOM 6172 C C . GLY A 1 756 ? 12.589 18.211 -5.567 1.00 84.56 756 GLY A C 1
ATOM 6173 O O . GLY A 1 756 ? 12.577 17.048 -5.982 1.00 84.56 756 GLY A O 1
ATOM 6174 N N . HIS A 1 757 ? 13.624 18.698 -4.872 1.00 88.12 757 HIS A N 1
ATOM 6175 C CA . HIS A 1 757 ? 14.748 17.875 -4.436 1.00 88.12 757 HIS A CA 1
ATOM 6176 C C . HIS A 1 757 ? 14.372 17.052 -3.204 1.00 88.12 757 HIS A C 1
ATOM 6178 O O . HIS A 1 757 ? 13.802 17.558 -2.242 1.00 88.12 757 HIS A O 1
ATOM 6184 N N . LYS A 1 758 ? 14.714 15.762 -3.236 1.00 89.44 758 LYS A N 1
ATOM 6185 C CA . LYS A 1 758 ? 14.470 14.842 -2.122 1.00 89.44 758 LYS A CA 1
ATOM 6186 C C . LYS A 1 758 ? 15.504 15.064 -1.025 1.00 89.44 758 LYS A C 1
ATOM 6188 O O . LYS A 1 758 ? 16.684 15.190 -1.332 1.00 89.44 758 LYS A O 1
ATOM 6193 N N . VAL A 1 759 ? 15.049 15.036 0.224 1.00 92.00 759 VAL A N 1
ATOM 6194 C CA . VAL A 1 759 ? 15.872 15.229 1.436 1.00 92.00 759 VAL A CA 1
ATOM 6195 C C . VAL A 1 759 ? 15.697 14.093 2.444 1.00 92.00 759 VAL A C 1
ATOM 6197 O O . VAL A 1 759 ? 15.992 14.225 3.633 1.00 92.00 759 VAL A O 1
ATOM 6200 N N . SER A 1 760 ? 15.205 12.944 1.974 1.00 91.06 760 SER A N 1
ATOM 6201 C CA . SER A 1 760 ? 14.981 11.765 2.809 1.00 91.06 760 SER A CA 1
ATOM 6202 C C . SER A 1 760 ? 16.231 11.302 3.546 1.00 91.06 760 SER A C 1
ATOM 6204 O O . SER A 1 760 ? 16.108 10.759 4.635 1.00 91.06 760 SER A O 1
ATOM 6206 N N . ARG A 1 761 ? 17.435 11.500 2.989 1.00 94.62 761 ARG A N 1
ATOM 6207 C CA . ARG A 1 761 ? 18.671 11.032 3.636 1.00 94.62 761 ARG A CA 1
ATOM 6208 C C . ARG A 1 761 ? 18.995 11.867 4.863 1.00 94.62 761 ARG A C 1
ATOM 6210 O O . ARG A 1 761 ? 19.272 11.292 5.909 1.00 94.62 761 ARG A O 1
ATOM 6217 N N . ILE A 1 762 ? 18.879 13.189 4.736 1.00 95.75 762 ILE A N 1
ATOM 6218 C CA . ILE A 1 762 ? 19.052 14.127 5.849 1.00 95.75 762 ILE A CA 1
ATOM 6219 C C . ILE A 1 762 ? 18.065 13.778 6.964 1.00 95.75 762 ILE A C 1
ATOM 6221 O O . ILE A 1 762 ? 18.470 13.532 8.097 1.00 95.75 762 ILE A O 1
ATOM 6225 N N . TYR A 1 763 ? 16.774 13.666 6.633 1.00 93.94 763 TYR A N 1
ATOM 6226 C CA . TYR A 1 763 ? 15.751 13.318 7.620 1.00 93.94 763 TYR A CA 1
ATOM 6227 C C . TYR A 1 763 ? 16.005 11.960 8.285 1.00 93.94 763 TYR A C 1
ATOM 6229 O O . TYR A 1 763 ? 15.902 11.858 9.502 1.00 93.94 763 TYR A O 1
ATOM 6237 N N . ASN A 1 764 ? 16.356 10.928 7.514 1.00 92.31 764 ASN A N 1
ATOM 6238 C CA . ASN A 1 764 ? 16.584 9.594 8.063 1.00 92.31 764 ASN A CA 1
ATOM 6239 C C . ASN A 1 764 ? 17.776 9.561 9.030 1.00 92.31 764 ASN A C 1
ATOM 6241 O O . ASN A 1 764 ? 17.705 8.849 10.026 1.00 92.31 764 ASN A O 1
ATOM 6245 N N . VAL A 1 765 ? 18.841 10.331 8.776 1.00 95.06 765 VAL A N 1
ATOM 6246 C CA . VAL A 1 765 ? 19.963 10.456 9.724 1.00 95.06 765 VAL A CA 1
ATOM 6247 C C . VAL A 1 765 ? 19.511 11.158 10.995 1.00 95.06 765 VAL A C 1
ATOM 6249 O O . VAL A 1 765 ? 19.745 10.635 12.078 1.00 95.06 765 VAL A O 1
ATOM 6252 N N . LEU A 1 766 ? 18.804 12.288 10.885 1.00 94.12 766 LEU A N 1
ATOM 6253 C CA . LEU A 1 766 ? 18.272 12.984 12.061 1.00 94.12 766 LEU A CA 1
ATOM 6254 C C . LEU A 1 766 ? 17.342 12.071 12.873 1.00 94.12 766 LEU A C 1
ATOM 6256 O O . LEU A 1 766 ? 17.447 12.029 14.092 1.00 94.12 766 LEU A O 1
ATOM 6260 N N . ALA A 1 767 ? 16.477 11.301 12.207 1.00 89.69 767 ALA A N 1
ATOM 6261 C CA . ALA A 1 767 ? 15.598 10.333 12.852 1.00 89.69 767 ALA A CA 1
ATOM 6262 C C . ALA A 1 767 ? 16.393 9.232 13.568 1.00 89.69 767 ALA A C 1
ATOM 6264 O O . ALA A 1 767 ? 16.125 8.975 14.738 1.00 89.69 767 ALA A O 1
ATOM 6265 N N . LEU A 1 768 ? 17.409 8.638 12.928 1.00 91.06 768 LEU A N 1
ATOM 6266 C CA . LEU A 1 768 ? 18.297 7.673 13.587 1.00 91.06 768 LEU A CA 1
ATOM 6267 C C . LEU A 1 768 ? 18.991 8.282 14.808 1.00 91.06 768 LEU A C 1
ATOM 6269 O O . LEU A 1 768 ? 19.004 7.667 15.865 1.00 91.06 768 LEU A O 1
ATOM 6273 N N . LEU A 1 769 ? 19.494 9.513 14.704 1.00 93.69 769 LEU A N 1
ATOM 6274 C CA . LEU A 1 769 ? 20.177 10.207 15.797 1.00 93.69 769 LEU A CA 1
ATOM 6275 C C . LEU A 1 769 ? 19.274 10.532 16.997 1.00 93.69 769 LEU A C 1
ATOM 6277 O O . LEU A 1 769 ? 19.780 10.850 18.072 1.00 93.69 769 LEU A O 1
ATOM 6281 N N . THR A 1 770 ? 17.950 10.430 16.865 1.00 90.00 770 THR A N 1
ATOM 6282 C CA . THR A 1 770 ? 17.046 10.511 18.026 1.00 90.00 770 THR A CA 1
ATOM 6283 C C . THR A 1 770 ? 16.959 9.207 18.820 1.00 90.00 770 THR A C 1
ATOM 6285 O O . THR A 1 770 ? 16.372 9.182 19.908 1.00 90.00 770 THR A O 1
ATOM 6288 N N . GLU A 1 771 ? 17.537 8.128 18.302 1.00 88.62 771 GLU A N 1
ATOM 6289 C CA . GLU A 1 771 ? 17.422 6.780 18.839 1.00 88.62 771 GLU A CA 1
ATOM 6290 C C . GLU A 1 771 ? 18.664 6.393 19.634 1.00 88.62 771 GLU A C 1
ATOM 6292 O O . GLU A 1 771 ? 19.764 6.854 19.357 1.00 88.62 771 GLU A O 1
ATOM 6297 N N . GLU A 1 772 ? 18.492 5.588 20.682 1.00 86.75 772 GLU A N 1
ATOM 6298 C CA . GLU A 1 772 ? 19.606 5.203 21.561 1.00 86.75 772 GLU A CA 1
ATOM 6299 C C . GLU A 1 772 ? 20.548 4.211 20.875 1.00 86.75 772 GLU A C 1
ATOM 6301 O O . GLU A 1 772 ? 21.768 4.331 20.975 1.00 86.75 772 GLU A O 1
ATOM 6306 N N . ARG A 1 773 ? 19.965 3.243 20.161 1.00 85.44 773 ARG A N 1
ATOM 6307 C CA . ARG A 1 773 ? 20.680 2.161 19.491 1.00 85.44 773 ARG A CA 1
ATOM 6308 C C . ARG A 1 773 ? 20.039 1.830 18.157 1.00 85.44 773 ARG A C 1
ATOM 6310 O O . ARG A 1 773 ? 18.814 1.832 18.022 1.00 85.44 773 ARG A O 1
ATOM 6317 N N . TRP A 1 774 ? 20.878 1.462 17.202 1.00 90.94 774 TRP A N 1
ATOM 6318 C CA . TRP A 1 774 ? 20.477 0.825 15.951 1.00 90.94 774 TRP A CA 1
ATOM 6319 C C . TRP A 1 774 ? 21.377 -0.383 15.668 1.00 90.94 774 TRP A C 1
ATOM 6321 O O . TRP A 1 774 ? 22.306 -0.667 16.424 1.00 90.94 774 TRP A O 1
ATOM 6331 N N . ARG A 1 775 ? 21.087 -1.142 14.609 1.00 91.06 775 ARG A N 1
ATOM 6332 C CA . ARG A 1 775 ? 21.877 -2.321 14.215 1.00 91.06 775 ARG A CA 1
ATOM 6333 C C . ARG A 1 775 ? 22.422 -2.200 12.809 1.00 91.06 775 ARG A C 1
ATOM 6335 O O . ARG A 1 775 ? 21.798 -1.574 11.953 1.00 91.06 775 ARG A O 1
ATOM 6342 N N . VAL A 1 776 ? 23.546 -2.860 12.554 1.00 90.75 776 VAL A N 1
ATOM 6343 C CA . VAL A 1 776 ? 24.082 -3.012 11.199 1.00 90.75 776 VAL A CA 1
ATOM 6344 C C . VAL A 1 776 ? 23.496 -4.248 10.530 1.00 90.75 776 VAL A C 1
ATOM 6346 O O . VAL A 1 776 ? 23.560 -5.361 11.048 1.00 90.75 776 VAL A O 1
ATOM 6349 N N . SER A 1 777 ? 22.962 -4.076 9.327 1.00 90.88 777 SER A N 1
ATOM 6350 C CA . SER A 1 777 ? 22.517 -5.177 8.481 1.00 90.88 777 SER A CA 1
ATOM 6351 C C . SER A 1 777 ? 23.351 -5.246 7.212 1.00 90.88 777 SER A C 1
ATOM 6353 O O . SER A 1 777 ? 23.468 -4.251 6.494 1.00 90.88 777 SER A O 1
ATOM 6355 N N . LYS A 1 778 ? 23.938 -6.420 6.955 1.00 89.62 778 LYS A N 1
ATOM 6356 C CA . LYS A 1 778 ? 24.692 -6.747 5.748 1.00 89.62 778 LYS A CA 1
ATOM 6357 C C . LYS A 1 778 ? 23.953 -7.863 5.031 1.00 89.62 778 LYS A C 1
ATOM 6359 O O . LYS A 1 778 ? 23.901 -8.986 5.515 1.00 89.62 778 LYS A O 1
ATOM 6364 N N . ILE A 1 779 ? 23.351 -7.538 3.896 1.00 86.50 779 ILE A N 1
ATOM 6365 C CA . ILE A 1 779 ? 22.531 -8.476 3.138 1.00 86.50 779 ILE A CA 1
ATOM 6366 C C . ILE A 1 779 ? 23.226 -8.783 1.821 1.00 86.50 779 ILE A C 1
ATOM 6368 O O . ILE A 1 779 ? 23.393 -7.903 0.972 1.00 86.50 779 ILE A O 1
ATOM 6372 N N . GLU A 1 780 ? 23.558 -10.050 1.612 1.00 81.50 780 GLU A N 1
ATOM 6373 C CA . GLU A 1 780 ? 23.898 -10.557 0.289 1.00 81.50 780 GLU A CA 1
ATOM 6374 C C . GLU A 1 780 ? 22.617 -11.016 -0.409 1.00 81.50 780 GLU A C 1
ATOM 6376 O O . GLU A 1 780 ? 21.734 -11.633 0.185 1.00 81.50 780 GLU A O 1
ATOM 6381 N N . SER A 1 781 ? 22.461 -10.720 -1.698 1.00 72.38 781 SER A N 1
ATOM 6382 C CA . SER A 1 781 ? 21.257 -11.146 -2.415 1.00 72.38 781 SER A CA 1
ATOM 6383 C C . SER A 1 781 ? 21.563 -11.619 -3.827 1.00 72.38 781 SER A C 1
ATOM 6385 O O . SER A 1 781 ? 22.694 -11.584 -4.307 1.00 72.38 781 SER A O 1
ATOM 6387 N N . GLY A 1 782 ? 20.538 -12.077 -4.549 1.00 66.00 782 GLY A N 1
ATOM 6388 C CA . GLY A 1 782 ? 20.689 -12.421 -5.965 1.00 66.00 782 GLY A CA 1
ATOM 6389 C C . GLY A 1 782 ? 21.200 -11.259 -6.828 1.00 66.00 782 GLY A C 1
ATOM 6390 O O . GLY A 1 782 ? 21.787 -11.520 -7.873 1.00 66.00 782 GLY A O 1
ATOM 6391 N N . ASN A 1 783 ? 21.010 -10.013 -6.382 1.00 66.19 783 ASN A N 1
ATOM 6392 C CA . ASN A 1 783 ? 21.305 -8.804 -7.154 1.00 66.19 783 ASN A CA 1
ATOM 6393 C C . ASN A 1 783 ? 22.521 -8.025 -6.630 1.00 66.19 783 ASN A C 1
ATOM 6395 O O . ASN A 1 783 ? 23.106 -7.238 -7.370 1.00 66.19 783 ASN A O 1
ATOM 6399 N N . TYR A 1 784 ? 22.893 -8.241 -5.369 1.00 73.06 784 TYR A N 1
ATOM 6400 C CA . TYR A 1 784 ? 23.931 -7.485 -4.671 1.00 73.06 784 TYR A CA 1
ATOM 6401 C C . TYR A 1 784 ? 24.962 -8.450 -4.103 1.00 73.06 784 TYR A C 1
ATOM 6403 O O . TYR A 1 784 ? 24.580 -9.470 -3.525 1.00 73.06 784 TYR A O 1
ATOM 6411 N N . GLU A 1 785 ? 26.243 -8.147 -4.303 1.00 81.06 785 GLU A N 1
ATOM 6412 C CA . GLU A 1 785 ? 27.328 -8.764 -3.537 1.00 81.06 785 GLU A CA 1
ATOM 6413 C C . GLU A 1 785 ? 27.124 -8.448 -2.067 1.00 81.06 785 GLU A C 1
ATOM 6415 O O . GLU A 1 785 ? 27.114 -9.359 -1.260 1.00 81.06 785 GLU A O 1
ATOM 6420 N N . GLU A 1 786 ? 26.844 -7.183 -1.750 1.00 86.50 786 GLU A N 1
ATOM 6421 C CA . GLU A 1 786 ? 26.661 -6.728 -0.378 1.00 86.50 786 GLU A CA 1
ATOM 6422 C C . GLU A 1 786 ? 25.772 -5.476 -0.341 1.00 86.50 786 GLU A C 1
ATOM 6424 O O . GLU A 1 786 ? 25.970 -4.526 -1.103 1.00 86.50 786 GLU A O 1
ATOM 6429 N N . GLN A 1 787 ? 24.795 -5.443 0.562 1.00 88.62 787 GLN A N 1
ATOM 6430 C CA . GLN A 1 787 ? 24.072 -4.233 0.950 1.00 88.62 787 GLN A CA 1
ATOM 6431 C C . GLN A 1 787 ? 24.278 -3.993 2.443 1.00 88.62 787 GLN A C 1
ATOM 6433 O O . GLN A 1 787 ? 23.854 -4.816 3.245 1.00 88.62 787 GLN A O 1
ATOM 6438 N N . ILE A 1 788 ? 24.871 -2.855 2.807 1.00 90.38 788 ILE A N 1
ATOM 6439 C CA . ILE A 1 788 ? 25.073 -2.444 4.201 1.00 90.38 788 ILE A CA 1
ATOM 6440 C C . ILE A 1 788 ? 24.040 -1.377 4.557 1.00 90.38 788 ILE A C 1
ATOM 6442 O O . ILE A 1 788 ? 23.867 -0.405 3.815 1.00 90.38 788 ILE A O 1
ATOM 6446 N N . SER A 1 789 ? 23.372 -1.536 5.694 1.00 92.62 789 SER A N 1
ATOM 6447 C CA . SER A 1 789 ? 22.358 -0.607 6.194 1.00 92.62 789 SER A CA 1
ATOM 6448 C C . SER A 1 789 ? 22.401 -0.458 7.715 1.00 92.62 789 SER A C 1
ATOM 6450 O O . SER A 1 789 ? 22.799 -1.386 8.418 1.00 92.62 789 SER A O 1
ATOM 6452 N N . PHE A 1 790 ? 21.968 0.700 8.214 1.00 93.75 790 PHE A N 1
ATOM 6453 C CA . PHE A 1 790 ? 21.563 0.865 9.609 1.00 93.75 790 PHE A CA 1
ATOM 6454 C C . PHE A 1 790 ? 20.064 0.627 9.735 1.00 93.75 790 PHE A C 1
ATOM 6456 O O . PHE A 1 790 ? 19.274 1.186 8.975 1.00 93.75 790 PHE A O 1
ATOM 6463 N N . ILE A 1 791 ? 19.676 -0.202 10.696 1.00 89.69 791 ILE A N 1
ATOM 6464 C CA . ILE A 1 791 ? 18.290 -0.583 10.938 1.00 89.69 791 ILE A CA 1
ATOM 6465 C C . ILE A 1 791 ? 17.897 -0.150 12.339 1.00 89.69 791 ILE A C 1
ATOM 6467 O O . ILE A 1 791 ? 18.564 -0.506 13.311 1.00 89.69 791 ILE A O 1
ATOM 6471 N N . LEU A 1 792 ? 16.788 0.578 12.434 1.00 87.25 792 LEU A N 1
ATOM 6472 C CA . LEU A 1 792 ? 16.148 0.885 13.702 1.00 87.25 792 LEU A CA 1
ATOM 6473 C C . LEU A 1 792 ? 15.258 -0.297 14.115 1.00 87.25 792 LEU A C 1
ATOM 6475 O O . LEU A 1 792 ? 14.323 -0.621 13.372 1.00 87.25 792 LEU A O 1
ATOM 6479 N N . PRO A 1 793 ? 15.503 -0.952 15.262 1.00 79.81 793 PRO A N 1
ATOM 6480 C CA . PRO A 1 793 ? 14.603 -1.985 15.748 1.00 79.81 793 PRO A CA 1
ATOM 6481 C C . PRO A 1 793 ? 13.219 -1.427 16.100 1.00 79.81 793 PRO A C 1
ATOM 6483 O O . PRO A 1 793 ? 13.060 -0.259 16.454 1.00 79.81 793 PRO A O 1
ATOM 6486 N N . THR A 1 794 ? 12.179 -2.255 15.996 1.00 71.56 794 THR A N 1
ATOM 6487 C CA . THR A 1 794 ? 10.817 -1.846 16.369 1.00 71.56 794 THR A CA 1
ATOM 6488 C C . THR A 1 794 ? 10.712 -1.611 17.875 1.00 71.56 794 THR A C 1
ATOM 6490 O O . THR A 1 794 ? 10.829 -2.560 18.647 1.00 71.56 794 THR A O 1
ATOM 6493 N N . LYS A 1 795 ? 10.352 -0.399 18.312 1.00 68.75 795 LYS A N 1
ATOM 6494 C CA . LYS A 1 795 ? 9.967 -0.139 19.713 1.00 68.75 795 LYS A CA 1
ATOM 6495 C C . LYS A 1 795 ? 8.527 -0.553 20.008 1.00 68.75 795 LYS A C 1
ATOM 6497 O O . LYS A 1 795 ? 7.723 0.223 20.526 1.00 68.75 795 LYS A O 1
ATOM 6502 N N . HIS A 1 796 ? 8.165 -1.783 19.659 1.00 68.19 796 HIS A N 1
ATOM 6503 C CA . HIS A 1 796 ? 6.824 -2.272 19.954 1.00 68.19 796 HIS A CA 1
ATOM 6504 C C . HIS A 1 796 ? 6.581 -2.323 21.469 1.00 68.19 796 HIS A C 1
ATOM 6506 O O . HIS A 1 796 ? 5.457 -2.096 21.885 1.00 68.19 796 HIS A O 1
ATOM 6512 N N . MET A 1 797 ? 7.609 -2.529 22.300 1.00 68.62 797 MET A N 1
ATOM 6513 C CA . MET A 1 797 ? 7.451 -2.681 23.752 1.00 68.62 797 MET A CA 1
ATOM 6514 C C . MET A 1 797 ? 6.834 -1.461 24.449 1.00 68.62 797 MET A C 1
ATOM 6516 O O . MET A 1 797 ? 5.913 -1.638 25.239 1.00 68.62 797 MET A O 1
ATOM 6520 N N . GLU A 1 798 ? 7.263 -0.232 24.141 1.00 74.50 798 GLU A N 1
ATOM 6521 C CA . GLU A 1 798 ? 6.678 0.982 24.741 1.00 74.50 798 GLU A CA 1
ATOM 6522 C C . GLU A 1 798 ? 5.216 1.169 24.323 1.00 74.50 798 GLU A C 1
ATOM 6524 O O . GLU A 1 798 ? 4.341 1.429 25.151 1.00 74.50 798 GLU A O 1
ATOM 6529 N N . MET A 1 799 ? 4.929 0.974 23.032 1.00 80.75 799 MET A N 1
ATOM 6530 C CA . MET A 1 799 ? 3.563 1.055 22.522 1.00 80.75 799 MET A CA 1
ATOM 6531 C C . MET A 1 799 ? 2.685 -0.053 23.108 1.00 80.75 799 MET A C 1
ATOM 6533 O O . MET A 1 799 ? 1.529 0.194 23.431 1.00 80.75 799 MET A O 1
ATOM 6537 N N . MET A 1 800 ? 3.221 -1.261 23.269 1.00 82.00 800 MET A N 1
ATOM 6538 C CA . MET A 1 800 ? 2.512 -2.398 23.847 1.00 82.00 800 MET A CA 1
ATOM 6539 C C . MET A 1 800 ? 2.275 -2.203 25.341 1.00 82.00 800 MET A C 1
ATOM 6541 O O . MET A 1 800 ? 1.180 -2.493 25.801 1.00 82.00 800 MET A O 1
ATOM 6545 N N . ALA A 1 801 ? 3.227 -1.634 26.083 1.00 85.12 801 ALA A N 1
ATOM 6546 C CA . ALA A 1 801 ? 3.030 -1.251 27.479 1.00 85.12 801 ALA A CA 1
ATOM 6547 C C . ALA A 1 801 ? 1.918 -0.199 27.622 1.00 85.12 801 ALA A C 1
ATOM 6549 O O . ALA A 1 801 ? 1.074 -0.301 28.512 1.00 85.12 801 ALA A O 1
ATOM 6550 N N . TRP A 1 802 ? 1.869 0.780 26.714 1.00 87.75 802 TRP A N 1
ATOM 6551 C CA . TRP A 1 802 ? 0.762 1.731 26.663 1.00 87.75 802 TRP A CA 1
ATOM 6552 C C . TRP A 1 802 ? -0.563 1.051 26.301 1.00 87.75 802 TRP A C 1
ATOM 6554 O O . TRP A 1 802 ? -1.533 1.221 27.024 1.00 87.75 802 TRP A O 1
ATOM 6564 N N . LEU A 1 803 ? -0.613 0.210 25.265 1.00 87.62 803 LEU A N 1
ATOM 6565 C CA . LEU A 1 803 ? -1.814 -0.562 24.921 1.00 87.62 803 LEU A CA 1
ATOM 6566 C C . LEU A 1 803 ? -2.296 -1.413 26.110 1.00 87.62 803 LEU A C 1
ATOM 6568 O O . LEU A 1 803 ? -3.482 -1.439 26.423 1.00 87.62 803 LEU A O 1
ATOM 6572 N N . GLN A 1 804 ? -1.382 -2.058 26.834 1.00 89.56 804 GLN A N 1
ATOM 6573 C CA . GLN A 1 804 ? -1.706 -2.826 28.033 1.00 89.56 804 GLN A CA 1
ATOM 6574 C C . GLN A 1 804 ? -2.289 -1.973 29.164 1.00 89.56 804 GLN A C 1
ATOM 6576 O O . GLN A 1 804 ? -3.047 -2.510 29.976 1.00 89.56 804 GLN A O 1
ATOM 6581 N N . SER A 1 805 ? -1.964 -0.679 29.241 1.00 91.38 805 SER A N 1
ATOM 6582 C CA . SER A 1 805 ? -2.511 0.225 30.257 1.00 91.38 805 SER A CA 1
ATOM 6583 C C . SER A 1 805 ? -3.911 0.738 29.913 1.00 91.38 805 SER A C 1
ATOM 6585 O O . SER A 1 805 ? -4.625 1.187 30.810 1.00 91.38 805 SER A O 1
ATOM 6587 N N . LEU A 1 806 ? -4.344 0.609 28.654 1.00 92.31 806 LEU A N 1
ATOM 6588 C CA . LEU A 1 806 ? -5.661 1.065 28.214 1.00 92.31 806 LEU A CA 1
ATOM 6589 C C . LEU A 1 806 ? -6.790 0.264 28.880 1.00 92.31 806 LEU A C 1
ATOM 6591 O O . LEU A 1 806 ? -6.642 -0.944 29.086 1.00 92.31 806 LEU A O 1
ATOM 6595 N N . PRO A 1 807 ? -7.924 0.900 29.219 1.00 92.25 807 PRO A N 1
ATOM 6596 C CA . PRO A 1 807 ? -9.056 0.212 29.839 1.00 92.25 807 PRO A CA 1
ATOM 6597 C C . PRO A 1 807 ? -9.846 -0.657 28.847 1.00 92.25 807 PRO A C 1
ATOM 6599 O O . PRO A 1 807 ? -10.443 -1.648 29.262 1.00 92.25 807 PRO A O 1
ATOM 6602 N N . GLY A 1 808 ? -9.836 -0.300 27.559 1.00 93.50 808 GLY A N 1
ATOM 6603 C CA . GLY A 1 808 ? -10.582 -0.986 26.505 1.00 93.50 808 GLY A CA 1
ATOM 6604 C C . GLY A 1 808 ? -10.069 -2.390 26.169 1.00 93.50 808 GLY A C 1
ATOM 6605 O O . GLY A 1 808 ? -8.968 -2.807 26.545 1.00 93.50 808 GLY A O 1
ATOM 6606 N N . LYS A 1 809 ? -10.888 -3.125 25.415 1.00 97.12 809 LYS A N 1
ATOM 6607 C CA . LYS A 1 809 ? -10.558 -4.444 24.867 1.00 97.12 809 LYS A CA 1
ATOM 6608 C C . LYS A 1 809 ? -9.611 -4.291 23.679 1.00 97.12 809 LYS A C 1
ATOM 6610 O O . LYS A 1 809 ? -9.841 -3.469 22.797 1.00 97.12 809 LYS A O 1
ATOM 6615 N N . ILE A 1 810 ? -8.581 -5.125 23.607 1.00 96.88 810 ILE A N 1
ATOM 6616 C CA . ILE A 1 810 ? -7.618 -5.140 22.505 1.00 96.88 810 ILE A CA 1
ATOM 6617 C C . ILE A 1 810 ? -7.757 -6.438 21.724 1.00 96.88 810 ILE A C 1
ATOM 6619 O O . ILE A 1 810 ? -7.544 -7.531 22.251 1.00 96.88 810 ILE A O 1
ATOM 6623 N N . ILE A 1 811 ? -8.084 -6.307 20.443 1.00 97.00 811 ILE A N 1
ATOM 6624 C CA . ILE A 1 811 ? -8.188 -7.425 19.515 1.00 97.00 811 ILE A CA 1
ATOM 6625 C C . ILE A 1 811 ? -7.011 -7.362 18.553 1.00 97.00 811 ILE A C 1
ATOM 6627 O O . ILE A 1 811 ? -6.868 -6.429 17.769 1.00 97.00 811 ILE A O 1
ATOM 6631 N N . VAL A 1 812 ? -6.169 -8.378 18.584 1.00 95.00 812 VAL A N 1
ATOM 6632 C CA . VAL A 1 812 ? -5.058 -8.538 17.655 1.00 95.00 812 VAL A CA 1
ATOM 6633 C C . VAL A 1 812 ? -5.462 -9.527 16.585 1.00 95.00 812 VAL A C 1
ATOM 6635 O O . VAL A 1 812 ? -6.072 -10.556 16.879 1.00 95.00 812 VAL A O 1
ATOM 6638 N N . THR A 1 813 ? -5.125 -9.241 15.335 1.00 92.44 813 THR A N 1
ATOM 6639 C CA . THR A 1 813 ? -5.450 -10.151 14.250 1.00 92.44 813 THR A CA 1
ATOM 6640 C C . THR A 1 813 ? -4.389 -10.145 13.157 1.00 92.44 813 THR A C 1
ATOM 6642 O O . THR A 1 813 ? -3.742 -9.137 12.878 1.00 92.44 813 THR A O 1
ATOM 6645 N N . ASP A 1 814 ? -4.204 -11.308 12.549 1.00 87.44 814 ASP A N 1
ATOM 6646 C CA . ASP A 1 814 ? -3.333 -11.540 11.405 1.00 87.44 814 ASP A CA 1
ATOM 6647 C C . ASP A 1 814 ? -3.875 -12.760 10.649 1.00 87.44 814 ASP A C 1
ATOM 6649 O O . ASP A 1 814 ? -4.547 -13.611 11.242 1.00 87.44 814 ASP A O 1
ATOM 6653 N N . ALA A 1 815 ? -3.591 -12.862 9.352 1.00 79.94 815 ALA A N 1
ATOM 6654 C CA . ALA A 1 815 ? -3.865 -14.096 8.611 1.00 79.94 815 ALA A CA 1
ATOM 6655 C C . ALA A 1 815 ? -2.947 -15.246 9.058 1.00 79.94 815 ALA A C 1
ATOM 6657 O O . ALA A 1 815 ? -3.275 -16.426 8.922 1.00 79.94 815 ALA A O 1
ATOM 6658 N N . THR A 1 816 ? -1.777 -14.881 9.571 1.00 79.56 816 THR A N 1
ATOM 6659 C CA . THR A 1 816 ? -0.684 -15.775 9.936 1.00 79.56 816 THR A CA 1
ATOM 6660 C C . THR A 1 816 ? 0.077 -15.132 11.082 1.00 79.56 816 THR A C 1
ATOM 6662 O O . THR A 1 816 ? 0.628 -14.045 10.930 1.00 79.56 816 THR A O 1
ATOM 6665 N N . LEU A 1 817 ? 0.080 -15.782 12.242 1.00 81.12 817 LEU A N 1
ATOM 6666 C CA . LEU A 1 817 ? 0.649 -15.198 13.454 1.00 81.12 817 LEU A CA 1
ATOM 6667 C C . LEU A 1 817 ? 2.139 -14.846 13.274 1.00 81.12 817 LEU A C 1
ATOM 6669 O O . LEU A 1 817 ? 2.858 -15.602 12.612 1.00 81.12 817 LEU A O 1
ATOM 6673 N N . PRO A 1 818 ? 2.613 -13.730 13.862 1.00 82.88 818 PRO A N 1
ATOM 6674 C CA . PRO A 1 818 ? 4.041 -13.426 13.896 1.00 82.88 818 PRO A CA 1
ATOM 6675 C C . PRO A 1 818 ? 4.804 -14.525 14.650 1.00 82.88 818 PRO A C 1
ATOM 6677 O O . PRO A 1 818 ? 4.225 -15.268 15.448 1.00 82.88 818 PRO A O 1
ATOM 6680 N N . TYR A 1 819 ? 6.118 -14.630 14.422 1.00 82.19 819 TYR A N 1
ATOM 6681 C CA . TYR A 1 819 ? 6.946 -15.566 15.200 1.00 82.19 819 TYR A CA 1
ATOM 6682 C C . TYR A 1 819 ? 6.980 -15.179 16.681 1.00 82.19 819 TYR A C 1
ATOM 6684 O O . TYR A 1 819 ? 7.056 -16.040 17.561 1.00 82.19 819 TYR A O 1
ATOM 6692 N N . THR A 1 820 ? 6.926 -13.876 16.953 1.00 80.31 820 THR A N 1
ATOM 6693 C CA . THR A 1 820 ? 6.950 -13.343 18.306 1.00 80.31 820 THR A CA 1
ATOM 6694 C C . THR A 1 820 ? 5.767 -13.870 19.112 1.00 80.31 820 THR A C 1
ATOM 6696 O O . THR A 1 820 ? 4.614 -13.799 18.689 1.00 80.31 820 THR A O 1
ATOM 6699 N N . ASN A 1 821 ? 6.057 -14.423 20.292 1.00 83.19 821 ASN A N 1
ATOM 6700 C CA . ASN A 1 821 ? 5.030 -15.000 21.147 1.00 83.19 821 ASN A CA 1
ATOM 6701 C C . ASN A 1 821 ? 4.103 -13.897 21.680 1.00 83.19 821 ASN A C 1
ATOM 6703 O O . ASN A 1 821 ? 4.478 -13.143 22.579 1.00 83.19 821 ASN A O 1
ATOM 6707 N N . MET A 1 822 ? 2.880 -13.848 21.152 1.00 87.00 822 MET A N 1
ATOM 6708 C CA . MET A 1 822 ? 1.888 -12.841 21.524 1.00 87.00 822 MET A CA 1
ATOM 6709 C C . MET A 1 822 ? 1.509 -12.871 23.008 1.00 87.00 822 MET A C 1
ATOM 6711 O O . MET A 1 822 ? 1.199 -11.817 23.540 1.00 87.00 822 MET A O 1
ATOM 6715 N N . GLU A 1 823 ? 1.600 -14.016 23.693 1.00 88.19 823 GLU A N 1
ATOM 6716 C CA . GLU A 1 823 ? 1.357 -14.109 25.146 1.00 88.19 823 GLU A CA 1
ATOM 6717 C C . GLU A 1 823 ? 2.398 -13.327 25.954 1.00 88.19 823 GLU A C 1
ATOM 6719 O O . GLU A 1 823 ? 2.106 -12.814 27.027 1.00 88.19 823 GLU A O 1
ATOM 6724 N N . LYS A 1 824 ? 3.621 -13.189 25.432 1.00 82.81 824 LYS A N 1
ATOM 6725 C CA . LYS A 1 824 ? 4.660 -12.382 26.085 1.00 82.81 824 LYS A CA 1
ATOM 6726 C C . LYS A 1 824 ? 4.439 -10.893 25.867 1.00 82.81 824 LYS A C 1
ATOM 6728 O O . LYS A 1 824 ? 4.691 -10.100 26.767 1.00 82.81 824 LYS A O 1
ATOM 6733 N N . ILE A 1 825 ? 3.970 -10.523 24.675 1.00 83.12 825 ILE A N 1
ATOM 6734 C CA . ILE A 1 825 ? 3.663 -9.129 24.343 1.00 83.12 825 ILE A CA 1
ATOM 6735 C C . ILE A 1 825 ? 2.377 -8.678 25.036 1.00 83.12 825 ILE A C 1
ATOM 6737 O O . ILE A 1 825 ? 2.294 -7.536 25.467 1.00 83.12 825 ILE A O 1
ATOM 6741 N N . LEU A 1 826 ? 1.370 -9.542 25.135 1.00 89.25 826 LEU A N 1
ATOM 6742 C CA . LEU A 1 826 ? 0.065 -9.262 25.728 1.00 89.25 826 LEU A CA 1
ATOM 6743 C C . LEU A 1 826 ? -0.286 -10.399 26.701 1.00 89.25 826 LEU A C 1
ATOM 6745 O O . LEU A 1 826 ? -0.958 -11.351 26.304 1.00 89.25 826 LEU A O 1
ATOM 6749 N N . PRO A 1 827 ? 0.179 -10.322 27.963 1.00 90.00 827 PRO A N 1
ATOM 6750 C CA . PRO A 1 827 ? -0.089 -11.350 28.965 1.00 90.00 827 PRO A CA 1
ATOM 6751 C C . PRO A 1 827 ? -1.589 -11.580 29.173 1.00 90.00 827 PRO A C 1
ATOM 6753 O O . PRO A 1 827 ? -2.346 -10.631 29.388 1.00 90.00 827 PRO A O 1
ATOM 6756 N N . GLY A 1 828 ? -2.015 -12.844 29.141 1.00 93.00 828 GLY A N 1
ATOM 6757 C CA . GLY A 1 828 ? -3.418 -13.241 29.242 1.00 93.00 828 GLY A CA 1
ATOM 6758 C C . GLY A 1 828 ? -4.200 -13.126 27.931 1.00 93.00 828 GLY A C 1
ATOM 6759 O O . GLY A 1 828 ? -5.422 -12.963 27.977 1.00 93.00 828 GLY A O 1
ATOM 6760 N N . ILE A 1 829 ? -3.534 -13.179 26.769 1.00 95.50 829 ILE A N 1
ATOM 6761 C CA . ILE A 1 829 ? -4.221 -13.109 25.476 1.00 95.50 829 ILE A CA 1
ATOM 6762 C C . ILE A 1 829 ? -5.003 -14.392 25.199 1.00 95.50 829 ILE A C 1
ATOM 6764 O O . ILE A 1 829 ? -4.468 -15.497 25.114 1.00 95.50 829 ILE A O 1
ATOM 6768 N N . VAL A 1 830 ? -6.314 -14.250 25.013 1.00 96.69 830 VAL A N 1
ATOM 6769 C CA . VAL A 1 830 ? -7.184 -15.381 24.696 1.00 96.69 830 VAL A CA 1
ATOM 6770 C C . VAL A 1 830 ? -7.216 -15.583 23.187 1.00 96.69 830 VAL A C 1
ATOM 6772 O O . VAL A 1 830 ? -7.555 -14.678 22.428 1.00 96.69 830 VAL A O 1
ATOM 6775 N N . ARG A 1 831 ? -6.878 -16.790 22.729 1.00 94.56 831 ARG A N 1
ATOM 6776 C CA . ARG A 1 831 ? -6.952 -17.145 21.307 1.00 94.56 831 ARG A CA 1
ATOM 6777 C C . ARG A 1 831 ? -8.394 -17.453 20.927 1.00 94.56 831 ARG A C 1
ATOM 6779 O O . ARG A 1 831 ? -9.031 -18.301 21.547 1.00 94.56 831 ARG A O 1
ATOM 6786 N N . TYR A 1 832 ? -8.882 -16.793 19.886 1.00 94.25 832 TYR A N 1
ATOM 6787 C CA . TYR A 1 832 ? -10.193 -17.028 19.304 1.00 94.25 832 TYR A CA 1
ATOM 6788 C C . TYR A 1 832 ? -10.040 -17.418 17.834 1.00 94.25 832 TYR A C 1
ATOM 6790 O O . TYR A 1 832 ? -9.483 -16.671 17.027 1.00 94.25 832 TYR A O 1
ATOM 6798 N N . HIS A 1 833 ? -10.552 -18.592 17.473 1.00 90.69 833 HIS A N 1
ATOM 6799 C CA . HIS A 1 833 ? -10.466 -19.098 16.109 1.00 90.69 833 HIS A CA 1
ATOM 6800 C C . HIS A 1 833 ? -11.632 -18.574 15.260 1.00 90.69 833 HIS A C 1
ATOM 6802 O O . HIS A 1 833 ? -12.701 -19.182 15.215 1.00 90.69 833 HIS A O 1
ATOM 6808 N N . PHE A 1 834 ? -11.423 -17.445 14.577 1.00 88.12 834 PHE A N 1
ATOM 6809 C CA . PHE A 1 834 ? -12.433 -16.839 13.701 1.00 88.12 834 PHE A CA 1
ATOM 6810 C C . PHE A 1 834 ? -12.685 -17.680 12.442 1.00 88.12 834 PHE A C 1
ATOM 6812 O O . PHE A 1 834 ? -13.806 -17.732 11.935 1.00 88.12 834 PHE A O 1
ATOM 6819 N N . GLY A 1 835 ? -11.656 -18.374 11.947 1.00 86.75 835 GLY A N 1
ATOM 6820 C CA . GLY A 1 835 ? -11.782 -19.271 10.802 1.00 86.75 835 GLY A CA 1
ATOM 6821 C C . GLY A 1 835 ? -11.834 -18.544 9.450 1.00 86.75 835 GLY A C 1
ATOM 6822 O O . GLY A 1 835 ? -11.381 -17.405 9.293 1.00 86.75 835 GLY A O 1
ATOM 6823 N N . ASP A 1 836 ? -12.392 -19.229 8.453 1.00 84.88 836 ASP A N 1
ATOM 6824 C CA . ASP A 1 836 ? -12.753 -18.689 7.135 1.00 84.88 836 ASP A CA 1
ATOM 6825 C C . ASP A 1 836 ? -14.274 -18.843 6.960 1.00 84.88 836 ASP A C 1
ATOM 6827 O O . ASP A 1 836 ? -14.725 -19.785 6.308 1.00 84.88 836 ASP A O 1
ATOM 6831 N N . PRO A 1 837 ? -15.087 -17.985 7.608 1.00 81.19 837 PRO A N 1
ATOM 6832 C CA . PRO A 1 837 ? -16.540 -18.162 7.675 1.00 81.19 837 PRO A CA 1
ATOM 6833 C C . PRO A 1 837 ? -17.201 -18.110 6.296 1.00 81.19 837 PRO A C 1
ATOM 6835 O O . PRO A 1 837 ? -18.194 -18.788 6.054 1.00 81.19 837 PRO A O 1
ATOM 6838 N N . ASN A 1 838 ? -16.606 -17.366 5.366 1.00 80.06 838 ASN A N 1
ATOM 6839 C CA . ASN A 1 838 ? -17.077 -17.284 3.990 1.00 80.06 838 ASN A CA 1
ATOM 6840 C C . ASN A 1 838 ? -16.625 -18.486 3.146 1.00 80.06 838 ASN A C 1
ATOM 6842 O O . ASN A 1 838 ? -17.003 -18.575 1.986 1.00 80.06 838 ASN A O 1
ATOM 6846 N N . ASN A 1 839 ? -15.819 -19.401 3.695 1.00 84.25 839 ASN A N 1
ATOM 6847 C CA . ASN A 1 839 ? -15.275 -20.573 3.008 1.00 84.25 839 ASN A CA 1
ATOM 6848 C C . ASN A 1 839 ? -14.527 -20.221 1.702 1.00 84.25 839 ASN A C 1
ATOM 6850 O O . ASN A 1 839 ? -14.535 -20.968 0.719 1.00 84.25 839 ASN A O 1
ATOM 6854 N N . THR A 1 840 ? -13.884 -19.052 1.677 1.00 86.56 840 THR A N 1
ATOM 6855 C CA . THR A 1 840 ? -13.203 -18.515 0.490 1.00 86.56 840 THR A CA 1
ATOM 6856 C C . THR A 1 840 ? -12.040 -19.394 0.046 1.00 86.56 840 THR A C 1
ATOM 6858 O O . THR A 1 840 ? -11.807 -19.558 -1.153 1.00 86.56 840 THR A O 1
ATOM 6861 N N . ALA A 1 841 ? -11.330 -20.009 0.990 1.00 87.81 841 ALA A N 1
ATOM 6862 C CA . ALA A 1 841 ? -10.212 -20.897 0.725 1.00 87.81 841 ALA A CA 1
ATOM 6863 C C . ALA A 1 841 ? -10.636 -22.181 0.007 1.00 87.81 841 ALA A C 1
ATOM 6865 O O . ALA A 1 841 ? -9.929 -22.615 -0.898 1.00 87.81 841 ALA A O 1
ATOM 6866 N N . ALA A 1 842 ? -11.798 -22.754 0.338 1.00 86.81 842 ALA A N 1
ATOM 6867 C CA . ALA A 1 842 ? -12.277 -23.976 -0.313 1.00 86.81 842 ALA A CA 1
ATOM 6868 C C . ALA A 1 842 ? -12.588 -23.774 -1.804 1.00 86.81 842 ALA A C 1
ATOM 6870 O O . ALA A 1 842 ? -12.535 -24.722 -2.581 1.00 86.81 842 ALA A O 1
ATOM 6871 N N . THR A 1 843 ? -12.876 -22.536 -2.213 1.00 86.75 843 THR A N 1
ATOM 6872 C CA . THR A 1 843 ? -13.111 -22.167 -3.620 1.00 86.75 843 THR A CA 1
ATOM 6873 C C . THR A 1 843 ? -11.840 -21.767 -4.369 1.00 86.75 843 THR A C 1
ATOM 6875 O O . THR A 1 843 ? -11.891 -21.405 -5.545 1.00 86.75 843 THR A O 1
ATOM 6878 N N . GLN A 1 844 ? -10.687 -21.805 -3.701 1.00 91.62 844 GLN A N 1
ATOM 6879 C CA . GLN A 1 844 ? -9.400 -21.496 -4.297 1.00 91.62 844 GLN A CA 1
ATOM 6880 C C . GLN A 1 844 ? -8.580 -22.767 -4.523 1.00 91.62 844 GLN A C 1
ATOM 6882 O O . GLN A 1 844 ? -8.410 -23.594 -3.626 1.00 91.62 844 GLN A O 1
ATOM 6887 N N . ILE A 1 845 ? -8.004 -22.876 -5.719 1.00 92.00 845 ILE A N 1
ATOM 6888 C CA . ILE A 1 845 ? -7.047 -23.927 -6.067 1.00 92.00 845 ILE A CA 1
ATOM 6889 C C . ILE A 1 845 ? -5.671 -23.296 -6.265 1.00 92.00 845 ILE A C 1
ATOM 6891 O O . ILE A 1 845 ? -5.522 -22.318 -6.997 1.00 92.00 845 ILE A O 1
ATOM 6895 N N . VAL A 1 846 ? -4.653 -23.878 -5.638 1.00 94.31 846 VAL A N 1
ATOM 6896 C CA . VAL A 1 846 ? -3.247 -23.529 -5.839 1.00 94.31 846 VAL A CA 1
ATOM 6897 C C . VAL A 1 846 ? -2.576 -24.647 -6.626 1.00 94.31 846 VAL A C 1
ATOM 6899 O O . VAL A 1 846 ? -2.540 -25.799 -6.200 1.00 94.31 846 VAL A O 1
ATOM 6902 N N . ILE A 1 847 ? -2.040 -24.305 -7.787 1.00 92.25 847 ILE A N 1
ATOM 6903 C CA . ILE A 1 847 ? -1.392 -25.224 -8.710 1.00 92.25 847 ILE A CA 1
ATOM 6904 C C . ILE A 1 847 ? 0.118 -25.016 -8.607 1.00 92.25 847 ILE A C 1
ATOM 6906 O O . ILE A 1 847 ? 0.653 -23.984 -9.020 1.00 92.25 847 ILE A O 1
ATOM 6910 N N . ALA A 1 848 ? 0.792 -26.003 -8.029 1.00 92.69 848 ALA A N 1
ATOM 6911 C CA . ALA A 1 848 ? 2.229 -26.021 -7.840 1.00 92.69 848 ALA A CA 1
ATOM 6912 C C . ALA A 1 848 ? 2.966 -26.399 -9.127 1.00 92.69 848 ALA A C 1
ATOM 6914 O O . ALA A 1 848 ? 2.498 -27.223 -9.917 1.00 92.69 848 ALA A O 1
ATOM 6915 N N . ASP A 1 849 ? 4.163 -25.851 -9.293 1.00 90.50 849 ASP A N 1
ATOM 6916 C CA . ASP A 1 849 ? 5.067 -26.231 -10.366 1.00 90.50 849 ASP A CA 1
ATOM 6917 C C . ASP A 1 849 ? 5.883 -27.474 -9.969 1.00 90.50 849 ASP A C 1
ATOM 6919 O O . ASP A 1 849 ? 6.419 -27.570 -8.869 1.00 90.50 849 ASP A O 1
ATOM 6923 N N . SER A 1 850 ? 6.045 -28.403 -10.908 1.00 84.94 850 SER A N 1
ATOM 6924 C CA . SER A 1 850 ? 6.989 -29.531 -10.869 1.00 84.94 850 SER A CA 1
ATOM 6925 C C . SER A 1 850 ? 8.435 -29.163 -10.471 1.00 84.94 850 SER A C 1
ATOM 6927 O O . SER A 1 850 ? 9.190 -29.974 -9.913 1.00 84.94 850 SER A O 1
ATOM 6929 N N . ARG A 1 851 ? 8.871 -27.928 -10.755 1.00 88.44 851 ARG A N 1
ATOM 6930 C CA . ARG A 1 851 ? 10.248 -27.471 -10.524 1.00 88.44 851 ARG A CA 1
ATOM 6931 C C . ARG A 1 851 ? 10.324 -26.429 -9.427 1.00 88.44 851 ARG A C 1
ATOM 6933 O O . ARG A 1 851 ? 9.510 -25.517 -9.339 1.00 88.44 851 ARG A O 1
ATOM 6940 N N . HIS A 1 852 ? 11.386 -26.529 -8.633 1.00 90.38 852 HIS A N 1
ATOM 6941 C CA . HIS A 1 852 ? 11.815 -25.429 -7.788 1.00 90.38 852 HIS A CA 1
ATOM 6942 C C . HIS A 1 852 ? 12.797 -24.550 -8.568 1.00 90.38 852 HIS A C 1
ATOM 6944 O O . HIS A 1 852 ? 13.833 -25.040 -9.021 1.00 90.38 852 HIS A O 1
ATOM 6950 N N . ILE A 1 853 ? 12.479 -23.265 -8.724 1.00 88.00 853 ILE A N 1
ATOM 6951 C CA . ILE A 1 853 ? 13.363 -22.279 -9.351 1.00 88.00 853 ILE A CA 1
ATOM 6952 C C . ILE A 1 853 ? 13.684 -21.205 -8.316 1.00 88.00 853 ILE A C 1
ATOM 6954 O O . ILE A 1 853 ? 12.791 -20.522 -7.815 1.00 88.00 853 ILE A O 1
ATOM 6958 N N . SER A 1 854 ? 14.970 -21.045 -8.003 1.00 83.31 854 SER A N 1
ATOM 6959 C CA . SER A 1 854 ? 15.434 -19.959 -7.139 1.00 83.31 854 SER A CA 1
ATOM 6960 C C . SER A 1 854 ? 15.185 -18.602 -7.800 1.00 83.31 854 SER A C 1
ATOM 6962 O O . SER A 1 854 ? 15.219 -18.486 -9.025 1.00 83.31 854 SER A O 1
ATOM 6964 N N . GLN A 1 855 ? 15.001 -17.544 -7.007 1.00 81.62 855 GLN A N 1
ATOM 6965 C CA . GLN A 1 855 ? 14.714 -16.206 -7.543 1.00 81.62 855 GLN A CA 1
ATOM 6966 C C . GLN A 1 855 ? 15.763 -15.723 -8.559 1.00 81.62 855 GLN A C 1
ATOM 6968 O O . GLN A 1 855 ? 15.415 -15.219 -9.623 1.00 81.62 855 GLN A O 1
ATOM 6973 N N . SER A 1 856 ? 17.044 -15.993 -8.291 1.00 78.00 856 SER A N 1
ATOM 6974 C CA . SER A 1 856 ? 18.176 -15.690 -9.182 1.00 78.00 856 SER A CA 1
ATOM 6975 C C . SER A 1 856 ? 18.164 -16.441 -10.522 1.00 78.00 856 SER A C 1
ATOM 6977 O O . SER A 1 856 ? 18.955 -16.139 -11.416 1.00 78.00 856 SER A O 1
ATOM 6979 N N . ARG A 1 857 ? 17.300 -17.451 -10.673 1.00 85.06 857 ARG A N 1
ATOM 6980 C CA . ARG A 1 857 ? 17.184 -18.294 -11.868 1.00 85.06 857 ARG A CA 1
ATOM 6981 C C . ARG A 1 857 ?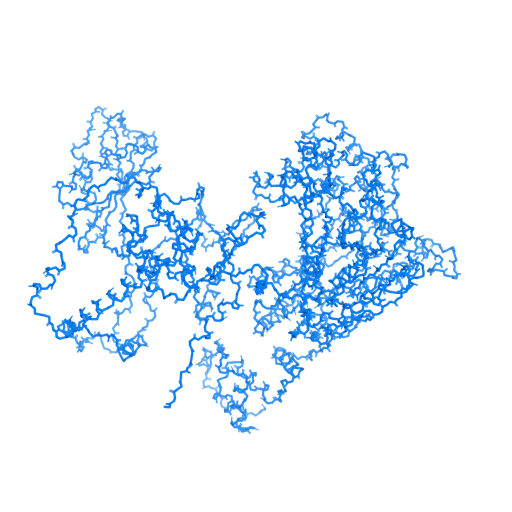 15.859 -18.119 -12.612 1.00 85.06 857 ARG A C 1
ATOM 6983 O O . ARG A 1 857 ? 15.742 -18.680 -13.695 1.00 85.06 857 ARG A O 1
ATOM 6990 N N . ILE A 1 858 ? 14.909 -17.328 -12.093 1.00 87.38 858 ILE A N 1
ATOM 6991 C CA . ILE A 1 858 ? 13.573 -17.129 -12.699 1.00 87.38 858 ILE A CA 1
ATOM 6992 C C . ILE A 1 858 ? 13.679 -16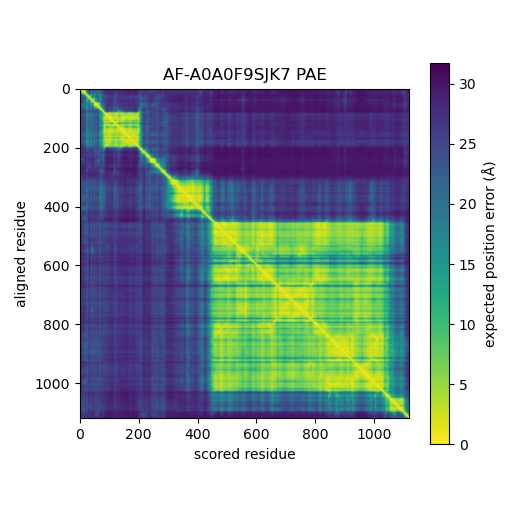.780 -14.187 1.00 87.38 858 ILE A C 1
ATOM 6994 O O . ILE A 1 858 ? 12.998 -17.386 -15.007 1.00 87.38 858 ILE A O 1
ATOM 6998 N N . PHE A 1 859 ? 14.575 -15.852 -14.523 1.00 88.75 859 PHE A N 1
ATOM 6999 C CA . PHE A 1 859 ? 14.763 -15.349 -15.884 1.00 88.75 859 PHE A CA 1
ATOM 7000 C C . PHE A 1 859 ? 15.965 -15.979 -16.615 1.00 88.75 859 PHE A C 1
ATOM 7002 O O . PHE A 1 859 ? 16.422 -15.430 -17.614 1.00 88.75 859 PHE A O 1
ATOM 7009 N N . LYS A 1 860 ? 16.535 -17.086 -16.107 1.00 88.81 860 LYS A N 1
ATOM 7010 C CA . LYS A 1 860 ? 17.588 -17.831 -16.831 1.00 88.81 860 LYS A CA 1
ATOM 7011 C C . LYS A 1 860 ? 17.007 -18.782 -17.876 1.00 88.81 860 LYS A C 1
ATOM 7013 O O . LYS A 1 860 ? 17.656 -19.038 -18.879 1.00 88.81 860 LYS A O 1
ATOM 7018 N N . ASP A 1 861 ? 15.795 -19.274 -17.641 1.00 86.38 861 ASP A N 1
ATOM 7019 C CA . ASP A 1 861 ? 15.038 -20.125 -18.563 1.00 86.38 861 ASP A CA 1
ATOM 7020 C C . ASP A 1 861 ? 13.820 -19.337 -19.074 1.00 86.38 861 ASP A C 1
ATOM 7022 O O . ASP A 1 861 ? 12.680 -19.539 -18.644 1.00 86.38 861 ASP A O 1
ATOM 7026 N N . MET A 1 862 ? 14.097 -18.332 -19.914 1.00 90.88 862 MET A N 1
ATOM 7027 C CA . MET A 1 862 ? 13.074 -17.410 -20.420 1.00 90.88 862 MET A CA 1
ATOM 7028 C C . MET A 1 862 ? 12.038 -18.105 -21.296 1.00 90.88 862 MET A C 1
ATOM 7030 O O . MET A 1 862 ? 10.875 -17.714 -21.254 1.00 90.88 862 MET A O 1
ATOM 7034 N N . ASP A 1 863 ? 12.426 -19.139 -22.041 1.00 88.00 863 ASP A N 1
ATOM 7035 C CA . ASP A 1 863 ? 11.511 -19.874 -22.915 1.00 88.00 863 ASP A CA 1
ATOM 7036 C C . ASP A 1 863 ? 10.458 -20.620 -22.097 1.00 88.00 863 ASP A C 1
ATOM 7038 O O . ASP A 1 863 ? 9.263 -20.529 -22.382 1.00 88.00 863 ASP A O 1
ATOM 7042 N N . ARG A 1 864 ? 10.870 -21.285 -21.009 1.00 87.94 864 ARG A N 1
ATOM 7043 C CA . ARG A 1 864 ? 9.933 -21.937 -20.091 1.00 87.94 864 ARG A CA 1
ATOM 7044 C C . ARG A 1 864 ? 8.998 -20.937 -19.422 1.00 87.94 864 ARG A C 1
ATOM 7046 O O . ARG A 1 864 ? 7.797 -21.194 -19.366 1.00 87.94 864 ARG A O 1
ATOM 7053 N N . LEU A 1 865 ? 9.533 -19.824 -18.905 1.00 91.75 865 LEU A N 1
ATOM 7054 C CA . LEU A 1 865 ? 8.713 -18.782 -18.281 1.00 91.75 865 LEU A CA 1
ATOM 7055 C C . LEU A 1 865 ? 7.718 -18.202 -19.291 1.00 91.75 865 LEU A C 1
ATOM 7057 O O . LEU A 1 865 ? 6.549 -18.032 -18.956 1.00 91.75 865 LEU A O 1
ATOM 7061 N N . ARG A 1 866 ? 8.164 -17.937 -20.523 1.00 92.69 866 ARG A N 1
ATOM 7062 C CA . ARG A 1 866 ? 7.323 -17.400 -21.592 1.00 92.69 866 ARG A CA 1
ATOM 7063 C C . ARG A 1 866 ? 6.192 -18.351 -21.940 1.00 92.69 866 ARG A C 1
ATOM 7065 O O . ARG A 1 866 ? 5.048 -17.920 -21.905 1.00 92.69 866 ARG A O 1
ATOM 7072 N N . ASN A 1 867 ? 6.491 -19.626 -22.177 1.00 85.06 867 ASN A N 1
ATOM 7073 C CA . ASN A 1 867 ? 5.462 -20.630 -22.440 1.00 85.06 867 ASN A CA 1
ATOM 7074 C C . ASN A 1 867 ? 4.463 -20.683 -21.277 1.00 85.06 867 ASN A C 1
ATOM 7076 O O . ASN A 1 867 ? 3.281 -20.430 -21.473 1.00 85.06 867 ASN A O 1
ATOM 7080 N N . TYR A 1 868 ? 4.951 -20.833 -20.041 1.00 88.00 868 TYR A N 1
ATOM 7081 C CA . TYR A 1 868 ? 4.098 -20.874 -18.850 1.00 88.00 868 TYR A CA 1
ATOM 7082 C C . TYR A 1 868 ? 3.135 -19.678 -18.752 1.00 88.00 868 TYR A C 1
ATOM 7084 O O . TYR A 1 868 ? 1.947 -19.854 -18.486 1.00 88.00 868 TYR A O 1
ATOM 7092 N N . VAL A 1 869 ? 3.641 -18.459 -18.966 1.00 92.06 869 VAL A N 1
ATOM 7093 C CA . VAL A 1 869 ? 2.842 -17.226 -18.945 1.00 92.06 869 VAL A CA 1
ATOM 7094 C C . VAL A 1 869 ? 1.805 -17.225 -20.069 1.00 92.06 869 VAL A C 1
ATOM 7096 O O . VAL A 1 869 ? 0.621 -17.034 -19.793 1.00 92.06 869 VAL A O 1
ATOM 7099 N N . GLU A 1 870 ? 2.223 -17.481 -21.309 1.00 88.38 870 GLU A N 1
ATOM 7100 C CA . GLU A 1 870 ? 1.344 -17.488 -22.486 1.00 88.38 870 GLU A CA 1
ATOM 7101 C C . GLU A 1 870 ? 0.222 -18.520 -22.366 1.00 88.38 870 GLU A C 1
ATOM 7103 O O . GLU A 1 870 ? -0.909 -18.275 -22.783 1.00 88.38 870 GLU A O 1
ATOM 7108 N N . ASP A 1 871 ? 0.493 -19.658 -21.738 1.00 81.88 871 ASP A N 1
ATOM 7109 C CA . ASP A 1 871 ? -0.498 -20.709 -21.564 1.00 81.88 871 ASP A CA 1
ATOM 7110 C C . ASP A 1 871 ? -1.546 -20.375 -20.506 1.00 81.88 871 ASP A C 1
ATOM 7112 O O . ASP A 1 871 ? -2.738 -20.633 -20.708 1.00 81.88 871 ASP A O 1
ATOM 7116 N N . VAL A 1 872 ? -1.137 -19.740 -19.404 1.00 87.06 872 VAL A N 1
ATOM 7117 C CA . VAL A 1 872 ? -2.087 -19.218 -18.414 1.00 87.06 872 VAL A CA 1
ATOM 7118 C C . VAL A 1 872 ? -2.934 -18.102 -19.032 1.00 87.06 872 VAL A C 1
ATOM 7120 O O . VAL A 1 872 ? -4.157 -18.098 -18.864 1.00 87.06 872 VAL A O 1
ATOM 7123 N N . LEU A 1 873 ? -2.318 -17.192 -19.796 1.00 88.88 873 LEU A N 1
ATOM 7124 C CA . LEU A 1 873 ? -3.021 -16.123 -20.514 1.00 88.88 873 LEU A CA 1
ATOM 7125 C C . LEU A 1 873 ? -3.999 -16.674 -21.554 1.00 88.88 873 LEU A C 1
ATOM 7127 O O . LEU A 1 873 ? -5.108 -16.158 -21.686 1.00 88.88 873 LEU A O 1
ATOM 7131 N N . ARG A 1 874 ? -3.626 -17.739 -22.270 1.00 82.00 874 ARG A N 1
ATOM 7132 C CA . ARG A 1 874 ? -4.492 -18.427 -23.234 1.00 82.00 874 ARG A CA 1
ATOM 7133 C C . ARG A 1 874 ? -5.706 -19.062 -22.560 1.00 82.00 874 ARG A C 1
ATOM 7135 O O . ARG A 1 874 ? -6.773 -19.089 -23.165 1.00 82.00 874 ARG A O 1
ATOM 7142 N N . PHE A 1 875 ? -5.551 -19.575 -21.339 1.00 77.19 875 PHE A N 1
ATOM 7143 C CA . PHE A 1 875 ? -6.637 -20.234 -20.614 1.00 77.19 875 PHE A CA 1
ATOM 7144 C C . PHE A 1 875 ? -7.612 -19.239 -19.970 1.00 77.19 875 PHE A C 1
ATOM 7146 O O . PHE A 1 875 ? -8.821 -19.407 -20.094 1.00 77.19 875 PHE A O 1
ATOM 7153 N N . HIS A 1 876 ? -7.102 -18.205 -19.294 1.00 84.06 876 HIS A N 1
ATOM 7154 C CA . HIS A 1 876 ? -7.928 -17.279 -18.499 1.00 84.06 876 HIS A CA 1
ATOM 7155 C C . HIS A 1 876 ? -8.239 -15.954 -19.195 1.00 84.06 876 HIS A C 1
ATOM 7157 O O . HIS A 1 876 ? -9.160 -15.249 -18.786 1.00 84.06 876 HIS A O 1
ATOM 7163 N N . GLY A 1 877 ? -7.483 -15.605 -20.235 1.00 85.69 877 GLY A N 1
ATOM 7164 C CA . GLY A 1 877 ? -7.518 -14.293 -20.868 1.00 85.69 877 GLY A CA 1
ATOM 7165 C C . GLY A 1 877 ? -6.666 -13.258 -20.128 1.00 85.69 877 GLY A C 1
ATOM 7166 O O . GLY A 1 877 ? -6.571 -13.238 -18.903 1.00 85.69 877 GLY A O 1
ATOM 7167 N N . ASN A 1 878 ? -6.070 -12.340 -20.890 1.00 87.00 878 ASN A N 1
ATOM 7168 C CA . ASN A 1 878 ? -5.116 -11.345 -20.385 1.00 87.00 878 ASN A CA 1
ATOM 7169 C C . ASN A 1 878 ? -5.688 -10.416 -19.298 1.00 87.00 878 ASN A C 1
ATOM 7171 O O . ASN A 1 878 ? -4.986 -10.000 -18.380 1.00 87.00 878 ASN A O 1
ATOM 7175 N N . ASN A 1 879 ? -6.992 -10.146 -19.362 1.00 86.94 879 ASN A N 1
ATOM 7176 C CA . ASN A 1 879 ? -7.676 -9.233 -18.448 1.00 86.94 879 ASN A CA 1
ATOM 7177 C C . ASN A 1 879 ? -8.175 -9.907 -17.159 1.00 86.94 879 ASN A C 1
ATOM 7179 O O . ASN A 1 879 ? -8.816 -9.236 -16.361 1.00 86.94 879 ASN A O 1
ATOM 7183 N N . ASN A 1 880 ? -7.923 -11.207 -16.958 1.00 89.38 880 ASN A N 1
ATOM 7184 C CA . ASN A 1 880 ? -8.374 -11.953 -15.774 1.00 89.38 880 ASN A CA 1
ATOM 7185 C C . ASN A 1 880 ? -7.218 -12.578 -14.964 1.00 89.38 880 ASN A C 1
ATOM 7187 O O . ASN A 1 880 ? -7.459 -13.280 -13.980 1.00 89.38 880 ASN A O 1
ATOM 7191 N N . VAL A 1 881 ? -5.964 -12.330 -15.362 1.00 94.25 881 VAL A N 1
ATOM 7192 C CA . VAL A 1 881 ? -4.775 -12.910 -14.723 1.00 94.25 881 VAL A CA 1
ATOM 7193 C C . VAL A 1 881 ? -3.944 -11.829 -14.052 1.00 94.25 881 VAL A C 1
ATOM 7195 O O . VAL A 1 881 ? -3.543 -10.861 -14.688 1.00 94.25 881 VAL A O 1
ATOM 7198 N N . MET A 1 882 ? -3.640 -12.032 -12.774 1.00 96.12 882 MET A N 1
ATOM 7199 C CA . MET A 1 882 ? -2.700 -11.220 -12.007 1.00 96.12 882 MET A CA 1
ATOM 7200 C C . MET A 1 882 ? -1.328 -11.894 -11.956 1.00 96.12 882 MET A C 1
ATOM 7202 O O . MET A 1 882 ? -1.227 -13.034 -11.526 1.00 96.12 882 MET A O 1
ATOM 7206 N N . PHE A 1 883 ? -0.253 -11.201 -12.301 1.00 96.75 883 PHE A N 1
ATOM 7207 C CA . PHE A 1 883 ? 1.117 -11.679 -12.137 1.00 96.75 883 PHE A CA 1
ATOM 7208 C C . PHE A 1 883 ? 1.732 -11.048 -10.897 1.00 96.75 883 PHE A C 1
ATOM 7210 O O . PHE A 1 883 ? 1.748 -9.825 -10.758 1.00 96.75 883 PHE A O 1
ATOM 7217 N N . VAL A 1 884 ? 2.254 -11.876 -9.996 1.00 96.12 884 VAL A N 1
ATOM 7218 C CA . VAL A 1 884 ? 2.915 -11.425 -8.773 1.00 96.12 884 VAL A CA 1
ATOM 7219 C C . VAL A 1 884 ? 4.354 -11.920 -8.763 1.00 96.12 884 VAL A C 1
ATOM 7221 O O . VAL A 1 884 ? 4.619 -13.119 -8.688 1.00 96.12 884 VAL A O 1
ATOM 7224 N N . LEU A 1 885 ? 5.283 -10.972 -8.841 1.00 95.12 885 LEU A N 1
ATOM 7225 C CA . LEU A 1 885 ? 6.722 -11.213 -8.854 1.00 95.12 885 LEU A CA 1
ATOM 7226 C C . LEU A 1 885 ? 7.312 -11.116 -7.434 1.00 95.12 885 LEU A C 1
ATOM 7228 O O . LEU A 1 885 ? 6.695 -10.505 -6.562 1.00 95.12 885 LEU A O 1
ATOM 7232 N N . PRO A 1 886 ? 8.520 -11.645 -7.169 1.00 90.38 886 PRO A N 1
ATOM 7233 C CA . PRO A 1 886 ? 9.071 -11.626 -5.814 1.00 90.38 886 PRO A CA 1
ATOM 7234 C C . PRO A 1 886 ? 9.435 -10.227 -5.311 1.00 90.38 886 PRO A C 1
ATOM 7236 O O . PRO A 1 886 ? 9.324 -9.931 -4.129 1.00 90.38 886 PRO A O 1
ATOM 7239 N N . ASN A 1 887 ? 9.895 -9.355 -6.209 1.00 86.44 887 ASN A N 1
ATOM 7240 C CA . ASN A 1 887 ? 10.392 -8.027 -5.864 1.00 86.44 887 ASN A CA 1
ATOM 7241 C C . ASN A 1 887 ? 10.249 -7.043 -7.033 1.00 86.44 887 ASN A C 1
ATOM 7243 O O . ASN A 1 887 ? 9.936 -7.419 -8.167 1.00 86.44 887 ASN A O 1
ATOM 7247 N N . THR A 1 888 ? 10.511 -5.767 -6.750 1.00 86.94 888 THR A N 1
ATOM 7248 C CA . THR A 1 888 ? 10.413 -4.660 -7.711 1.00 86.94 888 THR A CA 1
ATOM 7249 C C . THR A 1 888 ? 11.342 -4.826 -8.915 1.00 86.94 888 THR A C 1
ATOM 7251 O O . THR A 1 888 ? 10.964 -4.452 -10.023 1.00 86.94 888 THR A O 1
ATOM 7254 N N . LEU A 1 889 ? 12.532 -5.414 -8.748 1.00 83.19 889 LEU A N 1
ATOM 7255 C CA . LEU A 1 889 ? 13.454 -5.658 -9.862 1.00 83.19 889 LEU A CA 1
ATOM 7256 C C . LEU A 1 889 ? 12.898 -6.712 -10.827 1.00 83.19 889 LEU A C 1
ATOM 7258 O O . LEU A 1 889 ? 12.847 -6.485 -12.035 1.00 83.19 889 LEU A O 1
ATOM 7262 N N . SER A 1 890 ? 12.426 -7.835 -10.285 1.00 89.06 890 SER A N 1
ATOM 7263 C CA . SER A 1 890 ? 11.791 -8.902 -11.064 1.00 89.06 890 SER A CA 1
ATOM 7264 C C . SER A 1 890 ? 10.534 -8.393 -11.760 1.00 89.06 890 SER A C 1
ATOM 7266 O O . SER A 1 890 ? 10.308 -8.718 -12.917 1.00 89.06 890 SER A O 1
ATOM 7268 N N . TRP A 1 891 ? 9.753 -7.538 -11.096 1.00 93.00 891 TRP A N 1
ATOM 7269 C CA . TRP A 1 891 ? 8.613 -6.843 -11.691 1.00 93.00 891 TRP A CA 1
ATOM 7270 C C . TRP A 1 891 ? 9.017 -5.962 -12.882 1.00 93.00 891 TRP A C 1
ATOM 7272 O O . TRP A 1 891 ? 8.414 -6.080 -13.947 1.00 93.00 891 TRP A O 1
ATOM 7282 N N . LYS A 1 892 ? 10.068 -5.133 -12.754 1.00 90.31 892 LYS A N 1
ATOM 7283 C CA . LYS A 1 892 ? 10.572 -4.304 -13.868 1.00 90.31 892 LYS A CA 1
ATOM 7284 C C . LYS A 1 892 ? 10.992 -5.169 -15.055 1.00 90.31 892 LYS A C 1
ATOM 7286 O O . LYS A 1 892 ? 10.553 -4.906 -16.172 1.00 90.31 892 LYS A O 1
ATOM 7291 N N . ARG A 1 893 ? 11.794 -6.210 -14.803 1.00 90.94 893 ARG A N 1
ATOM 7292 C CA . ARG A 1 893 ? 12.260 -7.135 -15.843 1.00 90.94 893 ARG A CA 1
ATOM 7293 C C . ARG A 1 893 ? 11.094 -7.873 -16.494 1.00 90.94 893 ARG A C 1
ATOM 7295 O O . ARG A 1 893 ? 10.995 -7.899 -17.710 1.00 90.94 893 ARG A O 1
ATOM 7302 N N . PHE A 1 894 ? 10.158 -8.393 -15.704 1.00 94.38 894 PHE A N 1
ATOM 7303 C CA . PHE A 1 894 ? 8.976 -9.076 -16.226 1.00 94.38 894 PHE A CA 1
ATOM 7304 C C . PHE A 1 894 ? 8.152 -8.168 -17.149 1.00 94.38 894 PHE A C 1
ATOM 7306 O O . PHE A 1 894 ? 7.767 -8.592 -18.229 1.00 94.38 894 PHE A O 1
ATOM 7313 N N . LYS A 1 895 ? 7.944 -6.892 -16.801 1.00 94.56 895 LYS A N 1
ATOM 7314 C CA . LYS A 1 895 ? 7.227 -5.950 -17.683 1.00 94.56 895 LYS A CA 1
ATOM 7315 C C . LYS A 1 895 ? 7.954 -5.656 -18.993 1.00 94.56 895 LYS A C 1
ATOM 7317 O O . LYS A 1 895 ? 7.296 -5.358 -19.985 1.00 94.56 895 LYS A O 1
ATOM 7322 N N . GLN A 1 896 ? 9.284 -5.705 -18.995 1.00 92.50 896 GLN A N 1
ATOM 7323 C CA . GLN A 1 896 ? 10.077 -5.559 -20.218 1.00 92.50 896 GLN A CA 1
ATOM 7324 C C . GLN A 1 896 ? 9.927 -6.789 -21.120 1.00 92.50 896 GLN A C 1
ATOM 7326 O O . GLN A 1 896 ? 9.772 -6.639 -22.328 1.00 92.50 896 GLN A O 1
ATOM 7331 N N . GLU A 1 897 ? 9.925 -7.984 -20.529 1.00 93.88 897 GLU A N 1
ATOM 7332 C CA . GLU A 1 897 ? 9.809 -9.259 -21.248 1.00 93.88 897 GLU A CA 1
ATOM 7333 C C . GLU A 1 897 ? 8.376 -9.556 -21.726 1.00 93.88 897 GLU A C 1
ATOM 7335 O O . GLU A 1 897 ? 8.186 -10.195 -22.760 1.00 93.88 897 GLU A O 1
ATOM 7340 N N . PHE A 1 898 ? 7.363 -9.067 -21.002 1.00 95.69 898 PHE A N 1
ATOM 7341 C CA . PHE A 1 898 ? 5.940 -9.310 -21.266 1.00 95.69 898 PHE A CA 1
ATOM 7342 C C . PHE A 1 898 ? 5.141 -8.001 -21.428 1.00 95.69 898 PHE A C 1
ATOM 7344 O O . PHE A 1 898 ? 4.216 -7.731 -20.657 1.00 95.69 898 PHE A O 1
ATOM 7351 N N . PRO A 1 899 ? 5.449 -7.166 -22.440 1.00 94.50 899 PRO A N 1
ATOM 7352 C CA . PRO A 1 899 ? 4.843 -5.839 -22.593 1.00 94.50 899 PRO A CA 1
ATOM 7353 C C . PRO A 1 899 ? 3.359 -5.870 -22.991 1.00 94.50 899 PRO A C 1
ATOM 7355 O O . PRO A 1 899 ? 2.696 -4.836 -22.959 1.00 94.50 899 PRO A O 1
ATOM 7358 N N . HIS A 1 900 ? 2.839 -7.030 -23.400 1.00 92.75 900 HIS A N 1
ATOM 7359 C CA . HIS A 1 900 ? 1.440 -7.211 -23.785 1.00 92.75 900 HIS A CA 1
ATOM 7360 C C . HIS A 1 900 ? 0.507 -7.425 -22.579 1.00 92.75 900 HIS A C 1
ATOM 7362 O O . HIS A 1 900 ? -0.711 -7.347 -22.743 1.00 92.75 900 HIS A O 1
ATOM 7368 N N . ILE A 1 901 ? 1.044 -7.706 -21.386 1.00 93.62 901 ILE A N 1
ATOM 7369 C CA . ILE A 1 901 ? 0.251 -7.858 -20.160 1.00 93.62 901 ILE A CA 1
ATOM 7370 C C . ILE A 1 901 ? -0.045 -6.462 -19.592 1.00 93.62 901 ILE A C 1
ATOM 7372 O O . ILE A 1 901 ? 0.892 -5.668 -19.450 1.00 93.62 901 ILE A O 1
ATOM 7376 N N . PRO A 1 902 ? -1.308 -6.139 -19.243 1.00 92.00 902 PRO A N 1
ATOM 7377 C CA . PRO A 1 902 ? -1.664 -4.850 -18.670 1.00 92.00 902 PRO A CA 1
ATOM 7378 C C . PRO A 1 902 ? -0.783 -4.514 -17.456 1.00 92.00 902 PRO A C 1
ATOM 7380 O O . PRO A 1 902 ? -0.642 -5.341 -16.550 1.00 92.00 902 PRO A O 1
ATOM 7383 N N . PRO A 1 903 ? -0.157 -3.325 -17.412 1.00 89.62 903 PRO A N 1
ATOM 7384 C CA . PRO A 1 903 ? 0.722 -2.911 -16.325 1.00 89.62 903 PRO A CA 1
ATOM 7385 C C . PRO A 1 903 ? 0.152 -3.060 -14.909 1.00 89.62 903 PRO A C 1
ATOM 7387 O O . PRO A 1 903 ? 0.944 -3.274 -13.994 1.00 89.62 903 PRO A O 1
ATOM 7390 N N . GLU A 1 904 ? -1.159 -2.908 -14.751 1.00 88.69 904 GLU A N 1
ATOM 7391 C CA . GLU A 1 904 ? -1.961 -3.028 -13.528 1.00 88.69 904 GLU A CA 1
ATOM 7392 C C . GLU A 1 904 ? -2.218 -4.481 -13.103 1.00 88.69 904 GLU A C 1
ATOM 7394 O O . GLU A 1 904 ? -2.508 -4.756 -11.940 1.00 88.69 904 GLU A O 1
ATOM 7399 N N . ASN A 1 905 ? -2.062 -5.425 -14.032 1.00 94.12 905 ASN A N 1
ATOM 7400 C CA . ASN A 1 905 ? -2.161 -6.853 -13.757 1.00 94.12 905 ASN A CA 1
ATOM 7401 C C . ASN A 1 905 ? -0.823 -7.429 -13.290 1.00 94.12 905 ASN A C 1
ATOM 7403 O O . ASN A 1 905 ? -0.776 -8.575 -12.857 1.00 94.12 905 ASN A O 1
ATOM 7407 N N . VAL A 1 906 ? 0.265 -6.660 -13.363 1.00 94.94 906 VAL A N 1
ATOM 7408 C CA . VAL A 1 906 ? 1.607 -7.092 -12.967 1.00 94.94 906 VAL A CA 1
ATOM 7409 C C . VAL A 1 906 ? 2.041 -6.325 -11.729 1.00 94.94 906 VAL A C 1
ATOM 7411 O O . VAL A 1 906 ? 2.265 -5.115 -11.774 1.00 94.94 906 VAL A O 1
ATOM 7414 N N . THR A 1 907 ? 2.255 -7.046 -10.636 1.00 94.75 907 THR A N 1
ATOM 7415 C CA . THR A 1 907 ? 2.682 -6.492 -9.352 1.00 94.75 907 THR A CA 1
ATOM 7416 C C . THR A 1 907 ? 3.781 -7.343 -8.727 1.00 94.75 907 THR A C 1
ATOM 7418 O O . THR A 1 907 ? 4.317 -8.258 -9.349 1.00 94.75 907 THR A O 1
ATOM 7421 N N . TYR A 1 908 ? 4.158 -7.041 -7.496 1.00 92.81 908 TYR A N 1
ATOM 7422 C CA . TYR A 1 908 ? 5.108 -7.835 -6.731 1.00 92.81 908 TYR A CA 1
ATOM 7423 C C . TYR A 1 908 ? 4.581 -8.099 -5.323 1.00 92.81 908 TYR A C 1
ATOM 7425 O O . TYR A 1 908 ? 3.668 -7.428 -4.845 1.00 92.81 908 TYR A O 1
ATOM 7433 N N . GLN A 1 909 ? 5.139 -9.105 -4.665 1.00 89.44 909 GLN A N 1
ATOM 7434 C CA . GLN A 1 909 ? 4.782 -9.471 -3.300 1.00 89.44 909 GLN A CA 1
ATOM 7435 C C . GLN A 1 909 ? 4.976 -8.277 -2.357 1.00 89.44 909 GLN A C 1
ATOM 7437 O O . GLN A 1 909 ? 5.926 -7.509 -2.497 1.00 89.44 909 GLN A O 1
ATOM 7442 N N . ARG A 1 910 ? 4.071 -8.121 -1.385 1.00 81.25 910 ARG A N 1
ATOM 7443 C CA . ARG A 1 910 ? 4.031 -7.001 -0.418 1.00 81.25 910 ARG A CA 1
ATOM 7444 C C . ARG A 1 910 ? 3.767 -5.620 -1.018 1.00 81.25 910 ARG A C 1
ATOM 7446 O O . ARG A 1 910 ? 3.787 -4.628 -0.277 1.00 81.25 910 ARG A O 1
ATOM 7453 N N . SER A 1 911 ? 3.466 -5.520 -2.312 1.00 84.31 911 SER A N 1
ATOM 7454 C CA . SER A 1 911 ? 2.995 -4.265 -2.894 1.00 84.31 911 SER A CA 1
ATOM 7455 C C . SER A 1 911 ? 1.666 -3.836 -2.256 1.00 84.31 911 SER A C 1
ATOM 7457 O O . SER A 1 911 ? 0.995 -4.600 -1.554 1.00 84.31 911 SER A O 1
ATOM 7459 N N . ASN A 1 912 ? 1.259 -2.587 -2.490 1.00 73.25 912 ASN A N 1
ATOM 7460 C CA . ASN A 1 912 ? -0.065 -2.097 -2.076 1.00 73.25 912 ASN A CA 1
ATOM 7461 C C . ASN A 1 912 ? -1.212 -2.883 -2.718 1.00 73.25 912 ASN A C 1
ATOM 7463 O O . ASN A 1 912 ? -2.331 -2.867 -2.218 1.00 73.25 912 ASN A O 1
ATOM 7467 N N . GLU A 1 913 ? -0.933 -3.593 -3.805 1.00 79.75 913 GLU A N 1
ATOM 7468 C CA . GLU A 1 913 ? -1.916 -4.377 -4.531 1.00 79.75 913 GLU A CA 1
ATOM 7469 C C . GLU A 1 913 ? -2.003 -5.814 -4.018 1.00 79.75 913 GLU A C 1
ATOM 7471 O O . GLU A 1 913 ? -2.926 -6.513 -4.410 1.00 79.75 913 GLU A O 1
ATOM 7476 N N . THR A 1 914 ? -1.098 -6.277 -3.149 1.00 79.25 914 THR A N 1
ATOM 7477 C CA . THR A 1 914 ? -1.144 -7.646 -2.599 1.00 79.25 914 THR A CA 1
ATOM 7478 C C . THR A 1 914 ? -1.650 -7.724 -1.159 1.00 79.25 914 THR A C 1
ATOM 7480 O O . THR A 1 914 ? -1.921 -8.824 -0.698 1.00 79.25 914 THR A O 1
ATOM 7483 N N . ILE A 1 915 ? -1.799 -6.597 -0.447 1.00 72.12 915 ILE A N 1
ATOM 7484 C CA . ILE A 1 915 ? -2.217 -6.564 0.969 1.00 72.12 915 ILE A CA 1
ATOM 7485 C C . ILE A 1 915 ? -3.554 -5.828 1.115 1.00 72.12 915 ILE A C 1
ATOM 7487 O O . ILE A 1 915 ? -3.670 -4.681 0.694 1.00 72.12 915 ILE A O 1
ATOM 7491 N N . GLY A 1 916 ? -4.558 -6.467 1.728 1.00 61.75 916 GLY A N 1
ATOM 7492 C CA . GLY A 1 916 ? -5.765 -5.797 2.253 1.00 61.75 916 GLY A CA 1
ATOM 7493 C C . GLY A 1 916 ? -6.714 -5.130 1.240 1.00 61.75 916 GLY A C 1
ATOM 7494 O O . GLY A 1 916 ? -7.653 -4.441 1.618 1.00 61.75 916 GLY A O 1
ATOM 7495 N N . VAL A 1 917 ? -6.507 -5.314 -0.062 1.00 63.06 917 VAL A N 1
ATOM 7496 C CA . VAL A 1 917 ? -7.264 -4.653 -1.145 1.00 63.06 917 VAL A CA 1
ATOM 7497 C C . VAL A 1 917 ? -8.115 -5.714 -1.847 1.00 63.06 917 VAL A C 1
ATOM 7499 O O . VAL A 1 917 ? -7.674 -6.853 -1.871 1.00 63.06 917 VAL A O 1
ATOM 7502 N N . ALA A 1 918 ? -9.275 -5.419 -2.465 1.00 64.62 918 ALA A N 1
ATOM 7503 C CA . ALA A 1 918 ? -10.096 -6.309 -3.342 1.00 64.62 918 ALA A CA 1
ATOM 7504 C C . ALA A 1 918 ? -9.628 -6.374 -4.815 1.00 64.62 918 ALA A C 1
ATOM 7506 O O . ALA A 1 918 ? -9.187 -5.337 -5.322 1.00 64.62 918 ALA A O 1
ATOM 7507 N N . ASN A 1 919 ? -9.636 -7.551 -5.466 1.00 75.12 919 ASN A N 1
ATOM 7508 C CA . ASN A 1 919 ? -9.314 -7.703 -6.897 1.00 75.12 919 ASN A CA 1
ATOM 7509 C C . ASN A 1 919 ? -10.483 -8.339 -7.655 1.00 75.12 919 ASN A C 1
ATOM 7511 O O . ASN A 1 919 ? -11.121 -9.256 -7.139 1.00 75.12 919 ASN A O 1
ATOM 7515 N N . ASN A 1 920 ? -10.716 -7.888 -8.885 1.00 81.94 920 ASN A N 1
ATOM 7516 C CA . ASN A 1 920 ? -11.665 -8.501 -9.815 1.00 81.94 920 ASN A CA 1
ATOM 7517 C C . ASN A 1 920 ? -11.075 -9.714 -10.536 1.00 81.94 920 ASN A C 1
ATOM 7519 O O . ASN A 1 920 ? -11.822 -10.588 -10.960 1.00 81.94 920 ASN A O 1
ATOM 7523 N N . LEU A 1 921 ? -9.747 -9.795 -10.630 1.00 89.81 921 LEU A N 1
ATOM 7524 C CA . LEU A 1 921 ? -9.055 -10.926 -11.241 1.00 89.81 921 LEU A CA 1
ATOM 7525 C C . LEU A 1 921 ? -9.277 -12.193 -10.400 1.00 89.81 921 LEU A C 1
ATOM 7527 O O . LEU A 1 921 ? -9.241 -12.142 -9.165 1.00 89.81 921 LEU A O 1
ATOM 7531 N N . ARG A 1 922 ? -9.527 -13.326 -11.066 1.00 91.88 922 ARG A N 1
ATOM 7532 C CA . ARG A 1 922 ? -9.759 -14.637 -10.421 1.00 91.88 922 ARG A CA 1
ATOM 7533 C C . ARG A 1 922 ? -8.659 -15.656 -10.708 1.00 91.88 922 ARG A C 1
ATOM 7535 O O . ARG A 1 922 ? -8.609 -16.692 -10.047 1.00 91.88 922 ARG A O 1
ATOM 7542 N N . ALA A 1 923 ? -7.751 -15.348 -11.629 1.00 93.44 923 ALA A N 1
ATOM 7543 C CA . ALA A 1 923 ? -6.536 -16.114 -11.850 1.00 93.44 923 ALA A CA 1
ATOM 7544 C C . ALA A 1 923 ? -5.304 -15.314 -11.411 1.00 93.44 923 ALA A C 1
ATOM 7546 O O . ALA A 1 923 ? -5.234 -14.095 -11.580 1.00 93.44 923 ALA A O 1
ATOM 7547 N N . MET A 1 924 ? -4.312 -16.002 -10.855 1.00 96.25 924 MET A N 1
ATOM 7548 C CA . MET A 1 924 ? -3.026 -15.421 -10.480 1.00 96.25 924 MET A CA 1
ATOM 7549 C C . MET A 1 924 ? -1.876 -16.313 -10.936 1.00 96.25 924 MET A C 1
ATOM 7551 O O . MET A 1 924 ? -1.976 -17.529 -10.838 1.00 96.25 924 MET A O 1
ATOM 7555 N N . VAL A 1 925 ? -0.759 -15.719 -11.344 1.00 96.25 925 VAL A N 1
ATOM 7556 C CA . VAL A 1 925 ? 0.541 -16.376 -11.471 1.00 96.25 925 VAL A CA 1
ATOM 7557 C C . VAL A 1 925 ? 1.502 -15.777 -10.450 1.00 96.25 925 VAL A C 1
ATOM 7559 O O . VAL A 1 925 ? 1.925 -14.630 -10.577 1.00 96.25 925 VAL A O 1
ATOM 7562 N N . VAL A 1 926 ? 1.869 -16.561 -9.440 1.00 96.19 926 VAL A N 1
ATOM 7563 C CA . VAL A 1 926 ? 2.960 -16.245 -8.514 1.00 96.19 926 VAL A CA 1
ATOM 7564 C C . VAL A 1 926 ? 4.253 -16.778 -9.117 1.00 96.19 926 VAL A C 1
ATOM 7566 O O . VAL A 1 926 ? 4.399 -17.984 -9.315 1.00 96.19 926 VAL A O 1
ATOM 7569 N N . VAL A 1 927 ? 5.187 -15.885 -9.431 1.00 94.06 927 VAL A N 1
ATOM 7570 C CA . VAL A 1 927 ? 6.460 -16.238 -10.067 1.00 94.06 927 VAL A CA 1
ATOM 7571 C C . VAL A 1 927 ? 7.557 -16.278 -9.011 1.00 94.06 927 VAL A C 1
ATOM 7573 O O . VAL A 1 927 ? 7.957 -15.240 -8.499 1.00 94.06 927 VAL A O 1
ATOM 7576 N N . GLY A 1 928 ? 8.082 -17.467 -8.719 1.00 89.00 928 GLY A N 1
ATOM 7577 C CA . GLY A 1 928 ? 9.134 -17.677 -7.726 1.00 89.00 928 GLY A CA 1
ATOM 7578 C C . GLY A 1 928 ? 8.654 -17.604 -6.271 1.00 89.00 928 GLY A C 1
ATOM 7579 O O . GLY A 1 928 ? 7.551 -17.158 -5.967 1.00 89.00 928 GLY A O 1
ATOM 7580 N N . GLY A 1 929 ? 9.498 -18.076 -5.349 1.00 83.62 929 GLY A N 1
ATOM 7581 C CA . GLY A 1 929 ? 9.175 -18.124 -3.916 1.00 83.62 929 GLY A CA 1
ATOM 7582 C C . GLY A 1 929 ? 9.070 -16.747 -3.247 1.00 83.62 929 GLY A C 1
ATOM 7583 O O . GLY A 1 929 ? 9.617 -15.766 -3.749 1.00 83.62 929 GLY A O 1
ATOM 7584 N N . THR A 1 930 ? 8.418 -16.700 -2.080 1.00 80.25 930 THR A N 1
ATOM 7585 C CA . THR A 1 930 ? 8.143 -15.484 -1.284 1.00 80.25 930 THR A CA 1
ATOM 7586 C C . THR A 1 930 ? 9.276 -15.006 -0.383 1.00 80.25 930 THR A C 1
ATOM 7588 O O . THR A 1 930 ? 9.065 -14.252 0.563 1.00 80.25 930 THR A O 1
ATOM 7591 N N . TYR A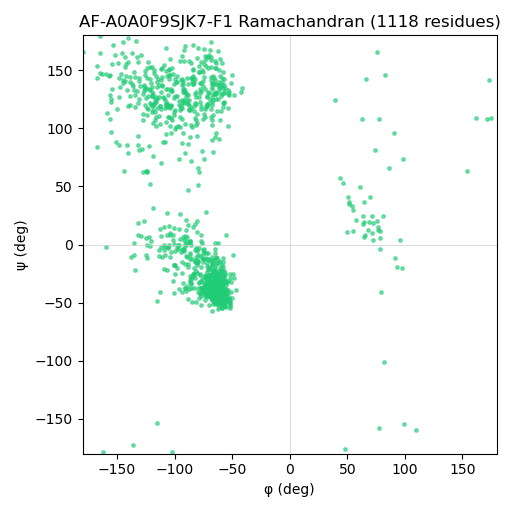 1 931 ? 10.485 -15.476 -0.655 1.00 75.06 931 TYR A N 1
ATOM 7592 C CA . TYR A 1 931 ? 11.609 -15.316 0.249 1.00 75.06 931 TYR A CA 1
ATOM 7593 C C . TYR A 1 931 ? 12.358 -14.019 -0.031 1.00 75.06 931 TYR A C 1
ATOM 7595 O O . TYR A 1 931 ? 12.847 -13.808 -1.138 1.00 75.06 931 TYR A O 1
ATOM 7603 N N . SER A 1 932 ? 12.492 -13.160 0.971 1.00 77.56 932 SER A N 1
ATOM 7604 C CA . SER A 1 932 ? 13.599 -12.202 0.989 1.00 77.56 932 SER A CA 1
ATOM 7605 C C . SER A 1 932 ? 14.923 -12.958 1.201 1.00 77.56 932 SER A C 1
ATOM 7607 O O . SER A 1 932 ? 14.901 -14.167 1.450 1.00 77.56 932 SER A O 1
ATOM 7609 N N . PRO A 1 933 ? 16.086 -12.296 1.129 1.00 79.25 933 PRO A N 1
ATOM 7610 C CA . PRO A 1 933 ? 17.301 -12.828 1.746 1.00 79.25 933 PRO A CA 1
ATOM 7611 C C . PRO A 1 933 ? 17.035 -13.219 3.208 1.00 79.25 933 PRO A C 1
ATOM 7613 O O . PRO A 1 933 ? 16.185 -12.600 3.860 1.00 79.25 933 PRO A O 1
ATOM 7616 N N . GLN A 1 934 ? 17.686 -14.279 3.688 1.00 80.31 934 GLN A N 1
ATOM 7617 C CA . GLN A 1 934 ? 17.462 -14.792 5.044 1.00 80.31 934 GLN A CA 1
ATOM 7618 C C . GLN A 1 934 ? 18.002 -13.805 6.082 1.00 80.31 934 GLN A C 1
ATOM 7620 O O . GLN A 1 934 ? 17.320 -13.486 7.052 1.00 80.31 934 GLN A O 1
ATOM 7625 N N . GLU A 1 935 ? 19.157 -13.234 5.765 1.00 85.19 935 GLU A N 1
ATOM 7626 C CA . GLU A 1 935 ? 19.927 -12.246 6.516 1.00 85.19 935 GLU A CA 1
ATOM 7627 C C . GLU A 1 935 ? 19.118 -10.963 6.794 1.00 85.19 935 GLU A C 1
ATOM 7629 O O . GLU A 1 935 ? 19.397 -10.207 7.720 1.00 85.19 935 GLU A O 1
ATOM 7634 N N . ALA A 1 936 ? 18.039 -10.722 6.037 1.00 82.94 936 ALA A N 1
ATOM 7635 C CA . ALA A 1 936 ? 17.142 -9.588 6.258 1.00 82.94 936 ALA A CA 1
ATOM 7636 C C . ALA A 1 936 ? 16.413 -9.625 7.620 1.00 82.94 936 ALA A C 1
ATOM 7638 O O . ALA A 1 936 ? 15.868 -8.600 8.035 1.00 82.94 936 ALA A O 1
ATOM 7639 N N . PHE A 1 937 ? 16.385 -10.778 8.302 1.00 87.69 937 PHE A N 1
ATOM 7640 C CA . PHE A 1 937 ? 15.742 -10.963 9.613 1.00 87.69 937 PHE A CA 1
ATOM 7641 C C . PHE A 1 937 ? 16.723 -11.155 10.770 1.00 87.69 937 PHE A C 1
ATOM 7643 O O . PHE A 1 937 ? 16.292 -11.270 11.918 1.00 87.69 937 PHE A O 1
ATOM 7650 N N . ASP A 1 938 ? 18.023 -11.152 10.494 1.00 90.19 938 ASP A N 1
ATOM 7651 C CA . ASP A 1 938 ? 19.066 -11.373 11.495 1.00 90.19 938 ASP A CA 1
ATOM 7652 C C . ASP A 1 938 ? 19.008 -10.312 12.597 1.00 90.19 938 ASP A C 1
ATOM 7654 O O . ASP A 1 938 ? 19.046 -10.639 13.781 1.00 90.19 938 ASP A O 1
ATOM 7658 N N . TRP A 1 939 ? 18.789 -9.048 12.225 1.00 87.25 939 TRP A N 1
ATOM 7659 C CA . TRP A 1 939 ? 18.639 -7.959 13.190 1.00 87.25 939 TRP A CA 1
ATOM 7660 C C . TRP A 1 939 ? 17.414 -8.139 14.100 1.00 87.25 939 TRP A C 1
ATOM 7662 O O . TRP A 1 939 ? 17.507 -7.826 15.284 1.00 87.25 939 TRP A O 1
ATOM 7672 N N . VAL A 1 940 ? 16.292 -8.667 13.583 1.00 85.88 940 VAL A N 1
ATOM 7673 C CA . VAL A 1 940 ? 15.087 -8.949 14.389 1.00 85.88 940 VAL A CA 1
ATOM 7674 C C . VAL A 1 940 ? 15.411 -10.044 15.393 1.00 85.88 940 VAL A C 1
ATOM 7676 O O . VAL A 1 940 ? 15.117 -9.915 16.576 1.00 85.88 940 VAL A O 1
ATOM 7679 N N . ALA A 1 941 ? 16.054 -11.116 14.928 1.00 89.00 941 ALA A N 1
ATOM 7680 C CA . ALA A 1 941 ? 16.440 -12.230 15.778 1.00 89.00 941 ALA A CA 1
ATOM 7681 C C . ALA A 1 941 ? 17.384 -11.786 16.906 1.00 89.00 941 ALA A C 1
ATOM 7683 O O . ALA A 1 941 ? 17.188 -12.172 18.057 1.00 89.00 941 ALA A O 1
ATOM 7684 N N . LEU A 1 942 ? 18.380 -10.959 16.582 1.00 89.06 942 LEU A N 1
ATOM 7685 C CA . LEU A 1 942 ? 19.318 -10.408 17.557 1.00 89.06 942 LEU A CA 1
ATOM 7686 C C . LEU A 1 942 ? 18.604 -9.522 18.576 1.00 89.06 942 LEU A C 1
ATOM 7688 O O . LEU A 1 942 ? 18.794 -9.698 19.775 1.00 89.06 942 LEU A O 1
ATOM 7692 N N . ASP A 1 943 ? 17.726 -8.632 18.114 1.00 85.44 943 ASP A N 1
ATOM 7693 C CA . ASP A 1 943 ? 16.965 -7.742 18.988 1.00 85.44 943 ASP A CA 1
ATOM 7694 C C . ASP A 1 943 ? 16.056 -8.504 19.959 1.00 85.44 943 ASP A C 1
ATOM 7696 O O . ASP A 1 943 ? 16.042 -8.229 21.157 1.00 85.44 943 ASP A O 1
ATOM 7700 N N . MET A 1 944 ? 15.370 -9.540 19.470 1.00 85.19 944 MET A N 1
ATOM 7701 C CA . MET A 1 944 ? 14.539 -10.409 20.302 1.00 85.19 944 MET A CA 1
ATOM 7702 C C . MET A 1 944 ? 15.347 -11.121 21.393 1.00 85.19 944 MET A C 1
ATOM 7704 O O . MET A 1 944 ? 14.875 -11.226 22.528 1.00 85.19 944 MET A O 1
ATOM 7708 N N . VAL A 1 945 ? 16.533 -11.637 21.051 1.00 88.44 945 VAL A N 1
ATOM 7709 C CA . VAL A 1 945 ? 17.410 -12.335 22.000 1.00 88.44 945 VAL A CA 1
ATOM 7710 C C . VAL A 1 945 ? 17.988 -11.367 23.026 1.00 88.44 945 VAL A C 1
ATOM 7712 O O . VAL A 1 945 ? 17.992 -11.689 24.213 1.00 88.44 945 VAL A O 1
ATOM 7715 N N . ASP A 1 946 ? 18.421 -10.183 22.598 1.00 85.56 946 ASP A N 1
ATOM 7716 C CA . ASP A 1 946 ? 18.994 -9.175 23.491 1.00 85.56 946 ASP A CA 1
ATOM 7717 C C . ASP A 1 946 ? 17.952 -8.600 24.454 1.00 85.56 946 ASP A C 1
ATOM 7719 O O . ASP A 1 946 ? 18.255 -8.388 25.629 1.00 85.56 946 ASP A O 1
ATOM 7723 N N . ALA A 1 947 ? 16.711 -8.415 23.994 1.00 81.19 947 ALA A N 1
ATOM 7724 C CA . ALA A 1 947 ? 15.621 -7.937 24.835 1.00 81.19 947 ALA A CA 1
ATOM 7725 C C . ALA A 1 947 ? 15.202 -8.958 25.909 1.00 81.19 947 ALA A C 1
ATOM 7727 O O . ALA A 1 947 ? 14.769 -8.560 26.988 1.00 81.19 947 ALA A O 1
ATOM 7728 N N . ASN A 1 948 ? 15.304 -10.267 25.632 1.00 83.00 948 ASN A N 1
ATOM 7729 C CA . ASN A 1 948 ? 14.806 -11.323 26.525 1.00 83.00 948 ASN A CA 1
ATOM 7730 C C . ASN A 1 948 ? 15.702 -12.584 26.531 1.00 83.00 948 ASN A C 1
ATOM 7732 O O . ASN A 1 948 ? 15.245 -13.670 26.166 1.00 83.00 948 ASN A O 1
ATOM 7736 N N . PRO A 1 949 ? 16.968 -12.510 26.977 1.00 84.50 949 PRO A N 1
ATOM 7737 C CA . PRO A 1 949 ? 17.912 -13.626 26.856 1.00 84.50 949 PRO A CA 1
ATOM 7738 C C . PRO A 1 949 ? 17.470 -14.883 27.623 1.00 84.50 949 PRO A C 1
ATOM 7740 O O . PRO A 1 949 ? 17.635 -16.000 27.134 1.00 84.50 949 PRO A O 1
ATOM 7743 N N . VAL A 1 950 ? 16.838 -14.717 28.790 1.00 85.88 950 VAL A N 1
ATOM 7744 C CA . VAL A 1 950 ? 16.367 -15.825 29.648 1.00 85.88 950 VAL A CA 1
ATOM 7745 C C . VAL A 1 950 ? 15.369 -16.735 28.925 1.00 85.88 950 VAL A C 1
ATOM 7747 O O . VAL A 1 950 ? 15.342 -17.943 29.157 1.00 85.88 950 VAL A O 1
ATOM 7750 N N . ASP A 1 951 ? 14.582 -16.179 28.006 1.00 83.94 951 ASP A N 1
ATOM 7751 C CA . ASP A 1 951 ? 13.563 -16.920 27.268 1.00 83.94 951 ASP A CA 1
ATOM 7752 C C . ASP A 1 951 ? 14.134 -17.879 26.224 1.00 83.94 951 ASP A C 1
ATOM 7754 O O . ASP A 1 951 ? 13.525 -18.905 25.910 1.00 83.94 951 ASP A O 1
ATOM 7758 N N . TYR A 1 952 ? 15.284 -17.527 25.658 1.00 85.75 952 TYR A N 1
ATOM 7759 C CA . TYR A 1 952 ? 15.944 -18.300 24.609 1.00 85.75 952 TYR A CA 1
ATOM 7760 C C . TYR A 1 952 ? 17.043 -19.200 25.171 1.00 85.75 952 TYR A C 1
ATOM 7762 O O . TYR A 1 952 ? 17.377 -20.217 24.564 1.00 85.75 952 TYR A O 1
ATOM 7770 N N . PHE A 1 953 ? 17.535 -18.876 26.369 1.00 89.56 953 PHE A N 1
ATOM 7771 C CA . PHE A 1 953 ? 18.547 -19.628 27.097 1.00 89.56 953 PHE A CA 1
ATOM 7772 C C . PHE A 1 953 ? 18.059 -20.004 28.507 1.00 89.56 953 PHE A C 1
ATOM 7774 O O . PHE A 1 953 ? 18.677 -19.622 29.501 1.00 89.56 953 PHE A O 1
ATOM 7781 N N . PRO A 1 954 ? 16.991 -20.815 28.645 1.00 89.19 954 PRO A N 1
ATOM 7782 C CA . PRO A 1 954 ? 16.423 -21.140 29.958 1.00 89.19 954 PRO A CA 1
ATOM 7783 C C . PRO A 1 954 ? 17.408 -21.878 30.880 1.00 89.19 954 PRO A C 1
ATOM 7785 O O . PRO A 1 954 ? 17.297 -21.804 32.100 1.00 89.19 954 PRO A O 1
ATOM 7788 N N . ASN A 1 955 ? 18.396 -22.571 30.301 1.00 93.81 955 ASN A N 1
ATOM 7789 C CA . ASN A 1 955 ? 19.438 -23.296 31.035 1.00 93.81 955 ASN A CA 1
ATOM 7790 C C . ASN A 1 955 ? 20.725 -22.479 31.242 1.00 93.81 955 ASN A C 1
ATOM 7792 O O . ASN A 1 955 ? 21.641 -22.953 31.911 1.00 93.81 955 ASN A O 1
ATOM 7796 N N . ASN A 1 956 ? 20.819 -21.287 30.651 1.00 92.44 956 ASN A N 1
ATOM 7797 C CA . ASN A 1 956 ? 21.956 -20.384 30.788 1.00 92.44 956 ASN A CA 1
ATOM 7798 C C . ASN A 1 956 ? 21.429 -18.941 30.874 1.00 92.44 956 ASN A C 1
ATOM 7800 O O . ASN A 1 956 ? 21.349 -18.271 29.850 1.00 92.44 956 ASN A O 1
ATOM 7804 N N . PRO A 1 957 ? 21.052 -18.449 32.069 1.00 86.94 957 PRO A N 1
ATOM 7805 C CA . PRO A 1 957 ? 20.450 -17.123 32.219 1.00 86.94 957 PRO A CA 1
ATOM 7806 C C . PRO A 1 957 ? 21.408 -15.969 31.884 1.00 86.94 957 PRO A C 1
ATOM 7808 O O . PRO A 1 957 ? 20.950 -14.845 31.706 1.00 86.94 957 PRO A O 1
ATOM 7811 N N . ASN A 1 958 ? 22.715 -16.240 31.772 1.00 90.38 958 ASN A N 1
ATOM 7812 C CA . ASN A 1 958 ? 23.743 -15.268 31.404 1.00 90.38 958 ASN A CA 1
ATOM 7813 C C . ASN A 1 958 ? 24.522 -15.759 30.168 1.00 90.38 958 ASN A C 1
ATOM 7815 O O . ASN A 1 958 ? 25.720 -16.038 30.280 1.00 90.38 958 ASN A O 1
ATOM 7819 N N . PRO A 1 959 ? 23.865 -15.908 29.003 1.00 91.75 959 PRO A N 1
ATOM 7820 C CA . PRO A 1 959 ? 24.558 -16.313 27.791 1.00 91.75 959 PRO A CA 1
ATOM 7821 C C . PRO A 1 959 ? 25.554 -15.223 27.386 1.00 91.75 959 PRO A C 1
ATOM 7823 O O . PRO A 1 959 ? 25.278 -14.027 27.516 1.00 91.75 959 PRO A O 1
ATOM 7826 N N . THR A 1 960 ? 26.716 -15.636 26.895 1.00 92.25 960 THR A N 1
ATOM 7827 C CA . THR A 1 960 ? 27.697 -14.725 26.295 1.00 92.25 960 THR A CA 1
ATOM 7828 C C . THR A 1 960 ? 27.120 -14.083 25.032 1.00 92.25 960 THR A C 1
ATOM 7830 O O . THR A 1 960 ? 26.244 -14.655 24.382 1.00 92.25 960 THR A O 1
ATOM 7833 N N . ASP A 1 961 ? 27.621 -12.912 24.635 1.00 87.19 961 ASP A N 1
ATOM 7834 C CA . ASP A 1 961 ? 27.121 -12.235 23.428 1.00 87.19 961 ASP A CA 1
ATOM 7835 C C . ASP A 1 961 ? 27.354 -13.070 22.159 1.00 87.19 961 ASP A C 1
ATOM 7837 O O . ASP A 1 961 ? 26.510 -13.092 21.267 1.00 87.19 961 ASP A O 1
ATOM 7841 N N . ALA A 1 962 ? 28.429 -13.864 22.125 1.00 89.31 962 ALA A N 1
ATOM 7842 C CA . ALA A 1 962 ? 28.670 -14.835 21.061 1.00 89.31 962 ALA A CA 1
ATOM 7843 C C . ALA A 1 962 ? 27.601 -15.943 21.022 1.00 89.31 962 ALA A C 1
ATOM 7845 O O . ALA A 1 962 ? 27.126 -16.285 19.943 1.00 89.31 962 ALA A O 1
ATOM 7846 N N . GLU A 1 963 ? 27.187 -16.488 22.174 1.00 91.00 963 GLU A N 1
ATOM 7847 C CA . GLU A 1 963 ? 26.108 -17.486 22.242 1.00 91.00 963 GLU A CA 1
ATOM 7848 C C . GLU A 1 963 ? 24.764 -16.895 21.806 1.00 91.00 963 GLU A C 1
ATOM 7850 O O . GLU A 1 963 ? 24.045 -17.529 21.028 1.00 91.00 963 GLU A O 1
ATOM 7855 N N . LYS A 1 964 ? 24.439 -15.677 22.269 1.00 90.50 964 LYS A N 1
ATOM 7856 C CA . LYS A 1 964 ? 23.234 -14.939 21.859 1.00 90.50 964 LYS A CA 1
ATOM 7857 C C . LYS A 1 964 ? 23.201 -14.745 20.350 1.00 90.50 964 LYS A C 1
ATOM 7859 O O . LYS A 1 964 ? 22.210 -15.103 19.714 1.00 90.50 964 LYS A O 1
ATOM 7864 N N . HIS A 1 965 ? 24.298 -14.236 19.795 1.00 89.94 965 HIS A N 1
ATOM 7865 C CA . HIS A 1 965 ? 24.449 -14.002 18.369 1.00 89.94 965 HIS A CA 1
ATOM 7866 C C . HIS A 1 965 ? 24.301 -15.305 17.575 1.00 89.94 965 HIS A C 1
ATOM 7868 O O . HIS A 1 965 ? 23.478 -15.394 16.666 1.00 89.94 965 HIS A O 1
ATOM 7874 N N . ASP A 1 966 ? 25.023 -16.361 17.954 1.00 91.50 966 ASP A N 1
ATOM 7875 C CA . ASP A 1 966 ? 24.954 -17.649 17.262 1.00 91.50 966 ASP A CA 1
ATOM 7876 C C . ASP A 1 966 ? 23.545 -18.249 17.272 1.00 91.50 966 ASP A C 1
ATOM 7878 O O . ASP A 1 966 ? 23.080 -18.748 16.244 1.00 91.50 966 ASP A O 1
ATOM 7882 N N . TYR A 1 967 ? 22.841 -18.189 18.405 1.00 92.44 967 TYR A N 1
ATOM 7883 C CA . TYR A 1 967 ? 21.459 -18.656 18.486 1.00 92.44 967 TYR A CA 1
ATOM 7884 C C . TYR A 1 967 ? 20.520 -17.798 17.629 1.00 92.44 967 TYR A C 1
ATOM 7886 O O . TYR A 1 967 ? 19.703 -18.343 16.877 1.00 92.44 967 TYR A O 1
ATOM 7894 N N . ALA A 1 968 ? 20.650 -16.470 17.707 1.00 90.75 968 ALA A N 1
ATOM 7895 C CA . ALA A 1 968 ? 19.855 -15.535 16.925 1.00 90.75 968 ALA A CA 1
ATOM 7896 C C . ALA A 1 968 ? 19.978 -15.830 15.422 1.00 90.75 968 ALA A C 1
ATOM 7898 O O . ALA A 1 968 ? 18.973 -16.086 14.758 1.00 90.75 968 ALA A O 1
ATOM 7899 N N . ILE A 1 969 ? 21.202 -15.898 14.899 1.00 91.25 969 ILE A N 1
ATOM 7900 C CA . ILE A 1 969 ? 21.445 -16.066 13.463 1.00 91.25 969 ILE A CA 1
ATOM 7901 C C . ILE A 1 969 ? 21.141 -17.494 12.990 1.00 91.25 969 ILE A C 1
ATOM 7903 O O . ILE A 1 969 ? 20.449 -17.692 11.993 1.00 91.25 969 ILE A O 1
ATOM 7907 N N . LYS A 1 970 ? 21.623 -18.526 13.698 1.00 91.75 970 LYS A N 1
ATOM 7908 C CA . LYS A 1 970 ? 21.553 -19.917 13.204 1.00 91.75 970 LYS A CA 1
ATOM 7909 C C . LYS A 1 970 ? 20.213 -20.593 13.476 1.00 91.75 970 LYS A C 1
ATOM 7911 O O . LYS A 1 970 ? 19.864 -21.543 12.776 1.00 91.75 970 LYS A O 1
ATOM 7916 N N . VAL A 1 971 ? 19.473 -20.150 14.495 1.00 91.75 971 VAL A N 1
ATOM 7917 C CA . VAL A 1 971 ? 18.231 -20.810 14.931 1.00 91.75 971 VAL A CA 1
ATOM 7918 C C . VAL A 1 971 ? 17.016 -19.920 14.733 1.00 91.75 971 VAL A C 1
ATOM 7920 O O . VAL A 1 971 ? 15.998 -20.393 14.226 1.00 91.75 971 VAL A O 1
ATOM 7923 N N . LEU A 1 972 ? 17.086 -18.665 15.173 1.00 90.38 972 LEU A N 1
ATOM 7924 C CA . LEU A 1 972 ? 15.915 -17.800 15.259 1.00 90.38 972 LEU A CA 1
ATOM 7925 C C . LEU A 1 972 ? 15.607 -17.095 13.929 1.00 90.38 972 LEU A C 1
ATOM 7927 O O . LEU A 1 972 ? 14.482 -17.206 13.442 1.00 90.38 972 LEU A O 1
ATOM 7931 N N . SER A 1 973 ? 16.596 -16.460 13.301 1.00 90.75 973 SER A N 1
ATOM 7932 C CA . SER A 1 973 ? 16.446 -15.775 12.010 1.00 90.75 973 SER A CA 1
ATOM 7933 C C . SER A 1 973 ? 15.817 -16.662 10.920 1.00 90.75 973 SER A C 1
ATOM 7935 O O . SER A 1 973 ? 14.774 -16.277 10.384 1.00 90.75 973 SER A O 1
ATOM 7937 N N . PRO A 1 974 ? 16.303 -17.895 10.644 1.00 90.69 974 PRO A N 1
ATOM 7938 C CA . PRO A 1 974 ? 15.667 -18.768 9.655 1.00 90.69 974 PRO A CA 1
ATOM 7939 C C . PRO A 1 974 ? 14.194 -19.087 9.955 1.00 90.69 974 PRO A C 1
ATOM 7941 O O . PRO A 1 974 ? 13.407 -19.263 9.023 1.00 90.69 974 PRO A O 1
ATOM 7944 N N . LYS A 1 975 ? 13.790 -19.139 11.234 1.00 89.94 975 LYS A N 1
ATOM 7945 C CA . LYS A 1 975 ? 12.383 -19.352 11.618 1.00 89.94 975 LYS A CA 1
ATOM 7946 C C . LYS A 1 975 ? 11.530 -18.113 11.357 1.00 89.94 975 LYS A C 1
ATOM 7948 O O . LYS A 1 975 ? 10.434 -18.250 10.813 1.00 89.94 975 LYS A O 1
ATOM 7953 N N . ILE A 1 976 ? 12.031 -16.927 11.714 1.00 88.38 976 ILE A N 1
ATOM 7954 C CA . ILE A 1 976 ? 11.364 -15.646 11.435 1.00 88.38 976 ILE A CA 1
ATOM 7955 C C . ILE A 1 976 ? 11.204 -15.482 9.922 1.00 88.38 976 ILE A C 1
ATOM 7957 O O . ILE A 1 976 ? 10.099 -15.235 9.442 1.00 88.38 976 ILE A O 1
ATOM 7961 N N . TRP A 1 977 ? 12.276 -15.718 9.164 1.00 88.75 977 TRP A N 1
ATOM 7962 C CA . TRP A 1 977 ? 12.278 -15.711 7.704 1.00 88.75 977 TRP A CA 1
ATOM 7963 C C . TRP A 1 977 ? 11.239 -16.666 7.108 1.00 88.75 977 TRP A C 1
ATOM 7965 O O . TRP A 1 977 ? 10.495 -16.297 6.195 1.00 88.75 977 TRP A O 1
ATOM 7975 N N . GLU A 1 978 ? 11.143 -17.891 7.633 1.00 88.81 978 GLU A N 1
ATOM 7976 C CA . GLU A 1 978 ? 10.161 -18.864 7.164 1.00 88.81 978 GLU A CA 1
ATOM 7977 C C . GLU A 1 978 ? 8.725 -18.381 7.399 1.00 88.81 978 GLU A C 1
ATOM 7979 O O . GLU A 1 978 ? 7.917 -18.433 6.473 1.00 88.81 978 GLU A O 1
ATOM 7984 N N . ILE A 1 979 ? 8.406 -17.885 8.597 1.00 87.56 979 ILE A N 1
ATOM 7985 C CA . ILE A 1 979 ? 7.069 -17.360 8.920 1.00 87.56 979 ILE A CA 1
ATOM 7986 C C . ILE A 1 979 ? 6.743 -16.150 8.067 1.00 87.56 979 ILE A C 1
ATOM 7988 O O . ILE A 1 979 ? 5.695 -16.090 7.438 1.00 87.56 979 ILE A O 1
ATOM 7992 N N . ASN A 1 980 ? 7.682 -15.230 7.937 1.00 86.62 980 ASN A N 1
ATOM 7993 C CA . ASN A 1 980 ? 7.522 -14.059 7.105 1.00 86.62 980 ASN A CA 1
ATOM 7994 C C . ASN A 1 980 ? 7.192 -14.415 5.638 1.00 86.62 980 ASN A C 1
ATOM 7996 O O . ASN A 1 980 ? 6.339 -13.778 5.001 1.00 86.62 980 ASN A O 1
ATOM 8000 N N . ALA A 1 981 ? 7.806 -15.476 5.113 1.00 89.12 981 ALA A N 1
ATOM 8001 C CA . ALA A 1 981 ? 7.492 -16.007 3.795 1.00 89.12 981 ALA A CA 1
ATOM 8002 C C . ALA A 1 981 ? 6.108 -16.673 3.727 1.00 89.12 981 ALA A C 1
ATOM 8004 O O . ALA A 1 981 ? 5.437 -16.516 2.701 1.00 89.12 981 ALA A O 1
ATOM 8005 N N . ARG A 1 982 ? 5.664 -17.365 4.794 1.00 89.81 982 ARG A N 1
ATOM 8006 C CA . ARG A 1 982 ? 4.289 -17.893 4.933 1.00 89.81 982 ARG A CA 1
ATOM 8007 C C . ARG A 1 982 ? 3.277 -16.756 4.859 1.00 89.81 982 ARG A C 1
ATOM 8009 O O . ARG A 1 982 ? 2.435 -16.762 3.962 1.00 89.81 982 ARG A O 1
ATOM 8016 N N . ASN A 1 983 ? 3.439 -15.734 5.700 1.00 85.81 983 ASN A N 1
ATOM 8017 C CA . ASN A 1 983 ? 2.553 -14.568 5.763 1.00 85.81 983 ASN A CA 1
ATOM 8018 C C . ASN A 1 983 ? 2.435 -13.904 4.391 1.00 85.81 983 ASN A C 1
ATOM 8020 O O . ASN A 1 983 ? 1.344 -13.668 3.871 1.00 85.81 983 ASN A O 1
ATOM 8024 N N . THR A 1 984 ? 3.582 -13.681 3.749 1.00 88.12 984 THR A N 1
ATOM 8025 C CA . THR A 1 984 ? 3.642 -13.070 2.418 1.00 88.12 984 THR A CA 1
ATOM 8026 C C . THR A 1 984 ? 2.937 -13.921 1.368 1.00 88.12 984 THR A C 1
ATOM 8028 O O . THR A 1 984 ? 2.210 -13.378 0.535 1.00 88.12 984 THR A O 1
ATOM 8031 N N . PHE A 1 985 ? 3.125 -15.242 1.392 1.00 92.38 985 PHE A N 1
ATOM 8032 C CA . PHE A 1 985 ? 2.489 -16.151 0.441 1.00 92.38 985 PHE A CA 1
ATOM 8033 C C . PHE A 1 985 ? 0.974 -16.176 0.613 1.00 92.38 985 PHE A C 1
ATOM 8035 O O . PHE A 1 985 ? 0.254 -15.962 -0.358 1.00 92.38 985 PHE A O 1
ATOM 8042 N N . VAL A 1 986 ? 0.492 -16.353 1.842 1.00 90.81 986 VAL A N 1
ATOM 8043 C CA . VAL A 1 986 ? -0.937 -16.461 2.170 1.00 90.81 986 VAL A CA 1
ATOM 8044 C C . VAL A 1 986 ? -1.690 -15.179 1.821 1.00 90.81 986 VAL A C 1
ATOM 8046 O O . VAL A 1 986 ? -2.751 -15.236 1.194 1.00 90.81 986 VAL A O 1
ATOM 8049 N N . GLN A 1 987 ? -1.116 -14.021 2.155 1.00 86.81 987 GLN A N 1
ATOM 8050 C CA . GLN A 1 987 ? -1.663 -12.719 1.769 1.00 86.81 987 GLN A CA 1
ATOM 8051 C C . GLN A 1 987 ? -1.683 -12.552 0.243 1.00 86.81 987 GLN A C 1
ATOM 8053 O O . GLN A 1 987 ? -2.698 -12.154 -0.330 1.00 86.81 987 GLN A O 1
ATOM 8058 N N . THR A 1 988 ? -0.596 -12.945 -0.433 1.00 91.25 988 THR A N 1
ATOM 8059 C CA . THR A 1 988 ? -0.488 -12.865 -1.896 1.00 91.25 988 THR A CA 1
ATOM 8060 C C . THR A 1 988 ? -1.551 -13.713 -2.588 1.00 91.25 988 THR A C 1
ATOM 8062 O O . THR A 1 988 ? -2.301 -13.190 -3.408 1.00 91.25 988 THR A O 1
ATOM 8065 N N . ILE A 1 989 ? -1.668 -15.002 -2.259 1.00 92.50 989 ILE A N 1
ATOM 8066 C CA . ILE A 1 989 ? -2.633 -15.889 -2.924 1.00 92.50 989 ILE A CA 1
ATOM 8067 C C . ILE A 1 989 ? -4.080 -15.532 -2.555 1.00 92.50 989 ILE A C 1
ATOM 8069 O O . ILE A 1 989 ? -4.979 -15.638 -3.389 1.00 92.50 989 ILE A O 1
ATOM 8073 N N . GLY A 1 990 ? -4.308 -15.011 -1.342 1.00 90.19 990 GLY A N 1
ATOM 8074 C CA . GLY A 1 990 ? -5.613 -14.539 -0.873 1.00 90.19 990 GLY A CA 1
ATOM 8075 C C . GLY A 1 990 ? -6.194 -13.378 -1.690 1.00 90.19 990 GLY A C 1
ATOM 8076 O O . GLY A 1 990 ? -7.383 -13.066 -1.599 1.00 90.19 990 GLY A O 1
ATOM 8077 N N . ARG A 1 991 ? -5.372 -12.734 -2.522 1.00 87.94 991 ARG A N 1
ATOM 8078 C CA . ARG A 1 991 ? -5.738 -11.558 -3.310 1.00 87.94 991 ARG A CA 1
ATOM 8079 C C . ARG A 1 991 ? -6.801 -11.830 -4.372 1.00 87.94 991 ARG A C 1
ATOM 8081 O O . ARG A 1 991 ? -7.682 -10.984 -4.534 1.00 87.94 991 ARG A O 1
ATOM 8088 N N . VAL A 1 992 ? -6.715 -12.966 -5.068 1.00 90.75 992 VAL A N 1
ATOM 8089 C CA . VAL A 1 992 ? -7.664 -13.358 -6.132 1.00 90.75 992 VAL A CA 1
ATOM 8090 C C . VAL A 1 992 ? -8.841 -14.186 -5.619 1.00 90.75 992 VAL A C 1
ATOM 8092 O O . VAL A 1 992 ? -9.720 -14.524 -6.409 1.00 90.75 992 VAL A O 1
ATOM 8095 N N . LYS A 1 993 ? -8.890 -14.482 -4.310 1.00 89.06 993 LYS A N 1
ATOM 8096 C CA . LYS A 1 993 ? -10.057 -15.117 -3.691 1.00 89.06 993 LYS A CA 1
ATOM 8097 C C . LYS A 1 993 ? -11.288 -14.251 -3.905 1.00 89.06 993 LYS A C 1
ATOM 8099 O O . LYS A 1 993 ? -11.236 -13.032 -3.717 1.00 89.06 993 LYS A O 1
ATOM 8104 N N . ASP A 1 994 ? -12.397 -14.899 -4.235 1.00 83.56 994 ASP A N 1
ATOM 8105 C CA . ASP A 1 994 ? -13.689 -14.241 -4.204 1.00 83.56 994 ASP A CA 1
ATOM 8106 C C . ASP A 1 994 ? -14.114 -14.042 -2.742 1.00 83.56 994 ASP A C 1
ATOM 8108 O O . ASP A 1 994 ? -14.272 -15.034 -2.030 1.00 83.56 994 ASP A O 1
ATOM 8112 N N . PRO A 1 995 ? -14.296 -12.800 -2.263 1.00 77.44 995 PRO A N 1
ATOM 8113 C CA . PRO A 1 995 ? -14.606 -12.527 -0.855 1.00 77.44 995 PRO A CA 1
ATOM 8114 C C . PRO A 1 995 ? -15.892 -13.191 -0.342 1.00 77.44 995 PRO A C 1
ATOM 8116 O O . PRO A 1 995 ? -16.042 -13.392 0.859 1.00 77.44 995 PRO A O 1
ATOM 8119 N N . ILE A 1 996 ? -16.802 -13.530 -1.259 1.00 77.62 996 ILE A N 1
ATOM 8120 C CA . ILE A 1 996 ? -18.081 -14.199 -0.989 1.00 77.62 996 ILE A CA 1
ATOM 8121 C C . ILE A 1 996 ? -18.092 -15.675 -1.421 1.00 77.62 996 ILE A C 1
ATOM 8123 O O . ILE A 1 996 ? -19.158 -16.281 -1.444 1.00 77.62 996 ILE A O 1
ATOM 8127 N N . ALA A 1 997 ? -16.939 -16.228 -1.820 1.00 82.19 997 ALA A N 1
ATOM 8128 C CA . ALA A 1 997 ? -16.766 -17.628 -2.221 1.00 82.19 997 ALA A CA 1
ATOM 8129 C C . ALA A 1 997 ? -17.766 -18.137 -3.283 1.00 82.19 997 ALA A C 1
ATOM 8131 O O . ALA A 1 997 ? -18.185 -19.293 -3.254 1.00 82.19 997 ALA A O 1
ATOM 8132 N N . LYS A 1 998 ? -18.175 -17.288 -4.237 1.00 82.56 998 LYS A N 1
ATOM 8133 C CA . LYS A 1 998 ? -19.092 -17.687 -5.327 1.00 82.56 998 LYS A CA 1
ATOM 8134 C C . LYS A 1 998 ? -18.353 -18.051 -6.590 1.00 82.56 998 LYS A C 1
ATOM 8136 O O . LYS A 1 998 ? -18.757 -18.957 -7.311 1.00 82.56 998 LYS A O 1
ATOM 8141 N N . THR A 1 999 ? -17.297 -17.304 -6.866 1.00 83.88 999 THR A N 1
ATOM 8142 C CA . THR A 1 999 ? -16.466 -17.487 -8.043 1.00 83.88 999 THR A CA 1
ATOM 8143 C C . THR A 1 999 ? -15.182 -18.172 -7.615 1.00 83.88 999 THR A C 1
ATOM 8145 O O . THR A 1 999 ? -14.411 -17.587 -6.850 1.00 83.88 999 THR A O 1
ATOM 8148 N N . PRO A 1 1000 ? -14.917 -19.382 -8.110 1.00 85.12 1000 PRO A N 1
ATOM 8149 C CA . PRO A 1 1000 ? -13.656 -20.037 -7.848 1.00 85.12 1000 PRO A CA 1
ATOM 8150 C C . PRO A 1 1000 ? -12.472 -19.205 -8.330 1.00 85.12 1000 PRO A C 1
ATOM 8152 O O . PRO A 1 1000 ? -12.560 -18.486 -9.329 1.00 85.12 1000 PRO A O 1
ATOM 8155 N N . SER A 1 1001 ? -11.349 -19.331 -7.631 1.00 91.25 1001 SER A N 1
ATOM 8156 C CA . SER A 1 1001 ? -10.096 -18.684 -8.020 1.00 91.25 1001 SER A CA 1
ATOM 8157 C C . SER A 1 1001 ? -8.971 -19.697 -8.168 1.00 91.25 1001 SER A C 1
ATOM 8159 O O . SER A 1 1001 ? -8.965 -20.744 -7.520 1.00 91.25 1001 SER A O 1
ATOM 8161 N N . VAL A 1 1002 ? -8.007 -19.392 -9.031 1.00 92.56 1002 VAL A N 1
ATOM 8162 C CA . VAL A 1 1002 ? -6.864 -20.271 -9.284 1.00 92.56 1002 VAL A CA 1
ATOM 8163 C C . VAL A 1 1002 ? -5.557 -19.507 -9.186 1.00 92.56 1002 VAL A C 1
ATOM 8165 O O . VAL A 1 1002 ? -5.424 -18.389 -9.684 1.00 92.56 1002 VAL A O 1
ATOM 8168 N N . VAL A 1 1003 ? -4.578 -20.121 -8.534 1.00 95.38 1003 VAL A N 1
ATOM 8169 C CA . VAL A 1 1003 ? -3.245 -19.561 -8.349 1.00 95.38 1003 VAL A CA 1
ATOM 8170 C C . VAL A 1 1003 ? -2.219 -20.526 -8.912 1.00 95.38 1003 VAL A C 1
ATOM 8172 O O . VAL A 1 1003 ? -2.056 -21.632 -8.418 1.00 95.38 1003 VAL A O 1
ATOM 8175 N N . TYR A 1 1004 ? -1.508 -20.091 -9.936 1.00 94.62 1004 TYR A N 1
ATOM 8176 C CA . TYR A 1 1004 ? -0.411 -20.796 -10.576 1.00 94.62 1004 TYR A CA 1
ATOM 8177 C C . TYR A 1 1004 ? 0.907 -20.391 -9.928 1.00 94.62 1004 TYR A C 1
ATOM 8179 O O . TYR A 1 1004 ? 1.245 -19.212 -9.920 1.00 94.62 1004 TYR A O 1
ATOM 8187 N N . CYS A 1 1005 ? 1.689 -21.340 -9.430 1.00 95.19 1005 CYS A N 1
ATOM 8188 C CA . CYS A 1 1005 ? 2.945 -21.042 -8.747 1.00 95.19 1005 CYS A CA 1
ATOM 8189 C C . CYS A 1 1005 ? 4.153 -21.473 -9.582 1.00 95.19 1005 CYS A C 1
ATOM 8191 O O . CYS A 1 1005 ? 4.663 -22.573 -9.403 1.00 95.19 1005 CYS A O 1
ATOM 8193 N N . TYR A 1 1006 ? 4.652 -20.597 -10.458 1.00 93.56 1006 TYR A N 1
ATOM 8194 C CA . TYR A 1 1006 ? 5.840 -20.870 -11.272 1.00 93.56 1006 TYR A CA 1
ATOM 8195 C C . TYR A 1 1006 ? 7.100 -20.973 -10.401 1.00 93.56 1006 TYR A C 1
ATOM 8197 O O . TYR A 1 1006 ? 7.447 -20.038 -9.678 1.00 93.56 1006 TYR A O 1
ATOM 8205 N N . GLY A 1 1007 ? 7.823 -22.090 -10.489 1.00 92.31 1007 GLY A N 1
ATOM 8206 C CA . GLY A 1 1007 ? 9.057 -22.323 -9.737 1.00 92.31 1007 GLY A CA 1
ATOM 8207 C C . GLY A 1 1007 ? 8.872 -22.690 -8.257 1.00 92.31 1007 GLY A C 1
ATOM 8208 O O . GLY A 1 1007 ? 9.857 -22.670 -7.509 1.00 92.31 1007 GLY A O 1
ATOM 8209 N N . ILE A 1 1008 ? 7.652 -23.018 -7.810 1.00 93.25 1008 ILE A N 1
ATOM 8210 C CA . ILE A 1 1008 ? 7.367 -23.429 -6.426 1.00 93.25 1008 ILE A CA 1
ATOM 8211 C C . ILE A 1 1008 ? 6.692 -24.806 -6.409 1.00 93.25 1008 ILE A C 1
ATOM 8213 O O . ILE A 1 1008 ? 5.573 -24.961 -6.890 1.00 93.25 1008 ILE A O 1
ATOM 8217 N N . ARG A 1 1009 ? 7.359 -25.787 -5.790 1.00 92.75 1009 ARG A N 1
ATOM 8218 C CA . ARG A 1 1009 ? 6.857 -27.162 -5.633 1.00 92.75 1009 ARG A CA 1
ATOM 8219 C C . ARG A 1 1009 ? 5.757 -27.285 -4.590 1.00 92.75 1009 ARG A C 1
ATOM 8221 O O . ARG A 1 1009 ? 5.745 -26.532 -3.615 1.00 92.75 1009 ARG A O 1
ATOM 8228 N N . GLN A 1 1010 ? 4.920 -28.316 -4.723 1.00 93.12 1010 GLN A N 1
ATOM 8229 C CA . GLN A 1 1010 ? 3.807 -28.571 -3.803 1.00 93.12 1010 GLN A CA 1
ATOM 8230 C C . GLN A 1 1010 ? 4.278 -28.717 -2.356 1.00 93.12 1010 GLN A C 1
ATOM 8232 O O . GLN A 1 1010 ? 3.706 -28.094 -1.467 1.00 93.12 1010 GLN A O 1
ATOM 8237 N N . ALA A 1 1011 ? 5.362 -29.461 -2.111 1.00 93.19 1011 ALA A N 1
ATOM 8238 C CA . ALA A 1 1011 ? 5.923 -29.605 -0.766 1.00 93.19 1011 ALA A CA 1
ATOM 8239 C C . ALA A 1 1011 ? 6.252 -28.246 -0.117 1.00 93.19 1011 ALA A C 1
ATOM 8241 O O . ALA A 1 1011 ? 5.991 -28.040 1.067 1.00 93.19 1011 ALA A O 1
ATOM 8242 N N . ARG A 1 1012 ? 6.764 -27.290 -0.906 1.00 93.50 1012 ARG A N 1
ATOM 8243 C CA . ARG A 1 1012 ? 7.083 -25.943 -0.421 1.00 93.50 1012 ARG A CA 1
ATOM 8244 C C . ARG A 1 1012 ? 5.831 -25.100 -0.205 1.00 93.50 1012 ARG A C 1
ATOM 8246 O O . ARG A 1 1012 ? 5.779 -24.370 0.774 1.00 93.50 1012 ARG A O 1
ATOM 8253 N N . ILE A 1 1013 ? 4.824 -25.221 -1.068 1.00 94.06 1013 ILE A N 1
ATOM 8254 C CA . ILE A 1 1013 ? 3.522 -24.561 -0.884 1.00 94.06 1013 ILE A CA 1
ATOM 8255 C C . ILE A 1 1013 ? 2.833 -25.072 0.388 1.00 94.06 1013 ILE A C 1
ATOM 8257 O O . ILE A 1 1013 ? 2.369 -24.273 1.193 1.00 94.06 1013 ILE A O 1
ATOM 8261 N N . ASN A 1 1014 ? 2.833 -26.386 0.623 1.00 93.56 1014 ASN A N 1
ATOM 8262 C CA . ASN A 1 1014 ? 2.271 -26.981 1.836 1.00 93.56 1014 ASN A CA 1
ATOM 8263 C C . ASN A 1 1014 ? 2.991 -26.482 3.097 1.00 93.56 1014 ASN A C 1
ATOM 8265 O O . ASN A 1 1014 ? 2.347 -26.203 4.102 1.00 93.56 1014 ASN A O 1
ATOM 8269 N N . GLN A 1 1015 ? 4.315 -26.315 3.036 1.00 91.69 1015 GLN A N 1
ATOM 8270 C CA . GLN A 1 1015 ? 5.077 -25.690 4.118 1.00 91.69 1015 GLN A CA 1
ATOM 8271 C C . GLN A 1 1015 ? 4.721 -24.205 4.296 1.00 91.69 1015 GLN A C 1
ATOM 8273 O O . GLN A 1 1015 ? 4.586 -23.744 5.426 1.00 91.69 1015 GLN A O 1
ATOM 8278 N N . LEU A 1 1016 ? 4.552 -23.463 3.196 1.00 91.56 1016 LEU A N 1
ATOM 8279 C CA . LEU A 1 1016 ? 4.161 -22.050 3.209 1.00 91.56 1016 LEU A CA 1
ATOM 8280 C C . LEU A 1 1016 ? 2.750 -21.818 3.767 1.00 91.56 1016 LEU A C 1
ATOM 8282 O O . LEU A 1 1016 ? 2.470 -20.740 4.275 1.00 91.56 1016 LEU A O 1
ATOM 8286 N N . MET A 1 1017 ? 1.877 -22.819 3.676 1.00 90.50 1017 MET A N 1
ATOM 8287 C CA . MET A 1 1017 ? 0.510 -22.769 4.202 1.00 90.50 1017 MET A CA 1
ATOM 8288 C C . MET A 1 1017 ? 0.342 -23.509 5.529 1.00 90.50 1017 MET A C 1
ATOM 8290 O O . MET A 1 1017 ? -0.778 -23.679 6.016 1.00 90.50 1017 MET A O 1
ATOM 8294 N N . LYS A 1 1018 ? 1.449 -23.959 6.125 1.00 86.69 1018 LYS A N 1
ATOM 8295 C CA . LYS A 1 1018 ? 1.428 -24.577 7.444 1.00 86.69 1018 LYS A CA 1
ATOM 8296 C C . LYS A 1 1018 ? 0.887 -23.565 8.457 1.00 86.69 1018 LYS A C 1
ATOM 8298 O O . LYS A 1 1018 ? 1.299 -22.407 8.450 1.00 86.69 1018 LYS A O 1
ATOM 8303 N N . ASP A 1 1019 ? -0.023 -24.020 9.316 1.00 82.25 1019 ASP A N 1
ATOM 8304 C CA . ASP A 1 1019 ? -0.629 -23.234 10.401 1.00 82.25 1019 ASP A CA 1
ATOM 8305 C C . ASP A 1 1019 ? -1.552 -22.085 9.928 1.00 82.25 1019 ASP A C 1
ATOM 8307 O O . ASP A 1 1019 ? -1.951 -21.237 10.721 1.00 82.25 1019 ASP A O 1
ATOM 8311 N N . CYS A 1 1020 ? -1.921 -22.055 8.641 1.00 83.50 1020 CYS A N 1
ATOM 8312 C CA . CYS A 1 1020 ? -2.806 -21.032 8.083 1.00 83.50 1020 CYS A CA 1
ATOM 8313 C C . CYS A 1 1020 ? -4.284 -21.363 8.301 1.00 83.50 1020 CYS A C 1
ATOM 8315 O O . CYS A 1 1020 ? -4.710 -22.513 8.168 1.00 83.50 1020 CYS A O 1
ATOM 8317 N N . VAL A 1 1021 ? -5.089 -20.331 8.549 1.00 82.00 1021 VAL A N 1
ATOM 8318 C CA . VAL A 1 1021 ? -6.545 -20.457 8.652 1.00 82.00 1021 VAL A CA 1
ATOM 8319 C C . VAL A 1 1021 ? -7.165 -20.451 7.250 1.00 82.00 1021 VAL A C 1
ATOM 8321 O O . VAL A 1 1021 ? -6.999 -19.494 6.495 1.00 82.00 1021 VAL A O 1
ATOM 8324 N N . GLY A 1 1022 ? -7.891 -21.516 6.900 1.00 79.56 1022 GLY A N 1
ATOM 8325 C CA . GLY A 1 1022 ? -8.490 -21.682 5.570 1.00 79.56 1022 GLY A CA 1
ATOM 8326 C C . GLY A 1 1022 ? -7.444 -22.034 4.507 1.00 79.56 1022 GLY A C 1
ATOM 8327 O O . GLY A 1 1022 ? -6.978 -21.169 3.759 1.00 79.56 1022 GLY A O 1
ATOM 8328 N N . ILE A 1 1023 ? -7.079 -23.317 4.435 1.00 86.25 1023 ILE A N 1
ATOM 8329 C CA . ILE A 1 1023 ? -6.063 -23.829 3.505 1.00 86.25 1023 ILE A CA 1
ATOM 8330 C C . ILE A 1 1023 ? -6.726 -24.143 2.153 1.00 86.25 1023 ILE A C 1
ATOM 8332 O O . ILE A 1 1023 ? -7.604 -25.009 2.104 1.00 86.25 1023 ILE A O 1
ATOM 8336 N N . PRO A 1 1024 ? -6.334 -23.473 1.053 1.00 89.56 1024 PRO A N 1
ATOM 8337 C CA . PRO A 1 1024 ? -6.830 -23.805 -0.274 1.00 89.56 1024 PRO A CA 1
ATOM 8338 C C . PRO A 1 1024 ? -6.315 -25.169 -0.733 1.00 89.56 1024 PRO A C 1
ATOM 8340 O O . PRO A 1 1024 ? -5.281 -25.664 -0.274 1.00 89.56 1024 PRO A O 1
ATOM 8343 N N . LYS A 1 1025 ? -7.012 -25.776 -1.693 1.00 88.88 1025 LYS A N 1
ATOM 8344 C CA . LYS A 1 1025 ? -6.585 -27.056 -2.259 1.00 88.88 1025 LYS A CA 1
ATOM 8345 C C . LYS A 1 1025 ? -5.295 -26.875 -3.058 1.00 88.88 1025 LYS A C 1
ATOM 8347 O O . LYS A 1 1025 ? -5.251 -26.051 -3.968 1.00 88.88 1025 LYS A O 1
ATOM 8352 N N . VAL A 1 1026 ? -4.271 -27.677 -2.761 1.00 91.88 1026 VAL A N 1
ATOM 8353 C CA . VAL A 1 1026 ? -2.993 -27.666 -3.494 1.00 91.88 1026 VAL A CA 1
ATOM 8354 C C . VAL A 1 1026 ? -2.882 -28.878 -4.392 1.00 91.88 1026 VAL A C 1
ATOM 8356 O O . VAL A 1 1026 ? -3.017 -30.008 -3.926 1.00 91.88 1026 VAL A O 1
ATOM 8359 N N . ILE A 1 1027 ? -2.572 -28.644 -5.659 1.00 86.88 1027 ILE A N 1
ATOM 8360 C CA . ILE A 1 1027 ? -2.384 -29.687 -6.664 1.00 86.88 1027 ILE A CA 1
ATOM 8361 C C . ILE A 1 1027 ? -1.001 -29.501 -7.284 1.00 86.88 1027 ILE A C 1
ATOM 8363 O O . ILE A 1 1027 ? -0.617 -28.380 -7.606 1.00 86.88 1027 ILE A O 1
ATOM 8367 N N . GLU A 1 1028 ? -0.240 -30.579 -7.441 1.00 79.25 1028 GLU A N 1
ATOM 8368 C CA . GLU A 1 1028 ? 1.018 -30.560 -8.191 1.00 79.25 1028 GLU A CA 1
ATOM 8369 C C . GLU A 1 1028 ? 0.765 -30.930 -9.648 1.00 79.25 1028 GLU A C 1
ATOM 8371 O O . GLU A 1 1028 ? 0.071 -31.908 -9.932 1.00 79.25 1028 GLU A O 1
ATOM 8376 N N . ILE A 1 1029 ? 1.342 -30.169 -10.579 1.00 70.94 1029 ILE A N 1
ATOM 8377 C CA . ILE A 1 1029 ? 1.376 -30.595 -11.976 1.00 70.94 1029 ILE A CA 1
ATOM 8378 C C . ILE A 1 1029 ? 2.484 -31.652 -12.111 1.00 70.94 1029 ILE A C 1
ATOM 8380 O O . ILE A 1 1029 ? 3.640 -31.338 -11.808 1.00 70.94 1029 ILE A O 1
ATOM 8384 N N . PRO A 1 1030 ? 2.189 -32.878 -12.582 1.00 62.62 1030 PRO A N 1
ATOM 8385 C CA . PRO A 1 1030 ? 3.222 -33.870 -12.853 1.00 62.62 1030 PRO A CA 1
ATOM 8386 C C . PRO A 1 1030 ? 4.254 -33.324 -13.850 1.00 62.62 1030 PRO A C 1
ATOM 8388 O O . PRO A 1 1030 ? 3.890 -32.693 -14.843 1.00 62.62 1030 PRO A O 1
ATOM 8391 N N . ASP A 1 1031 ? 5.543 -33.568 -13.582 1.00 60.78 1031 ASP A N 1
ATOM 8392 C CA . ASP A 1 1031 ? 6.658 -33.153 -14.444 1.00 60.78 1031 ASP A CA 1
ATOM 8393 C C . ASP A 1 1031 ? 6.562 -33.897 -15.782 1.00 60.78 1031 ASP A C 1
ATOM 8395 O O . ASP A 1 1031 ? 7.002 -35.039 -15.920 1.00 60.78 1031 ASP A O 1
ATOM 8399 N N . GLN A 1 1032 ? 5.900 -33.282 -16.759 1.00 55.88 1032 GLN A N 1
ATOM 8400 C CA . GLN A 1 1032 ? 5.813 -33.799 -18.116 1.00 55.88 1032 GLN A CA 1
ATOM 8401 C C . GLN A 1 1032 ? 6.426 -32.787 -19.086 1.00 55.88 1032 GLN A C 1
ATOM 8403 O O . GLN A 1 1032 ? 6.061 -31.608 -19.061 1.00 55.88 1032 GLN A O 1
ATOM 8408 N N . PRO A 1 1033 ? 7.367 -33.214 -19.945 1.00 49.66 1033 PRO A N 1
ATOM 8409 C CA . PRO A 1 1033 ? 8.049 -32.309 -20.853 1.00 49.66 1033 PRO A CA 1
ATOM 8410 C C . PRO A 1 1033 ? 7.093 -31.684 -21.882 1.00 49.66 1033 PRO A C 1
ATOM 8412 O O . PRO A 1 1033 ? 6.335 -32.370 -22.566 1.00 49.66 1033 PRO A O 1
ATOM 8415 N N . GLY A 1 1034 ? 7.193 -30.360 -22.008 1.00 49.16 1034 GLY A N 1
ATOM 8416 C CA . GLY A 1 1034 ? 6.943 -29.589 -23.230 1.00 49.16 1034 GLY A CA 1
ATOM 8417 C C . GLY A 1 1034 ? 5.498 -29.294 -23.631 1.00 49.16 1034 GLY A C 1
ATOM 8418 O O . GLY A 1 1034 ? 5.245 -28.180 -24.066 1.00 49.16 1034 GLY A O 1
ATOM 8419 N N . GLU A 1 1035 ? 4.553 -30.232 -23.505 1.00 47.09 1035 GLU A N 1
ATOM 8420 C CA . GLU A 1 1035 ? 3.255 -30.075 -24.199 1.00 47.09 1035 GLU A CA 1
ATOM 8421 C C . GLU A 1 1035 ? 1.996 -30.459 -23.405 1.00 47.09 1035 GLU A C 1
ATOM 8423 O O . GLU A 1 1035 ? 0.888 -30.161 -23.854 1.00 47.09 1035 GLU A O 1
ATOM 8428 N N . MET A 1 1036 ? 2.114 -31.104 -22.237 1.00 48.72 1036 MET A N 1
ATOM 8429 C CA . MET A 1 1036 ? 0.938 -31.550 -21.464 1.00 48.72 1036 MET A CA 1
ATOM 8430 C C . MET A 1 1036 ? 0.548 -30.633 -20.300 1.00 48.72 1036 MET A C 1
ATOM 8432 O O . MET A 1 1036 ? -0.514 -30.821 -19.719 1.00 48.72 1036 MET A O 1
ATOM 8436 N N . MET A 1 1037 ? 1.318 -29.585 -19.990 1.00 53.00 1037 MET A N 1
ATOM 8437 C CA . MET A 1 1037 ? 1.015 -28.709 -18.850 1.00 53.00 1037 MET A CA 1
ATOM 8438 C C . MET A 1 1037 ? -0.377 -28.050 -18.960 1.00 53.00 1037 MET A C 1
ATOM 8440 O O . MET A 1 1037 ? -1.112 -28.016 -17.980 1.00 53.00 1037 MET A O 1
ATOM 8444 N N . HIS A 1 1038 ? -0.791 -27.601 -20.151 1.00 51.22 1038 HIS A N 1
ATOM 8445 C CA . HIS A 1 1038 ? -2.088 -26.920 -20.380 1.00 51.22 1038 HIS A CA 1
ATOM 8446 C C . HIS A 1 1038 ? -3.279 -27.875 -20.325 1.00 51.22 1038 HIS A C 1
ATOM 8448 O O . HIS A 1 1038 ? -4.412 -27.464 -20.066 1.00 51.22 1038 HIS A O 1
ATOM 8454 N N . VAL A 1 1039 ? -3.010 -29.141 -20.631 1.00 52.78 1039 VAL A N 1
ATOM 8455 C CA . VAL A 1 1039 ? -3.979 -30.229 -20.652 1.00 52.78 1039 VAL A CA 1
ATOM 8456 C C . VAL A 1 1039 ? -4.242 -30.642 -19.210 1.00 52.78 1039 VAL A C 1
ATOM 8458 O O . VAL A 1 1039 ? -5.361 -30.498 -18.736 1.00 52.78 1039 VAL A O 1
ATOM 8461 N N . THR A 1 1040 ? -3.181 -30.922 -18.456 1.00 56.62 1040 THR A N 1
ATOM 8462 C CA . THR A 1 1040 ? -3.246 -31.293 -17.042 1.00 56.62 1040 THR A CA 1
ATOM 8463 C C . THR A 1 1040 ? -3.797 -30.169 -16.154 1.00 56.62 1040 THR A C 1
ATOM 8465 O O . THR A 1 1040 ? -4.635 -30.411 -15.291 1.00 56.62 1040 THR A O 1
ATOM 8468 N N . VAL A 1 1041 ? -3.401 -28.912 -16.378 1.00 53.78 1041 VAL A N 1
ATOM 8469 C CA . VAL A 1 1041 ? -3.940 -27.753 -15.638 1.00 53.78 1041 VAL A CA 1
ATOM 8470 C C . VAL A 1 1041 ? -5.439 -27.561 -15.879 1.00 53.78 1041 VAL A C 1
ATOM 8472 O O . VAL A 1 1041 ? -6.187 -27.324 -14.929 1.00 53.78 1041 VAL A O 1
ATOM 8475 N N . GLY A 1 1042 ? -5.870 -27.643 -17.142 1.00 57.84 1042 GLY A N 1
ATOM 8476 C CA . GLY A 1 1042 ? -7.280 -27.520 -17.504 1.00 57.84 1042 GLY A CA 1
ATOM 8477 C C . GLY A 1 1042 ? -8.101 -28.676 -16.944 1.00 57.84 1042 GLY A C 1
ATOM 8478 O O . GLY A 1 1042 ? -9.152 -28.447 -16.360 1.00 57.84 1042 GLY A O 1
ATOM 8479 N N . GLU A 1 1043 ? -7.581 -29.899 -17.044 1.00 61.03 1043 GLU A N 1
ATOM 8480 C CA . GLU A 1 1043 ? -8.167 -31.116 -16.478 1.00 61.03 1043 GLU A CA 1
ATOM 8481 C C . GLU A 1 1043 ? -8.407 -31.039 -14.983 1.00 61.03 1043 GLU A C 1
ATOM 8483 O O . GLU A 1 1043 ? -9.515 -31.309 -14.530 1.00 61.03 1043 GLU A O 1
ATOM 8488 N N . TYR A 1 1044 ? -7.379 -30.681 -14.212 1.00 59.88 1044 TYR A N 1
ATOM 8489 C CA . TYR A 1 1044 ? -7.516 -30.585 -12.765 1.00 59.88 1044 TYR A CA 1
ATOM 8490 C C . TYR A 1 1044 ? -8.495 -29.479 -12.387 1.00 59.88 1044 TYR A C 1
ATOM 8492 O O . TYR A 1 1044 ? -9.332 -29.691 -11.517 1.00 59.88 1044 TYR A O 1
ATOM 8500 N N . TRP A 1 1045 ? -8.461 -28.329 -13.067 1.00 57.41 1045 TRP A N 1
ATOM 8501 C CA . TRP A 1 1045 ? -9.445 -27.280 -12.816 1.00 57.41 1045 TRP A CA 1
ATOM 8502 C C . TRP A 1 1045 ? -10.870 -27.753 -13.132 1.00 57.41 1045 TRP A C 1
ATOM 8504 O O . TRP A 1 1045 ? -11.770 -27.572 -12.320 1.00 57.41 1045 TRP A O 1
ATOM 8514 N N . TRP A 1 1046 ? -11.085 -28.410 -14.267 1.00 59.81 1046 TRP A N 1
ATOM 8515 C CA . TRP A 1 1046 ? -12.404 -28.885 -14.675 1.00 59.81 1046 TRP A CA 1
ATOM 8516 C C . TRP A 1 1046 ? -12.954 -30.003 -13.785 1.00 59.81 1046 TRP A C 1
ATOM 8518 O O . TRP A 1 1046 ? -14.093 -29.900 -13.328 1.00 59.81 1046 TRP A O 1
ATOM 8528 N N . ASN A 1 1047 ? -12.146 -31.019 -13.478 1.00 58.91 1047 ASN A N 1
ATOM 8529 C CA . ASN A 1 1047 ? -12.559 -32.148 -12.642 1.00 58.91 1047 ASN A CA 1
ATOM 8530 C C . ASN A 1 1047 ? -12.965 -31.688 -11.230 1.00 58.91 1047 ASN A C 1
ATOM 8532 O O . ASN A 1 1047 ? -13.941 -32.186 -10.676 1.00 58.91 1047 ASN A O 1
ATOM 8536 N N . GLU A 1 1048 ? -12.280 -30.685 -10.674 1.00 57.88 1048 GLU A N 1
ATOM 8537 C CA . GLU A 1 1048 ? -12.598 -30.117 -9.356 1.00 57.88 1048 GLU A CA 1
ATOM 8538 C C . GLU A 1 1048 ? -13.877 -29.272 -9.338 1.00 57.88 1048 GLU A C 1
ATOM 8540 O O . GLU A 1 1048 ? -14.525 -29.148 -8.302 1.00 57.88 1048 GLU A O 1
ATOM 8545 N N . HIS A 1 1049 ? -14.296 -28.740 -10.487 1.00 54.47 1049 HIS A N 1
ATOM 8546 C CA . HIS A 1 1049 ? -15.551 -27.995 -10.627 1.00 54.47 1049 HIS A CA 1
ATOM 8547 C C . HIS A 1 1049 ? -16.706 -28.878 -11.118 1.00 54.47 1049 HIS A C 1
ATOM 8549 O O . HIS A 1 1049 ? -17.650 -28.387 -11.736 1.00 54.47 1049 HIS A O 1
ATOM 8555 N N . ASN A 1 1050 ? -16.639 -30.189 -10.844 1.00 51.31 1050 ASN A N 1
ATOM 8556 C CA . ASN A 1 1050 ? -17.595 -31.209 -11.295 1.00 51.31 1050 ASN A CA 1
ATOM 8557 C C . ASN A 1 1050 ? -17.763 -31.292 -12.818 1.00 51.31 1050 ASN A C 1
ATOM 8559 O O . ASN A 1 1050 ? -18.741 -31.852 -13.320 1.00 51.31 1050 ASN A O 1
ATOM 8563 N N . VAL A 1 1051 ? -16.789 -30.794 -13.572 1.00 49.53 1051 VAL A N 1
ATOM 8564 C CA . VAL A 1 1051 ? -16.711 -31.005 -15.010 1.00 49.53 1051 VAL A CA 1
ATOM 8565 C C . VAL A 1 1051 ? -15.769 -32.182 -15.240 1.00 49.53 1051 VAL A C 1
ATOM 8567 O O . VAL A 1 1051 ? -14.619 -32.021 -15.628 1.00 49.53 1051 VAL A O 1
ATOM 8570 N N . ASN A 1 1052 ? -16.259 -33.390 -14.941 1.00 46.50 1052 ASN A N 1
ATOM 8571 C CA . ASN A 1 1052 ? -15.502 -34.615 -15.185 1.00 46.50 1052 ASN A CA 1
ATOM 8572 C C . ASN A 1 1052 ? -15.262 -34.761 -16.690 1.00 46.50 1052 ASN A C 1
ATOM 8574 O O . ASN A 1 1052 ? -16.216 -34.941 -17.460 1.00 46.50 1052 ASN A O 1
ATOM 8578 N N . PHE A 1 1053 ? -13.990 -34.685 -17.078 1.00 55.09 1053 PHE A N 1
ATOM 8579 C CA . PHE A 1 1053 ? -13.528 -35.063 -18.403 1.00 55.09 1053 PHE A CA 1
ATOM 8580 C C . PHE A 1 1053 ? -12.817 -36.400 -18.310 1.00 55.09 1053 PHE A C 1
ATOM 8582 O O . PHE A 1 1053 ? -11.810 -36.544 -17.616 1.00 55.09 1053 PHE A O 1
ATOM 8589 N N . ASN A 1 1054 ? -13.323 -37.409 -19.010 1.00 64.75 1054 ASN A N 1
ATOM 8590 C CA . ASN A 1 1054 ? -12.567 -38.643 -19.142 1.00 64.75 1054 ASN A CA 1
ATOM 8591 C C . ASN A 1 1054 ? -11.353 -38.429 -20.067 1.00 64.75 1054 ASN A C 1
ATOM 8593 O O . ASN A 1 1054 ? -11.308 -37.490 -20.866 1.00 64.75 1054 ASN A O 1
ATOM 8597 N N . ARG A 1 1055 ? -10.368 -39.334 -19.977 1.00 57.56 1055 ARG A N 1
ATOM 8598 C CA . ARG A 1 1055 ? -9.091 -39.285 -20.721 1.00 57.56 1055 ARG A CA 1
ATOM 8599 C C . ARG A 1 1055 ? -9.250 -39.036 -22.226 1.00 57.56 1055 ARG A C 1
ATOM 8601 O O . ARG A 1 1055 ? -8.336 -38.529 -22.870 1.00 57.56 1055 ARG A O 1
ATOM 8608 N N . HIS A 1 1056 ? -10.398 -39.389 -22.790 1.00 62.41 1056 HIS A N 1
ATOM 8609 C CA . HIS A 1 1056 ? -10.682 -39.173 -24.193 1.00 62.41 1056 HIS A CA 1
ATOM 8610 C C . HIS A 1 1056 ? -11.252 -37.784 -24.500 1.00 62.41 1056 HIS A C 1
ATOM 8612 O O . HIS A 1 1056 ? -10.867 -37.204 -25.510 1.00 62.41 1056 HIS A O 1
ATOM 8618 N N . GLU A 1 1057 ? -12.111 -37.221 -23.641 1.00 64.44 1057 GLU A N 1
ATOM 8619 C CA . GLU A 1 1057 ? -12.584 -35.828 -23.782 1.00 64.44 1057 GLU A CA 1
ATOM 8620 C C . GLU A 1 1057 ? -11.388 -34.867 -23.750 1.00 64.44 1057 GLU A C 1
ATOM 8622 O O . GLU A 1 1057 ? -11.267 -33.961 -24.565 1.00 64.44 1057 GLU A O 1
ATOM 8627 N N . ILE A 1 1058 ? -10.429 -35.171 -22.883 1.00 60.59 1058 ILE A N 1
ATOM 8628 C CA . ILE A 1 1058 ? -9.118 -34.533 -22.775 1.00 60.59 1058 ILE A CA 1
ATOM 8629 C C . ILE A 1 1058 ? -8.317 -34.582 -24.079 1.00 60.59 1058 ILE A C 1
ATOM 8631 O O . ILE A 1 1058 ? -7.821 -33.559 -24.552 1.00 60.59 1058 ILE A O 1
ATOM 8635 N N . GLN A 1 1059 ? -8.183 -35.771 -24.675 1.00 64.81 1059 GLN A N 1
ATOM 8636 C CA . GLN A 1 1059 ? -7.450 -35.939 -25.931 1.00 64.81 1059 GLN A CA 1
ATOM 8637 C C . GLN A 1 1059 ? -8.115 -35.161 -27.066 1.00 64.81 1059 GLN A C 1
ATOM 8639 O O . GLN A 1 1059 ? -7.420 -34.564 -27.884 1.00 64.81 1059 GLN A O 1
ATOM 8644 N N . ILE A 1 1060 ? -9.447 -35.127 -27.087 1.00 67.62 1060 ILE A N 1
ATOM 8645 C CA . ILE A 1 1060 ? -10.239 -34.358 -28.048 1.00 67.62 1060 ILE A CA 1
ATOM 8646 C C . ILE A 1 1060 ? -9.974 -32.854 -27.880 1.00 67.62 1060 ILE A C 1
ATOM 8648 O O . ILE A 1 1060 ? -9.668 -32.180 -28.860 1.00 67.62 1060 ILE A O 1
ATOM 8652 N N . ILE A 1 1061 ? -9.991 -32.337 -26.647 1.00 63.91 1061 ILE A N 1
ATOM 8653 C CA . ILE A 1 1061 ? -9.659 -30.934 -26.344 1.00 63.91 1061 ILE A CA 1
ATOM 8654 C C . ILE A 1 1061 ? -8.221 -30.605 -26.766 1.00 63.91 1061 ILE A C 1
ATOM 8656 O O . ILE A 1 1061 ? -7.977 -29.548 -27.346 1.00 63.91 1061 ILE A O 1
ATOM 8660 N N . HIS A 1 1062 ? -7.266 -31.499 -26.496 1.00 63.44 1062 HIS A N 1
ATOM 8661 C CA . HIS A 1 1062 ? -5.857 -31.305 -26.851 1.00 63.44 1062 HIS A CA 1
ATOM 8662 C C . HIS A 1 1062 ? -5.643 -31.247 -28.361 1.00 63.44 1062 HIS A C 1
ATOM 8664 O O . HIS A 1 1062 ? -5.003 -30.325 -28.864 1.00 63.44 1062 HIS A O 1
ATOM 8670 N N . LEU A 1 1063 ? -6.213 -32.204 -29.097 1.00 68.25 1063 LEU A N 1
ATOM 8671 C CA . LEU A 1 1063 ? -6.126 -32.227 -30.554 1.00 68.25 1063 LEU A CA 1
ATOM 8672 C C . LEU A 1 1063 ? -6.770 -30.970 -31.153 1.00 68.25 1063 LEU A C 1
ATOM 8674 O O . LEU A 1 1063 ? -6.163 -30.337 -32.018 1.00 68.25 1063 LEU A O 1
ATOM 8678 N N . HIS A 1 1064 ? -7.931 -30.551 -30.638 1.00 69.62 1064 HIS A N 1
ATOM 8679 C CA . HIS A 1 1064 ? -8.612 -29.327 -31.080 1.00 69.62 1064 HIS A CA 1
ATOM 8680 C C . HIS A 1 1064 ? -7.761 -28.081 -30.841 1.00 69.62 1064 HIS A C 1
ATOM 8682 O O . HIS A 1 1064 ? -7.584 -27.257 -31.734 1.00 69.62 1064 HIS A O 1
ATOM 8688 N N . ARG A 1 1065 ? -7.128 -27.983 -29.667 1.00 60.28 1065 ARG A N 1
ATOM 8689 C CA . ARG A 1 1065 ? -6.215 -26.881 -29.316 1.00 60.28 1065 ARG A CA 1
ATOM 8690 C C . ARG A 1 1065 ? -4.931 -26.855 -30.145 1.00 60.28 1065 ARG A C 1
ATOM 8692 O O . ARG A 1 1065 ? -4.367 -25.781 -30.328 1.00 60.28 1065 ARG A O 1
ATOM 8699 N N . LYS A 1 1066 ? -4.487 -27.995 -30.683 1.00 62.31 1066 LYS A N 1
ATOM 8700 C CA . LYS A 1 1066 ? -3.395 -28.067 -31.672 1.00 62.31 1066 LYS A CA 1
ATOM 8701 C C . LYS A 1 1066 ? -3.829 -27.658 -33.090 1.00 62.31 1066 LYS A C 1
ATOM 8703 O O . LYS A 1 1066 ? -3.057 -27.821 -34.028 1.00 62.31 1066 LYS A O 1
ATOM 8708 N N . GLY A 1 1067 ? -5.047 -27.138 -33.258 1.00 64.06 1067 GLY A N 1
ATOM 8709 C CA . GLY A 1 1067 ? -5.596 -26.748 -34.557 1.00 64.06 1067 GLY A CA 1
ATOM 8710 C C . GLY A 1 1067 ? -6.111 -27.930 -35.379 1.00 64.06 1067 GLY A C 1
ATOM 8711 O O . GLY A 1 1067 ? -6.400 -27.770 -36.561 1.00 64.06 1067 GLY A O 1
ATOM 8712 N N . THR A 1 1068 ? -6.236 -29.119 -34.779 1.00 71.75 1068 THR A N 1
ATOM 8713 C CA . THR A 1 1068 ? -6.812 -30.279 -35.465 1.00 71.75 1068 THR A CA 1
ATOM 8714 C C . THR A 1 1068 ? -8.308 -30.046 -35.615 1.00 71.75 1068 THR A C 1
ATOM 8716 O O . THR A 1 1068 ? -9.012 -29.877 -34.624 1.00 71.75 1068 THR A O 1
ATOM 8719 N N . THR A 1 1069 ? -8.815 -30.035 -36.845 1.00 79.00 1069 THR A N 1
ATOM 8720 C CA . THR A 1 1069 ? -10.241 -29.782 -37.088 1.00 79.00 1069 THR A CA 1
ATOM 8721 C C . THR A 1 1069 ? -11.117 -30.852 -36.431 1.00 79.00 1069 THR A C 1
ATOM 8723 O O . THR A 1 1069 ? -10.723 -32.017 -36.354 1.00 79.00 1069 THR A O 1
ATOM 8726 N N . LYS A 1 1070 ? -12.349 -30.505 -36.029 1.00 77.31 1070 LYS A N 1
ATOM 8727 C CA . LYS A 1 1070 ? -13.343 -31.465 -35.499 1.00 77.31 1070 LYS A CA 1
ATOM 8728 C C . LYS A 1 1070 ? -13.455 -32.725 -36.369 1.00 77.31 1070 LYS A C 1
ATOM 8730 O O . LYS A 1 1070 ? -13.527 -33.831 -35.844 1.00 77.31 1070 LYS A O 1
ATOM 8735 N N . ALA A 1 1071 ? -13.396 -32.574 -37.696 1.00 73.31 1071 ALA A N 1
ATOM 8736 C CA . ALA A 1 1071 ? -13.417 -33.683 -38.653 1.00 73.31 1071 ALA A CA 1
ATOM 8737 C C . ALA A 1 1071 ? -12.156 -34.570 -38.597 1.00 73.31 1071 ALA A C 1
ATOM 8739 O O . ALA A 1 1071 ? -12.260 -35.794 -38.678 1.00 73.31 1071 ALA A O 1
ATOM 8740 N N . MET A 1 1072 ? -10.969 -33.982 -38.430 1.00 69.38 1072 MET A N 1
ATOM 8741 C CA . MET A 1 1072 ? -9.728 -34.738 -38.235 1.00 69.38 1072 MET A CA 1
ATOM 8742 C C . MET A 1 1072 ? -9.675 -35.415 -36.867 1.00 69.38 1072 MET A C 1
ATOM 8744 O O . MET A 1 1072 ? -9.249 -36.560 -36.790 1.00 69.38 1072 MET A O 1
ATOM 8748 N N . ILE A 1 1073 ? -10.148 -34.763 -35.803 1.00 69.44 1073 ILE A N 1
ATOM 8749 C CA . ILE A 1 1073 ? -10.237 -35.379 -34.472 1.00 69.44 1073 ILE A CA 1
ATOM 8750 C C . ILE A 1 1073 ? -11.189 -36.560 -34.507 1.00 69.44 1073 ILE A C 1
ATOM 8752 O O . ILE A 1 1073 ? -10.842 -37.628 -34.012 1.00 69.44 1073 ILE A O 1
ATOM 8756 N N . LYS A 1 1074 ? -12.351 -36.398 -35.151 1.00 75.19 1074 LYS A N 1
ATOM 8757 C CA . LYS A 1 1074 ? -13.258 -37.510 -35.419 1.00 75.19 1074 LYS A CA 1
ATOM 8758 C C . LYS A 1 1074 ? -12.509 -38.648 -36.100 1.00 75.19 1074 LYS A C 1
ATOM 8760 O O . LYS A 1 1074 ? -12.449 -39.710 -35.513 1.00 75.19 1074 LYS A O 1
ATOM 8765 N N . ARG A 1 1075 ? -11.794 -38.418 -37.204 1.00 70.75 1075 ARG A N 1
ATOM 8766 C CA . ARG A 1 1075 ? -10.996 -39.473 -37.866 1.00 70.75 1075 ARG A CA 1
ATOM 8767 C C . ARG A 1 1075 ? -9.900 -40.107 -37.001 1.00 70.75 1075 ARG A C 1
ATOM 8769 O O . ARG A 1 1075 ? -9.701 -41.316 -37.063 1.00 70.75 1075 ARG A O 1
ATOM 8776 N N . ILE A 1 1076 ? -9.167 -39.313 -36.221 1.00 68.88 1076 ILE A N 1
ATOM 8777 C CA . ILE A 1 1076 ? -8.067 -39.789 -35.362 1.00 68.88 1076 ILE A CA 1
ATOM 8778 C C . ILE A 1 1076 ? -8.611 -40.678 -34.239 1.00 68.88 1076 ILE A C 1
ATOM 8780 O O . ILE A 1 1076 ? -7.980 -41.664 -33.853 1.00 68.88 1076 ILE A O 1
ATOM 8784 N N . VAL A 1 1077 ? -9.790 -40.334 -33.722 1.00 67.50 1077 VAL A N 1
ATOM 8785 C CA . VAL A 1 1077 ? -10.379 -40.957 -32.538 1.00 67.50 1077 VAL A CA 1
ATOM 8786 C C . VAL A 1 1077 ? -11.459 -41.992 -32.906 1.00 67.50 1077 VAL A C 1
ATOM 8788 O O . VAL A 1 1077 ? -11.726 -42.879 -32.104 1.00 67.50 1077 VAL A O 1
ATOM 8791 N N . GLU A 1 1078 ? -12.006 -41.979 -34.128 1.00 61.34 1078 GLU A N 1
ATOM 8792 C CA . GLU A 1 1078 ? -13.032 -42.902 -34.665 1.00 61.34 1078 GLU A CA 1
ATOM 8793 C C . GLU A 1 1078 ? -12.598 -44.372 -34.620 1.00 61.34 1078 GLU A C 1
ATOM 8795 O O . GLU A 1 1078 ? -13.429 -45.261 -34.457 1.00 61.34 1078 GLU A O 1
ATOM 8800 N N . ASN A 1 1079 ? -11.291 -44.643 -34.669 1.00 57.97 1079 ASN A N 1
ATOM 8801 C CA . ASN A 1 1079 ? -10.754 -45.996 -34.491 1.00 57.97 1079 ASN A CA 1
ATOM 8802 C C . ASN A 1 1079 ? -10.779 -46.481 -33.026 1.00 57.97 1079 ASN A C 1
ATOM 8804 O O . ASN A 1 1079 ? -10.413 -47.623 -32.752 1.00 57.97 1079 ASN A O 1
ATOM 8808 N N . ARG A 1 1080 ? -11.148 -45.620 -32.069 1.00 63.41 1080 ARG A N 1
ATOM 8809 C CA . ARG A 1 1080 ? -11.106 -45.893 -30.621 1.00 63.41 1080 ARG A CA 1
ATOM 8810 C C . ARG A 1 1080 ? -12.368 -45.467 -29.862 1.00 63.41 1080 ARG A C 1
ATOM 8812 O O . ARG A 1 1080 ? -12.604 -46.015 -28.790 1.00 63.41 1080 ARG A O 1
ATOM 8819 N N . LEU A 1 1081 ? -13.179 -44.539 -30.381 1.00 67.62 1081 LEU A N 1
ATOM 8820 C CA . LEU A 1 1081 ? -14.407 -44.046 -29.742 1.00 67.62 1081 LEU A CA 1
ATOM 8821 C C . LEU A 1 1081 ? -15.541 -43.782 -30.745 1.00 67.62 1081 LEU A C 1
ATOM 8823 O O . LEU A 1 1081 ? -15.275 -43.441 -31.897 1.00 67.62 1081 LEU A O 1
ATOM 8827 N N . PRO A 1 1082 ? -16.812 -43.831 -30.301 1.00 76.00 1082 PRO A N 1
ATOM 8828 C CA . PRO A 1 1082 ? -17.958 -43.464 -31.131 1.00 76.00 1082 PRO A CA 1
ATOM 8829 C C . PRO A 1 1082 ? -17.945 -41.979 -31.534 1.00 76.00 1082 PRO A C 1
ATOM 8831 O O . PRO A 1 1082 ? -17.732 -41.111 -30.691 1.00 76.00 1082 PRO A O 1
ATOM 8834 N N . ALA A 1 1083 ? -18.283 -41.657 -32.787 1.00 69.25 1083 ALA A N 1
ATOM 8835 C CA . ALA A 1 1083 ? -18.358 -40.269 -33.274 1.00 69.25 1083 ALA A CA 1
ATOM 8836 C C . ALA A 1 1083 ? -19.299 -39.372 -32.437 1.00 69.25 1083 ALA A C 1
ATOM 8838 O O . ALA A 1 1083 ? -18.985 -38.211 -32.182 1.00 69.25 1083 ALA A O 1
ATOM 8839 N N . ALA A 1 1084 ? -20.400 -39.940 -31.928 1.00 75.81 1084 ALA A N 1
ATOM 8840 C CA . ALA A 1 1084 ? -21.346 -39.250 -31.045 1.00 75.81 1084 ALA A CA 1
ATOM 8841 C C . ALA A 1 1084 ? -20.719 -38.798 -29.714 1.00 75.81 1084 ALA A C 1
ATOM 8843 O O . ALA A 1 1084 ? -21.162 -37.819 -29.122 1.00 75.81 1084 ALA A O 1
ATOM 8844 N N . PHE A 1 1085 ? -19.677 -39.492 -29.245 1.00 74.44 1085 PHE A N 1
ATOM 8845 C CA . PHE A 1 1085 ? -18.932 -39.090 -28.058 1.00 74.44 1085 PHE A CA 1
ATOM 8846 C C . PHE A 1 1085 ? -18.102 -37.829 -28.336 1.00 74.44 1085 PHE A C 1
ATOM 8848 O O . PHE A 1 1085 ? -18.120 -36.904 -27.534 1.00 74.44 1085 PHE A O 1
ATOM 8855 N N . VAL A 1 1086 ? -17.443 -37.748 -29.498 1.00 70.19 1086 VAL A N 1
ATOM 8856 C CA . VAL A 1 1086 ? -16.684 -36.553 -29.911 1.00 70.19 1086 VAL A CA 1
ATOM 8857 C C . VAL A 1 1086 ? -17.608 -35.346 -30.075 1.00 70.19 1086 VAL A C 1
ATOM 8859 O O . VAL A 1 1086 ? -17.278 -34.261 -29.606 1.00 70.19 1086 VAL A O 1
ATOM 8862 N N . ASP A 1 1087 ? -18.782 -35.538 -30.679 1.00 75.62 1087 ASP A N 1
ATOM 8863 C CA . ASP A 1 1087 ? -19.785 -34.475 -30.807 1.00 75.62 1087 ASP A CA 1
ATOM 8864 C C . ASP A 1 1087 ? -20.292 -33.992 -29.448 1.00 75.62 1087 ASP A C 1
ATOM 8866 O O . ASP A 1 1087 ? -20.296 -32.791 -29.200 1.00 75.62 1087 ASP A O 1
ATOM 8870 N N . ASN A 1 1088 ? -20.600 -34.911 -28.528 1.00 74.38 1088 ASN A N 1
ATOM 8871 C CA . ASN A 1 1088 ? -21.011 -34.560 -27.170 1.00 74.38 1088 ASN A CA 1
ATOM 8872 C C . ASN A 1 1088 ? -19.936 -33.734 -26.448 1.00 74.38 1088 ASN A C 1
ATOM 8874 O O . ASN A 1 1088 ? -20.264 -32.738 -25.817 1.00 74.38 1088 ASN A O 1
ATOM 8878 N N . VAL A 1 1089 ? -18.652 -34.078 -26.596 1.00 66.56 1089 VAL A N 1
ATOM 8879 C CA . VAL A 1 1089 ? -17.549 -33.291 -26.017 1.00 66.56 1089 VAL A CA 1
ATOM 8880 C C . VAL A 1 1089 ? -17.497 -31.887 -26.607 1.00 66.56 1089 VAL A C 1
ATOM 8882 O O . VAL A 1 1089 ? -17.393 -30.921 -25.855 1.00 66.56 1089 VAL A O 1
ATOM 8885 N N . PHE A 1 1090 ? -17.595 -31.760 -27.931 1.00 70.56 1090 PHE A N 1
ATOM 8886 C CA . PHE A 1 1090 ? -17.601 -30.463 -28.608 1.00 70.56 1090 PHE A CA 1
ATOM 8887 C C . PHE A 1 1090 ? -18.790 -29.591 -28.191 1.00 70.56 1090 PHE A C 1
ATOM 8889 O O . PHE A 1 1090 ? -18.597 -28.403 -27.937 1.00 70.56 1090 PHE A O 1
ATOM 8896 N N . ASP A 1 1091 ? -19.975 -30.181 -28.049 1.00 70.56 1091 ASP A N 1
ATOM 8897 C CA . ASP A 1 1091 ? -21.205 -29.483 -27.670 1.00 70.56 1091 ASP A CA 1
ATOM 8898 C C . ASP A 1 1091 ? -21.209 -29.107 -26.178 1.00 70.56 1091 ASP A C 1
ATOM 8900 O O . ASP A 1 1091 ? -21.512 -27.968 -25.816 1.00 70.56 1091 ASP A O 1
ATOM 8904 N N . LYS A 1 1092 ? -20.798 -30.037 -25.302 1.00 65.62 1092 LYS A N 1
ATOM 8905 C CA . LYS A 1 1092 ? -20.670 -29.847 -23.843 1.00 65.62 1092 LYS A CA 1
ATOM 8906 C C . LYS A 1 1092 ? -19.704 -28.714 -23.501 1.00 65.62 1092 LYS A C 1
ATOM 8908 O O . LYS A 1 1092 ? -19.919 -28.002 -22.524 1.00 65.62 1092 LYS A O 1
ATOM 8913 N N . LEU A 1 1093 ? -18.651 -28.548 -24.298 1.00 53.22 1093 LEU A N 1
ATOM 8914 C CA . LEU A 1 1093 ? -17.594 -27.557 -24.086 1.00 53.22 1093 LEU A CA 1
ATOM 8915 C C . LEU A 1 1093 ? -17.682 -26.326 -24.983 1.00 53.22 1093 LEU A C 1
ATOM 8917 O O . LEU A 1 1093 ? -16.880 -25.409 -24.811 1.00 53.22 1093 LEU A O 1
ATOM 8921 N N . ARG A 1 1094 ? -18.609 -26.313 -25.946 1.00 62.53 1094 ARG A N 1
ATOM 8922 C CA . ARG A 1 1094 ? -18.676 -25.298 -27.005 1.00 62.53 1094 ARG A CA 1
ATOM 8923 C C . ARG A 1 1094 ? -17.335 -25.104 -27.724 1.00 62.53 1094 ARG A C 1
ATOM 8925 O O . ARG A 1 1094 ? -16.928 -23.985 -28.022 1.00 62.53 1094 ARG A O 1
ATOM 8932 N N . LEU A 1 1095 ? -16.619 -26.196 -28.005 1.00 58.81 1095 LEU A N 1
ATOM 8933 C CA . LEU A 1 1095 ? -15.300 -26.131 -28.655 1.00 58.81 1095 LEU A CA 1
ATOM 8934 C C . LEU A 1 1095 ? -15.373 -25.552 -30.074 1.00 58.81 1095 LEU A C 1
ATOM 8936 O O . LEU A 1 1095 ? -14.398 -24.960 -30.533 1.00 58.81 1095 LEU A O 1
ATOM 8940 N N . ASP A 1 1096 ? -16.520 -25.671 -30.745 1.00 56.78 1096 ASP A N 1
ATOM 8941 C CA . ASP A 1 1096 ? -16.757 -25.054 -32.057 1.00 56.78 1096 ASP A CA 1
ATOM 8942 C C . ASP A 1 1096 ? -16.808 -23.515 -31.989 1.00 56.78 1096 ASP A C 1
ATOM 8944 O O . ASP A 1 1096 ? -16.449 -22.849 -32.959 1.00 56.78 1096 ASP A O 1
ATOM 8948 N N . ASP A 1 1097 ? -17.147 -22.949 -30.824 1.00 44.66 1097 ASP A N 1
ATOM 8949 C CA . ASP A 1 1097 ? -17.108 -21.502 -30.574 1.00 44.66 1097 ASP A CA 1
ATOM 8950 C C . ASP A 1 1097 ? -15.685 -21.023 -30.209 1.00 44.66 1097 ASP A C 1
ATOM 8952 O O . ASP A 1 1097 ? -15.381 -19.829 -30.251 1.00 44.66 1097 ASP A O 1
ATOM 8956 N N . MET A 1 1098 ? -14.781 -21.952 -29.870 1.00 41.53 1098 MET A N 1
ATOM 8957 C CA . MET A 1 1098 ? -13.372 -21.688 -29.574 1.00 41.53 1098 MET A CA 1
ATOM 8958 C C . MET A 1 1098 ? -12.522 -21.812 -30.847 1.00 41.53 1098 MET A C 1
ATOM 8960 O O . MET A 1 1098 ? -11.838 -22.811 -31.068 1.00 41.53 1098 MET A O 1
ATOM 8964 N N . THR A 1 1099 ? -12.525 -20.794 -31.707 1.00 38.78 1099 THR A N 1
ATOM 8965 C CA . THR A 1 1099 ? -11.674 -20.799 -32.909 1.00 38.78 1099 THR A CA 1
ATOM 8966 C C . THR A 1 1099 ? -10.195 -20.564 -32.570 1.00 38.78 1099 THR A C 1
ATOM 8968 O O . THR A 1 1099 ? -9.825 -19.475 -32.125 1.00 38.78 1099 THR A O 1
ATOM 8971 N N . PHE A 1 1100 ? -9.333 -21.549 -32.852 1.00 39.41 1100 PHE A N 1
ATOM 8972 C CA . PHE A 1 1100 ? -7.875 -21.385 -32.937 1.00 39.41 1100 PHE A CA 1
ATOM 8973 C C . PHE A 1 1100 ? -7.474 -21.112 -34.393 1.00 39.41 1100 PHE A C 1
ATOM 8975 O O . PHE A 1 1100 ? -7.678 -21.950 -35.266 1.00 39.41 1100 PHE A O 1
ATOM 8982 N N . GLN A 1 1101 ? -6.898 -19.939 -34.666 1.00 38.38 1101 GLN A N 1
ATOM 8983 C CA . GLN A 1 1101 ? -6.270 -19.648 -35.957 1.00 38.38 1101 GLN A CA 1
ATOM 8984 C C . GLN A 1 1101 ? -4.770 -19.971 -35.916 1.00 38.38 1101 GLN A C 1
ATOM 8986 O O . GLN A 1 1101 ? -4.073 -19.589 -34.977 1.00 38.38 1101 GLN A O 1
ATOM 8991 N N . SER A 1 1102 ? -4.305 -20.575 -37.015 1.00 40.56 1102 SER A N 1
ATOM 8992 C CA . SER A 1 1102 ? -2.927 -20.896 -37.428 1.00 40.56 1102 SER A CA 1
ATOM 8993 C C . SER A 1 1102 ? -2.379 -22.267 -37.005 1.00 40.56 1102 SER A C 1
ATOM 8995 O O . SER A 1 1102 ? -1.851 -22.423 -35.916 1.00 40.56 1102 SER A O 1
ATOM 8997 N N . TYR A 1 1103 ? -2.477 -23.244 -37.920 1.00 30.34 1103 TYR A N 1
ATOM 8998 C CA . TYR A 1 1103 ? -1.448 -24.279 -38.155 1.00 30.34 1103 TYR A CA 1
ATOM 8999 C C . TYR A 1 1103 ? -1.550 -24.971 -39.539 1.00 30.34 1103 TYR A C 1
ATOM 9001 O O . TYR A 1 1103 ? -0.672 -25.758 -39.880 1.00 30.34 1103 TYR A O 1
ATOM 9009 N N . GLU A 1 1104 ? -2.537 -24.646 -40.388 1.00 32.78 1104 GLU A N 1
ATOM 9010 C CA . GLU A 1 1104 ? -2.693 -25.294 -41.709 1.00 32.78 1104 GLU A CA 1
ATOM 9011 C C . GLU A 1 1104 ? -1.676 -24.858 -42.790 1.00 32.78 1104 GLU A C 1
ATOM 9013 O O . GLU A 1 1104 ? -1.540 -25.545 -43.793 1.00 32.78 1104 GLU A O 1
ATOM 9018 N N . GLU A 1 1105 ? -0.886 -23.793 -42.607 1.00 34.12 1105 GLU A N 1
ATOM 9019 C CA . GLU A 1 1105 ? -0.016 -23.271 -43.687 1.00 34.12 1105 GLU A CA 1
ATOM 9020 C C . GLU A 1 1105 ? 1.417 -23.850 -43.742 1.00 34.12 1105 GLU A C 1
ATOM 9022 O O . GLU A 1 1105 ? 2.230 -23.376 -44.529 1.00 34.12 1105 GLU A O 1
ATOM 9027 N N . LYS A 1 1106 ? 1.769 -24.877 -42.950 1.00 30.17 1106 LYS A N 1
ATOM 9028 C CA . LYS A 1 1106 ? 3.120 -25.498 -43.006 1.00 30.17 1106 LYS A CA 1
ATOM 9029 C C . LYS A 1 1106 ? 3.156 -27.011 -43.245 1.00 30.17 1106 LYS A C 1
ATOM 9031 O O . LYS A 1 1106 ? 4.237 -27.596 -43.211 1.00 30.17 1106 LYS A O 1
ATOM 9036 N N . ALA A 1 1107 ? 2.015 -27.649 -43.505 1.00 33.31 1107 ALA A N 1
ATOM 9037 C CA . ALA A 1 1107 ? 1.969 -29.089 -43.778 1.00 33.31 1107 ALA A CA 1
ATOM 9038 C C . ALA A 1 1107 ? 2.149 -29.452 -45.269 1.00 33.31 1107 ALA A C 1
ATOM 9040 O O . ALA A 1 1107 ? 2.523 -30.585 -45.556 1.00 33.31 1107 ALA A O 1
ATOM 9041 N N . ASP A 1 1108 ? 1.982 -28.501 -46.196 1.00 33.22 1108 ASP A N 1
ATOM 9042 C CA . ASP A 1 1108 ? 2.006 -28.772 -47.647 1.00 33.22 1108 ASP A CA 1
ATOM 9043 C C . ASP A 1 1108 ? 3.389 -28.613 -48.323 1.00 33.22 1108 ASP A C 1
ATOM 9045 O O . ASP A 1 1108 ? 3.502 -28.759 -49.537 1.00 33.22 1108 ASP A O 1
ATOM 9049 N N . GLU A 1 1109 ? 4.468 -28.384 -47.561 1.00 34.06 1109 GLU A N 1
ATOM 9050 C CA . GLU A 1 1109 ? 5.846 -28.283 -48.092 1.00 34.06 1109 GLU A CA 1
ATOM 9051 C C . GLU A 1 1109 ? 6.814 -29.342 -47.526 1.00 34.06 1109 GLU A C 1
ATOM 9053 O O . GLU A 1 1109 ? 8.016 -29.101 -47.396 1.00 34.06 1109 GLU A O 1
ATOM 9058 N N . ARG A 1 1110 ? 6.328 -30.548 -47.197 1.00 32.12 1110 ARG A N 1
ATOM 9059 C CA . ARG A 1 1110 ? 7.221 -31.704 -47.005 1.00 32.12 1110 ARG A CA 1
ATOM 9060 C C . ARG A 1 1110 ? 6.975 -32.777 -48.051 1.00 32.12 1110 ARG A C 1
ATOM 9062 O O . ARG A 1 1110 ? 5.898 -33.346 -48.170 1.00 32.12 1110 ARG A O 1
ATOM 9069 N N . ASP A 1 1111 ? 8.046 -32.976 -48.797 1.00 32.81 1111 ASP A N 1
ATOM 9070 C CA . ASP A 1 1111 ? 8.256 -33.868 -49.917 1.00 32.81 1111 ASP A CA 1
ATOM 9071 C C . ASP A 1 1111 ? 7.652 -35.270 -49.741 1.00 32.81 1111 ASP A C 1
ATOM 9073 O O . ASP A 1 1111 ? 7.845 -35.943 -48.727 1.00 32.81 1111 ASP A O 1
ATOM 9077 N N . ASN A 1 1112 ? 6.987 -35.731 -50.801 1.00 40.69 1112 ASN A N 1
ATOM 9078 C CA . ASN A 1 1112 ? 6.569 -37.114 -51.006 1.00 40.69 1112 ASN A CA 1
ATOM 9079 C C . ASN A 1 1112 ? 7.784 -37.976 -51.391 1.00 40.69 1112 ASN A C 1
ATOM 9081 O O . ASN A 1 1112 ? 7.916 -38.399 -52.540 1.00 40.69 1112 ASN A O 1
ATOM 9085 N N . SER A 1 1113 ? 8.668 -38.274 -50.440 1.00 35.56 1113 SER A N 1
ATOM 9086 C CA . SER A 1 1113 ? 9.653 -39.346 -50.620 1.00 35.56 1113 SER A CA 1
ATOM 9087 C C . SER A 1 1113 ? 9.999 -40.039 -49.300 1.00 35.56 1113 SER A C 1
ATOM 9089 O O . SER A 1 1113 ? 10.941 -39.653 -48.626 1.00 35.56 1113 SER A O 1
ATOM 9091 N N . ASP A 1 1114 ? 9.185 -41.035 -48.921 1.00 35.62 1114 ASP A N 1
ATOM 9092 C CA . ASP A 1 1114 ? 9.593 -42.376 -48.437 1.00 35.62 1114 ASP A CA 1
ATOM 9093 C C . ASP A 1 1114 ? 8.425 -43.064 -47.675 1.00 35.62 1114 ASP A C 1
ATOM 9095 O O . ASP A 1 1114 ? 8.079 -42.644 -46.569 1.00 35.62 1114 ASP A O 1
ATOM 9099 N N . PRO A 1 1115 ? 7.782 -44.122 -48.220 1.00 32.78 1115 PRO A N 1
ATOM 9100 C CA . PRO A 1 1115 ? 6.708 -44.849 -47.535 1.00 32.78 1115 PRO A CA 1
ATOM 9101 C C . PRO A 1 1115 ? 7.179 -45.886 -46.494 1.00 32.78 1115 PRO A C 1
ATOM 9103 O O . PRO A 1 1115 ? 6.364 -46.702 -46.063 1.00 32.78 1115 PRO A O 1
ATOM 9106 N N . SER A 1 1116 ? 8.457 -45.931 -46.099 1.00 29.69 1116 SER A N 1
ATOM 9107 C CA . SER A 1 1116 ? 9.020 -47.098 -45.397 1.00 29.69 1116 SER A CA 1
ATOM 9108 C C . SER A 1 1116 ? 9.296 -46.966 -43.891 1.00 29.69 1116 SER A C 1
ATOM 9110 O O . SER A 1 1116 ? 10.098 -47.726 -43.366 1.00 29.69 1116 SER A O 1
ATOM 9112 N N . THR A 1 1117 ? 8.587 -46.120 -43.137 1.00 32.53 1117 THR A N 1
ATOM 9113 C CA . THR A 1 1117 ? 8.609 -46.207 -41.656 1.00 32.53 1117 THR A CA 1
ATOM 9114 C C . THR A 1 1117 ? 7.306 -45.726 -41.021 1.00 32.53 1117 THR A C 1
ATOM 9116 O O . THR A 1 1117 ? 7.173 -44.564 -40.648 1.00 32.53 1117 THR A O 1
ATOM 9119 N N . ALA A 1 1118 ? 6.345 -46.637 -40.856 1.00 27.98 1118 ALA A N 1
ATOM 9120 C CA . ALA A 1 1118 ? 5.169 -46.440 -40.010 1.00 27.98 1118 ALA A CA 1
ATOM 9121 C C . ALA A 1 1118 ? 4.827 -47.739 -39.256 1.00 27.98 1118 ALA A C 1
ATOM 9123 O O . ALA A 1 1118 ? 3.919 -48.471 -39.635 1.00 27.98 1118 ALA A O 1
ATOM 9124 N N . THR A 1 1119 ? 5.570 -48.005 -38.179 1.00 30.16 1119 THR A N 1
ATOM 9125 C CA . THR A 1 1119 ? 5.162 -48.869 -37.053 1.00 30.16 1119 THR A CA 1
ATOM 9126 C C . THR A 1 1119 ? 5.949 -48.462 -35.806 1.00 30.16 1119 THR A C 1
ATOM 9128 O O . THR A 1 1119 ? 7.092 -48.888 -35.651 1.00 30.16 1119 THR A O 1
ATOM 9131 N N . ALA A 1 1120 ? 5.337 -47.628 -34.957 1.00 28.22 1120 ALA A N 1
ATOM 9132 C CA . ALA A 1 1120 ? 5.506 -47.538 -33.498 1.00 28.22 1120 ALA A CA 1
ATOM 9133 C C . ALA A 1 1120 ? 4.482 -46.540 -32.938 1.00 28.22 1120 ALA A C 1
ATOM 9135 O O . ALA A 1 1120 ? 4.481 -45.383 -33.417 1.00 28.22 1120 ALA A O 1
#

Radius of gyration: 38.78 Å; Cα contacts (8 Å, |Δi|>4): 1486; chains: 1; bounding box: 87×100×109 Å

Solvent-accessible surface area (backbone atoms only — not comparable to full-atom values): 65163 Å² total; per-residue (Å²): 138,86,87,88,89,78,84,67,70,64,63,57,54,63,67,73,61,75,81,83,85,89,84,88,85,66,52,88,91,80,92,71,101,64,101,68,70,66,54,79,57,103,78,76,62,74,52,75,75,85,58,77,66,70,55,53,57,50,59,74,69,71,56,88,77,85,80,86,83,83,70,100,63,92,74,92,76,94,80,86,79,49,43,41,36,43,36,29,34,21,100,52,38,76,65,30,53,58,63,49,49,54,52,49,54,54,30,57,78,64,73,47,64,67,50,78,50,77,69,65,86,49,13,38,36,41,35,34,64,43,99,60,96,74,54,71,69,56,50,48,52,48,54,53,47,53,52,54,52,47,18,73,75,55,41,48,77,59,98,76,26,36,24,25,48,44,72,85,52,102,69,40,38,34,39,25,47,76,95,46,58,42,44,85,90,52,68,65,90,82,43,80,50,25,44,32,44,66,47,75,65,69,83,59,84,27,65,60,87,58,78,80,81,78,62,94,86,56,86,86,77,87,83,79,96,77,57,75,76,64,65,75,66,63,76,84,85,66,80,89,44,74,67,55,51,52,50,51,48,59,54,52,78,71,59,80,86,65,22,63,70,49,38,67,72,50,69,72,78,84,75,48,71,84,88,90,75,99,65,72,68,65,68,59,64,72,69,66,77,83,78,93,79,90,78,82,83,87,88,69,59,72,73,50,63,71,68,63,87,80,68,52,76,66,55,48,51,51,48,52,50,49,52,53,49,49,56,54,49,54,57,49,39,58,52,52,52,52,56,34,62,74,34,68,66,47,29,53,26,48,54,47,33,61,76,36,83,89,54,59,67,42,45,52,50,51,39,20,31,44,41,51,70,66,50,51,70,68,57,51,39,48,40,38,68,75,70,44,53,42,76,67,48,67,74,40,76,66,53,64,50,49,50,39,52,62,37,43,80,43,34,89,70,54,59,54,76,86,73,48,64,99,79,65,93,64,77,90,59,98,63,92,60,57,58,61,55,88,90,72,59,80,77,69,83,88,56,80,76,64,66,52,70,88,67,41,52,60,26,31,55,55,31,46,52,64,71,68,47,98,51,56,32,33,37,40,42,24,15,69,62,26,46,48,86,38,22,37,58,43,38,33,49,75,72,75,33,31,35,34,38,36,28,79,45,56,70,37,50,72,52,40,49,53,49,23,32,55,47,24,36,73,66,70,69,44,78,45,34,30,38,51,50,59,57,44,53,59,48,32,63,69,46,38,49,50,36,51,53,35,20,71,73,71,77,44,78,67,74,76,62,55,78,61,63,81,72,68,59,94,72,29,58,41,46,56,75,56,78,56,38,52,46,77,77,43,74,50,38,56,46,51,48,33,80,88,36,89,63,23,26,46,64,59,23,46,68,76,44,52,92,64,44,36,38,42,28,36,20,48,69,53,53,53,49,39,73,72,39,95,42,71,69,31,50,55,50,52,54,53,62,48,67,31,48,29,39,32,36,45,48,43,42,66,57,65,78,39,64,86,44,75,46,70,45,35,36,39,48,70,69,102,53,84,65,48,54,36,65,67,52,40,52,52,46,49,54,53,52,44,70,76,41,73,89,39,68,67,56,54,52,49,47,52,56,50,50,54,48,44,71,72,58,65,68,58,88,78,63,54,73,56,37,77,43,74,47,90,60,51,74,67,54,19,50,53,47,52,73,42,42,61,63,51,36,44,53,52,48,51,48,27,62,75,70,69,50,72,53,37,62,61,52,51,51,57,56,53,58,51,38,71,60,33,28,31,43,57,35,56,49,86,67,27,62,37,31,37,26,45,34,36,72,54,70,48,62,65,56,39,54,52,59,69,69,40,84,34,33,37,39,38,28,32,54,42,78,52,81,66,61,59,53,77,70,39,74,76,48,44,78,40,82,63,35,36,67,38,46,28,26,76,37,23,39,37,39,20,24,65,44,76,36,55,73,82,44,57,77,74,48,50,67,62,49,48,51,56,51,52,51,52,34,69,72,62,35,67,91,26,42,32,38,34,21,58,34,72,66,54,33,55,52,47,48,68,78,42,69,87,52,56,73,89,34,52,44,26,58,83,35,79,80,29,50,84,52,92,52,90,33,33,32,34,39,36,42,37,53,60,68,72,56,56,57,75,30,30,55,57,24,38,49,55,38,71,77,41,46,45,79,81,28,78,92,40,74,78,64,51,72,67,56,46,46,50,45,11,52,77,56,40,7,58,50,46,41,50,46,54,23,18,41,49,41,52,42,43,64,43,28,30,38,30,47,64,40,78,52,65,16,42,34,37,27,46,30,31,29,45,73,57,51,55,59,39,49,57,91,43,38,54,69,46,49,75,43,66,47,79,87,57,84,96,73,48,61,71,55,53,54,49,48,55,54,32,43,75,69,73,45,75,64,54,78,62,52,50,49,51,53,52,42,42,74,68,50,39,48,72,70,54,46,42,61,73,39,50,87,80,45,61,64,69,55,57,49,48,46,34,64,78,64,44,46,81,79,58,80,70,86,87,64,80,89,70,69,88,80,67,79,98,78,78,94,85,82,88,88,132

Organism: NCBI:txid412755

Foldseek 3Di:
DDDDDDPPPPVVVVVVPDDDDDDDDWDDDDDDDDDFDWDDDPPGDTDGDDDPVVVVVCVVVVDDDDDDDDDQDDDDDPDDAFKKKKFWFFQPQVQQVVVVVLLVVLCVVVVWDWDKDAPPRTYIMIITGDPDDDDPVVLLVVVCVSLVVQCVVAWDADPQWIAAWDDPDSFKIKGHHPVFTHHPVDDCVVGGIIIIGIDGQPPDQQLPVPPDDDDDPDRPDDDDPDDPVVVVPDDPPDDQDVVNVVVVVVVVVPDDDRRPVRVVVRVDDDTDDDDDDPDRCNVVVVPPDDDDDDDDDDPPPPVVVVVPPDDDPVRVVVVVVVVVVVVVLVVLLVVLVVVQCVQVLSVVLLVCLQPPPPDQVSLLLSLLLVLLVVDDLVSSLSNCVPRRDDPVCVVVDPVSSVSSVVSSVVSQVDACCVPDDVPDPDDSDPDPSRHDDPVRDPDDPPDQLLDDLVLCVLLQVLLLVVLPDPFQFAEEQEAQLLCNLLNNLLNCVVVVFAEEEAAADLQLVVPNLLSSQVNSCVNPVDWFFEAEAEACCWQPLVNVVLQVVLCVVPVDGDPALDGQFDDPCVPDCLCPVPVQDAQDGDISDYPTYCVSPSSHHPLSNCLVCLVVGRYYYYYLLRLVVLLLAPDPSSVSVLVSVLPGQEYEHEACCSQAQDFPDKFWQWFAWPDDDDIDHLLVVLVVLLVVLCVVDVPDVLSVVLCVLSVVCCVVCVPPVPADALDKDFQPDDPVRLVVLSVCLSVNSVSQRVVCSVPVDHDSSSSSSSVVNNDGIWGWFWFDDLTTNTIIITTDHRPVQSVLVSSQPRPHRYYYYALFDAPPDVCVSHPRHHYDHSFSSLLLQQLEEEEFEPAADALSCLCVCVVVNVVVVVLLCVVQNLVQEAEEEQDPVRLVVVCVSCVVRPNVSGYYFPPPLLASDADPHQEYEYRHANFDGLSVSLNVLLVVCVVQVCVQCVPCNDDDSVRSSCCSSVPVSNVSRLSNRLRRVSSRSSRNGSSNSPHGGYYYYHNGGQVRVCSSCPPGRRHHHYDYDPPDPDQCSSLSVVQVVCVSVVNHDDPLLSVLLSCVLVVNDLVNSCVVCVVPDDNVVSVCSCVVVVSVVVDDDDDPPPPPPDDPDDPPDDDD